Protein AF-A0A2E1H558-F1 (afdb_monomer_lite)

Radius of gyration: 31.64 Å; chains: 1; bounding box: 82×85×100 Å

Foldseek 3Di:
DDDDDDDDDDDDPDPDDPDDPPPPADDFPWPQALPPWDKFFADWDWDADPQKTKTFADAGFKMKGKDPDKAFWKKKKWKKAWAAPFWKWKDHLWADDPRDTWAWTQIDHNYPLQQHRFIATPVPDGGPGGQDDDVCPCVSVLDDHRDIWMKIWGHDQQFTWIDINNHTRDTDGGRPRRMHMIIIMGGHDRRIIMMIGPITMGHGDPPPDFDDQDKFQAAFQQKDKLASNQWIDHGQKIWRNFQDQWFFKIWIWGQFKAFALDFKKKKKKWKKFWPDDDPDFAWKKFKFALQDFPQFDQVLSNNAGDAQAASNAWTFIATQQGKTWIWHSHDHPQAWFFAADIGHDDPPRTHTQKIKGFPDGDRDRFIKMKMWMWGRDPQAIKIKIWIGGHPDPHTGIIIMGTRHHSSSRGTIMTMMWGADPSSITMMIGPIDMDIDRMDGHSVRGADQFLFKAWDDFPQKIKMKTAGATPPVCPWKKKFKWKADPNDTDGFFMWTADNLLRITITIGGGQAQAKIKIWIAIPDPVRNVDIDIFIDHHFDAFKAKEWEAEQQAQFQTSHHSHPLGTSPDLQLQQLQVVVVPHQEYEYQECLDAQRHHHHADVVDSVSNSSSLVSRVSSSCVNNRRVRRYHHYAFDYAQRNLNHPFFQQQQADAFDADVVLRGDSRLSHHHVDQLSSQQSSCCNRQVNPPDAPDQDHGPSRHGDRWHWHDTHQATETEAEQGNNFHRLVNQVVQQSDDQQFRPHPPDQLLVSQDPPGAGRDPVSLVVLLVSLPDPPDRGAYEYRYAADLAQQFKDQQPDRDLPCQLVDDFAAVPDQDARIAFDRGCSHNPPPVVNSVSNLVSCLSSLHAYEHEDQQKFFWKAQVVRRHIYTYAHHQWDSRLGFQRHNAAAPPFDVPDDRSAHWDQGSNRGIMGTQDIQHFHQPVDGPCSTQSSQHWIWMWMDHQKIWIFHARSPFNPPDDPTDTGPRPRDIGHD

pLDDT: mean 89.89, std 13.6, range [24.8, 98.88]

Secondary structure (DSSP, 8-state):
----------------PPPP-------------STT-EEEESS-EEEEETTEEEEE--SSS-EEEE-SS-BSSEEEEEEEEE-TT-EEEEEEEEEEETTEEEEEEEEEE-STT--TT-EEEETTTEEEE---SGGGHHHHTS--TTS-EEEEEEEETTEEEEEETTEEEEEEE--S-SSBEEEEEE-SSS--EEEEEEEEEEE-PPP-PPPPSS-BS---TTEEETTGGGEEEETTEEEE----TTS-EEEEEEEEEEE--SSEEEEEEEEEEESS--S---SEEEEEEEES-TTS-HHHHTT--SS--TT--EEEEE-TTS-EEEEE--S--S---SSB--SPPPTTSSEEEEEE--SS----S--EEEEEEEEE-SS-EEEEEEEEETTS--EEEEEEEEEE-GGGTSEEEEEEEE--TT---EEEEEEEEEETTEEE-GGG---SEEEEEEEEETTEEEEEEEE---TT-TT-EEEEEEEETTEEEEEEEEE-BTTTTEEEEEEE---SS-EEEEEEE-SGGGTT-EEEEEEPPPPSS-EEEEEE-------TT--SSTTT---S-HHHHHHHHHTT-SEEEE-S-SS-TTSBS----SSHHHHHHHHHHHHHHHHHHHHHHHTTS-EEE---TGGGT-SS---GGGPBP--BTTTTB-TGGGSSBSS-HHHHHHHHHHHHTTS---S--PPPTTS-----EEEEETTEEEEE--SSTTPPPHHHH-GGGT-BTTB--STT--GGGG--TT--SSHHHHHHHHHHHHT--SSS-EEEEE-SS-SS---EEETT-SSGGGGGGSPPPPTT----SEEE---TTSTT-SHHHHHHHHHHHHHTT-EEEE-SSSS-EEEEETTT--EEEEPPPSS-SS------SSPPBTPPTTS-TT-EEEE-TTS-EEEEEEE--------SSHHHHTT--EEEEEEESSEEEEEEEETT--TTSTT--PSTT-SEEEE-

Sequence (972 aa):
MLPKLSILVISLSACVSPPQEQTNFVAQLTANSVEDWIQVGGEATYTVTDGTVHGVGASGGNAFLHSPRAYADFELTCQVKMAAGGNSGIQIRSAMDGNRLRGYQIEIDGNARAYTGGLYDEGGRGWLQPLEGDGYAAARAAMTLGEWTDFRILAVGGHIQSWINSVPVCDAYDDALSSGIIAFQVHNGGVTDVKWRDIKIREIVPIKKKPSTKPRTWVSSTTWANRLSDWRLNGERAECVEGSQKYPLRTLMTLDQSLSAKVGTHRFSVMIDGTKDSETYDGFGGVVMGVGGDDVDYRLSAQVHHRPATDGGLLATLNLNGDIALYDNSQSNGKTGRWSIGGALKEGELQQLCLGQSLSHSASNEALRLQVDVEVNDIDATVMLTSYQGTSDTVVSNCTATGVAHHQIDGLFGLVSHLGADGAGYAFSAFSNYGELGSQQRAHDFGPVVGLQYTQTAGRVRLNAQLVPLENYANLTADLLVKEQGKWHVASTSSLKKVSWNMLFEFSRDFKNEEPFKIVLHAEEFADYAYHGKFAAEPQEDFALASLNCLKHYVGDLQWNSDSIWFPHQEIVDNVQLQKVDMLYFAGDQLYEGDIDPVDNRNLDKLTKDYLYKWYRFYWSLGELTRNLPSVSIPDDHDIYQGNLWGAGGRLAKPDKSRGLTAQDSGGYVHAIEFVNVVHETQTGHLPRGMDQGKCESGMSVYFTDFKYANVDFAIVSDRQFKDSASDVVPDGKFKNGWAQAVGYDPRDADVPGAQLLGERQEKFLSRWASRKDGDYQKVVLSQTPFCNLATLPEKSMSGSVLPSLPTPEKGEYPQGYKFAADTDSGGWPQSARNRAVQIIGDADAIHLAGDQHLGSLLRYTDVGSVVFTSPAMANTWPRRWWPPLWGKNAVPGAPHYTGDFIDGFGNPITVIAVANPINTGLEPASLYDRMPGYGVIRFSDDVIFECWPRWVNPSDKGAQQFEGWPFILTK

Structure (mmCIF, N/CA/C/O backbone):
data_AF-A0A2E1H558-F1
#
_entry.id   AF-A0A2E1H558-F1
#
loop_
_atom_site.group_PDB
_atom_site.id
_atom_site.type_symbol
_atom_site.label_atom_id
_atom_site.label_alt_id
_atom_site.label_comp_id
_atom_site.label_asym_id
_atom_site.label_entity_id
_atom_site.label_seq_id
_atom_site.pdbx_PDB_ins_code
_atom_site.Cartn_x
_atom_site.Cartn_y
_atom_site.Cartn_z
_atom_site.occupancy
_atom_site.B_iso_or_equiv
_atom_site.auth_seq_id
_atom_site.auth_comp_id
_atom_site.auth_asym_id
_atom_site.auth_atom_id
_atom_site.pdbx_PDB_model_num
ATOM 1 N N . MET A 1 1 ? 25.811 -53.272 56.695 1.00 31.69 1 MET A N 1
ATOM 2 C CA . MET A 1 1 ? 25.089 -53.357 57.983 1.00 31.69 1 MET A CA 1
ATOM 3 C C . MET A 1 1 ? 23.638 -52.948 57.742 1.00 31.69 1 MET A C 1
ATOM 5 O O . MET A 1 1 ? 23.422 -52.043 56.955 1.00 31.69 1 MET A O 1
ATOM 9 N N . LEU A 1 2 ? 22.726 -53.721 58.342 1.00 28.14 2 LEU A N 1
ATOM 10 C CA . LEU A 1 2 ? 21.240 -53.746 58.377 1.00 28.14 2 LEU A CA 1
ATOM 11 C C . LEU A 1 2 ? 20.484 -52.387 58.380 1.00 28.14 2 LEU A C 1
ATOM 13 O O . LEU A 1 2 ? 21.116 -51.396 58.730 1.00 28.14 2 LEU A O 1
ATOM 17 N N . PRO A 1 3 ? 19.126 -52.333 58.253 1.00 37.22 3 PRO A N 1
ATOM 18 C CA . PRO A 1 3 ? 18.131 -53.231 57.626 1.00 37.22 3 PRO A CA 1
ATOM 19 C C . PRO A 1 3 ? 17.004 -52.489 56.834 1.00 37.22 3 PRO A C 1
ATOM 21 O O . PRO A 1 3 ? 16.975 -51.269 56.717 1.00 37.22 3 PRO A O 1
ATOM 24 N N . LYS A 1 4 ? 16.045 -53.275 56.317 1.00 33.84 4 LYS A N 1
ATOM 25 C CA . LYS A 1 4 ? 14.728 -52.883 55.770 1.00 33.84 4 LYS A CA 1
ATOM 26 C C . LYS A 1 4 ? 13.901 -51.992 56.718 1.00 33.84 4 LYS A C 1
ATOM 28 O O . LYS A 1 4 ? 13.857 -52.271 57.914 1.00 33.84 4 LYS A O 1
ATOM 33 N N . LEU A 1 5 ? 13.092 -51.092 56.148 1.00 27.03 5 LEU A N 1
ATOM 34 C CA . LEU A 1 5 ? 11.807 -50.682 56.725 1.00 27.03 5 LEU A CA 1
ATOM 35 C C . LEU A 1 5 ? 10.743 -50.570 55.619 1.00 27.03 5 LEU A C 1
ATOM 37 O O . LEU A 1 5 ? 10.951 -49.909 54.604 1.00 27.03 5 LEU A O 1
ATOM 41 N N . SER A 1 6 ? 9.632 -51.275 55.817 1.00 30.09 6 SER A N 1
ATOM 42 C CA . SER A 1 6 ? 8.446 -51.289 54.961 1.00 30.09 6 SER A CA 1
ATOM 43 C C . SER A 1 6 ? 7.668 -49.976 55.073 1.00 30.09 6 SER A C 1
ATOM 45 O O . SER A 1 6 ? 7.427 -49.521 56.189 1.00 30.09 6 SER A O 1
ATOM 47 N N . ILE A 1 7 ? 7.187 -49.430 53.952 1.00 28.73 7 ILE A N 1
ATOM 48 C CA . ILE A 1 7 ? 6.084 -48.460 53.942 1.00 28.73 7 ILE A CA 1
ATOM 49 C C . ILE A 1 7 ? 4.991 -48.952 52.989 1.00 28.73 7 ILE A C 1
ATOM 51 O O . ILE A 1 7 ? 5.230 -49.305 51.837 1.00 28.73 7 ILE A O 1
ATOM 55 N N . LEU A 1 8 ? 3.799 -49.007 53.571 1.00 25.48 8 LEU A N 1
ATOM 56 C CA . LEU A 1 8 ? 2.486 -49.328 53.035 1.00 25.48 8 LEU A CA 1
ATOM 57 C C . LEU A 1 8 ? 2.108 -48.353 51.902 1.00 25.48 8 LEU A C 1
ATOM 59 O O . LEU A 1 8 ? 2.022 -47.151 52.137 1.00 25.48 8 LEU A O 1
ATOM 63 N N . VAL A 1 9 ? 1.859 -48.858 50.691 1.00 28.44 9 VAL A N 1
ATOM 64 C CA . VAL A 1 9 ? 1.308 -48.061 49.581 1.00 28.44 9 VAL A CA 1
ATOM 65 C C . VAL A 1 9 ? -0.216 -48.138 49.649 1.00 28.44 9 VAL A C 1
ATOM 67 O O . VAL A 1 9 ? -0.808 -49.167 49.334 1.00 28.44 9 VAL A O 1
ATOM 70 N N . ILE A 1 10 ? -0.846 -47.048 50.088 1.00 28.33 10 ILE A N 1
ATOM 71 C CA . ILE A 1 10 ? -2.287 -46.822 49.950 1.00 28.33 10 ILE A CA 1
ATOM 72 C C . ILE A 1 10 ? -2.510 -46.259 48.544 1.00 28.33 10 ILE A C 1
ATOM 74 O O . ILE A 1 10 ? -2.119 -45.131 48.251 1.00 28.33 10 ILE A O 1
ATOM 78 N N . SER A 1 11 ? -3.120 -47.047 47.662 1.00 27.39 11 SER A N 1
ATOM 79 C CA . SER A 1 11 ? -3.572 -46.598 46.346 1.00 27.39 11 SER A CA 1
ATOM 80 C C . SER A 1 11 ? -4.865 -45.786 46.489 1.00 27.39 11 SER A C 1
ATOM 82 O O . SER A 1 11 ? -5.955 -46.355 46.553 1.00 27.39 11 SER A O 1
ATOM 84 N N . LEU A 1 12 ? -4.754 -44.457 46.540 1.00 27.00 12 LEU A N 1
ATOM 85 C CA . LEU A 1 12 ? -5.876 -43.566 46.238 1.00 27.00 12 LEU A CA 1
ATOM 86 C C . LEU A 1 12 ? -5.970 -43.408 44.714 1.00 27.00 12 LEU A C 1
ATOM 88 O O . LEU A 1 12 ? -5.207 -42.659 44.110 1.00 27.00 12 LEU A O 1
ATOM 92 N N . SER A 1 13 ? -6.917 -44.113 44.094 1.00 28.50 13 SER A N 1
ATOM 93 C CA . SER A 1 13 ? -7.395 -43.792 42.747 1.00 28.50 13 SER A CA 1
ATOM 94 C C . SER A 1 13 ? -8.191 -42.489 42.805 1.00 28.50 13 SER A C 1
ATOM 96 O O . SER A 1 13 ? -9.396 -42.498 43.047 1.00 28.50 13 SER A O 1
ATOM 98 N N . ALA A 1 14 ? -7.517 -41.358 42.602 1.00 27.61 14 ALA A N 1
ATOM 99 C CA . ALA A 1 14 ? -8.185 -40.116 42.245 1.00 27.61 14 ALA A CA 1
ATOM 100 C C . ALA A 1 14 ? -8.573 -40.197 40.761 1.00 27.61 14 ALA A C 1
ATOM 102 O O . ALA A 1 14 ? -7.706 -40.305 39.894 1.00 27.61 14 ALA A O 1
ATOM 103 N N . CYS A 1 15 ? -9.876 -40.184 40.474 1.00 24.80 15 CYS A N 1
ATOM 104 C CA . CYS A 1 15 ? -10.379 -39.933 39.127 1.00 24.80 15 CYS A CA 1
ATOM 105 C C . CYS A 1 15 ? -9.917 -38.533 38.710 1.00 24.80 15 CYS A C 1
ATOM 107 O O . CYS A 1 15 ? -10.394 -37.536 39.247 1.00 24.80 15 CYS A O 1
ATOM 109 N N . VAL A 1 16 ? -8.958 -38.465 37.790 1.00 26.55 16 VAL A N 1
ATOM 110 C CA . VAL A 1 16 ? -8.580 -37.220 37.124 1.00 26.55 16 VAL A CA 1
ATOM 111 C C . VAL A 1 16 ? -9.618 -36.981 36.035 1.00 26.55 16 VAL A C 1
ATOM 113 O O . VAL A 1 16 ? -9.626 -37.665 35.014 1.00 26.55 16 VAL A O 1
ATOM 116 N N . SER A 1 17 ? -10.531 -36.046 36.285 1.00 25.38 17 SER A N 1
ATOM 117 C CA . SER A 1 17 ? -11.361 -35.447 35.241 1.00 25.38 17 SER A CA 1
ATOM 118 C C . SER A 1 17 ? -10.452 -34.789 34.189 1.00 25.38 17 SER A C 1
ATOM 120 O O . SER A 1 17 ? -9.407 -34.249 34.565 1.00 25.38 17 SER A O 1
ATOM 122 N N . PRO A 1 18 ? -10.807 -34.809 32.891 1.00 27.16 18 PRO A N 1
ATOM 123 C CA . PRO A 1 18 ? -10.045 -34.094 31.870 1.00 27.16 18 PRO A CA 1
ATOM 124 C C . PRO A 1 18 ? -9.970 -32.592 32.204 1.00 27.16 18 PRO A C 1
ATOM 126 O O . PRO A 1 18 ? -10.875 -32.077 32.869 1.00 27.16 18 PRO A O 1
ATOM 129 N N . PRO A 1 19 ? -8.900 -31.888 31.786 1.00 25.72 19 PRO A N 1
ATOM 130 C CA . PRO A 1 19 ? -8.739 -30.470 32.072 1.00 25.72 19 PRO A CA 1
ATOM 131 C C . PRO A 1 19 ? -9.913 -29.703 31.466 1.00 25.72 19 PRO A C 1
ATOM 133 O O . PRO A 1 19 ? -10.129 -29.708 30.258 1.00 25.72 19 PRO A O 1
ATOM 136 N N . GLN A 1 20 ? -10.697 -29.085 32.340 1.00 25.83 20 GLN A N 1
ATOM 137 C CA . GLN A 1 20 ? -11.757 -28.165 31.971 1.00 25.83 20 GLN A CA 1
ATOM 138 C C . GLN A 1 20 ? -11.073 -26.893 31.450 1.00 25.83 20 GLN A C 1
ATOM 140 O O . GLN A 1 20 ? -10.294 -26.285 32.186 1.00 25.83 20 GLN A O 1
ATOM 145 N N . GLU A 1 21 ? -11.308 -26.521 30.188 1.00 28.22 21 GLU A N 1
ATOM 146 C CA . GLU A 1 21 ? -10.901 -25.221 29.643 1.00 28.22 21 GLU A CA 1
ATOM 147 C C . GLU A 1 21 ? -11.380 -24.116 30.592 1.00 28.22 21 GLU A C 1
ATOM 149 O O . GLU A 1 21 ? -12.580 -23.890 30.755 1.00 28.22 21 GLU A O 1
ATOM 154 N N . GLN A 1 22 ? -10.446 -23.436 31.258 1.00 25.73 22 GLN A N 1
ATOM 155 C CA . GLN A 1 22 ? -10.746 -22.212 31.993 1.00 25.73 22 GLN A CA 1
ATOM 156 C C . GLN A 1 22 ? -10.850 -21.055 31.002 1.00 25.73 22 GLN A C 1
ATOM 158 O O . GLN A 1 22 ? -9.984 -20.190 30.917 1.00 25.73 22 GLN A O 1
ATOM 163 N N . THR A 1 23 ? -11.942 -21.025 30.250 1.00 32.19 23 THR A N 1
ATOM 164 C CA . THR A 1 23 ? -12.458 -19.783 29.682 1.00 32.19 23 THR A CA 1
ATOM 165 C C . THR A 1 23 ? -12.976 -18.945 30.851 1.00 32.19 23 THR A C 1
ATOM 167 O O . THR A 1 23 ? -14.003 -19.261 31.453 1.00 32.19 23 THR A O 1
ATOM 170 N N . ASN A 1 24 ? -12.225 -17.920 31.248 1.00 30.27 24 ASN A N 1
ATOM 171 C CA . ASN A 1 24 ? -12.661 -16.990 32.285 1.00 30.27 24 ASN A CA 1
ATOM 172 C C . ASN A 1 24 ? -13.776 -16.106 31.707 1.00 30.27 24 ASN A C 1
ATOM 174 O O . ASN A 1 24 ? -13.577 -15.412 30.717 1.00 30.27 24 ASN A O 1
ATOM 178 N N . PHE A 1 25 ? -14.966 -16.157 32.303 1.00 38.62 25 PHE A N 1
ATOM 179 C CA . PHE A 1 25 ? -16.150 -15.434 31.835 1.00 38.62 25 PHE A CA 1
ATOM 180 C C . PHE A 1 25 ? -16.435 -14.235 32.744 1.00 38.62 25 PHE A C 1
ATOM 182 O O . PHE A 1 25 ? -16.505 -14.395 33.963 1.00 38.62 25 PHE A O 1
ATOM 189 N N . VAL A 1 26 ? -16.641 -13.045 32.170 1.00 36.22 26 VAL A N 1
ATOM 190 C CA . VAL A 1 26 ? -17.124 -11.857 32.894 1.00 36.22 26 VAL A CA 1
ATOM 191 C C . VAL A 1 26 ? -18.575 -11.583 32.489 1.00 36.22 26 VAL A C 1
ATOM 193 O O . VAL A 1 26 ? -18.878 -11.505 31.308 1.00 36.22 26 VAL A O 1
ATOM 196 N N . ALA A 1 27 ? -19.433 -11.445 33.506 1.00 35.69 27 ALA A N 1
ATOM 197 C CA . ALA A 1 27 ? -20.846 -11.041 33.497 1.00 35.69 27 ALA A CA 1
ATOM 198 C C . ALA A 1 27 ? -21.812 -11.824 32.579 1.00 35.69 27 ALA A C 1
ATOM 200 O O . ALA A 1 27 ? -21.907 -11.639 31.372 1.00 35.69 27 ALA A O 1
ATOM 201 N N . GLN A 1 28 ? -22.627 -12.661 33.220 1.00 36.41 28 GLN A N 1
ATOM 202 C CA . GLN A 1 28 ? -23.743 -13.388 32.629 1.00 36.41 28 GLN A CA 1
ATOM 203 C C . GLN A 1 28 ? -24.932 -12.429 32.404 1.00 36.41 28 GLN A C 1
ATOM 205 O O . GLN A 1 28 ? -25.716 -12.191 33.318 1.00 36.41 28 GLN A O 1
ATOM 210 N N . LEU A 1 29 ? -25.076 -11.867 31.200 1.00 36.12 29 LEU A N 1
ATOM 211 C CA . LEU A 1 29 ? -26.329 -11.237 30.763 1.00 36.12 29 LEU A CA 1
ATOM 212 C C . LEU A 1 29 ? -27.233 -12.322 30.176 1.00 36.12 29 LEU A C 1
ATOM 214 O O . LEU A 1 29 ? -27.142 -12.655 29.001 1.00 36.12 29 LEU A O 1
ATOM 218 N N . THR A 1 30 ? -28.080 -12.917 31.012 1.00 37.28 30 THR A N 1
ATOM 219 C CA . THR A 1 30 ? -29.114 -13.853 30.561 1.00 37.28 30 THR A CA 1
ATOM 220 C C . THR A 1 30 ? -30.258 -13.104 29.880 1.00 37.28 30 THR A C 1
ATOM 222 O O . THR A 1 30 ? -31.027 -12.420 30.556 1.00 37.28 30 THR A O 1
ATOM 225 N N . ALA A 1 31 ? -30.426 -13.276 28.568 1.00 43.03 31 ALA A N 1
ATOM 226 C CA . ALA A 1 31 ? -31.722 -13.062 27.925 1.00 43.03 31 ALA A CA 1
ATOM 227 C C . ALA A 1 31 ? -32.616 -14.266 28.272 1.00 43.03 31 ALA A C 1
ATOM 229 O O . ALA A 1 31 ? -32.405 -15.354 27.746 1.00 43.03 31 ALA A O 1
ATOM 230 N N . ASN A 1 32 ? -33.537 -14.102 29.227 1.00 40.91 32 ASN A N 1
ATOM 231 C CA . ASN A 1 32 ? -34.331 -15.207 29.789 1.00 40.91 32 ASN A CA 1
ATOM 232 C C . ASN A 1 32 ? -35.729 -15.368 29.170 1.00 40.91 32 ASN A C 1
ATOM 234 O O . ASN A 1 32 ? -36.509 -16.172 29.677 1.00 40.91 32 ASN A O 1
ATOM 238 N N . SER A 1 33 ? -36.078 -14.648 28.102 1.00 57.22 33 SER A N 1
ATOM 239 C CA . SER A 1 33 ? -37.349 -14.892 27.419 1.00 57.22 33 SER A CA 1
ATOM 240 C C . SER A 1 33 ? -37.294 -14.577 25.925 1.00 57.22 33 SER A C 1
ATOM 242 O O . SER A 1 33 ? -36.512 -13.758 25.440 1.00 57.22 33 SER A O 1
ATOM 244 N N . VAL A 1 34 ? -38.144 -15.296 25.202 1.00 65.62 34 VAL A N 1
ATOM 245 C CA . VAL A 1 34 ? -38.428 -15.160 23.765 1.00 65.62 34 VAL A CA 1
ATOM 246 C C . VAL A 1 34 ? -39.819 -14.574 23.520 1.00 65.62 34 VAL A C 1
ATOM 248 O O . VAL A 1 34 ? -40.324 -14.578 22.405 1.00 65.62 34 VAL A O 1
ATOM 251 N N . GLU A 1 35 ? -40.451 -14.087 24.586 1.00 65.75 35 GLU A N 1
ATOM 252 C CA . GLU A 1 35 ? -41.804 -13.524 24.579 1.00 65.75 35 GLU A CA 1
ATOM 253 C C . GLU A 1 35 ? -41.849 -12.171 23.849 1.00 65.75 35 GLU A C 1
ATOM 255 O O . GLU A 1 35 ? -42.871 -11.838 23.260 1.00 65.75 35 GLU A O 1
ATOM 260 N N . ASP A 1 36 ? -40.719 -11.456 23.807 1.00 74.75 36 ASP A N 1
ATOM 261 C CA . ASP A 1 36 ? -40.555 -10.163 23.125 1.00 74.75 36 ASP A CA 1
ATOM 262 C C . ASP A 1 36 ? -39.937 -10.287 21.714 1.00 74.75 36 ASP A C 1
ATOM 264 O O . ASP A 1 36 ? -39.460 -9.305 21.143 1.00 74.75 36 ASP A O 1
ATOM 268 N N . TRP A 1 37 ? -39.859 -11.501 21.158 1.00 86.44 37 TRP A N 1
ATOM 269 C CA . TRP A 1 37 ? -39.262 -11.732 19.838 1.00 86.44 37 TRP A CA 1
ATOM 270 C C . TRP A 1 37 ? -40.266 -11.454 18.720 1.00 86.44 37 TRP A C 1
ATOM 272 O O . TRP A 1 37 ? -41.474 -11.626 18.878 1.00 86.44 37 TRP A O 1
ATOM 282 N N . ILE A 1 38 ? -39.757 -11.025 17.567 1.00 88.94 38 ILE A N 1
ATOM 283 C CA . ILE A 1 38 ? -40.575 -10.524 16.461 1.00 88.94 38 ILE A CA 1
ATOM 284 C C . ILE A 1 38 ? -40.627 -11.582 15.360 1.00 88.94 38 ILE A C 1
ATOM 286 O O . ILE A 1 38 ? -39.597 -12.120 14.951 1.00 88.94 38 ILE A O 1
ATOM 290 N N . GLN A 1 39 ? -41.835 -11.902 14.889 1.00 92.81 39 GLN A N 1
ATOM 291 C CA . GLN A 1 39 ? -42.024 -12.792 13.746 1.00 92.81 39 GLN A CA 1
ATOM 292 C C . GLN A 1 39 ? -41.968 -12.005 12.432 1.00 92.81 39 GLN A C 1
ATOM 294 O O . GLN A 1 39 ? -42.657 -10.998 12.277 1.00 92.81 39 GLN A O 1
ATOM 299 N N . VAL A 1 40 ? -41.212 -12.525 11.466 1.00 93.25 40 VAL A N 1
ATOM 300 C CA . VAL A 1 40 ? -41.141 -12.040 10.079 1.00 93.25 40 VAL A CA 1
ATOM 301 C C . VAL A 1 40 ? -41.210 -13.217 9.100 1.00 93.25 40 VAL A C 1
ATOM 303 O O . VAL A 1 40 ? -41.032 -14.379 9.479 1.00 93.25 40 VAL A O 1
ATOM 306 N N . GLY A 1 41 ? -41.452 -12.933 7.822 1.00 92.44 41 GLY A N 1
ATOM 307 C CA . GLY A 1 41 ? -41.483 -13.946 6.765 1.00 92.44 41 GLY A CA 1
ATOM 308 C C . GLY A 1 41 ? -42.846 -14.606 6.573 1.00 92.44 41 GLY A C 1
ATOM 309 O O . GLY A 1 41 ? -43.861 -13.919 6.478 1.00 92.44 41 GLY A O 1
ATOM 310 N N . GLY A 1 42 ? -42.837 -15.931 6.411 1.00 90.31 42 GLY A N 1
ATOM 311 C CA . GLY A 1 42 ? -44.010 -16.743 6.080 1.00 90.31 42 GLY A CA 1
ATOM 312 C C . GLY A 1 42 ? -45.043 -16.891 7.204 1.00 90.31 42 GLY A C 1
ATOM 313 O O . GLY A 1 42 ? -44.870 -16.412 8.324 1.00 90.31 42 GLY A O 1
ATOM 314 N N . GLU A 1 43 ? -46.125 -17.614 6.906 1.00 91.25 43 GLU A N 1
ATOM 315 C CA . GLU A 1 43 ? -47.329 -17.715 7.751 1.00 91.25 43 GLU A CA 1
ATOM 316 C C . GLU A 1 43 ? -47.243 -18.803 8.839 1.00 91.25 43 GLU A C 1
ATOM 318 O O . GLU A 1 43 ? -48.267 -19.247 9.362 1.00 91.25 43 GLU A O 1
ATOM 323 N N . ALA A 1 44 ? -46.039 -19.286 9.164 1.00 92.75 44 ALA A N 1
ATOM 324 C CA . ALA A 1 44 ? -45.867 -20.278 10.223 1.00 92.75 44 ALA A CA 1
ATOM 325 C C . ALA A 1 44 ? -46.394 -19.745 11.561 1.00 92.75 44 ALA A C 1
ATOM 327 O O . ALA A 1 44 ? -46.346 -18.544 11.833 1.00 92.75 44 ALA A O 1
ATOM 328 N N . THR A 1 45 ? -46.856 -20.640 12.428 1.00 92.62 45 THR A N 1
ATOM 329 C CA . THR A 1 45 ? -47.303 -20.253 13.769 1.00 92.62 45 THR A CA 1
ATOM 330 C C . THR A 1 45 ? -46.205 -20.512 14.786 1.00 92.62 45 THR A C 1
ATOM 332 O O . THR A 1 45 ? -45.709 -21.638 14.870 1.00 92.62 45 THR A O 1
ATOM 335 N N . TYR A 1 46 ? -45.889 -19.500 15.593 1.00 92.88 46 TYR A N 1
ATOM 336 C CA . TYR A 1 46 ? -45.049 -19.630 16.779 1.00 92.88 46 TYR A CA 1
ATOM 337 C C . TYR A 1 46 ? -45.912 -19.486 18.032 1.00 92.88 46 TYR A C 1
ATOM 339 O O . TYR A 1 46 ? -46.564 -18.464 18.233 1.00 92.88 46 TYR A O 1
ATOM 347 N N . THR A 1 47 ? -45.917 -20.503 18.890 1.00 91.12 47 THR A N 1
ATOM 348 C CA . THR A 1 47 ? -46.580 -20.445 20.201 1.00 91.12 47 THR A CA 1
ATOM 349 C C . THR A 1 47 ? -45.566 -20.666 21.308 1.00 91.12 47 THR A C 1
ATOM 351 O O . THR A 1 47 ? -44.778 -21.608 21.234 1.00 91.12 47 THR A O 1
ATOM 354 N N . VAL A 1 48 ? -45.609 -19.834 22.348 1.00 86.44 48 VAL A N 1
ATOM 355 C CA . VAL A 1 48 ? -44.767 -19.988 23.540 1.00 86.44 48 VAL A CA 1
ATOM 356 C C . VAL A 1 48 ? -45.616 -20.567 24.671 1.00 86.44 48 VAL A C 1
ATOM 358 O O . VAL A 1 48 ? -46.670 -20.032 25.007 1.00 86.44 48 VAL A O 1
ATOM 361 N N . THR A 1 49 ? -45.203 -21.697 25.242 1.00 84.25 49 THR A N 1
ATOM 362 C CA . THR A 1 49 ? -45.880 -22.330 26.389 1.00 84.25 49 THR A CA 1
ATOM 363 C C . THR A 1 49 ? -44.840 -22.959 27.306 1.00 84.25 49 THR A C 1
ATOM 365 O O . THR A 1 49 ? -43.985 -23.706 26.836 1.00 84.25 49 THR A O 1
ATOM 368 N N . ASP A 1 50 ? -44.885 -22.638 28.601 1.00 83.50 50 ASP A N 1
ATOM 369 C CA . ASP A 1 50 ? -43.949 -23.137 29.622 1.00 83.50 50 ASP A CA 1
ATOM 370 C C . ASP A 1 50 ? -42.464 -22.997 29.217 1.00 83.50 50 ASP A C 1
ATOM 372 O O . ASP A 1 50 ? -41.668 -23.928 29.346 1.00 83.50 50 ASP A O 1
ATOM 376 N N . GLY A 1 51 ? -42.093 -21.842 28.647 1.00 78.19 51 GLY A N 1
ATOM 377 C CA . GLY A 1 51 ? -40.726 -21.565 28.180 1.00 78.19 51 GLY A CA 1
ATOM 378 C C . GLY A 1 51 ? -40.293 -22.351 26.932 1.00 78.19 51 GLY A C 1
ATOM 379 O O . GLY A 1 51 ? -39.121 -22.312 26.560 1.00 78.19 51 GLY A O 1
ATOM 380 N N . THR A 1 52 ? -41.217 -23.065 26.283 1.00 90.62 52 THR A N 1
ATOM 381 C CA . THR A 1 52 ? -40.992 -23.758 25.010 1.00 90.62 52 THR A CA 1
ATOM 382 C C . THR A 1 52 ? -41.584 -22.952 23.858 1.00 90.62 52 THR A C 1
ATOM 384 O O . THR A 1 52 ? -42.788 -22.700 23.835 1.00 90.62 52 THR A O 1
ATOM 387 N N . VAL A 1 53 ? -40.754 -22.600 22.878 1.00 92.94 53 VAL A N 1
ATOM 388 C CA . VAL A 1 53 ? -41.183 -22.085 21.572 1.00 92.94 53 VAL A CA 1
ATOM 389 C C . VAL A 1 53 ? -41.546 -23.270 20.699 1.00 92.94 53 VAL A C 1
ATOM 391 O O . VAL A 1 53 ? -40.709 -24.140 20.475 1.00 92.94 53 VAL A O 1
ATOM 394 N N . HIS A 1 54 ? -42.770 -23.311 20.191 1.00 95.12 54 HIS A N 1
ATOM 395 C CA . HIS A 1 54 ? -43.220 -24.312 19.229 1.00 95.12 54 HIS A CA 1
ATOM 396 C C . HIS A 1 54 ? -43.517 -23.629 17.898 1.00 95.12 54 HIS A C 1
ATOM 398 O O . HIS A 1 54 ? -44.428 -22.808 17.819 1.00 95.12 54 HIS A O 1
ATOM 404 N N . GLY A 1 55 ? -42.719 -23.953 16.881 1.00 94.75 55 GLY A N 1
ATOM 405 C CA . GLY A 1 55 ? -42.909 -23.520 15.503 1.00 94.75 55 GLY A CA 1
ATOM 406 C C . GLY A 1 55 ? -43.567 -24.619 14.673 1.00 94.75 55 GLY A C 1
ATOM 407 O O . GLY A 1 55 ? -43.075 -25.750 14.639 1.00 94.75 55 GLY A O 1
ATOM 408 N N . VAL A 1 56 ? -44.665 -24.282 13.995 1.00 94.19 56 VAL A N 1
ATOM 409 C CA . VAL A 1 56 ? -45.387 -25.191 13.092 1.00 94.19 56 VAL A CA 1
ATOM 410 C C . VAL A 1 56 ? -45.493 -24.557 11.713 1.00 94.19 56 VAL A C 1
ATOM 412 O O . VAL A 1 56 ? -45.938 -23.417 11.568 1.00 94.19 56 VAL A O 1
ATOM 415 N N . GLY A 1 57 ? -45.058 -25.304 10.702 1.00 90.69 57 GLY A N 1
ATOM 416 C CA . GLY A 1 57 ? -45.022 -24.870 9.316 1.00 90.69 57 GLY A CA 1
ATOM 417 C C . GLY A 1 57 ? -46.408 -24.596 8.746 1.00 90.69 57 GLY A C 1
ATOM 418 O O . GLY A 1 57 ? -47.365 -25.325 8.996 1.00 90.69 57 GLY A O 1
ATOM 419 N N . ALA A 1 58 ? -46.478 -23.572 7.903 1.00 84.88 58 ALA A N 1
ATOM 420 C CA . ALA A 1 58 ? -47.635 -23.244 7.083 1.00 84.88 58 ALA A CA 1
ATOM 421 C C . ALA A 1 58 ? -47.204 -23.063 5.617 1.00 84.88 58 ALA A C 1
ATOM 423 O O . ALA A 1 58 ? -46.034 -23.245 5.261 1.00 84.88 58 ALA A O 1
ATOM 424 N N . SER A 1 59 ? -48.154 -22.727 4.748 1.00 76.81 59 SER A N 1
ATOM 425 C CA . SER A 1 59 ? -47.860 -22.186 3.419 1.00 76.81 59 SER A CA 1
ATOM 426 C C . SER A 1 59 ? -47.280 -20.765 3.521 1.00 76.81 59 SER A C 1
ATOM 428 O O . SER A 1 59 ? -47.485 -20.087 4.518 1.00 76.81 59 SER A O 1
ATOM 430 N N . GLY A 1 60 ? -46.567 -20.290 2.493 1.00 77.12 60 GLY A N 1
ATOM 431 C CA . GLY A 1 60 ? -46.211 -18.862 2.387 1.00 77.12 60 GLY A CA 1
ATOM 432 C C . GLY A 1 60 ? -44.740 -18.488 2.609 1.00 77.12 60 GLY A C 1
ATOM 433 O O . GLY A 1 60 ? -44.445 -17.308 2.761 1.00 77.12 60 GLY A O 1
ATOM 434 N N . GLY A 1 61 ? -43.803 -19.443 2.572 1.00 87.69 61 GLY A N 1
ATOM 435 C CA . GLY A 1 61 ? -42.358 -19.161 2.641 1.00 87.69 61 GLY A CA 1
ATOM 436 C C . GLY A 1 61 ? -41.732 -19.431 4.014 1.00 87.69 61 GLY A C 1
ATOM 437 O O . GLY A 1 61 ? -42.399 -19.928 4.916 1.00 87.69 61 GLY A O 1
ATOM 438 N N . ASN A 1 62 ? -40.431 -19.149 4.152 1.00 93.12 62 ASN A N 1
ATOM 439 C CA . ASN A 1 62 ? -39.709 -19.326 5.419 1.00 93.12 62 ASN A CA 1
ATOM 440 C C . ASN A 1 62 ? -40.170 -18.262 6.418 1.00 93.12 62 ASN A C 1
ATOM 442 O O . ASN A 1 62 ? -40.213 -17.078 6.076 1.00 93.12 62 ASN A O 1
ATOM 446 N N . ALA A 1 63 ? -40.502 -18.680 7.635 1.00 95.31 63 ALA A N 1
ATOM 447 C CA . ALA A 1 63 ? -40.823 -17.789 8.742 1.00 95.31 63 ALA A CA 1
ATOM 448 C C . ALA A 1 63 ? -39.678 -17.779 9.756 1.00 95.31 63 ALA A C 1
ATOM 450 O O . ALA A 1 63 ? -38.954 -18.770 9.891 1.00 95.31 63 ALA A O 1
ATOM 451 N N . PHE A 1 64 ? -39.518 -16.662 10.460 1.00 96.12 64 PHE A N 1
ATOM 452 C CA . PHE A 1 64 ? -38.456 -16.475 11.440 1.00 96.12 64 PHE A CA 1
ATOM 453 C C . PHE A 1 64 ? -38.998 -15.746 12.662 1.00 96.12 64 PHE A C 1
ATOM 455 O O . PHE A 1 64 ? -39.611 -14.691 12.522 1.00 96.12 64 PHE A O 1
ATOM 462 N N . LEU A 1 65 ? -38.729 -16.279 13.851 1.00 95.00 65 LEU A N 1
ATOM 463 C CA . LEU A 1 65 ? -38.925 -15.573 15.115 1.00 95.00 65 LEU A CA 1
ATOM 464 C C . LEU A 1 65 ? -37.558 -15.071 15.579 1.00 95.00 65 LEU A C 1
ATOM 466 O O . LEU A 1 65 ? -36.713 -15.899 15.922 1.00 95.00 65 LEU A O 1
ATOM 470 N N . HIS A 1 66 ? -37.315 -13.759 15.541 1.00 93.44 66 HIS A N 1
ATOM 471 C CA . HIS A 1 66 ? -35.986 -13.177 15.755 1.00 93.44 66 HIS A CA 1
ATOM 472 C C . HIS A 1 66 ? -35.871 -12.307 17.009 1.00 93.44 66 HIS A C 1
ATOM 474 O O . HIS A 1 66 ? -36.849 -11.741 17.501 1.00 93.44 66 HIS A O 1
ATOM 480 N N . SER A 1 67 ? -34.642 -12.179 17.508 1.00 87.81 67 SER A N 1
ATOM 481 C CA . SER A 1 67 ? -34.302 -11.367 18.670 1.00 87.81 67 SER A CA 1
ATOM 482 C C . SER A 1 67 ? -34.528 -9.872 18.409 1.00 87.81 67 SER A C 1
ATOM 484 O O . SER A 1 67 ? -34.302 -9.404 17.291 1.00 87.81 67 SER A O 1
ATOM 486 N N . PRO A 1 68 ? -34.898 -9.083 19.436 1.00 80.38 68 PRO A N 1
ATOM 487 C CA . PRO A 1 68 ? -35.142 -7.643 19.286 1.00 80.38 68 PRO A CA 1
ATOM 488 C C . PRO A 1 68 ? -33.861 -6.825 19.054 1.00 80.38 68 PRO A C 1
ATOM 490 O O . PRO A 1 68 ? -33.928 -5.646 18.724 1.00 80.38 68 PRO A O 1
ATOM 493 N N . ARG A 1 69 ? -32.683 -7.433 19.242 1.00 80.88 69 ARG A N 1
ATOM 494 C CA . ARG A 1 69 ? -31.378 -6.801 19.031 1.00 80.88 69 ARG A CA 1
ATOM 495 C C . ARG A 1 69 ? -30.371 -7.760 18.413 1.00 80.88 69 ARG A C 1
ATOM 497 O O . ARG A 1 69 ? -30.567 -8.979 18.447 1.00 80.88 69 ARG A O 1
ATOM 504 N N . ALA A 1 70 ? -29.287 -7.189 17.900 1.00 83.56 70 ALA A N 1
ATOM 505 C CA . ALA A 1 70 ? -28.150 -7.916 17.357 1.00 83.56 70 ALA A CA 1
ATOM 506 C C . ALA A 1 70 ? -27.168 -8.382 18.449 1.00 83.56 70 ALA A C 1
ATOM 508 O O . ALA A 1 70 ? -27.055 -7.767 19.512 1.00 83.56 70 ALA A O 1
ATOM 509 N N . TYR A 1 71 ? -26.438 -9.455 18.148 1.00 83.12 71 TYR A N 1
ATOM 510 C CA . TYR A 1 71 ? -25.364 -10.031 18.953 1.00 83.12 71 TYR A CA 1
ATOM 511 C C . TYR A 1 71 ? -24.109 -10.199 18.086 1.00 83.12 71 TYR A C 1
ATOM 513 O O . TYR A 1 71 ? -24.209 -10.602 16.926 1.00 83.12 71 TYR A O 1
ATOM 521 N N . ALA A 1 72 ? -22.936 -9.890 18.647 1.00 83.38 72 ALA A N 1
ATOM 522 C CA . ALA A 1 72 ? -21.639 -10.042 17.979 1.00 83.38 72 ALA A CA 1
ATOM 523 C C . ALA A 1 72 ? -20.932 -11.323 18.442 1.00 83.38 72 ALA A C 1
ATOM 525 O O . ALA A 1 72 ? -21.062 -12.371 17.803 1.00 83.38 72 ALA A O 1
ATOM 526 N N . ASP A 1 73 ? -20.253 -11.258 19.589 1.00 82.38 73 ASP A N 1
ATOM 527 C CA . ASP A 1 73 ? -19.610 -12.409 20.213 1.00 82.38 73 ASP A CA 1
ATOM 528 C C . ASP A 1 73 ? -20.515 -12.995 21.285 1.00 82.38 73 ASP A C 1
ATOM 530 O O . ASP A 1 73 ? -20.920 -12.305 22.226 1.00 82.38 73 ASP A O 1
ATOM 534 N N . PHE A 1 74 ? -20.849 -14.271 21.153 1.00 87.50 74 PHE A N 1
ATOM 535 C CA . PHE A 1 74 ? -21.746 -14.928 22.083 1.00 87.50 74 PHE A CA 1
ATOM 536 C C . PHE A 1 74 ? -21.563 -16.439 22.106 1.00 87.50 74 PHE A C 1
ATOM 538 O O . PHE A 1 74 ? -21.109 -17.075 21.157 1.00 87.50 74 PHE A O 1
ATOM 545 N N . GLU A 1 75 ? -22.010 -17.017 23.208 1.00 90.75 75 GLU A N 1
ATOM 546 C CA . GLU A 1 75 ? -22.382 -18.414 23.288 1.00 90.75 75 GLU A CA 1
ATOM 547 C C . GLU A 1 75 ? -23.907 -18.510 23.390 1.00 90.75 75 GLU A C 1
ATOM 549 O O . GLU A 1 75 ? -24.514 -17.942 24.299 1.00 90.75 75 GLU A O 1
ATOM 554 N N . LEU A 1 76 ? -24.527 -19.235 22.463 1.00 94.50 76 LEU A N 1
ATOM 555 C CA . LEU A 1 76 ? -25.935 -19.606 22.508 1.00 94.50 76 LEU A CA 1
ATOM 556 C C . LEU A 1 76 ? -26.036 -21.083 22.890 1.00 94.50 76 LEU A C 1
ATOM 558 O O . LEU A 1 76 ? -25.432 -21.945 22.257 1.00 94.50 76 LEU A O 1
ATOM 562 N N . THR A 1 77 ? -26.838 -21.386 23.905 1.00 95.06 77 THR A N 1
ATOM 563 C CA . THR A 1 77 ? -27.235 -22.756 24.247 1.00 95.06 77 THR A CA 1
ATOM 564 C C . THR A 1 77 ? -28.749 -22.872 24.219 1.00 95.06 77 THR A C 1
ATOM 566 O O . THR A 1 77 ? -29.447 -21.937 24.607 1.00 95.06 77 THR A O 1
ATOM 569 N N . CYS A 1 78 ? -29.268 -23.989 23.721 1.00 95.12 78 CYS A N 1
ATOM 570 C CA . CYS A 1 78 ? -30.696 -24.298 23.763 1.00 95.12 78 CYS A CA 1
ATOM 571 C C . CYS A 1 78 ? -30.922 -25.803 23.609 1.00 95.12 78 CYS A C 1
ATOM 573 O O . CYS A 1 78 ? -30.017 -26.537 23.215 1.00 95.12 78 CYS A O 1
ATOM 575 N N . GLN A 1 79 ? -32.138 -26.258 23.891 1.00 97.00 79 GLN A N 1
ATOM 576 C CA . GLN A 1 79 ? -32.588 -27.592 23.518 1.00 97.00 79 GLN A CA 1
ATOM 577 C C . GLN A 1 79 ? -33.530 -27.508 22.327 1.00 97.00 79 GLN A C 1
ATOM 579 O O . GLN A 1 79 ? -34.447 -26.688 22.325 1.00 97.00 79 GLN A O 1
ATOM 584 N N . VAL A 1 80 ? -33.335 -28.390 21.352 1.00 97.25 80 VAL A N 1
ATOM 585 C CA . VAL A 1 80 ? -34.132 -28.472 20.124 1.00 97.25 80 VAL A CA 1
ATOM 586 C C . VAL A 1 80 ? -34.807 -29.832 20.037 1.00 97.25 80 VAL A C 1
ATOM 588 O O . VAL A 1 80 ? -34.189 -30.856 20.319 1.00 97.25 80 VAL A O 1
ATOM 591 N N . LYS A 1 81 ? -36.067 -29.862 19.613 1.00 97.44 81 LYS A N 1
ATOM 592 C CA . LYS A 1 81 ? -36.796 -31.088 19.283 1.00 97.44 81 LYS A CA 1
ATOM 593 C C . LYS A 1 81 ? -37.477 -30.925 17.930 1.00 97.44 81 LYS A C 1
ATOM 595 O O . LYS A 1 81 ? -38.366 -30.095 17.797 1.00 97.44 81 LYS A O 1
ATOM 600 N N . MET A 1 82 ? -37.072 -31.730 16.952 1.00 95.31 82 MET A N 1
ATOM 601 C CA . MET A 1 82 ? -37.560 -31.686 15.565 1.00 95.31 82 MET A CA 1
ATOM 602 C C . MET A 1 82 ? -38.308 -32.976 15.212 1.00 95.31 82 MET A C 1
ATOM 604 O O . MET A 1 82 ? -37.834 -34.069 15.537 1.00 95.31 82 MET A O 1
ATOM 608 N N . ALA A 1 83 ? -39.459 -32.865 14.549 1.00 93.31 83 ALA A N 1
ATOM 609 C CA . ALA A 1 83 ? -40.158 -34.001 13.949 1.00 93.31 83 ALA A CA 1
ATOM 610 C C . ALA A 1 83 ? -39.492 -34.458 12.636 1.00 93.31 83 ALA A C 1
ATOM 612 O O . ALA A 1 83 ? -38.807 -33.694 11.960 1.00 93.31 83 ALA A O 1
ATOM 613 N N . ALA A 1 84 ? -39.698 -35.718 12.248 1.00 91.50 84 ALA A N 1
ATOM 614 C CA . ALA A 1 84 ? -39.124 -36.241 11.010 1.00 91.50 84 ALA A CA 1
ATOM 615 C C . ALA A 1 84 ? -39.743 -35.603 9.753 1.00 91.50 84 ALA A C 1
ATOM 617 O O . ALA A 1 84 ? -40.954 -35.403 9.687 1.00 91.50 84 ALA A O 1
ATOM 618 N N . GLY A 1 85 ? -38.906 -35.345 8.745 1.00 86.62 85 GLY A N 1
ATOM 619 C CA . GLY A 1 85 ? -39.296 -34.815 7.432 1.00 86.62 85 GLY A CA 1
ATOM 620 C C . GLY A 1 85 ? -39.305 -33.286 7.304 1.00 86.62 85 GLY A C 1
ATOM 621 O O . GLY A 1 85 ? -39.454 -32.783 6.194 1.00 86.62 85 GLY A O 1
ATOM 622 N N . GLY A 1 86 ? -39.138 -32.542 8.404 1.00 89.62 86 GLY A N 1
ATOM 623 C CA . GLY A 1 86 ? -39.040 -31.078 8.397 1.00 89.62 86 GLY A CA 1
ATOM 624 C C . GLY A 1 86 ? -37.620 -30.548 8.161 1.00 89.62 86 GLY A C 1
ATOM 625 O O . GLY A 1 86 ? -36.640 -31.291 8.204 1.00 89.62 86 GLY A O 1
ATOM 626 N N . ASN A 1 87 ? -37.504 -29.237 7.951 1.00 94.06 87 ASN A N 1
ATOM 627 C CA . ASN A 1 87 ? -36.234 -28.504 7.958 1.00 94.06 87 ASN A CA 1
ATOM 628 C C . ASN A 1 87 ? -36.395 -27.197 8.753 1.00 94.06 87 ASN A C 1
ATOM 630 O O . ASN A 1 87 ? -37.493 -26.637 8.835 1.00 94.06 87 ASN A O 1
ATOM 634 N N . SER A 1 88 ? -35.327 -26.761 9.405 1.00 97.19 88 SER A N 1
ATOM 635 C CA . SER A 1 88 ? -35.280 -25.577 10.256 1.00 97.19 88 SER A CA 1
ATOM 636 C C . SER A 1 88 ? -33.826 -25.134 10.400 1.00 97.19 88 SER A C 1
ATOM 638 O O . SER A 1 88 ? -32.900 -25.833 9.997 1.00 97.19 88 SER A O 1
ATOM 640 N N . GLY A 1 89 ? -33.610 -24.019 11.084 1.00 97.44 89 GLY A N 1
ATOM 641 C CA . GLY A 1 89 ? -32.287 -23.596 11.506 1.00 97.44 89 GLY A CA 1
ATOM 642 C C . GLY A 1 89 ? -32.349 -22.562 12.616 1.00 97.44 89 GLY A C 1
ATOM 643 O O . GLY A 1 89 ? -33.414 -22.021 12.934 1.00 97.44 89 GLY A O 1
ATOM 644 N N . ILE A 1 90 ? -31.191 -22.318 13.218 1.00 98.31 90 ILE A N 1
ATOM 645 C CA . ILE A 1 90 ? -30.966 -21.195 14.122 1.00 98.31 90 ILE A CA 1
ATOM 646 C C . ILE A 1 90 ? -30.112 -20.187 13.365 1.00 98.31 90 ILE A C 1
ATOM 648 O O . ILE A 1 90 ? -28.928 -20.427 13.131 1.00 98.31 90 ILE A O 1
ATOM 652 N N . GLN A 1 91 ? -30.722 -19.070 12.987 1.00 98.12 91 GLN A N 1
ATOM 653 C CA . GLN A 1 91 ? -30.016 -17.937 12.415 1.00 98.12 91 GLN A CA 1
ATOM 654 C C . GLN A 1 91 ? -29.107 -17.321 13.471 1.00 98.12 91 GLN A C 1
ATOM 656 O O . GLN A 1 91 ? -29.528 -17.114 14.612 1.00 98.12 91 GLN A O 1
ATOM 661 N N . ILE A 1 92 ? -27.876 -17.015 13.083 1.00 96.50 92 ILE A N 1
ATOM 662 C CA . ILE A 1 92 ? -26.882 -16.324 13.896 1.00 96.50 92 ILE A CA 1
ATOM 663 C C . ILE A 1 92 ? -26.288 -15.183 13.080 1.00 96.50 92 ILE A C 1
ATOM 665 O O . ILE A 1 92 ? -26.005 -15.345 11.900 1.00 96.50 92 ILE A O 1
ATOM 669 N N . ARG A 1 93 ? -26.120 -14.007 13.690 1.00 94.81 93 ARG A N 1
ATOM 670 C CA . ARG A 1 93 ? -25.580 -12.813 13.015 1.00 94.81 93 ARG A CA 1
ATOM 671 C C . ARG A 1 93 ? -26.268 -12.473 11.680 1.00 94.81 93 ARG A C 1
ATOM 673 O O . ARG A 1 93 ? -25.660 -11.872 10.804 1.00 94.81 93 ARG A O 1
ATOM 680 N N . SER A 1 94 ? -27.529 -12.868 11.515 1.00 93.62 94 SER A N 1
ATOM 681 C CA . SER A 1 94 ? -28.283 -12.600 10.289 1.00 93.62 94 SER A CA 1
ATOM 682 C C . SER A 1 94 ? -28.784 -11.158 10.270 1.00 93.62 94 SER A C 1
ATOM 684 O O . SER A 1 94 ? -28.957 -10.539 11.322 1.00 93.62 94 SER A O 1
ATOM 686 N N . ALA A 1 95 ? -29.042 -10.628 9.080 1.00 90.88 95 ALA A N 1
ATOM 687 C CA . ALA A 1 95 ? -29.633 -9.314 8.867 1.00 90.88 95 ALA A CA 1
ATOM 688 C C . ALA A 1 95 ? -31.053 -9.436 8.297 1.00 90.88 95 ALA A C 1
ATOM 690 O O . ALA A 1 95 ? -31.415 -10.443 7.681 1.00 90.88 95 ALA A O 1
ATOM 691 N N . MET A 1 96 ? -31.856 -8.392 8.505 1.00 90.31 96 MET A N 1
ATOM 692 C CA . MET A 1 96 ? -33.157 -8.244 7.855 1.00 90.31 96 MET A CA 1
ATOM 693 C C . MET A 1 96 ? -32.963 -7.952 6.363 1.00 90.31 96 MET A C 1
ATOM 695 O O . MET A 1 96 ? -32.225 -7.040 6.004 1.00 90.31 96 MET A O 1
ATOM 699 N N . ASP A 1 97 ? -33.667 -8.690 5.510 1.00 86.50 97 ASP A N 1
ATOM 700 C CA . ASP A 1 97 ? -33.762 -8.458 4.067 1.00 86.50 97 ASP A CA 1
ATOM 701 C C . ASP A 1 97 ? -35.245 -8.362 3.685 1.00 86.50 97 ASP A C 1
ATOM 703 O O . ASP A 1 97 ? -35.951 -9.363 3.502 1.00 86.50 97 ASP A O 1
ATOM 707 N N . GLY A 1 98 ? -35.767 -7.132 3.696 1.00 88.56 98 GLY A N 1
ATOM 708 C CA . GLY A 1 98 ? -37.202 -6.872 3.595 1.00 88.56 98 GLY A CA 1
ATOM 709 C C . GLY A 1 98 ? -37.982 -7.549 4.729 1.00 88.56 98 GLY A C 1
ATOM 710 O O . GLY A 1 98 ? -37.800 -7.220 5.896 1.00 88.56 98 GLY A O 1
ATOM 711 N N . ASN A 1 99 ? -38.857 -8.500 4.384 1.00 88.56 99 ASN A N 1
ATOM 712 C CA . ASN A 1 99 ? -39.611 -9.317 5.350 1.00 88.56 99 ASN A CA 1
ATOM 713 C C . ASN A 1 99 ? -38.991 -10.717 5.552 1.00 88.56 99 ASN A C 1
ATOM 715 O O . ASN A 1 99 ? -39.690 -11.659 5.906 1.00 88.56 99 ASN A O 1
ATOM 719 N N . ARG A 1 100 ? -37.705 -10.915 5.249 1.00 90.00 100 ARG A N 1
ATOM 720 C CA . ARG A 1 100 ? -36.988 -12.190 5.433 1.00 90.00 100 ARG A CA 1
ATOM 721 C C . ARG A 1 100 ? -35.661 -11.947 6.146 1.00 90.00 100 ARG A C 1
ATOM 723 O O . ARG A 1 100 ? -35.317 -10.810 6.450 1.00 90.00 100 ARG A O 1
ATOM 730 N N . LEU A 1 101 ? -34.935 -13.029 6.418 1.00 92.62 101 LEU A N 1
ATOM 731 C CA . LEU A 1 101 ? -33.577 -12.981 6.946 1.00 92.62 101 LEU A CA 1
ATOM 732 C C . LEU A 1 101 ? -32.573 -13.479 5.914 1.00 92.62 101 LEU A C 1
ATOM 734 O O . LEU A 1 101 ? -32.862 -14.432 5.186 1.00 92.62 101 LEU A O 1
ATOM 738 N N . ARG A 1 102 ? -31.396 -12.853 5.915 1.00 94.38 102 ARG A N 1
ATOM 739 C CA . ARG A 1 102 ? -30.212 -13.271 5.165 1.00 94.38 102 ARG A CA 1
ATOM 740 C C . ARG A 1 102 ? -29.012 -13.367 6.108 1.00 94.38 102 ARG A C 1
ATOM 742 O O . ARG A 1 102 ? -28.791 -12.450 6.899 1.00 94.38 102 ARG A O 1
ATOM 749 N N . GLY A 1 103 ? -28.243 -14.446 6.022 1.00 95.38 103 GLY A N 1
ATOM 750 C CA . GLY A 1 103 ? -27.015 -14.635 6.794 1.00 95.38 103 GLY A CA 1
ATOM 751 C C . GLY A 1 103 ? -26.836 -16.043 7.350 1.00 95.38 103 GLY A C 1
ATOM 752 O O . GLY A 1 103 ? -27.509 -16.987 6.935 1.00 95.38 103 GLY A O 1
ATOM 753 N N . TYR A 1 104 ? -25.911 -16.187 8.301 1.00 98.00 104 TYR A N 1
ATOM 754 C CA . TYR A 1 104 ? -25.529 -17.497 8.814 1.00 98.00 104 TYR A CA 1
ATOM 755 C C . TYR A 1 104 ? -26.668 -18.218 9.540 1.00 98.00 104 TYR A C 1
ATOM 757 O O . TYR A 1 104 ? -27.367 -17.650 10.379 1.00 98.00 104 TYR A O 1
ATOM 765 N N . GLN A 1 105 ? -26.735 -19.520 9.298 1.00 98.44 105 GLN A N 1
ATOM 766 C CA . GLN A 1 105 ? -27.667 -20.479 9.854 1.00 98.44 105 GLN A CA 1
ATOM 767 C C . GLN A 1 105 ? -26.899 -21.694 10.371 1.00 98.44 105 GLN A C 1
ATOM 769 O O . GLN A 1 105 ? -26.133 -22.314 9.632 1.00 98.44 105 GLN A O 1
ATOM 774 N N . ILE A 1 106 ? -27.162 -22.088 11.616 1.00 98.50 106 ILE A N 1
ATOM 775 C CA . ILE A 1 106 ? -26.855 -23.441 12.083 1.00 98.50 106 ILE A CA 1
ATOM 776 C C . ILE A 1 106 ? -28.049 -24.338 11.762 1.00 98.50 106 ILE A C 1
ATOM 778 O O . ILE A 1 106 ? -29.150 -24.142 12.284 1.00 98.50 106 ILE A O 1
ATOM 782 N N . GLU A 1 107 ? -27.826 -25.303 10.875 1.00 98.19 107 GLU A N 1
ATOM 783 C CA . GLU A 1 107 ? -28.869 -26.152 10.298 1.00 98.19 107 GLU A CA 1
ATOM 784 C C . GLU A 1 107 ? -29.531 -27.068 11.344 1.00 98.19 107 GLU A C 1
ATOM 786 O O . GLU A 1 107 ? -28.864 -27.624 12.222 1.00 98.19 107 GLU A O 1
ATOM 791 N N . ILE A 1 108 ? -30.839 -27.304 11.200 1.00 98.12 108 ILE A N 1
ATOM 792 C CA . ILE A 1 108 ? -31.592 -28.377 11.862 1.00 98.12 108 ILE A CA 1
ATOM 793 C C . ILE A 1 108 ? -32.311 -29.197 10.782 1.00 98.12 108 ILE A C 1
ATOM 795 O O . ILE A 1 108 ? -33.339 -28.793 10.235 1.00 98.12 108 ILE A O 1
ATOM 799 N N . ASP A 1 109 ? -31.787 -30.383 10.489 1.00 96.12 109 ASP A N 1
ATOM 800 C CA . ASP A 1 109 ? -32.245 -31.203 9.372 1.00 96.12 109 ASP A CA 1
ATOM 801 C C . ASP A 1 109 ? -33.027 -32.434 9.845 1.00 96.12 109 ASP A C 1
ATOM 803 O O . ASP A 1 109 ? -32.459 -33.390 10.373 1.00 96.12 109 ASP A O 1
ATOM 807 N N . GLY A 1 110 ? -34.343 -32.426 9.623 1.00 92.81 110 GLY A N 1
ATOM 808 C CA . GLY A 1 110 ? -35.240 -33.541 9.929 1.00 92.81 110 GLY A CA 1
ATOM 809 C C . GLY A 1 110 ? -35.243 -34.667 8.891 1.00 92.81 110 GLY A C 1
ATOM 810 O O . GLY A 1 110 ? -36.046 -35.597 9.013 1.00 92.81 110 GLY A O 1
ATOM 811 N N . ASN A 1 111 ? -34.402 -34.591 7.854 1.00 93.00 111 ASN A N 1
ATOM 812 C CA . ASN A 1 111 ? -34.365 -35.540 6.740 1.00 93.00 111 ASN A CA 1
ATOM 813 C C . ASN A 1 111 ? -33.197 -36.529 6.850 1.00 93.00 111 ASN A C 1
ATOM 815 O O . ASN A 1 111 ? -32.272 -36.361 7.639 1.00 93.00 111 ASN A O 1
ATOM 819 N N . ALA A 1 112 ? -33.192 -37.542 5.977 1.00 91.38 112 ALA A N 1
ATOM 820 C CA . ALA A 1 112 ? -32.145 -38.569 5.923 1.00 91.38 112 ALA A CA 1
ATOM 821 C C . ALA A 1 112 ? -30.729 -38.029 5.617 1.00 91.38 112 ALA A C 1
ATOM 823 O O . ALA A 1 112 ? -29.753 -38.751 5.809 1.00 91.38 112 ALA A O 1
ATOM 824 N N . ARG A 1 113 ? -30.611 -36.779 5.142 1.00 93.06 113 ARG A N 1
ATOM 825 C CA . ARG A 1 113 ? -29.331 -36.089 4.913 1.00 93.06 113 ARG A CA 1
ATOM 826 C C . ARG A 1 113 ? -28.600 -35.801 6.236 1.00 93.06 113 ARG A C 1
ATOM 828 O O . ARG A 1 113 ? -27.382 -35.952 6.288 1.00 93.06 113 ARG A O 1
ATOM 835 N N . ALA A 1 114 ? -29.343 -35.467 7.294 1.00 94.19 114 ALA A N 1
ATOM 836 C CA . ALA A 1 114 ? -28.862 -35.285 8.664 1.00 94.19 114 ALA A CA 1
ATOM 837 C C . ALA A 1 114 ? -27.718 -34.259 8.825 1.00 94.19 114 ALA A C 1
ATOM 839 O O . ALA A 1 114 ? -26.745 -34.513 9.530 1.00 94.19 114 ALA A O 1
ATOM 840 N N . TYR A 1 115 ? -27.819 -33.088 8.186 1.00 97.25 115 TYR A N 1
ATOM 841 C CA . TYR A 1 115 ? -26.795 -32.024 8.283 1.00 97.25 115 TYR A CA 1
ATOM 842 C C . TYR A 1 115 ? -26.942 -31.099 9.499 1.00 97.25 115 TYR A C 1
ATOM 844 O O . TYR A 1 115 ? -26.383 -30.004 9.519 1.00 97.25 115 TYR A O 1
ATOM 852 N N . THR A 1 116 ? -27.669 -31.536 10.526 1.00 97.88 116 THR A N 1
ATOM 853 C CA . THR A 1 116 ? -27.865 -30.769 11.757 1.00 97.88 116 THR A CA 1
ATOM 854 C C . THR A 1 116 ? -26.535 -30.320 12.360 1.00 97.88 116 THR A C 1
ATOM 856 O O . THR A 1 116 ? -25.646 -31.136 12.591 1.00 97.88 116 THR A O 1
ATOM 859 N N . GLY A 1 117 ? -26.423 -29.024 12.650 1.00 97.06 117 GLY A N 1
ATOM 860 C CA . GLY A 1 117 ? -25.230 -28.388 13.202 1.00 97.06 117 GLY A CA 1
ATOM 861 C C . GLY A 1 117 ? -24.268 -27.819 12.155 1.00 97.06 117 GLY A C 1
ATOM 862 O O . GLY A 1 117 ? -23.374 -27.067 12.537 1.00 97.06 117 GLY A O 1
ATOM 863 N N . GLY A 1 118 ? -24.432 -28.132 10.865 1.00 97.56 118 GLY A N 1
ATOM 864 C CA . GLY A 1 118 ? -23.649 -27.520 9.784 1.00 97.56 118 GLY A CA 1
ATOM 865 C C . GLY A 1 118 ? -23.961 -26.029 9.593 1.00 97.56 118 GLY A C 1
ATOM 866 O O . GLY A 1 118 ? -25.002 -25.550 10.045 1.00 97.56 118 GLY A O 1
ATOM 867 N N . LEU A 1 119 ? -23.060 -25.309 8.917 1.00 98.19 119 LEU A N 1
ATOM 868 C CA . LEU A 1 119 ? -23.175 -23.867 8.671 1.00 98.19 119 LEU A CA 1
ATOM 869 C C . LEU A 1 119 ? -23.644 -23.585 7.240 1.00 98.19 119 LEU A C 1
ATOM 871 O O . LEU A 1 119 ? -22.981 -23.971 6.271 1.00 98.19 119 LEU A O 1
ATOM 875 N N . TYR A 1 120 ? -24.758 -22.872 7.122 1.00 98.00 120 TYR A N 1
ATOM 876 C CA . TYR A 1 120 ? -25.373 -22.445 5.867 1.00 98.00 120 TYR A CA 1
ATOM 877 C C . TYR A 1 120 ? -25.561 -20.922 5.866 1.00 98.00 120 TYR A C 1
ATOM 879 O O . TYR A 1 120 ? -25.773 -20.333 6.914 1.00 98.00 120 TYR A O 1
ATOM 887 N N . ASP A 1 121 ? -25.465 -20.270 4.716 1.00 96.31 121 ASP A N 1
ATOM 888 C CA . ASP A 1 121 ? -25.646 -18.827 4.546 1.00 96.31 121 ASP A CA 1
ATOM 889 C C . ASP A 1 121 ? -26.980 -18.567 3.827 1.00 96.31 121 ASP A C 1
ATOM 891 O O . ASP A 1 121 ? -27.055 -18.538 2.592 1.00 96.31 121 ASP A O 1
ATOM 895 N N . GLU A 1 122 ? -28.056 -18.456 4.615 1.00 95.25 122 GLU A N 1
ATOM 896 C CA . GLU A 1 122 ? -29.441 -18.290 4.157 1.00 95.25 122 GLU A CA 1
ATOM 897 C C . GLU A 1 122 ? -29.576 -17.026 3.312 1.00 95.25 122 GLU A C 1
ATOM 899 O O . GLU A 1 122 ? -29.146 -15.947 3.711 1.00 95.25 122 GLU A O 1
ATOM 904 N N . GLY A 1 123 ? -30.169 -17.159 2.121 1.00 89.62 123 GLY A N 1
ATOM 905 C CA . GLY A 1 123 ? -30.302 -16.054 1.163 1.00 89.62 123 GLY A CA 1
ATOM 906 C C . GLY A 1 123 ? -28.969 -15.515 0.618 1.00 89.62 123 GLY A C 1
ATOM 907 O O . GLY A 1 123 ? -28.968 -14.504 -0.082 1.00 89.62 123 GLY A O 1
ATOM 908 N N . GLY A 1 124 ? -27.844 -16.157 0.945 1.00 91.50 124 GLY A N 1
ATOM 909 C CA . GLY A 1 124 ? -26.494 -15.753 0.571 1.00 91.50 124 GLY A CA 1
ATOM 910 C C . GLY A 1 124 ? -25.761 -16.837 -0.214 1.00 91.50 124 GLY A C 1
ATOM 911 O O . GLY A 1 124 ? -26.216 -17.280 -1.268 1.00 91.50 124 GLY A O 1
ATOM 912 N N . ARG A 1 125 ? -24.586 -17.228 0.285 1.00 93.88 125 ARG A N 1
ATOM 913 C CA . ARG A 1 125 ? -23.621 -18.109 -0.396 1.00 93.88 125 ARG A CA 1
ATOM 914 C C . ARG A 1 125 ? -24.000 -19.594 -0.386 1.00 93.88 125 ARG A C 1
ATOM 916 O O . ARG A 1 125 ? -23.359 -20.383 -1.076 1.00 93.88 125 ARG A O 1
ATOM 923 N N . GLY A 1 126 ? -25.026 -19.992 0.363 1.00 95.75 126 GLY A N 1
ATOM 924 C CA . GLY A 1 126 ? -25.389 -21.397 0.531 1.00 95.75 126 GLY A CA 1
ATOM 925 C C . GLY A 1 126 ? -24.520 -22.107 1.576 1.00 95.75 126 GLY A C 1
ATOM 926 O O . GLY A 1 126 ? -24.207 -21.535 2.613 1.00 95.75 126 GLY A O 1
ATOM 927 N N . TRP A 1 127 ? -24.153 -23.373 1.358 1.00 96.50 127 TRP A N 1
ATOM 928 C CA . TRP A 1 127 ? -23.396 -24.158 2.346 1.00 96.50 127 TRP A CA 1
ATOM 929 C C . TRP A 1 127 ? -21.964 -23.644 2.529 1.00 96.50 127 TRP A C 1
ATOM 931 O O . TRP A 1 127 ? -21.162 -23.722 1.604 1.00 96.50 127 TRP A O 1
ATOM 941 N N . LEU A 1 128 ? -21.634 -23.195 3.744 1.00 91.50 128 LEU A N 1
ATOM 942 C CA . LEU A 1 128 ? -20.271 -22.808 4.129 1.00 91.50 128 LEU A CA 1
ATOM 943 C C . LEU A 1 128 ? -19.516 -23.983 4.763 1.00 91.50 128 LEU A C 1
ATOM 945 O O . LEU A 1 128 ? -18.344 -24.206 4.472 1.00 91.50 128 LEU A O 1
ATOM 949 N N . GLN A 1 129 ? -20.200 -24.770 5.598 1.00 94.56 129 GLN A N 1
ATOM 950 C CA . GLN A 1 129 ? -19.674 -26.022 6.143 1.00 94.56 129 GLN A CA 1
ATOM 951 C C . GLN A 1 129 ? -20.771 -27.103 6.158 1.00 94.56 129 GLN A C 1
ATOM 953 O O . GLN A 1 129 ? -21.451 -27.276 7.178 1.00 94.56 129 GLN A O 1
ATOM 958 N N . PRO A 1 130 ? -20.967 -27.832 5.039 1.00 95.06 130 PRO A N 1
ATOM 959 C CA . PRO A 1 130 ? -21.844 -28.999 4.996 1.00 95.06 130 PRO A CA 1
ATOM 960 C C . PRO A 1 130 ? -21.196 -30.209 5.690 1.00 95.06 130 PRO A C 1
ATOM 962 O O . PRO A 1 130 ? -19.983 -30.253 5.896 1.00 95.06 130 PRO A O 1
ATOM 965 N N . LEU A 1 131 ? -21.993 -31.230 6.025 1.00 94.56 131 LEU A N 1
ATOM 966 C CA . LEU A 1 131 ? -21.502 -32.467 6.654 1.00 94.56 131 LEU A CA 1
ATOM 967 C C . LEU A 1 131 ? -21.298 -33.583 5.617 1.00 94.56 131 LEU A C 1
ATOM 969 O O . LEU A 1 131 ? -21.878 -34.668 5.730 1.00 94.56 131 LEU A O 1
ATOM 973 N N . GLU A 1 132 ? -20.496 -33.316 4.586 1.00 91.25 132 GLU A N 1
ATOM 974 C CA . GLU A 1 132 ? -20.213 -34.241 3.478 1.00 91.25 132 GLU A CA 1
ATOM 975 C C . GLU A 1 132 ? -19.018 -35.170 3.760 1.00 91.25 132 GLU A C 1
ATOM 977 O O . GLU A 1 132 ? -17.986 -34.759 4.279 1.00 91.25 132 GLU A O 1
ATOM 982 N N . GLY A 1 133 ? -19.145 -36.450 3.395 1.00 83.25 133 GLY A N 1
ATOM 983 C CA . GLY A 1 133 ? -18.088 -37.457 3.563 1.00 83.25 133 GLY A CA 1
ATOM 984 C C . GLY A 1 133 ? -18.131 -38.235 4.887 1.00 83.25 133 GLY A C 1
ATOM 985 O O . GLY A 1 133 ? -18.950 -37.981 5.777 1.00 83.25 133 GLY A O 1
ATOM 986 N N . ASP A 1 134 ? -17.261 -39.238 5.012 1.00 83.00 134 ASP A N 1
ATOM 987 C CA . ASP A 1 134 ? -17.301 -40.219 6.111 1.00 83.00 134 ASP A CA 1
ATOM 988 C C . ASP A 1 134 ? -16.857 -39.648 7.468 1.00 83.00 134 ASP A C 1
ATOM 990 O O . ASP A 1 134 ? -17.293 -40.128 8.515 1.00 83.00 134 ASP A O 1
ATOM 994 N N . GLY A 1 135 ? -16.058 -38.575 7.466 1.00 83.38 135 GLY A N 1
ATOM 995 C CA . GLY A 1 135 ? -15.563 -37.918 8.683 1.00 83.38 135 GLY A CA 1
ATOM 996 C C . GLY A 1 135 ? -16.657 -37.336 9.587 1.00 83.38 135 GLY A C 1
ATOM 997 O O . GLY A 1 135 ? -16.428 -37.161 10.781 1.00 83.38 135 GLY A O 1
ATOM 998 N N . TYR A 1 136 ? -17.862 -37.102 9.055 1.00 90.12 136 TYR A N 1
ATOM 999 C CA . TYR A 1 136 ? -18.991 -36.525 9.794 1.00 90.12 136 TYR A CA 1
ATOM 1000 C C . TYR A 1 136 ? -20.007 -37.558 10.294 1.00 90.12 136 TYR A C 1
ATOM 1002 O O . TYR A 1 136 ? -21.085 -37.179 10.745 1.00 90.12 136 TYR A O 1
ATOM 1010 N N . ALA A 1 137 ? -19.705 -38.860 10.243 1.00 90.81 137 ALA A N 1
ATOM 1011 C CA . ALA A 1 137 ? -20.646 -39.897 10.680 1.00 90.81 137 ALA A CA 1
ATOM 1012 C C . ALA A 1 137 ? -21.145 -39.686 12.124 1.00 90.81 137 ALA A C 1
ATOM 1014 O O . ALA A 1 137 ? -22.338 -39.821 12.385 1.00 90.81 137 ALA A O 1
ATOM 1015 N N . ALA A 1 138 ? -20.253 -39.295 13.043 1.00 89.88 138 ALA A N 1
ATOM 1016 C CA . ALA A 1 138 ? -20.620 -38.989 14.426 1.00 89.88 138 ALA A CA 1
ATOM 1017 C C . ALA A 1 138 ? -21.501 -37.732 14.537 1.00 89.88 138 ALA A C 1
ATOM 1019 O O . ALA A 1 138 ? -22.473 -37.739 15.285 1.00 89.88 138 ALA A O 1
ATOM 1020 N N . ALA A 1 139 ? -21.199 -36.685 13.763 1.00 92.94 139 ALA A N 1
ATOM 1021 C CA . ALA A 1 139 ? -21.981 -35.451 13.733 1.00 92.94 139 ALA A CA 1
ATOM 1022 C C . ALA A 1 139 ? -23.396 -35.682 13.173 1.00 92.94 139 ALA A C 1
ATOM 1024 O O . ALA A 1 139 ? -24.376 -35.279 13.792 1.00 92.94 139 ALA A O 1
ATOM 1025 N N . ARG A 1 140 ? -23.525 -36.425 12.063 1.00 96.00 140 ARG A N 1
ATOM 1026 C CA . ARG A 1 140 ? -24.828 -36.781 11.468 1.00 96.00 140 ARG A CA 1
ATOM 1027 C C . ARG A 1 140 ? -25.682 -37.675 12.374 1.00 96.00 140 ARG A C 1
ATOM 1029 O O . ARG A 1 140 ? -26.902 -37.669 12.263 1.00 96.00 140 ARG A O 1
ATOM 1036 N N . ALA A 1 141 ? -25.055 -38.440 13.267 1.00 95.19 141 ALA A N 1
ATOM 1037 C CA . ALA A 1 141 ? -25.740 -39.286 14.245 1.00 95.19 141 ALA A CA 1
ATOM 1038 C C . ALA A 1 141 ? -26.034 -38.577 15.583 1.00 95.19 141 ALA A C 1
ATOM 1040 O O . ALA A 1 141 ? -26.624 -39.190 16.471 1.00 95.19 141 ALA A O 1
ATOM 1041 N N . ALA A 1 142 ? -25.612 -37.318 15.760 1.00 94.31 142 ALA A N 1
ATOM 1042 C CA . ALA A 1 142 ? -25.655 -36.640 17.056 1.00 94.31 142 ALA A CA 1
ATOM 1043 C C . ALA A 1 142 ? -27.067 -36.210 17.491 1.00 94.31 142 ALA A C 1
ATOM 1045 O O . ALA A 1 142 ? -27.307 -36.046 18.687 1.00 94.31 142 ALA A O 1
ATOM 1046 N N . MET A 1 143 ? -27.999 -36.037 16.548 1.00 95.12 143 MET A N 1
ATOM 1047 C CA . MET A 1 143 ? -29.392 -35.670 16.816 1.00 95.12 143 MET A CA 1
ATOM 1048 C C . MET A 1 143 ? -30.328 -36.864 16.602 1.00 95.12 143 MET A C 1
ATOM 1050 O O . MET A 1 143 ? -30.328 -37.472 15.532 1.00 95.12 143 MET A O 1
ATOM 1054 N N . THR A 1 144 ? -31.202 -37.131 17.576 1.00 94.31 144 THR A N 1
ATOM 1055 C CA . THR A 1 144 ? -32.309 -38.091 17.435 1.00 94.31 144 THR A CA 1
ATOM 1056 C C . THR A 1 144 ? -33.619 -37.336 17.212 1.00 94.31 144 THR A C 1
ATOM 1058 O O . THR A 1 144 ? -34.049 -36.543 18.051 1.00 94.31 144 THR A O 1
ATOM 1061 N N . LEU A 1 145 ? -34.281 -37.578 16.077 1.00 94.12 145 LEU A N 1
ATOM 1062 C CA . LEU A 1 145 ? -35.560 -36.939 15.748 1.00 94.12 145 LEU A CA 1
ATOM 1063 C C . LEU A 1 145 ? -36.655 -37.349 16.742 1.00 94.12 145 LEU A C 1
ATOM 1065 O O . LEU A 1 145 ? -36.751 -38.506 17.145 1.00 94.12 145 LEU A O 1
ATOM 1069 N N . GLY A 1 146 ? -37.505 -36.399 17.128 1.00 94.38 146 GLY A N 1
ATOM 1070 C CA . GLY A 1 146 ? -38.544 -36.611 18.138 1.00 94.38 146 GLY A CA 1
ATOM 1071 C C . GLY A 1 146 ? -38.045 -36.597 19.590 1.00 94.38 146 GLY A C 1
ATOM 1072 O O . GLY A 1 146 ? -38.866 -36.719 20.506 1.00 94.38 146 GLY A O 1
ATOM 1073 N N . GLU A 1 147 ? -36.754 -36.370 19.830 1.00 97.00 147 GLU A N 1
ATOM 1074 C CA . GLU A 1 147 ? -36.162 -36.213 21.161 1.00 97.00 147 GLU A CA 1
ATOM 1075 C C . GLU A 1 147 ? -35.594 -34.801 21.354 1.00 97.00 147 GLU A C 1
ATOM 1077 O O . GLU A 1 147 ? -35.366 -34.065 20.395 1.00 97.00 147 GLU A O 1
ATOM 1082 N N . TRP A 1 148 ? -35.426 -34.394 22.615 1.00 97.69 148 TRP A N 1
ATOM 1083 C CA . TRP A 1 148 ? -34.741 -33.142 22.935 1.00 97.69 148 TRP A CA 1
ATOM 1084 C C . TRP A 1 148 ? -33.236 -33.328 22.753 1.00 97.69 148 TRP A C 1
ATOM 1086 O O . TRP A 1 148 ? -32.669 -34.289 23.262 1.00 97.69 148 TRP A O 1
ATOM 1096 N N . THR A 1 149 ? -32.616 -32.401 22.034 1.00 97.19 149 THR A N 1
ATOM 1097 C CA . THR A 1 149 ? -31.198 -32.407 21.671 1.00 97.19 149 THR A CA 1
ATOM 1098 C C . THR A 1 149 ? -30.554 -31.116 22.150 1.00 97.19 149 THR A C 1
ATOM 1100 O O . THR A 1 149 ? -31.094 -30.041 21.894 1.00 97.19 149 THR A O 1
ATOM 1103 N N . ASP A 1 150 ? -29.407 -31.208 22.821 1.00 97.69 150 ASP A N 1
ATOM 1104 C CA . ASP A 1 150 ? -28.667 -30.036 23.289 1.00 97.69 150 ASP A CA 1
ATOM 1105 C C . ASP A 1 150 ? -27.875 -29.405 22.141 1.00 97.69 150 ASP A C 1
ATOM 1107 O O . ASP A 1 150 ? -27.082 -30.074 21.477 1.00 97.69 150 ASP A O 1
ATOM 1111 N N . PHE A 1 151 ? -28.064 -28.104 21.938 1.00 98.06 151 PHE A N 1
ATOM 1112 C CA . PHE A 1 151 ? -27.295 -27.281 21.014 1.00 98.06 151 PHE A CA 1
ATOM 1113 C C . PHE A 1 151 ? -26.417 -26.320 21.808 1.00 98.06 151 PHE A C 1
ATOM 1115 O O . PHE A 1 151 ? -26.878 -25.653 22.738 1.00 98.06 151 PHE A O 1
ATOM 1122 N N . ARG A 1 152 ? -25.160 -26.198 21.384 1.00 97.62 152 ARG A N 1
ATOM 1123 C CA . ARG A 1 152 ? -24.251 -25.119 21.777 1.00 97.62 152 ARG A CA 1
ATOM 1124 C C . ARG A 1 152 ? -23.698 -24.492 20.509 1.00 97.62 152 ARG A C 1
ATOM 1126 O O . ARG A 1 152 ? -23.237 -25.212 19.632 1.00 97.62 152 ARG A O 1
ATOM 1133 N N . ILE A 1 153 ? -23.743 -23.173 20.417 1.00 98.12 153 ILE A N 1
ATOM 1134 C CA . ILE A 1 153 ? -23.198 -22.393 19.310 1.00 98.12 153 ILE A CA 1
ATOM 1135 C C . ILE A 1 153 ? -22.291 -21.336 19.924 1.00 98.12 153 ILE A C 1
ATOM 1137 O O . ILE A 1 153 ? -22.715 -20.611 20.822 1.00 98.12 153 ILE A O 1
ATOM 1141 N N . LEU A 1 154 ? -21.045 -21.273 19.472 1.00 93.62 154 LEU A N 1
ATOM 1142 C CA . LEU A 1 154 ? -20.066 -20.286 19.909 1.00 93.62 154 LEU A CA 1
ATOM 1143 C C . LEU A 1 154 ? -19.650 -19.465 18.695 1.00 93.62 154 LEU A C 1
ATOM 1145 O O . LEU A 1 154 ? -19.158 -20.024 17.719 1.00 93.62 154 LEU A O 1
ATOM 1149 N N . ALA A 1 155 ? -19.867 -18.159 18.761 1.00 87.88 155 ALA A N 1
ATOM 1150 C CA . ALA A 1 155 ? -19.466 -17.219 17.729 1.00 87.88 155 ALA A CA 1
ATOM 1151 C C . ALA A 1 155 ? -18.570 -16.158 18.377 1.00 87.88 155 ALA A C 1
ATOM 1153 O O . ALA A 1 155 ? -19.050 -15.394 19.211 1.00 87.88 155 ALA A O 1
ATOM 1154 N N . VAL A 1 156 ? -17.275 -16.137 18.048 1.00 79.94 156 VAL A N 1
ATOM 1155 C CA . VAL A 1 156 ? -16.284 -15.194 18.606 1.00 79.94 156 VAL A CA 1
ATOM 1156 C C . VAL A 1 156 ? -15.376 -14.691 17.487 1.00 79.94 156 VAL A C 1
ATOM 1158 O O . VAL A 1 156 ? -14.696 -15.484 16.837 1.00 79.94 156 VAL A O 1
ATOM 1161 N N . GLY A 1 157 ? -15.375 -13.383 17.219 1.00 73.81 157 GLY A N 1
ATOM 1162 C CA . GLY A 1 157 ? -14.745 -12.845 16.009 1.00 73.81 157 GLY A CA 1
ATOM 1163 C C . GLY A 1 157 ? -15.334 -13.514 14.761 1.00 73.81 157 GLY A C 1
ATOM 1164 O O . GLY A 1 157 ? -16.538 -13.749 14.711 1.00 73.81 157 GLY A O 1
ATOM 1165 N N . GLY A 1 158 ? -14.512 -13.890 13.778 1.00 76.69 158 GLY A N 1
ATOM 1166 C CA . GLY A 1 158 ? -14.955 -14.688 12.621 1.00 76.69 158 GLY A CA 1
ATOM 1167 C C . GLY A 1 158 ? -15.159 -16.186 12.905 1.00 76.69 158 GLY A C 1
ATOM 1168 O O . GLY A 1 158 ? -15.531 -16.926 12.004 1.00 76.69 158 GLY A O 1
ATOM 1169 N N . HIS A 1 159 ? -14.897 -16.672 14.124 1.00 87.19 159 HIS A N 1
ATOM 1170 C CA . HIS A 1 159 ? -14.924 -18.103 14.446 1.00 87.19 159 HIS A CA 1
ATOM 1171 C C . HIS A 1 159 ? -16.323 -18.555 14.871 1.00 87.19 159 HIS A C 1
ATOM 1173 O O . HIS A 1 159 ? -16.858 -18.064 15.864 1.00 87.19 159 HIS A O 1
ATOM 1179 N N . ILE A 1 160 ? -16.905 -19.502 14.132 1.00 92.19 160 ILE A N 1
ATOM 1180 C CA . ILE A 1 160 ? -18.248 -20.044 14.347 1.00 92.19 160 ILE A CA 1
ATOM 1181 C C . ILE A 1 160 ? -18.159 -21.549 14.573 1.00 92.19 160 ILE A C 1
ATOM 1183 O O . ILE A 1 160 ? -17.766 -22.323 13.695 1.00 92.19 160 ILE A O 1
ATOM 1187 N N . GLN A 1 161 ? -18.585 -21.973 15.755 1.00 96.81 161 GLN A N 1
ATOM 1188 C CA . GLN A 1 161 ? -18.549 -23.363 16.177 1.00 96.81 161 GLN A CA 1
ATOM 1189 C C . GLN A 1 161 ? -19.920 -23.830 16.647 1.00 96.81 161 GLN A C 1
ATOM 1191 O O . GLN A 1 161 ? -20.685 -23.064 17.240 1.00 96.81 161 GLN A O 1
ATOM 1196 N N . SER A 1 162 ? -20.221 -25.106 16.422 1.00 97.06 162 SER A N 1
ATOM 1197 C CA . SER A 1 162 ? -21.456 -25.726 16.900 1.00 97.06 162 SER A CA 1
ATOM 1198 C C . SER A 1 162 ? -21.203 -27.115 17.484 1.00 97.06 162 SER A C 1
ATOM 1200 O O . SER A 1 162 ? -20.330 -27.861 17.031 1.00 97.06 162 SER A O 1
ATOM 1202 N N . TRP A 1 163 ? -22.002 -27.473 18.489 1.00 98.06 163 TRP A N 1
ATOM 1203 C CA . TRP A 1 163 ? -22.041 -28.802 19.085 1.00 98.06 163 TRP A CA 1
ATOM 1204 C C . TRP A 1 163 ? -23.480 -29.278 19.232 1.00 98.06 163 TRP A C 1
ATOM 1206 O O . TRP A 1 163 ? -24.351 -28.512 19.651 1.00 98.06 163 TRP A O 1
ATOM 1216 N N . ILE A 1 164 ? -23.688 -30.565 18.963 1.00 97.69 164 ILE A N 1
ATOM 1217 C CA . ILE A 1 164 ? -24.968 -31.265 19.080 1.00 97.69 164 ILE A CA 1
ATOM 1218 C C . ILE A 1 164 ? -24.777 -32.416 20.070 1.00 97.69 164 ILE A C 1
ATOM 1220 O O . ILE A 1 164 ? -23.934 -33.280 19.840 1.00 97.69 164 ILE A O 1
ATOM 1224 N N . ASN A 1 165 ? -25.486 -32.417 21.203 1.00 95.12 165 ASN A N 1
ATOM 1225 C CA . ASN A 1 165 ? -25.275 -33.380 22.299 1.00 95.12 165 ASN A CA 1
ATOM 1226 C C . ASN A 1 165 ? -23.785 -33.523 22.691 1.00 95.12 165 ASN A C 1
ATOM 1228 O O . ASN A 1 165 ? -23.271 -34.621 22.898 1.00 95.12 165 ASN A O 1
ATOM 1232 N N . SER A 1 166 ? -23.073 -32.392 22.780 1.00 91.00 166 SER A N 1
ATOM 1233 C CA . SER A 1 166 ? -21.616 -32.293 23.020 1.00 91.00 166 SER A CA 1
ATOM 1234 C C . SER A 1 166 ? -20.697 -32.832 21.909 1.00 91.00 166 SER A C 1
ATOM 1236 O O . SER A 1 166 ? -19.476 -32.741 22.042 1.00 91.00 166 SER A O 1
ATOM 1238 N N . VAL A 1 167 ? -21.232 -33.348 20.800 1.00 92.06 167 VAL A N 1
ATOM 1239 C CA . VAL A 1 167 ? -20.446 -33.733 19.618 1.00 92.06 167 VAL A CA 1
ATOM 1240 C C . VAL A 1 167 ? -20.134 -32.471 18.803 1.00 92.06 167 VAL A C 1
ATOM 1242 O O . VAL A 1 167 ? -21.080 -31.782 18.425 1.00 92.06 167 VAL A O 1
ATOM 1245 N N . PRO A 1 168 ? -18.857 -32.131 18.531 1.00 90.12 168 PRO A N 1
ATOM 1246 C CA . PRO A 1 168 ? -18.510 -30.993 17.678 1.00 90.12 168 PRO A CA 1
ATOM 1247 C C . PRO A 1 168 ? -18.958 -31.243 16.234 1.00 90.12 168 PRO A C 1
ATOM 1249 O O . PRO A 1 168 ? -18.768 -32.343 15.710 1.00 90.12 168 PRO A O 1
ATOM 1252 N N . VAL A 1 169 ? -19.540 -30.225 15.597 1.00 95.19 169 VAL A N 1
ATOM 1253 C CA . VAL A 1 169 ? -20.095 -30.326 14.239 1.00 95.19 169 VAL A CA 1
ATOM 1254 C C . VAL A 1 169 ? -19.521 -29.258 13.306 1.00 95.19 169 VAL A C 1
ATOM 1256 O O . VAL A 1 169 ? -18.869 -29.607 12.319 1.00 95.19 169 VAL A O 1
ATOM 1259 N N . CYS A 1 170 ? -19.728 -27.975 13.613 1.00 92.94 170 CYS A N 1
ATOM 1260 C CA . CYS A 1 170 ? -19.163 -26.852 12.861 1.00 92.94 170 CYS A CA 1
ATOM 1261 C C . CYS A 1 170 ? -17.888 -26.320 13.528 1.00 92.94 170 CYS A C 1
ATOM 1263 O O . CYS A 1 170 ? -17.830 -26.235 14.755 1.00 92.94 170 CYS A O 1
ATOM 1265 N N . ASP A 1 171 ? -16.897 -25.941 12.716 1.00 91.31 171 ASP A N 1
ATOM 1266 C CA . ASP A 1 171 ? -15.658 -25.273 13.136 1.00 91.31 171 ASP A CA 1
ATOM 1267 C C . ASP A 1 171 ? -15.148 -24.397 11.978 1.00 91.31 171 ASP A C 1
ATOM 1269 O O . ASP A 1 171 ? -14.158 -24.709 11.305 1.00 91.31 171 ASP A O 1
ATOM 1273 N N . ALA A 1 172 ? -15.913 -23.344 11.691 1.00 81.12 172 ALA A N 1
ATOM 1274 C CA . ALA A 1 172 ? -15.751 -22.486 10.525 1.00 81.12 172 ALA A CA 1
ATOM 1275 C C . ALA A 1 172 ? -15.172 -21.126 10.921 1.00 81.12 172 ALA A C 1
ATOM 1277 O O . ALA A 1 172 ? -15.486 -20.600 11.985 1.00 81.12 172 ALA A O 1
ATOM 1278 N N . TYR A 1 173 ? -14.364 -20.536 10.043 1.00 81.31 173 TYR A N 1
ATOM 1279 C CA . TYR A 1 173 ? -13.946 -19.140 10.150 1.00 81.31 173 TYR A CA 1
ATOM 1280 C C . TYR A 1 173 ? -14.521 -18.380 8.956 1.00 81.31 173 TYR A C 1
ATOM 1282 O O . TYR A 1 173 ? -14.153 -18.680 7.823 1.00 81.31 173 TYR A O 1
ATOM 1290 N N . ASP A 1 174 ? -15.430 -17.443 9.216 1.00 79.56 174 ASP A N 1
ATOM 1291 C CA . ASP A 1 174 ? -16.048 -16.568 8.220 1.00 79.56 174 ASP A CA 1
ATOM 1292 C C . ASP A 1 174 ? -16.384 -15.218 8.876 1.00 79.56 174 ASP A C 1
ATOM 1294 O O . ASP A 1 174 ? -17.129 -15.144 9.860 1.00 79.56 174 ASP A O 1
ATOM 1298 N N . ASP A 1 175 ? -15.803 -14.141 8.360 1.00 75.94 175 ASP A N 1
ATOM 1299 C CA . ASP A 1 175 ? -15.908 -12.780 8.892 1.00 75.94 175 ASP A CA 1
ATOM 1300 C C . ASP A 1 175 ? -16.864 -11.886 8.088 1.00 75.94 175 ASP A C 1
ATOM 1302 O O . ASP A 1 175 ? -16.992 -10.702 8.399 1.00 75.94 175 ASP A O 1
ATOM 1306 N N . ALA A 1 176 ? -17.608 -12.455 7.128 1.00 75.56 176 ALA A N 1
ATOM 1307 C CA . ALA A 1 176 ? -18.558 -11.708 6.305 1.00 75.56 176 ALA A CA 1
ATOM 1308 C C . ALA A 1 176 ? -19.672 -11.045 7.135 1.00 75.56 176 ALA A C 1
ATOM 1310 O O . ALA A 1 176 ? -20.126 -9.955 6.798 1.00 75.56 176 ALA A O 1
ATOM 1311 N N . LEU A 1 177 ? -20.113 -11.689 8.224 1.00 80.75 177 LEU A N 1
ATOM 1312 C CA . LEU A 1 177 ? -21.073 -11.138 9.183 1.00 80.75 177 LEU A CA 1
ATOM 1313 C C . LEU A 1 177 ? -20.488 -11.178 10.601 1.00 80.75 177 LEU A C 1
ATOM 1315 O O . LEU A 1 177 ? -20.333 -12.235 11.221 1.00 80.75 177 LEU A O 1
ATOM 1319 N N . SER A 1 178 ? -20.175 -10.000 11.138 1.00 79.38 178 SER A N 1
ATOM 1320 C CA . SER A 1 178 ? -19.548 -9.847 12.459 1.00 79.38 178 SER A CA 1
ATOM 1321 C C . SER A 1 178 ? -20.557 -9.684 13.603 1.00 79.38 178 SER A C 1
ATOM 1323 O O . SER A 1 178 ? -20.247 -9.978 14.758 1.00 79.38 178 SER A O 1
ATOM 1325 N N . SER A 1 179 ? -21.786 -9.264 13.290 1.00 87.75 179 SER A N 1
ATOM 1326 C CA . SER A 1 179 ? -22.898 -9.149 14.233 1.00 87.75 179 SER A CA 1
ATOM 1327 C C . SER A 1 179 ? -24.243 -9.221 13.509 1.00 87.75 179 SER A C 1
ATOM 1329 O O . SER A 1 179 ? -24.316 -9.021 12.301 1.00 87.75 179 SER A O 1
ATOM 1331 N N . GLY A 1 180 ? -25.313 -9.520 14.239 1.00 87.62 180 GLY A N 1
ATOM 1332 C CA . GLY A 1 180 ? -26.671 -9.530 13.693 1.00 87.62 180 GLY A CA 1
ATOM 1333 C C . GLY A 1 180 ? -27.652 -10.243 14.616 1.00 87.62 180 GLY A C 1
ATOM 1334 O O . GLY A 1 180 ? -27.304 -10.619 15.737 1.00 87.62 180 GLY A O 1
ATOM 1335 N N . ILE A 1 181 ? -28.891 -10.414 14.172 1.00 93.12 181 ILE A N 1
ATOM 1336 C CA . ILE A 1 181 ? -29.948 -11.025 14.984 1.00 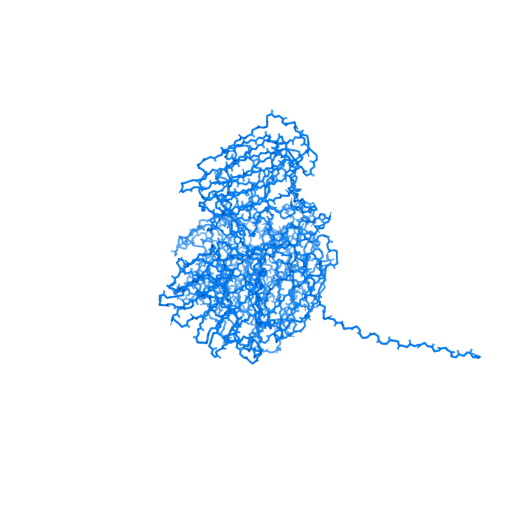93.12 181 ILE A CA 1
ATOM 1337 C C . ILE A 1 181 ? -29.802 -12.546 15.062 1.00 93.12 181 ILE A C 1
ATOM 1339 O O . ILE A 1 181 ? -29.240 -13.197 14.175 1.00 93.12 181 ILE A O 1
ATOM 1343 N N . ILE A 1 182 ? -30.329 -13.102 16.151 1.00 95.62 182 ILE A N 1
ATOM 1344 C CA . ILE A 1 182 ? -30.544 -14.540 16.308 1.00 95.62 182 ILE A CA 1
ATOM 1345 C C . ILE A 1 182 ? -32.006 -14.817 15.970 1.00 95.62 182 ILE A C 1
ATOM 1347 O O . ILE A 1 182 ? -32.877 -14.069 16.408 1.00 95.62 182 ILE A O 1
ATOM 1351 N N . ALA A 1 183 ? -32.297 -15.874 15.211 1.00 96.00 183 ALA A N 1
ATOM 1352 C CA . ALA A 1 183 ? -33.679 -16.224 14.883 1.00 96.00 183 ALA A CA 1
ATOM 1353 C C . ALA A 1 183 ? -33.921 -17.728 14.775 1.00 96.00 183 ALA A C 1
ATOM 1355 O O . ALA A 1 183 ? -33.047 -18.488 14.371 1.00 96.00 183 ALA A O 1
ATOM 1356 N N . PHE A 1 184 ? -35.140 -18.150 15.088 1.00 96.62 184 PHE A N 1
ATOM 1357 C CA . PHE A 1 184 ? -35.585 -19.533 14.957 1.00 96.62 184 PHE A CA 1
ATOM 1358 C C . PHE A 1 184 ? -36.427 -19.685 13.695 1.00 96.62 184 PHE A C 1
ATOM 1360 O O . PHE A 1 184 ? -37.516 -19.113 13.594 1.00 96.62 184 PHE A O 1
ATOM 1367 N N . GLN A 1 185 ? -35.916 -20.432 12.719 1.00 97.25 185 GLN A N 1
ATOM 1368 C CA . GLN A 1 185 ? -36.571 -20.604 11.427 1.00 97.25 185 GLN A CA 1
ATOM 1369 C C . GLN A 1 185 ? -37.639 -21.702 11.485 1.00 97.25 185 GLN A C 1
ATOM 1371 O O . GLN A 1 185 ? -37.413 -22.775 12.033 1.00 97.25 185 GLN A O 1
ATOM 1376 N N . VAL A 1 186 ? -38.771 -21.474 10.825 1.00 96.50 186 VAL A N 1
ATOM 1377 C CA . VAL A 1 186 ? -39.674 -22.533 10.369 1.00 96.50 186 VAL A CA 1
ATOM 1378 C C . VAL A 1 186 ? -39.659 -22.526 8.842 1.00 96.50 186 VAL A C 1
ATOM 1380 O O . VAL A 1 186 ? -40.105 -21.566 8.208 1.00 96.50 186 VAL A O 1
ATOM 1383 N N . HIS A 1 187 ? -39.092 -23.578 8.247 1.00 92.81 187 HIS A N 1
ATOM 1384 C CA . HIS A 1 187 ? -38.941 -23.680 6.797 1.00 92.81 187 HIS A CA 1
ATOM 1385 C C . HIS A 1 187 ? -40.298 -23.832 6.089 1.00 92.81 187 HIS A C 1
ATOM 1387 O O . HIS A 1 187 ? -41.243 -24.428 6.615 1.00 92.81 187 HIS A O 1
ATOM 1393 N N . ASN A 1 188 ? -40.379 -23.316 4.863 1.00 86.12 188 ASN A N 1
ATOM 1394 C CA . ASN A 1 188 ? -41.549 -23.445 4.001 1.00 86.12 188 ASN A CA 1
ATOM 1395 C C . ASN A 1 188 ? -41.905 -24.918 3.716 1.00 86.12 188 ASN A C 1
ATOM 1397 O O . ASN A 1 188 ? -41.034 -25.786 3.644 1.00 86.12 188 ASN A O 1
ATOM 1401 N N . GLY A 1 189 ? -43.184 -25.185 3.447 1.00 78.00 189 GLY A N 1
ATOM 1402 C CA . GLY A 1 189 ? -43.666 -26.490 2.979 1.00 78.00 189 GLY A CA 1
ATOM 1403 C C . GLY A 1 189 ? -44.621 -27.200 3.936 1.00 78.00 189 GLY A C 1
ATOM 1404 O O . GLY A 1 189 ? -45.038 -28.316 3.643 1.00 78.00 189 GLY A O 1
ATOM 1405 N N . GLY A 1 190 ? -44.983 -26.574 5.061 1.00 79.88 190 GLY A N 1
ATOM 1406 C CA . GLY A 1 190 ? -46.032 -27.057 5.971 1.00 79.88 190 GLY A CA 1
ATOM 1407 C C . GLY A 1 190 ? -45.706 -28.326 6.770 1.00 79.88 190 GLY A C 1
ATOM 1408 O O . GLY A 1 190 ? -46.548 -28.788 7.530 1.00 79.88 190 GLY A O 1
ATOM 1409 N N . VAL A 1 191 ? -44.511 -28.902 6.607 1.00 87.94 191 VAL A N 1
ATOM 1410 C CA . VAL A 1 191 ? -44.098 -30.159 7.266 1.00 87.94 191 VAL A CA 1
ATOM 1411 C C . VAL A 1 191 ? -43.205 -29.949 8.490 1.00 87.94 191 VAL A C 1
ATOM 1413 O O . VAL A 1 191 ? -42.971 -30.889 9.245 1.00 87.94 191 VAL A O 1
ATOM 1416 N N . THR A 1 192 ? -42.690 -28.735 8.695 1.00 93.31 192 THR A N 1
ATOM 1417 C CA . THR A 1 192 ? -41.801 -28.431 9.820 1.00 93.31 192 THR A CA 1
ATOM 1418 C C . THR A 1 192 ? -42.588 -28.361 11.131 1.00 93.31 192 THR A C 1
ATOM 1420 O O . THR A 1 192 ? -43.480 -27.532 11.279 1.00 93.31 192 THR A O 1
ATOM 1423 N N . ASP A 1 193 ? -42.226 -29.209 12.093 1.00 95.50 193 ASP A N 1
ATOM 1424 C CA . ASP A 1 193 ? -42.684 -29.164 13.488 1.00 95.50 193 ASP A CA 1
ATOM 1425 C C . ASP A 1 193 ? -41.441 -29.220 14.381 1.00 95.50 193 ASP A C 1
ATOM 1427 O O . ASP A 1 193 ? -40.748 -30.242 14.457 1.00 95.50 193 ASP A O 1
ATOM 1431 N N . VAL A 1 194 ? -41.123 -28.083 14.999 1.00 97.19 194 VAL A N 1
ATOM 1432 C CA . VAL A 1 194 ? -39.883 -27.882 15.747 1.00 97.19 194 VAL A CA 1
ATOM 1433 C C . VAL A 1 194 ? -40.143 -27.116 17.034 1.00 97.19 194 VAL A C 1
ATOM 1435 O O . VAL A 1 194 ? -40.968 -26.204 17.100 1.00 97.19 194 VAL A O 1
ATOM 1438 N N . LYS A 1 195 ? -39.443 -27.515 18.093 1.00 97.06 195 LYS A N 1
ATOM 1439 C CA . LYS A 1 195 ? -39.546 -26.908 19.415 1.00 97.06 195 LYS A CA 1
ATOM 1440 C C . LYS A 1 195 ? -38.176 -26.508 19.928 1.00 97.06 195 LYS A C 1
ATOM 1442 O O . LYS A 1 195 ? -37.234 -27.289 19.808 1.00 97.06 195 LYS A O 1
ATOM 1447 N N . TRP A 1 196 ? -38.104 -25.345 20.564 1.00 96.31 196 TRP A N 1
ATOM 1448 C CA . TRP A 1 196 ? -36.918 -24.845 21.253 1.00 96.31 196 TRP A CA 1
ATOM 1449 C C . TRP A 1 196 ? -37.255 -24.521 22.702 1.00 96.31 196 TRP A C 1
ATOM 1451 O O . TRP A 1 196 ? -38.313 -23.961 22.979 1.00 96.31 196 TRP A O 1
ATOM 1461 N N . ARG A 1 197 ? -36.364 -24.850 23.633 1.00 93.44 197 ARG A N 1
ATOM 1462 C CA . ARG A 1 197 ? -36.476 -24.444 25.043 1.00 93.44 197 ARG A CA 1
ATOM 1463 C C . ARG A 1 197 ? -35.098 -24.229 25.652 1.00 93.44 197 ARG A C 1
ATOM 1465 O O . ARG A 1 197 ? -34.088 -24.518 25.012 1.00 93.44 197 ARG A O 1
ATOM 1472 N N . ASP A 1 198 ? -35.065 -23.737 26.888 1.00 90.62 198 ASP A N 1
ATOM 1473 C CA . ASP A 1 198 ? -33.826 -23.470 27.632 1.00 90.62 198 ASP A CA 1
ATOM 1474 C C . ASP A 1 198 ? -32.835 -22.588 26.849 1.00 90.62 198 ASP A C 1
ATOM 1476 O O . ASP A 1 198 ? -31.620 -22.768 26.932 1.00 90.62 198 ASP A O 1
ATOM 1480 N N . ILE A 1 199 ? -33.369 -21.640 26.072 1.00 90.00 199 ILE A N 1
ATOM 1481 C CA . ILE A 1 199 ? -32.602 -20.723 25.227 1.00 90.00 199 ILE A CA 1
ATOM 1482 C C . ILE A 1 199 ? -31.850 -19.750 26.131 1.00 90.00 199 ILE A C 1
ATOM 1484 O O . ILE A 1 199 ? -32.454 -18.983 26.877 1.00 90.00 199 ILE A O 1
ATOM 1488 N N . LYS A 1 200 ? -30.523 -19.784 26.063 1.00 88.12 200 LYS A N 1
ATOM 1489 C CA . LYS A 1 200 ? -29.630 -18.924 26.836 1.00 88.12 200 LYS A CA 1
ATOM 1490 C C . LYS A 1 200 ? -28.569 -18.371 25.910 1.00 88.12 200 LYS A C 1
ATOM 1492 O O . LYS A 1 200 ? -27.783 -19.130 25.350 1.00 88.12 200 LYS A O 1
ATOM 1497 N N . ILE A 1 201 ? -28.531 -17.051 25.797 1.00 84.69 201 ILE A N 1
ATOM 1498 C CA . ILE A 1 201 ? -27.482 -16.329 25.082 1.00 84.69 201 ILE A CA 1
ATOM 1499 C C . ILE A 1 201 ? -26.600 -15.665 26.128 1.00 84.69 201 ILE A C 1
ATOM 1501 O O . ILE A 1 201 ? -27.103 -14.974 27.014 1.00 84.69 201 ILE A O 1
ATOM 1505 N N . ARG A 1 202 ? -25.294 -15.884 26.029 1.00 79.50 202 ARG A N 1
ATOM 1506 C CA . ARG A 1 202 ? -24.275 -15.221 26.831 1.00 79.50 202 ARG A CA 1
ATOM 1507 C C . ARG A 1 202 ? -23.360 -14.458 25.895 1.00 79.50 202 ARG A C 1
ATOM 1509 O O . ARG A 1 202 ? -22.618 -15.078 25.141 1.00 79.50 202 ARG A O 1
ATOM 1516 N N . GLU A 1 203 ? -23.390 -13.135 25.968 1.00 73.06 203 GLU A N 1
ATOM 1517 C CA . GLU A 1 203 ? -22.406 -12.318 25.263 1.00 73.06 203 GLU A CA 1
ATOM 1518 C C . GLU A 1 203 ? -21.009 -12.554 25.823 1.00 73.06 203 GLU A C 1
ATOM 1520 O O . GLU A 1 203 ? -20.804 -12.673 27.034 1.00 73.06 203 GLU A O 1
ATOM 1525 N N . ILE A 1 204 ? -20.048 -12.630 24.915 1.00 67.88 204 ILE A N 1
ATOM 1526 C CA . ILE A 1 204 ? -18.640 -12.758 25.238 1.00 67.88 204 ILE A CA 1
ATOM 1527 C C . ILE A 1 204 ? -18.042 -11.379 25.026 1.00 67.88 204 ILE A C 1
ATOM 1529 O O . ILE A 1 204 ? -17.729 -10.959 23.917 1.00 67.88 204 ILE A O 1
ATOM 1533 N N . VAL A 1 205 ? -17.926 -10.647 26.127 1.00 53.62 205 VAL A N 1
ATOM 1534 C CA . VAL A 1 205 ? -17.171 -9.400 26.146 1.00 53.62 205 VAL A CA 1
ATOM 1535 C C . VAL A 1 205 ? -15.708 -9.785 26.349 1.00 53.62 205 VAL A C 1
ATOM 1537 O O . VAL A 1 205 ? -15.416 -10.490 27.324 1.00 53.62 205 VAL A O 1
ATOM 1540 N N . PRO A 1 206 ? -14.780 -9.356 25.476 1.00 49.69 206 PRO A N 1
ATOM 1541 C CA . PRO A 1 206 ? -13.362 -9.560 25.715 1.00 49.69 206 PRO A CA 1
ATOM 1542 C C . PRO A 1 206 ? -13.023 -9.060 27.117 1.00 49.69 206 PRO A C 1
ATOM 1544 O O . PRO A 1 206 ? -13.347 -7.923 27.478 1.00 49.69 206 PRO A O 1
ATOM 1547 N N . ILE A 1 207 ? -12.393 -9.905 27.938 1.00 38.53 207 ILE A N 1
ATOM 1548 C CA . ILE A 1 207 ? -11.835 -9.431 29.202 1.00 38.53 207 ILE A CA 1
ATOM 1549 C C . ILE A 1 207 ? -10.899 -8.283 28.832 1.00 38.53 207 ILE A C 1
ATOM 1551 O O . ILE A 1 207 ? -9.975 -8.484 28.043 1.00 38.53 207 ILE A O 1
ATOM 1555 N N . LYS A 1 208 ? -11.114 -7.095 29.413 1.00 41.72 208 LYS A N 1
ATOM 1556 C CA . LYS A 1 208 ? -10.103 -6.035 29.433 1.00 41.72 208 LYS A CA 1
ATOM 1557 C C . LYS A 1 208 ? -8.873 -6.607 30.140 1.00 41.72 208 LYS A C 1
ATOM 1559 O O . LYS A 1 208 ? -8.762 -6.531 31.364 1.00 41.72 208 LYS A O 1
ATOM 1564 N N . LYS A 1 209 ? -7.990 -7.271 29.387 1.00 45.53 209 LYS A N 1
ATOM 1565 C CA . LYS A 1 209 ? -6.690 -7.720 29.883 1.00 45.53 209 LYS A CA 1
ATOM 1566 C C . LYS A 1 209 ? -6.014 -6.471 30.422 1.00 45.53 209 LYS A C 1
ATOM 1568 O O . LYS A 1 209 ? -6.048 -5.424 29.775 1.00 45.53 209 LYS A O 1
ATOM 1573 N N . LYS A 1 210 ? -5.487 -6.558 31.645 1.00 43.56 210 LYS A N 1
ATOM 1574 C CA . LYS A 1 210 ? -4.874 -5.411 32.313 1.00 43.56 210 LYS A CA 1
ATOM 1575 C C . LYS A 1 210 ? -3.815 -4.849 31.357 1.00 43.56 210 LYS A C 1
ATOM 1577 O O . LYS A 1 210 ? -2.901 -5.604 31.018 1.00 43.56 210 LYS A O 1
ATOM 1582 N N . PRO A 1 211 ? -3.950 -3.599 30.879 1.00 50.59 211 PRO A N 1
ATOM 1583 C CA . PRO A 1 211 ? -3.043 -3.083 29.872 1.00 50.59 211 PRO A CA 1
ATOM 1584 C C . PRO A 1 211 ? -1.609 -3.193 30.366 1.00 50.59 211 PRO A C 1
ATOM 1586 O O . PRO A 1 211 ? -1.338 -3.033 31.563 1.00 50.59 211 PRO A O 1
ATOM 1589 N N . SER A 1 212 ? -0.684 -3.450 29.444 1.00 55.28 212 SER A N 1
ATOM 1590 C CA . SER A 1 212 ? 0.732 -3.269 29.743 1.00 55.28 212 SER A CA 1
ATOM 1591 C C . SER A 1 212 ? 0.927 -1.889 30.375 1.00 55.28 212 SER A C 1
ATOM 1593 O O . SER A 1 212 ? 0.510 -0.872 29.826 1.00 55.28 212 SER A O 1
ATOM 1595 N N . THR A 1 213 ? 1.581 -1.841 31.533 1.00 62.72 213 THR A N 1
ATOM 1596 C CA . THR A 1 213 ? 1.886 -0.580 32.226 1.00 62.72 213 THR A CA 1
ATOM 1597 C C . THR A 1 213 ? 2.977 0.227 31.529 1.00 62.72 213 THR A C 1
ATOM 1599 O O . THR A 1 213 ? 3.267 1.350 31.933 1.00 62.72 213 THR A O 1
ATOM 1602 N N . LYS A 1 214 ? 3.620 -0.339 30.503 1.00 77.94 214 LYS A N 1
ATOM 1603 C CA . LYS A 1 214 ? 4.644 0.346 29.720 1.00 77.94 214 LYS A CA 1
ATOM 1604 C C . LYS A 1 214 ? 4.023 1.007 28.486 1.00 77.94 214 LYS A C 1
ATOM 1606 O O . LYS A 1 214 ? 3.234 0.351 27.801 1.00 77.94 214 LYS A O 1
ATOM 1611 N N . PRO A 1 215 ? 4.416 2.248 28.157 1.00 86.56 215 PRO A N 1
ATOM 1612 C CA . PRO A 1 215 ? 3.930 2.909 26.960 1.00 86.56 215 PRO A CA 1
ATOM 1613 C C . PRO A 1 215 ? 4.269 2.139 25.677 1.00 86.56 215 PRO A C 1
ATOM 1615 O O . PRO A 1 215 ? 5.399 1.674 25.530 1.00 86.56 215 PRO A O 1
ATOM 1618 N N . ARG A 1 216 ? 3.326 2.049 24.736 1.00 89.19 216 ARG A N 1
ATOM 1619 C CA . ARG A 1 216 ? 3.558 1.526 23.375 1.00 89.19 216 ARG A CA 1
ATOM 1620 C C . ARG A 1 216 ? 2.961 2.444 22.321 1.00 89.19 216 ARG A C 1
ATOM 1622 O O . ARG A 1 216 ? 1.967 3.108 22.596 1.00 89.19 216 ARG A O 1
ATOM 1629 N N . THR A 1 217 ? 3.543 2.469 21.127 1.00 92.12 217 THR A N 1
ATOM 1630 C CA . THR A 1 217 ? 3.077 3.357 20.052 1.00 92.12 217 THR A CA 1
ATOM 1631 C C . THR A 1 217 ? 1.728 2.913 19.469 1.00 92.12 217 THR A C 1
ATOM 1633 O O . THR A 1 217 ? 0.822 3.729 19.337 1.00 92.12 217 THR A O 1
ATOM 1636 N N . TRP A 1 218 ? 1.550 1.625 19.164 1.00 93.44 218 TRP A N 1
ATOM 1637 C CA . TRP A 1 218 ? 0.266 1.116 18.669 1.00 93.44 218 TRP A CA 1
ATOM 1638 C C . TRP A 1 218 ? -0.780 1.061 19.789 1.00 93.44 218 TRP A C 1
ATOM 1640 O O . TRP A 1 218 ? -0.533 0.463 20.835 1.00 93.44 218 TRP A O 1
ATOM 1650 N N . VAL A 1 219 ? -1.939 1.696 19.596 1.00 92.00 219 VAL A N 1
ATOM 1651 C CA . VAL A 1 219 ? -2.946 1.823 20.661 1.00 92.00 219 VAL A CA 1
ATOM 1652 C C . VAL A 1 219 ? -3.733 0.524 20.835 1.00 92.00 219 VAL A C 1
ATOM 1654 O O . VAL A 1 219 ? -3.640 -0.105 21.892 1.00 92.00 219 VAL A O 1
ATOM 1657 N N . SER A 1 220 ? -4.461 0.092 19.806 1.00 89.56 220 SER A N 1
ATOM 1658 C CA . SER A 1 220 ? -5.260 -1.140 19.818 1.00 89.56 220 SER A CA 1
ATOM 1659 C C . SER A 1 220 ? -5.599 -1.609 18.401 1.00 89.56 220 SER A C 1
ATOM 1661 O O . SER A 1 220 ? -5.398 -0.853 17.449 1.00 89.56 220 SER A O 1
ATOM 1663 N N . SER A 1 221 ? -6.138 -2.828 18.269 1.00 90.00 221 SER A N 1
ATOM 1664 C CA . SER A 1 221 ? -6.594 -3.365 16.980 1.00 90.00 221 SER A CA 1
ATOM 1665 C C . SER A 1 221 ? -7.808 -2.643 16.421 1.00 90.00 221 SER A C 1
ATOM 1667 O O . SER A 1 221 ? -7.962 -2.569 15.212 1.00 90.00 221 SER A O 1
ATOM 1669 N N . THR A 1 222 ? -8.626 -2.032 17.267 1.00 90.25 222 THR A N 1
ATOM 1670 C CA . THR A 1 222 ? -9.859 -1.367 16.844 1.00 90.25 222 THR A CA 1
ATOM 1671 C C . THR A 1 222 ? -9.658 0.112 16.516 1.00 90.25 222 THR A C 1
ATOM 1673 O O . THR A 1 222 ? -10.625 0.858 16.391 1.00 90.25 222 THR A O 1
ATOM 1676 N N . THR A 1 223 ? -8.408 0.576 16.408 1.00 93.69 223 THR A N 1
ATOM 1677 C CA . THR A 1 223 ? -8.096 2.001 16.236 1.00 93.69 223 THR A CA 1
ATOM 1678 C C . THR A 1 223 ? -7.028 2.261 15.185 1.00 93.69 223 THR A C 1
ATOM 1680 O O . THR A 1 223 ? -6.029 1.542 15.132 1.00 93.69 223 THR A O 1
ATOM 1683 N N . TRP A 1 224 ? -7.161 3.368 14.454 1.00 95.69 224 TRP A N 1
ATOM 1684 C CA . TRP A 1 224 ? -6.145 3.895 13.545 1.00 95.69 224 TRP A CA 1
ATOM 1685 C C . TRP A 1 224 ? -5.741 5.326 13.903 1.00 95.69 224 TRP A C 1
ATOM 1687 O O . TRP A 1 224 ? -6.581 6.197 14.102 1.00 95.69 224 TRP A O 1
ATOM 1697 N N . ALA A 1 225 ? -4.437 5.583 13.956 1.00 94.62 225 ALA A N 1
ATOM 1698 C CA . ALA A 1 225 ? -3.868 6.891 14.266 1.00 94.62 225 ALA A CA 1
ATOM 1699 C C . ALA A 1 225 ? -3.327 7.571 13.001 1.00 94.62 225 ALA A C 1
ATOM 1701 O O . ALA A 1 225 ? -2.398 7.051 12.385 1.00 94.62 225 ALA A O 1
ATOM 1702 N N . ASN A 1 226 ? -3.798 8.783 12.690 1.00 89.62 226 ASN A N 1
ATOM 1703 C CA . ASN A 1 226 ? -3.374 9.581 11.521 1.00 89.62 226 ASN A CA 1
ATOM 1704 C C . ASN A 1 226 ? -2.055 10.373 11.723 1.00 89.62 226 ASN A C 1
ATOM 1706 O O . ASN A 1 226 ? -1.834 11.461 11.196 1.00 89.62 226 ASN A O 1
ATOM 1710 N N . ARG A 1 227 ? -1.208 9.862 12.606 1.00 89.31 227 ARG A N 1
ATOM 1711 C CA . ARG A 1 227 ? 0.081 9.272 12.244 1.00 89.31 227 ARG A CA 1
ATOM 1712 C C . ARG A 1 227 ? 0.472 8.412 13.432 1.00 89.31 227 ARG A C 1
ATOM 1714 O O . ARG A 1 227 ? 0.557 8.916 14.552 1.00 89.31 227 ARG A O 1
ATOM 1721 N N . LEU A 1 228 ? 0.715 7.125 13.205 1.00 89.50 228 LEU A N 1
ATOM 1722 C CA . LEU A 1 228 ? 0.888 6.139 14.277 1.00 89.50 228 LEU A CA 1
ATOM 1723 C C . LEU A 1 228 ? 1.879 6.580 15.370 1.00 89.50 228 LEU A C 1
ATOM 1725 O O . LEU A 1 228 ? 1.589 6.461 16.554 1.00 89.50 228 LEU A O 1
ATOM 1729 N N . SER A 1 229 ? 3.026 7.146 14.987 1.00 90.88 229 SER A N 1
ATOM 1730 C CA . SER A 1 229 ? 4.095 7.565 15.906 1.00 90.88 229 SER A CA 1
ATOM 1731 C C . SER A 1 229 ? 3.778 8.773 16.793 1.00 90.88 229 SER A C 1
ATOM 1733 O O . SER A 1 229 ? 4.610 9.130 17.637 1.00 90.88 229 SER A O 1
ATOM 1735 N N . ASP A 1 230 ? 2.647 9.429 16.556 1.00 91.69 230 ASP A N 1
ATOM 1736 C CA . ASP A 1 230 ? 2.192 10.607 17.297 1.00 91.69 230 ASP A CA 1
ATOM 1737 C C . ASP A 1 230 ? 1.211 10.242 18.408 1.00 91.69 230 ASP A C 1
ATOM 1739 O O . ASP A 1 230 ? 0.819 11.105 19.187 1.00 91.69 230 ASP A O 1
ATOM 1743 N N . TRP A 1 231 ? 0.875 8.959 18.522 1.00 93.56 231 TRP A N 1
ATOM 1744 C CA . TRP A 1 231 ? 0.061 8.411 19.590 1.00 93.56 231 TRP A CA 1
ATOM 1745 C C . TRP A 1 231 ? 0.847 7.371 20.384 1.00 93.56 231 TRP A C 1
ATOM 1747 O O . TRP A 1 231 ? 1.806 6.757 19.901 1.00 93.56 231 TRP A O 1
ATOM 1757 N N . ARG A 1 232 ? 0.447 7.179 21.638 1.00 92.88 232 ARG A N 1
ATOM 1758 C CA . ARG A 1 232 ? 0.856 6.026 22.438 1.00 92.88 232 ARG A CA 1
ATOM 1759 C C . ARG A 1 232 ? -0.240 5.624 23.411 1.00 92.88 232 ARG A C 1
ATOM 1761 O O . ARG A 1 232 ? -0.946 6.478 23.939 1.00 92.88 232 ARG A O 1
ATOM 1768 N N . LEU A 1 233 ? -0.325 4.335 23.703 1.00 91.88 233 LEU A N 1
ATOM 1769 C CA . LEU A 1 233 ? -1.067 3.823 24.848 1.00 91.88 233 LEU A CA 1
ATOM 1770 C C . LEU A 1 233 ? -0.139 3.800 26.063 1.00 91.88 233 LEU A C 1
ATOM 1772 O O . LEU A 1 233 ? 0.926 3.191 25.994 1.00 91.88 233 LEU A O 1
ATOM 1776 N N . ASN A 1 234 ? -0.540 4.430 27.164 1.00 89.81 234 ASN A N 1
ATOM 1777 C CA . ASN A 1 234 ? 0.166 4.454 28.443 1.00 89.81 234 ASN A CA 1
ATOM 1778 C C . ASN A 1 234 ? -0.793 4.030 29.569 1.00 89.81 234 ASN A C 1
ATOM 1780 O O . ASN A 1 234 ? -1.604 4.822 30.053 1.00 89.81 234 ASN A O 1
ATOM 1784 N N . GLY A 1 235 ? -0.743 2.754 29.959 1.00 85.12 235 GLY A N 1
ATOM 1785 C CA . GLY A 1 235 ? -1.782 2.165 30.805 1.00 85.12 235 GLY A CA 1
ATOM 1786 C C . GLY A 1 235 ? -3.123 2.139 30.067 1.00 85.12 235 GLY A C 1
ATOM 1787 O O . GLY A 1 235 ? -3.223 1.533 29.007 1.00 85.12 235 GLY A O 1
ATOM 1788 N N . GLU A 1 236 ? -4.140 2.804 30.612 1.00 84.62 236 GLU A N 1
ATOM 1789 C CA . GLU A 1 236 ? -5.465 2.960 29.979 1.00 84.62 236 GLU A CA 1
ATOM 1790 C C . GLU A 1 236 ? -5.618 4.289 29.219 1.00 84.62 236 GLU A C 1
ATOM 1792 O O . GLU A 1 236 ? -6.698 4.587 28.711 1.00 84.62 236 GLU A O 1
ATOM 1797 N N . ARG A 1 237 ? -4.555 5.104 29.159 1.00 90.75 237 ARG A N 1
ATOM 1798 C CA . ARG A 1 237 ? -4.580 6.425 28.525 1.00 90.75 237 ARG A CA 1
ATOM 1799 C C . ARG A 1 237 ? -4.057 6.347 27.097 1.00 90.75 237 ARG A C 1
ATOM 1801 O O . ARG A 1 237 ? -2.928 5.905 26.885 1.00 90.75 237 ARG A O 1
ATOM 1808 N N . ALA A 1 238 ? -4.841 6.816 26.133 1.00 94.75 238 ALA A N 1
ATOM 1809 C CA . ALA A 1 238 ? -4.338 7.146 24.803 1.00 94.75 238 ALA A CA 1
ATOM 1810 C C . ALA A 1 238 ? -3.791 8.577 24.839 1.00 94.75 238 ALA A C 1
ATOM 1812 O O . ALA A 1 238 ? -4.521 9.504 25.173 1.00 94.75 238 ALA A O 1
ATOM 1813 N N . GLU A 1 239 ? -2.510 8.766 24.539 1.00 94.19 239 GLU A N 1
ATOM 1814 C CA . GLU A 1 239 ? -1.821 10.055 24.647 1.00 94.19 239 GLU A CA 1
ATOM 1815 C C . GLU A 1 239 ? -1.348 10.515 23.262 1.00 94.19 239 GLU A C 1
ATOM 1817 O O . GLU A 1 239 ? -0.603 9.789 22.596 1.00 94.19 239 GLU A O 1
ATOM 1822 N N . CYS A 1 240 ? -1.738 11.723 22.842 1.00 93.56 240 CYS A N 1
ATOM 1823 C CA . CYS A 1 240 ? -1.202 12.359 21.638 1.00 93.56 240 CYS A CA 1
ATOM 1824 C C . CYS A 1 240 ? 0.111 13.082 21.973 1.00 93.56 240 CYS A C 1
ATOM 1826 O O . CYS A 1 240 ? 0.116 14.122 22.627 1.00 93.56 240 CYS A O 1
ATOM 1828 N N . VAL A 1 241 ? 1.235 12.534 21.516 1.00 90.44 241 VAL A N 1
ATOM 1829 C CA . VAL A 1 241 ? 2.599 12.982 21.850 1.00 90.44 241 VAL A CA 1
ATOM 1830 C C . VAL A 1 241 ? 3.271 13.821 20.759 1.00 90.44 241 VAL A C 1
ATOM 1832 O O . VAL A 1 241 ? 4.463 14.122 20.865 1.00 90.44 241 VAL A O 1
ATOM 1835 N N . GLU A 1 242 ? 2.554 14.187 19.693 1.00 85.62 242 GLU A N 1
ATOM 1836 C CA . GLU A 1 242 ? 3.036 15.234 18.786 1.00 85.62 242 GLU A CA 1
ATOM 1837 C C . GLU A 1 242 ? 3.174 16.551 19.561 1.00 85.62 242 GLU A C 1
ATOM 1839 O O . GLU A 1 242 ? 2.350 16.876 20.401 1.00 85.62 242 GLU A O 1
ATOM 1844 N N . GLY A 1 243 ? 4.244 17.297 19.308 1.00 78.56 243 GLY A N 1
ATOM 1845 C CA . GLY A 1 243 ? 4.507 18.597 19.934 1.00 78.56 243 GLY A CA 1
ATOM 1846 C C . GLY A 1 243 ? 4.829 19.689 18.915 1.00 78.56 243 GLY A C 1
ATOM 1847 O O . GLY A 1 243 ? 5.209 20.798 19.284 1.00 78.56 243 GLY A O 1
ATOM 1848 N N . SER A 1 244 ? 4.746 19.380 17.618 1.00 77.38 244 SER A N 1
ATOM 1849 C CA . SER A 1 244 ? 5.018 20.311 16.531 1.00 77.38 244 SER A CA 1
ATOM 1850 C C . SER A 1 244 ? 3.780 21.119 16.153 1.00 77.38 244 SER A C 1
ATOM 1852 O O . SER A 1 244 ? 2.809 20.583 15.627 1.00 77.38 244 SER A O 1
ATOM 1854 N N . GLN A 1 245 ? 3.892 22.445 16.247 1.00 74.56 245 GLN A N 1
ATOM 1855 C CA . GLN A 1 245 ? 2.889 23.398 15.744 1.00 74.56 245 GLN A CA 1
ATOM 1856 C C . GLN A 1 245 ? 2.634 23.293 14.225 1.00 74.56 245 GLN A C 1
ATOM 1858 O O . GLN A 1 245 ? 1.697 23.887 13.698 1.00 74.56 245 GLN A O 1
ATOM 1863 N N . LYS A 1 246 ? 3.473 22.552 13.484 1.00 73.56 246 LYS A N 1
ATOM 1864 C CA . LYS A 1 246 ? 3.310 22.357 12.038 1.00 73.56 246 LYS A CA 1
ATOM 1865 C C . LYS A 1 246 ? 2.121 21.448 11.700 1.00 73.56 246 LYS A C 1
ATOM 1867 O O . LYS A 1 246 ? 1.552 21.610 10.621 1.00 73.56 246 LYS A O 1
ATOM 1872 N N . TYR A 1 247 ? 1.769 20.522 12.595 1.00 77.31 247 TYR A N 1
ATOM 1873 C CA . TYR A 1 247 ? 0.708 19.529 12.403 1.00 77.31 247 TYR A CA 1
ATOM 1874 C C . TYR A 1 247 ? -0.152 19.434 13.669 1.00 77.31 247 TYR A C 1
ATOM 1876 O O . TYR A 1 247 ? -0.067 18.455 14.409 1.00 77.31 247 TYR A O 1
ATOM 1884 N N . PRO A 1 248 ? -0.927 20.488 13.964 1.00 77.69 248 PRO A N 1
ATOM 1885 C CA . PRO A 1 248 ? -1.427 20.712 15.310 1.00 77.69 248 PRO A CA 1
ATOM 1886 C C . PRO A 1 248 ? -2.548 19.758 15.714 1.00 77.69 248 PRO A C 1
ATOM 1888 O O . PRO A 1 248 ? -2.749 19.602 16.907 1.00 77.69 248 PRO A O 1
ATOM 1891 N N . LEU A 1 249 ? -3.261 19.120 14.775 1.00 89.50 249 LEU A N 1
ATOM 1892 C CA . LEU A 1 249 ? -4.379 18.229 15.094 1.00 89.50 249 LEU A CA 1
ATOM 1893 C C . LEU A 1 249 ? -4.156 16.804 14.577 1.00 89.50 249 LEU A C 1
ATOM 1895 O O . LEU A 1 249 ? -3.836 16.576 13.403 1.00 89.50 249 LEU A O 1
ATOM 1899 N N . ARG A 1 250 ? -4.345 15.851 15.490 1.00 93.12 250 ARG A N 1
ATOM 1900 C CA . ARG A 1 250 ? -4.278 14.403 15.274 1.00 93.12 250 ARG A CA 1
ATOM 1901 C C . ARG A 1 250 ? -5.585 13.740 15.668 1.00 93.12 250 ARG A C 1
ATOM 1903 O O . ARG A 1 250 ? -6.270 14.205 16.575 1.00 93.12 250 ARG A O 1
ATOM 1910 N N . THR A 1 251 ? -5.893 12.639 15.003 1.00 95.56 251 THR A N 1
ATOM 1911 C CA . THR A 1 251 ? -7.045 11.785 15.262 1.00 95.56 251 THR A CA 1
ATOM 1912 C C . THR A 1 251 ? -6.595 10.366 15.588 1.00 95.56 251 THR A C 1
ATOM 1914 O O . THR A 1 251 ? -5.542 9.894 15.141 1.00 95.56 251 THR A O 1
ATOM 1917 N N . LEU A 1 252 ? -7.403 9.705 16.409 1.00 97.12 252 LEU A N 1
ATOM 1918 C CA . LEU A 1 252 ? -7.353 8.277 16.669 1.00 97.12 252 LEU A CA 1
ATOM 1919 C C . LEU A 1 252 ? -8.751 7.732 16.372 1.00 97.12 252 LEU A C 1
ATOM 1921 O O . LEU A 1 252 ? -9.650 7.823 17.207 1.00 97.12 252 LEU A O 1
ATOM 1925 N N . MET A 1 253 ? -8.932 7.250 15.148 1.00 97.06 253 MET A N 1
ATOM 1926 C CA . MET A 1 253 ? -10.208 6.801 14.600 1.00 97.06 253 MET A CA 1
ATOM 1927 C C . MET A 1 253 ? -10.535 5.391 15.074 1.00 97.06 253 MET A C 1
ATOM 1929 O O . MET A 1 253 ? -9.643 4.548 15.159 1.00 97.06 253 MET A O 1
ATOM 1933 N N . THR A 1 254 ? -11.806 5.142 15.370 1.00 93.50 254 THR A N 1
ATOM 1934 C CA . THR A 1 254 ? -12.346 3.810 15.663 1.00 93.50 254 THR A CA 1
ATOM 1935 C C . THR A 1 254 ? -12.587 3.085 14.342 1.00 93.50 254 THR A C 1
ATOM 1937 O O . THR A 1 254 ? -13.107 3.683 13.405 1.00 93.50 254 THR A O 1
ATOM 1940 N N . LEU A 1 255 ? -12.178 1.821 14.252 1.00 92.81 255 LEU A N 1
ATOM 1941 C CA . LEU A 1 255 ? -12.311 1.002 13.044 1.00 92.81 255 LEU A CA 1
ATOM 1942 C C . LEU A 1 255 ? -13.479 0.021 13.142 1.00 92.81 255 LEU A C 1
ATOM 1944 O O . LEU A 1 255 ? -14.168 -0.220 12.156 1.00 92.81 255 LEU A O 1
ATOM 1948 N N . ASP A 1 256 ? -13.714 -0.525 14.335 1.00 84.00 256 ASP A N 1
ATOM 1949 C CA . ASP A 1 256 ? -14.681 -1.595 14.579 1.00 84.00 256 ASP A CA 1
ATOM 1950 C C . ASP A 1 256 ? -16.120 -1.093 14.738 1.00 84.00 256 ASP A C 1
ATOM 1952 O O . ASP A 1 256 ? -17.014 -1.900 14.993 1.00 84.00 256 ASP A O 1
ATOM 1956 N N . GLN A 1 257 ? -16.357 0.220 14.644 1.00 86.00 257 GLN A N 1
ATOM 1957 C CA . GLN A 1 257 ? -17.667 0.843 14.823 1.00 86.00 257 GLN A CA 1
ATOM 1958 C C . GLN A 1 257 ? -17.821 2.104 13.964 1.00 86.00 257 GLN A C 1
ATOM 1960 O O . GLN A 1 257 ? -16.868 2.861 13.783 1.00 86.00 257 GLN A O 1
ATOM 1965 N N . SER A 1 258 ? -19.045 2.356 13.501 1.00 91.44 258 SER A N 1
ATOM 1966 C CA . SER A 1 258 ? -19.448 3.591 12.814 1.00 91.44 258 SER A CA 1
ATOM 1967 C C . SER A 1 258 ? -20.802 4.086 13.324 1.00 91.44 258 SER A C 1
ATOM 1969 O O . SER A 1 258 ? -21.538 3.348 13.988 1.00 91.44 258 SER A O 1
ATOM 1971 N N . LEU A 1 259 ? -21.129 5.340 13.033 1.00 92.00 259 LEU A N 1
ATOM 1972 C CA . LEU A 1 259 ? -22.472 5.891 13.162 1.00 92.00 259 LEU A CA 1
ATOM 1973 C C . LEU A 1 259 ? -23.235 5.721 11.850 1.00 92.00 259 LEU A C 1
ATOM 1975 O O . LEU A 1 259 ? -22.637 5.765 10.783 1.00 92.00 259 LEU A O 1
ATOM 1979 N N . SER A 1 260 ? -24.554 5.580 11.963 1.00 89.12 260 SER A N 1
ATOM 1980 C CA . SER A 1 260 ? -25.502 5.660 10.850 1.00 89.12 260 SER A CA 1
ATOM 1981 C C . SER A 1 260 ? -26.438 6.848 11.047 1.00 89.12 260 SER A C 1
ATOM 1983 O O . SER A 1 260 ? -26.825 7.157 12.178 1.00 89.12 260 SER A O 1
ATOM 1985 N N . ALA A 1 261 ? -26.875 7.470 9.956 1.00 84.38 261 ALA A N 1
ATOM 1986 C CA . ALA A 1 261 ? -27.818 8.594 9.987 1.00 84.38 261 ALA A CA 1
ATOM 1987 C C . ALA A 1 261 ? -29.300 8.209 10.204 1.00 84.38 261 ALA A C 1
ATOM 1989 O O . ALA A 1 261 ? -30.208 8.940 9.805 1.00 84.38 261 ALA A O 1
ATOM 1990 N N . LYS A 1 262 ? -29.582 7.047 10.802 1.00 89.75 262 LYS A N 1
ATOM 1991 C CA . LYS A 1 262 ? -30.962 6.634 11.100 1.00 89.75 262 LYS A CA 1
ATOM 1992 C C . LYS A 1 262 ? -31.551 7.448 12.256 1.00 89.75 262 LYS A C 1
ATOM 1994 O O . LYS A 1 262 ? -30.818 7.954 13.095 1.00 89.75 262 LYS A O 1
ATOM 1999 N N . VAL A 1 263 ? -32.879 7.515 12.336 1.00 91.81 263 VAL A N 1
ATOM 2000 C CA . VAL A 1 263 ? -33.574 8.122 13.482 1.00 91.81 263 VAL A CA 1
ATOM 2001 C C . VAL A 1 263 ? -33.196 7.387 14.765 1.00 91.81 263 VAL A C 1
ATOM 2003 O O . VAL A 1 263 ? -33.217 6.154 14.806 1.00 91.81 263 VAL A O 1
ATOM 2006 N N . GLY A 1 264 ? -32.863 8.142 15.808 1.00 91.75 264 GLY A N 1
ATOM 2007 C CA . GLY A 1 264 ? -32.490 7.586 17.101 1.00 91.75 264 GLY A CA 1
ATOM 2008 C C . GLY A 1 264 ? -31.539 8.479 17.880 1.00 91.75 264 GLY A C 1
ATOM 2009 O O . GLY A 1 264 ? -31.280 9.629 17.523 1.00 91.75 264 GLY A O 1
ATOM 2010 N N . THR A 1 265 ? -31.005 7.931 18.968 1.00 90.25 265 THR A N 1
ATOM 2011 C CA . THR A 1 265 ? -30.080 8.656 19.852 1.00 90.25 265 THR A CA 1
ATOM 2012 C C . THR A 1 265 ? -28.735 7.957 19.988 1.00 90.25 265 THR A C 1
ATOM 2014 O O . THR A 1 265 ? -28.635 6.730 19.896 1.00 90.25 265 THR A O 1
ATOM 2017 N N . HIS A 1 266 ? -27.681 8.734 20.225 1.00 93.19 266 HIS A N 1
ATOM 2018 C CA . HIS A 1 266 ? -26.347 8.221 20.516 1.00 93.19 266 HIS A CA 1
ATOM 2019 C C . HIS A 1 266 ? -25.610 9.117 21.502 1.00 93.19 266 HIS A C 1
ATOM 2021 O O . HIS A 1 266 ? -25.785 10.333 21.495 1.00 93.19 266 HIS A O 1
ATOM 2027 N N . ARG A 1 267 ? -24.770 8.523 22.350 1.00 93.75 267 ARG A N 1
ATOM 2028 C CA . ARG A 1 267 ? -23.957 9.256 23.316 1.00 93.75 267 ARG A CA 1
ATOM 2029 C C . ARG A 1 267 ? -22.505 8.817 23.276 1.00 93.75 267 ARG A C 1
ATOM 2031 O O . ARG A 1 267 ? -22.209 7.630 23.393 1.00 93.75 267 ARG A O 1
ATOM 2038 N N . PHE A 1 268 ? -21.615 9.801 23.258 1.00 94.75 268 PHE A N 1
ATOM 2039 C CA . PHE A 1 268 ? -20.198 9.647 23.563 1.00 94.75 268 PHE A CA 1
ATOM 2040 C C . PHE A 1 268 ? -19.882 10.221 24.945 1.00 94.75 268 PHE A C 1
ATOM 2042 O O . PHE A 1 268 ? -20.451 11.233 25.356 1.00 94.75 268 PHE A O 1
ATOM 2049 N N . SER A 1 269 ? -18.944 9.604 25.658 1.00 92.62 269 SER A N 1
ATOM 2050 C CA . SER A 1 269 ? -18.364 10.155 26.885 1.00 92.62 269 SER A CA 1
ATOM 2051 C C . SER A 1 269 ? -16.882 9.811 26.967 1.00 92.62 269 SER A C 1
ATOM 2053 O O . SER A 1 269 ? -16.512 8.654 26.769 1.00 92.62 269 SER A O 1
ATOM 2055 N N . VAL A 1 270 ? -16.038 10.792 27.292 1.00 95.56 270 VAL A N 1
ATOM 2056 C CA . VAL A 1 270 ? -14.579 10.631 27.396 1.00 95.56 270 VAL A CA 1
ATOM 2057 C C . VAL A 1 270 ? -13.990 11.507 28.500 1.00 95.56 270 VAL A C 1
ATOM 2059 O O . VAL A 1 270 ? -14.408 12.648 28.683 1.00 95.56 270 VAL A O 1
ATOM 2062 N N . MET A 1 271 ? -13.006 10.978 29.229 1.00 94.81 271 MET A N 1
ATOM 2063 C CA . MET A 1 271 ? -12.165 11.757 30.140 1.00 94.81 271 MET A CA 1
ATOM 2064 C C . MET A 1 271 ? -10.973 12.326 29.374 1.00 94.81 271 MET A C 1
ATOM 2066 O O . MET A 1 271 ? -10.281 11.575 28.684 1.00 94.81 271 MET A O 1
ATOM 2070 N N . ILE A 1 272 ? -10.731 13.624 29.525 1.00 94.25 272 ILE A N 1
ATOM 2071 C CA . ILE A 1 272 ? -9.722 14.400 28.804 1.00 94.25 272 ILE A CA 1
ATOM 2072 C C . ILE A 1 272 ? -8.822 15.113 29.815 1.00 94.25 272 ILE A C 1
ATOM 2074 O O . ILE A 1 272 ? -9.307 15.798 30.715 1.00 94.25 272 ILE A O 1
ATOM 2078 N N . ASP A 1 273 ? -7.511 14.967 29.654 1.00 90.75 273 ASP A N 1
ATOM 2079 C CA . ASP A 1 273 ? -6.495 15.677 30.430 1.00 90.75 273 ASP A CA 1
ATOM 2080 C C . ASP A 1 273 ? -5.259 16.018 29.576 1.00 90.75 273 ASP A C 1
ATOM 2082 O O . ASP A 1 273 ? -5.175 15.687 28.390 1.00 90.75 273 ASP A O 1
ATOM 2086 N N . GLY A 1 274 ? -4.304 16.741 30.162 1.00 88.31 274 GLY A N 1
ATOM 2087 C CA . GLY A 1 274 ? -3.062 17.119 29.491 1.00 88.31 274 GLY A CA 1
ATOM 2088 C C . GLY A 1 274 ? -2.042 15.979 29.447 1.00 88.31 274 GLY A C 1
ATOM 2089 O O . GLY A 1 274 ? -1.887 15.196 30.388 1.00 88.31 274 GLY A O 1
ATOM 2090 N N . THR A 1 275 ? -1.268 15.909 28.362 1.00 86.75 275 THR A N 1
ATOM 2091 C CA . THR A 1 275 ? -0.092 15.013 28.285 1.00 86.75 275 THR A CA 1
ATOM 2092 C C . THR A 1 275 ? 1.081 15.479 29.148 1.00 86.75 275 THR A C 1
ATOM 2094 O O . THR A 1 275 ? 1.959 14.684 29.491 1.00 86.75 275 THR A O 1
ATOM 2097 N N . LYS A 1 276 ? 1.095 16.765 29.497 1.00 82.38 276 LYS A N 1
ATOM 2098 C CA . LYS A 1 276 ? 2.043 17.426 30.393 1.00 82.38 276 LYS A CA 1
ATOM 2099 C C . LYS A 1 276 ? 1.344 18.603 31.071 1.00 82.38 276 LYS A C 1
ATOM 2101 O O . LYS A 1 276 ? 0.328 19.076 30.565 1.00 82.38 276 LYS A O 1
ATOM 2106 N N . ASP A 1 277 ? 1.920 19.083 32.167 1.00 79.25 277 ASP A N 1
ATOM 2107 C CA . ASP A 1 277 ? 1.454 20.309 32.808 1.00 79.25 277 ASP A CA 1
ATOM 2108 C C . ASP A 1 277 ? 1.612 21.501 31.853 1.00 79.25 277 ASP A C 1
ATOM 2110 O O . ASP A 1 277 ? 2.669 21.660 31.232 1.00 79.25 277 ASP A O 1
ATOM 2114 N N . SER A 1 278 ? 0.575 22.333 31.756 1.00 75.00 278 SER A N 1
ATOM 2115 C CA . SER A 1 278 ? 0.585 23.552 30.948 1.00 75.00 278 SER A CA 1
ATOM 2116 C C . SER A 1 278 ? 0.145 24.771 31.756 1.00 75.00 278 SER A C 1
ATOM 2118 O O . SER A 1 278 ? -0.648 24.670 32.690 1.00 75.00 278 SER A O 1
ATOM 2120 N N . GLU A 1 279 ? 0.663 25.940 31.381 1.00 71.69 279 GLU A N 1
ATOM 2121 C CA . GLU A 1 279 ? 0.186 27.240 31.872 1.00 71.69 279 GLU A CA 1
ATOM 2122 C C . GLU A 1 279 ? -0.838 27.877 30.911 1.00 71.69 279 GLU A C 1
ATOM 2124 O O . GLU A 1 279 ? -1.463 28.881 31.256 1.00 71.69 279 GLU A O 1
ATOM 2129 N N . THR A 1 280 ? -1.022 27.308 29.711 1.00 72.12 280 THR A N 1
ATOM 2130 C CA . THR A 1 280 ? -1.888 27.834 28.644 1.00 72.12 280 THR A CA 1
ATOM 2131 C C . THR A 1 280 ? -2.714 26.720 28.008 1.00 72.12 280 THR A C 1
ATOM 2133 O O . THR A 1 280 ? -2.173 25.833 27.356 1.00 72.12 280 THR A O 1
ATOM 2136 N N . TYR A 1 281 ? -4.038 26.791 28.138 1.00 74.25 281 TYR A N 1
ATOM 2137 C CA . TYR A 1 281 ? -4.957 25.761 27.638 1.00 74.25 281 TYR A CA 1
ATOM 2138 C C . TYR A 1 281 ? -5.723 26.234 26.397 1.00 74.25 281 TYR A C 1
ATOM 2140 O O . TYR A 1 281 ? -6.948 26.322 26.391 1.00 74.25 281 TYR A O 1
ATOM 2148 N N . ASP A 1 282 ? -4.977 26.603 25.360 1.00 80.31 282 ASP A N 1
ATOM 2149 C CA . ASP A 1 282 ? -5.479 27.143 24.089 1.00 80.31 282 ASP A CA 1
ATOM 2150 C C . ASP A 1 282 ? -5.633 26.087 22.976 1.00 80.31 282 ASP A C 1
ATOM 2152 O O . ASP A 1 282 ? -6.216 26.367 21.931 1.00 80.31 282 ASP A O 1
ATOM 2156 N N . GLY A 1 283 ? -5.151 24.861 23.201 1.00 88.94 283 GLY A N 1
ATOM 2157 C CA . GLY A 1 283 ? -5.511 23.686 22.402 1.00 88.94 283 GLY A CA 1
ATOM 2158 C C . GLY A 1 283 ? -6.823 23.048 22.870 1.00 88.94 283 GLY A C 1
ATOM 2159 O O . GLY A 1 283 ? -7.428 23.501 23.839 1.00 88.94 283 GLY A O 1
ATOM 2160 N N . PHE A 1 284 ? -7.229 21.935 22.258 1.00 92.62 284 PHE A N 1
ATOM 2161 C CA . PHE A 1 284 ? -8.411 21.170 22.681 1.00 92.62 284 PHE A CA 1
ATOM 2162 C C . PHE A 1 284 ? -8.251 19.662 22.453 1.00 92.62 284 PHE A C 1
ATOM 2164 O O . PHE A 1 284 ? -7.581 19.233 21.516 1.00 92.62 284 PHE A O 1
ATOM 2171 N N . GLY A 1 285 ? -8.905 18.854 23.282 1.00 95.44 285 GLY A N 1
ATOM 2172 C CA . GLY A 1 285 ? -9.143 17.429 23.050 1.00 95.44 285 GLY A CA 1
ATOM 2173 C C . GLY A 1 285 ? -10.629 17.176 22.798 1.00 95.44 285 GLY A C 1
ATOM 2174 O O . GLY A 1 285 ? -11.461 18.014 23.133 1.00 95.44 285 GLY A O 1
ATOM 2175 N N . GLY A 1 286 ? -11.009 16.041 22.218 1.00 97.25 286 GLY A N 1
ATOM 2176 C CA . GLY A 1 286 ? -12.425 15.755 22.013 1.00 97.25 286 GLY A CA 1
ATOM 2177 C C . GLY A 1 286 ? -12.740 14.495 21.225 1.00 97.25 286 GLY A C 1
ATOM 2178 O O . GLY A 1 286 ? -11.917 13.584 21.121 1.00 97.25 286 GLY A O 1
ATOM 2179 N N . VAL A 1 287 ? -13.941 14.490 20.650 1.00 98.06 287 VAL A N 1
ATOM 2180 C CA . VAL A 1 287 ? -14.457 13.461 19.746 1.00 98.06 287 VAL A CA 1
ATOM 2181 C C . VAL A 1 287 ? -14.601 14.055 18.346 1.00 98.06 287 VAL A C 1
ATOM 2183 O O . VAL A 1 287 ? -15.105 15.164 18.186 1.00 98.06 287 VAL A O 1
ATOM 2186 N N . VAL A 1 288 ? -14.159 13.320 17.332 1.00 97.75 288 VAL A N 1
ATOM 2187 C CA . VAL A 1 288 ? -14.521 13.557 15.931 1.00 97.75 288 VAL A CA 1
ATOM 2188 C C . VAL A 1 288 ? -15.570 12.520 15.531 1.00 97.75 288 VAL A C 1
ATOM 2190 O O . VAL A 1 288 ? -15.429 11.361 15.911 1.00 97.75 288 VAL A O 1
ATOM 2193 N N . MET A 1 289 ? -16.627 12.909 14.820 1.00 96.50 289 MET A N 1
ATOM 2194 C CA . MET A 1 289 ? -17.710 12.003 14.407 1.00 96.50 289 MET A CA 1
ATOM 2195 C C . MET A 1 289 ? -18.258 12.361 13.027 1.00 96.50 289 MET A C 1
ATOM 2197 O O . MET A 1 289 ? -18.094 13.497 12.589 1.00 96.50 289 MET A O 1
ATOM 2201 N N . GLY A 1 290 ? -18.905 11.401 12.370 1.00 95.31 290 GLY A N 1
ATOM 2202 C CA . GLY A 1 290 ? -19.479 11.589 11.038 1.00 95.31 290 GLY A CA 1
ATOM 2203 C C . GLY A 1 290 ? -18.424 11.755 9.943 1.00 95.31 290 GLY A C 1
ATOM 2204 O O . GLY A 1 290 ? -18.551 12.617 9.079 1.00 95.31 290 GLY A O 1
ATOM 2205 N N . VAL A 1 291 ? -17.305 11.032 10.060 1.00 96.31 291 VAL A N 1
ATOM 2206 C CA . VAL A 1 291 ? -16.191 11.102 9.107 1.00 96.31 291 VAL A CA 1
ATOM 2207 C C . VAL A 1 291 ? -16.366 10.036 8.045 1.00 96.31 291 VAL A C 1
ATOM 2209 O O . VAL A 1 291 ? -16.215 8.851 8.355 1.00 96.31 291 VAL A O 1
ATOM 2212 N N . GLY A 1 292 ? -16.574 10.478 6.807 1.00 88.50 292 GLY A N 1
ATOM 2213 C CA . GLY A 1 292 ? -16.872 9.621 5.662 1.00 88.50 292 GLY A CA 1
ATOM 2214 C C . GLY A 1 292 ? -18.191 8.872 5.833 1.00 88.50 292 GLY A C 1
ATOM 2215 O O . GLY A 1 292 ? -18.336 8.105 6.773 1.00 88.50 292 GLY A O 1
ATOM 2216 N N . GLY A 1 293 ? -19.148 9.084 4.934 1.00 85.69 293 GLY A N 1
ATOM 2217 C CA . GLY A 1 293 ? -20.431 8.376 4.965 1.00 85.69 293 GLY A CA 1
ATOM 2218 C C . GLY A 1 293 ? -20.318 6.896 4.589 1.00 85.69 293 GLY A C 1
ATOM 2219 O O . GLY A 1 293 ? -19.229 6.385 4.313 1.00 85.69 293 GLY A O 1
ATOM 2220 N N . ASP A 1 294 ? -21.461 6.212 4.536 1.00 81.12 294 ASP A N 1
ATOM 2221 C CA . ASP A 1 294 ? -21.563 4.796 4.140 1.00 81.12 294 ASP A CA 1
ATOM 2222 C C . ASP A 1 294 ? -20.987 4.482 2.736 1.00 81.12 294 ASP A C 1
ATOM 2224 O O . ASP A 1 294 ? -20.697 3.325 2.421 1.00 81.12 294 ASP A O 1
ATOM 2228 N N . ASP A 1 295 ? -20.823 5.490 1.876 1.00 86.00 295 ASP A N 1
ATOM 2229 C CA . ASP A 1 295 ? -20.253 5.388 0.530 1.00 86.00 295 ASP A CA 1
ATOM 2230 C C . ASP A 1 295 ? -18.727 5.588 0.477 1.00 86.00 295 ASP A C 1
ATOM 2232 O O . ASP A 1 295 ? -18.107 5.341 -0.561 1.00 86.00 295 ASP A O 1
ATOM 2236 N N . VAL A 1 296 ? -18.104 5.988 1.589 1.00 92.81 296 VAL A N 1
ATOM 2237 C CA . VAL A 1 296 ? -16.657 6.199 1.691 1.00 92.81 296 VAL A CA 1
ATOM 2238 C C . VAL A 1 296 ? -15.992 5.000 2.364 1.00 92.81 296 VAL A C 1
ATOM 2240 O O . VAL A 1 296 ? -16.371 4.570 3.451 1.00 92.81 296 VAL A O 1
ATOM 2243 N N . ASP A 1 297 ? -14.936 4.469 1.741 1.00 94.06 297 ASP A N 1
ATOM 2244 C CA . ASP A 1 297 ? -14.166 3.366 2.321 1.00 94.06 297 ASP A CA 1
ATOM 2245 C C . ASP A 1 297 ? -13.615 3.750 3.706 1.00 94.06 297 ASP A C 1
ATOM 2247 O O . ASP A 1 297 ? -12.884 4.732 3.857 1.00 94.06 297 ASP A O 1
ATOM 2251 N N . TYR A 1 298 ? -13.920 2.938 4.721 1.00 93.94 298 TYR A N 1
ATOM 2252 C CA . TYR A 1 298 ? -13.553 3.208 6.113 1.00 93.94 298 TYR A CA 1
ATOM 2253 C C . TYR A 1 298 ? -12.046 3.441 6.312 1.00 93.94 298 TYR A C 1
ATOM 2255 O O . TYR A 1 298 ? -11.637 4.192 7.201 1.00 93.94 298 TYR A O 1
ATOM 2263 N N . ARG A 1 299 ? -11.190 2.823 5.488 1.00 95.56 299 ARG A N 1
ATOM 2264 C CA . ARG A 1 299 ? -9.733 2.984 5.569 1.00 95.56 299 ARG A CA 1
ATOM 2265 C C . ARG A 1 299 ? -9.342 4.397 5.153 1.00 95.56 299 ARG A C 1
ATOM 2267 O O . ARG A 1 299 ? -8.434 4.974 5.758 1.00 95.56 299 ARG A O 1
ATOM 2274 N N . LEU A 1 300 ? -10.024 4.954 4.150 1.00 95.25 300 LEU A N 1
ATOM 2275 C CA . LEU A 1 300 ? -9.889 6.344 3.714 1.00 95.25 300 LEU A CA 1
ATOM 2276 C C . LEU A 1 300 ? -10.405 7.285 4.805 1.00 95.25 300 LEU A C 1
ATOM 2278 O O . LEU A 1 300 ? -9.652 8.156 5.242 1.00 95.25 300 LEU A O 1
ATOM 2282 N N . SER A 1 301 ? -11.613 7.051 5.324 1.00 95.00 301 SER A N 1
ATOM 2283 C CA . SER A 1 301 ? -12.195 7.835 6.425 1.00 95.00 301 SER A CA 1
ATOM 2284 C C . SER A 1 301 ? -11.268 7.882 7.647 1.00 95.00 301 SER A C 1
ATOM 2286 O O . SER A 1 301 ? -11.076 8.927 8.270 1.00 95.00 301 SER A O 1
ATOM 2288 N N . ALA A 1 302 ? -10.582 6.775 7.949 1.00 95.69 302 ALA A N 1
ATOM 2289 C CA . ALA A 1 302 ? -9.613 6.695 9.038 1.00 95.69 302 ALA A CA 1
ATOM 2290 C C . ALA A 1 302 ? -8.379 7.611 8.862 1.00 95.69 302 ALA A C 1
ATOM 2292 O O . ALA A 1 302 ? -7.645 7.836 9.827 1.00 95.69 302 ALA A O 1
ATOM 2293 N N . GLN A 1 303 ? -8.134 8.163 7.667 1.00 93.38 303 GLN A N 1
ATOM 2294 C CA . GLN A 1 303 ? -7.025 9.089 7.402 1.00 93.38 303 GLN A CA 1
ATOM 2295 C C . GLN A 1 303 ? -7.327 10.548 7.792 1.00 93.38 303 GLN A C 1
ATOM 2297 O O . GLN A 1 303 ? -6.402 11.366 7.766 1.00 93.38 303 GLN A O 1
ATOM 2302 N N . VAL A 1 304 ? -8.576 10.885 8.157 1.00 92.31 304 VAL A N 1
ATOM 2303 C CA . VAL A 1 304 ? -9.018 12.263 8.456 1.00 92.31 304 VAL A CA 1
ATOM 2304 C C . VAL A 1 304 ? -8.078 12.987 9.416 1.00 92.31 304 VAL A C 1
ATOM 2306 O O . VAL A 1 304 ? -7.667 12.416 10.420 1.00 92.31 304 VAL A O 1
ATOM 2309 N N . HIS A 1 305 ? -7.745 14.254 9.157 1.00 84.94 305 HIS A N 1
ATOM 2310 C CA . HIS A 1 305 ? -6.860 15.082 9.990 1.00 84.94 305 HIS A CA 1
ATOM 2311 C C . HIS A 1 305 ? -7.307 16.552 10.071 1.00 84.94 305 HIS A C 1
ATOM 2313 O O . HIS A 1 305 ? -8.386 16.932 9.641 1.00 84.94 305 HIS A O 1
ATOM 2319 N N . HIS A 1 306 ? -6.392 17.411 10.533 1.00 80.31 306 HIS A N 1
ATOM 2320 C CA . HIS A 1 306 ? -6.508 18.850 10.807 1.00 80.31 306 HIS A CA 1
ATOM 2321 C C . HIS A 1 306 ? -7.021 19.799 9.705 1.00 80.31 306 HIS A C 1
ATOM 2323 O O . HIS A 1 306 ? -6.961 21.009 9.913 1.00 80.31 306 HIS A O 1
ATOM 2329 N N . ARG A 1 307 ? -7.433 19.327 8.525 1.00 86.38 307 ARG A N 1
ATOM 2330 C CA . ARG A 1 307 ? -7.876 20.216 7.443 1.00 86.38 307 ARG A CA 1
ATOM 2331 C C . ARG A 1 307 ? -9.363 20.004 7.186 1.00 86.38 307 ARG A C 1
ATOM 2333 O O . ARG A 1 307 ? -9.726 18.888 6.811 1.00 86.38 307 ARG A O 1
ATOM 2340 N N . PRO A 1 308 ? -10.159 21.076 7.316 1.00 89.88 308 PRO A N 1
ATOM 2341 C CA . PRO A 1 308 ? -11.559 21.054 6.938 1.00 89.88 308 PRO A CA 1
ATOM 2342 C C . PRO A 1 308 ? -11.723 20.847 5.434 1.00 89.88 308 PRO A C 1
ATOM 2344 O O . PRO A 1 308 ? -11.094 21.555 4.639 1.00 89.88 308 PRO A O 1
ATOM 2347 N N . ALA A 1 309 ? -12.526 19.855 5.070 1.00 91.44 309 ALA A N 1
ATOM 2348 C CA . ALA A 1 309 ? -12.822 19.440 3.703 1.00 91.44 309 ALA A CA 1
ATOM 2349 C C . ALA A 1 309 ? -14.026 18.496 3.707 1.00 91.44 309 ALA A C 1
ATOM 2351 O O . ALA A 1 309 ? -14.267 17.870 4.734 1.00 91.44 309 ALA A O 1
ATOM 2352 N N . THR A 1 310 ? -14.732 18.365 2.577 1.00 92.56 310 THR A N 1
ATOM 2353 C CA . THR A 1 310 ? -15.881 17.453 2.412 1.00 92.56 310 THR A CA 1
ATOM 2354 C C . THR A 1 310 ? -15.603 16.096 3.058 1.00 92.56 310 THR A C 1
ATOM 2356 O O . THR A 1 310 ? -14.483 15.598 2.937 1.00 92.56 310 THR A O 1
ATOM 2359 N N . ASP A 1 311 ? -16.592 15.547 3.767 1.00 93.75 311 ASP A N 1
ATOM 2360 C CA . ASP A 1 311 ? -16.524 14.285 4.527 1.00 93.75 311 ASP A CA 1
ATOM 2361 C C . ASP A 1 311 ? -15.570 14.281 5.738 1.00 93.75 311 ASP A C 1
ATOM 2363 O O . ASP A 1 311 ? -15.272 13.239 6.322 1.00 93.75 311 ASP A O 1
ATOM 2367 N N . GLY A 1 312 ? -15.109 15.460 6.170 1.00 94.19 312 GLY A N 1
ATOM 2368 C CA . GLY A 1 312 ? -14.244 15.630 7.342 1.00 94.19 312 GLY A CA 1
ATOM 2369 C C . GLY A 1 312 ? -14.950 15.545 8.700 1.00 94.19 312 GLY A C 1
ATOM 2370 O O . GLY A 1 312 ? -14.266 15.575 9.728 1.00 94.19 312 GLY A O 1
ATOM 2371 N N . GLY A 1 313 ? -16.282 15.456 8.717 1.00 95.25 313 GLY A N 1
ATOM 2372 C CA . GLY A 1 313 ? -17.115 15.264 9.904 1.00 95.25 313 GLY A CA 1
ATOM 2373 C C . GLY A 1 313 ? -17.239 16.480 10.825 1.00 95.25 313 GLY A C 1
ATOM 2374 O O . GLY A 1 313 ? -17.004 17.627 10.433 1.00 95.25 313 GLY A O 1
ATOM 2375 N N . LEU A 1 314 ? -17.631 16.221 12.073 1.00 96.69 314 LEU A N 1
ATOM 2376 C CA . LEU A 1 314 ? -17.823 17.201 13.143 1.00 96.69 314 LEU A CA 1
ATOM 2377 C C . LEU A 1 314 ? -16.795 17.004 14.262 1.00 96.69 314 LEU A C 1
ATOM 2379 O O . LEU A 1 314 ? -16.503 15.877 14.658 1.00 96.69 314 LEU A O 1
ATOM 2383 N N . LEU A 1 315 ? -16.291 18.105 14.824 1.00 97.38 315 LEU A N 1
ATOM 2384 C CA . LEU A 1 315 ? -15.372 18.103 15.966 1.00 97.38 315 LEU A CA 1
ATOM 2385 C C . LEU A 1 315 ? -16.092 18.599 17.221 1.00 97.38 315 LEU A C 1
ATOM 2387 O O . LEU A 1 315 ? -16.386 19.787 17.348 1.00 97.38 315 LEU A O 1
ATOM 2391 N N . ALA A 1 316 ? -16.332 17.692 18.161 1.00 98.12 316 ALA A N 1
ATOM 2392 C CA . ALA A 1 316 ? -16.850 17.969 19.491 1.00 98.12 316 ALA A CA 1
ATOM 2393 C C . ALA A 1 316 ? -15.680 18.124 20.472 1.00 98.12 316 ALA A C 1
ATOM 2395 O O . ALA A 1 316 ? -15.017 17.147 20.812 1.00 98.12 316 ALA A O 1
ATOM 2396 N N . THR A 1 317 ? -15.394 19.351 20.903 1.00 96.81 317 THR A N 1
ATOM 2397 C CA . THR A 1 317 ? -14.114 19.713 21.539 1.00 96.81 317 THR A CA 1
ATOM 2398 C C . THR A 1 317 ? -14.277 20.219 22.972 1.00 96.81 317 THR A C 1
ATOM 2400 O O . THR A 1 317 ? -15.318 20.772 23.320 1.00 96.81 317 THR A O 1
ATOM 2403 N N . LEU A 1 318 ? -13.232 20.032 23.784 1.00 95.12 318 LEU A N 1
ATOM 2404 C CA . LEU A 1 318 ? -13.073 20.478 25.168 1.00 95.12 318 LEU A CA 1
ATOM 2405 C C . LEU A 1 318 ? -11.620 20.928 25.406 1.00 95.12 318 LEU A C 1
ATOM 2407 O O . LEU A 1 318 ? -10.682 20.184 25.112 1.00 95.12 318 LEU A O 1
ATOM 2411 N N . ASN A 1 319 ? -11.418 22.118 25.972 1.00 91.31 319 ASN A N 1
ATOM 2412 C CA . ASN A 1 319 ? -10.119 22.545 26.510 1.00 91.31 319 ASN A CA 1
ATOM 2413 C C . ASN A 1 319 ? -10.067 22.369 28.044 1.00 91.31 319 ASN A C 1
ATOM 2415 O O . ASN A 1 319 ? -11.091 22.153 28.693 1.00 91.31 319 ASN A O 1
ATOM 2419 N N . LEU A 1 320 ? -8.885 22.499 28.659 1.00 88.56 320 LEU A N 1
ATOM 2420 C CA . LEU A 1 320 ? -8.744 22.380 30.125 1.00 88.56 320 LEU A CA 1
ATOM 2421 C C . LEU A 1 320 ? -9.140 23.653 30.905 1.00 88.56 320 LEU A C 1
ATOM 2423 O O . LEU A 1 320 ? -9.041 23.683 32.130 1.00 88.56 320 LEU A O 1
ATOM 2427 N N . ASN A 1 321 ? -9.650 24.691 30.229 1.00 87.75 321 ASN A N 1
ATOM 2428 C CA . ASN A 1 321 ? -10.416 25.751 30.900 1.00 87.75 321 ASN A CA 1
ATOM 2429 C C . ASN A 1 321 ? -11.874 25.319 31.154 1.00 87.75 321 ASN A C 1
ATOM 2431 O O . ASN A 1 321 ? -12.588 25.972 31.918 1.00 87.75 321 ASN A O 1
ATOM 2435 N N . GLY A 1 322 ? -12.314 24.216 30.537 1.00 90.50 322 GLY A N 1
ATOM 2436 C CA . GLY A 1 322 ? -13.695 23.752 30.567 1.00 90.50 322 GLY A CA 1
ATOM 2437 C C . GLY A 1 322 ? -14.566 24.331 29.457 1.00 90.50 322 GLY A C 1
ATOM 2438 O O . GLY A 1 322 ? -15.781 24.151 29.499 1.00 90.50 322 GLY A O 1
ATOM 2439 N N . ASP A 1 323 ? -13.990 25.023 28.476 1.00 92.94 323 ASP A N 1
ATOM 2440 C CA . ASP A 1 323 ? -14.736 25.507 27.317 1.00 92.94 323 ASP A CA 1
ATOM 2441 C C . ASP A 1 323 ? -14.954 24.366 26.325 1.00 92.94 323 ASP A C 1
ATOM 2443 O O . ASP A 1 323 ? -14.054 23.558 26.081 1.00 92.94 323 ASP A O 1
ATOM 2447 N N . ILE A 1 324 ? -16.142 24.331 25.728 1.00 96.56 324 ILE A N 1
ATOM 2448 C CA . ILE A 1 324 ? -16.523 23.348 24.715 1.00 96.56 324 ILE A CA 1
ATOM 2449 C C . ILE A 1 324 ? -17.018 24.022 23.448 1.00 96.56 324 ILE A C 1
ATOM 2451 O O . ILE A 1 324 ? -17.642 25.083 23.497 1.00 96.56 324 ILE A O 1
ATOM 2455 N N . ALA A 1 325 ? -16.797 23.376 22.310 1.00 96.94 325 ALA A N 1
ATOM 2456 C CA . ALA A 1 325 ? -17.315 23.837 21.030 1.00 96.94 325 ALA A CA 1
ATOM 2457 C C . ALA A 1 325 ? -17.593 22.671 20.083 1.00 96.94 325 ALA A C 1
ATOM 2459 O O . ALA A 1 325 ? -16.893 21.653 20.117 1.00 96.94 325 ALA A O 1
ATOM 2460 N N . LEU A 1 326 ? -18.590 22.858 19.217 1.00 97.94 326 LEU A N 1
ATOM 2461 C CA . LEU A 1 326 ? -18.833 22.003 18.059 1.00 97.94 326 LEU A CA 1
ATOM 2462 C C . LEU A 1 326 ? -18.377 22.730 16.800 1.00 97.94 326 LEU A C 1
ATOM 2464 O O . LEU A 1 326 ? -18.846 23.842 16.540 1.00 97.94 326 LEU A O 1
ATOM 2468 N N . TYR A 1 327 ? -17.517 22.095 16.011 1.00 96.06 327 TYR A N 1
ATOM 2469 C CA . TYR A 1 327 ? -17.069 22.615 14.723 1.00 96.06 327 TYR A CA 1
ATOM 2470 C C . TYR A 1 327 ? -17.464 21.694 13.574 1.00 96.06 327 TYR A C 1
ATOM 2472 O O . TYR A 1 327 ? -17.396 20.474 13.706 1.00 96.06 327 TYR A O 1
ATOM 2480 N N . ASP A 1 328 ? -17.805 22.287 12.435 1.00 93.94 328 ASP A N 1
ATOM 2481 C CA . ASP A 1 328 ? -17.912 21.599 11.154 1.00 93.94 328 ASP A CA 1
ATOM 2482 C C . ASP A 1 328 ? -16.525 21.532 10.492 1.00 93.94 328 ASP A C 1
ATOM 2484 O O . ASP A 1 328 ? -15.919 22.560 10.168 1.00 93.94 328 ASP A O 1
ATOM 2488 N N . ASN A 1 329 ? -16.010 20.312 10.328 1.00 92.50 329 ASN A N 1
ATOM 2489 C CA . ASN A 1 329 ? -14.756 20.005 9.639 1.00 92.50 329 ASN A CA 1
ATOM 2490 C C . ASN A 1 329 ? -15.006 19.524 8.196 1.00 92.50 329 ASN A C 1
ATOM 2492 O O . ASN A 1 329 ? -14.069 19.108 7.520 1.00 92.50 329 ASN A O 1
ATOM 2496 N N . SER A 1 330 ? -16.246 19.621 7.709 1.00 90.50 330 SER A N 1
ATOM 2497 C CA . SER A 1 330 ? -16.652 19.206 6.362 1.00 90.50 330 SER A CA 1
ATOM 2498 C C . SER A 1 330 ? -16.611 20.340 5.329 1.00 90.50 330 SER A C 1
ATOM 2500 O O . SER A 1 330 ? -16.780 20.113 4.135 1.00 90.50 330 SER A O 1
ATOM 2502 N N . GLN A 1 331 ? -16.367 21.581 5.757 1.00 84.56 331 GLN A N 1
ATOM 2503 C CA . GLN A 1 331 ? -16.343 22.741 4.863 1.00 84.56 331 GLN A CA 1
ATOM 2504 C C . GLN A 1 331 ? -14.943 22.972 4.303 1.00 84.56 331 GLN A C 1
ATOM 2506 O O . GLN A 1 331 ? -14.028 23.360 5.031 1.00 84.56 331 GLN A O 1
ATOM 2511 N N . SER A 1 332 ? -14.773 22.780 2.993 1.00 80.88 332 SER A N 1
ATOM 2512 C CA . SER A 1 332 ? -13.499 23.087 2.339 1.00 80.88 332 SER A CA 1
ATOM 2513 C C . SER A 1 332 ? -13.149 24.568 2.483 1.00 80.88 332 SER A C 1
ATOM 2515 O O . SER A 1 332 ? -13.928 25.459 2.148 1.00 80.88 332 SER A O 1
ATOM 2517 N N . ASN A 1 333 ? -11.920 24.839 2.917 1.00 72.00 333 ASN A N 1
ATOM 2518 C CA . ASN A 1 333 ? -11.357 26.191 2.946 1.00 72.00 333 ASN A CA 1
ATOM 2519 C C . ASN A 1 333 ? -10.626 26.568 1.638 1.00 72.00 333 ASN A C 1
ATOM 2521 O O . ASN A 1 333 ? -9.874 27.546 1.609 1.00 72.00 333 ASN A O 1
ATOM 2525 N N . GLY A 1 334 ? -10.813 25.786 0.566 1.00 68.12 334 GLY A N 1
ATOM 2526 C CA . GLY A 1 334 ? -10.223 26.027 -0.754 1.00 68.12 334 GLY A CA 1
ATOM 2527 C C . GLY A 1 334 ? -8.718 25.742 -0.854 1.00 68.12 334 GLY A C 1
ATOM 2528 O O . GLY A 1 334 ? -8.084 26.146 -1.831 1.00 68.12 334 GLY A O 1
ATOM 2529 N N . LYS A 1 335 ? -8.113 25.083 0.145 1.00 65.81 335 LYS A N 1
ATOM 2530 C CA . LYS A 1 335 ? -6.714 24.635 0.088 1.00 65.81 335 LYS A CA 1
ATOM 2531 C C . LYS A 1 335 ? -6.612 23.221 -0.460 1.00 65.81 335 LYS A C 1
ATOM 2533 O O . LYS A 1 335 ? -7.311 22.332 -0.002 1.00 65.81 335 LYS A O 1
ATOM 2538 N N . THR A 1 336 ? -5.642 23.014 -1.344 1.00 64.56 336 THR A N 1
ATOM 2539 C CA . THR A 1 336 ? -5.390 21.718 -1.978 1.00 64.56 336 THR A CA 1
ATOM 2540 C C . THR A 1 336 ? -4.192 21.010 -1.345 1.00 64.56 336 THR A C 1
ATOM 2542 O O . THR A 1 336 ? -3.183 21.637 -0.994 1.00 64.56 336 THR A O 1
ATOM 2545 N N . GLY A 1 337 ? -4.291 19.692 -1.180 1.00 60.00 337 GLY A N 1
ATOM 2546 C CA . GLY A 1 337 ? -3.198 18.839 -0.728 1.00 60.00 337 GLY A CA 1
ATOM 2547 C C . GLY A 1 337 ? -2.464 18.249 -1.926 1.00 60.00 337 GLY A C 1
ATOM 2548 O O . GLY A 1 337 ? -2.819 17.200 -2.437 1.00 60.00 337 GLY A O 1
ATOM 2549 N N . ARG A 1 338 ? -1.404 18.902 -2.412 1.00 67.75 338 ARG A N 1
ATOM 2550 C CA . ARG A 1 338 ? -0.764 18.444 -3.661 1.00 67.75 338 ARG A CA 1
ATOM 2551 C C . ARG A 1 338 ? 0.060 17.157 -3.543 1.00 67.75 338 ARG A C 1
ATOM 2553 O O . ARG A 1 338 ? 0.331 16.555 -4.568 1.00 67.75 338 ARG A O 1
ATOM 2560 N N . TRP A 1 339 ? 0.530 16.762 -2.363 1.00 74.62 339 TRP A N 1
ATOM 2561 C CA . TRP A 1 339 ? 1.392 15.572 -2.204 1.00 74.62 339 TRP A CA 1
ATOM 2562 C C . TRP A 1 339 ? 1.228 14.954 -0.821 1.00 74.62 339 TRP A C 1
ATOM 2564 O O . TRP A 1 339 ? 0.957 13.770 -0.698 1.00 74.62 339 TRP A O 1
ATOM 2574 N N . SER A 1 340 ? 1.309 15.806 0.197 1.00 82.12 340 SER A N 1
ATOM 2575 C CA . SER A 1 340 ? 0.994 15.500 1.585 1.00 82.12 340 SER A CA 1
ATOM 2576 C C . SER A 1 340 ? 0.038 16.561 2.109 1.00 82.12 340 SER A C 1
ATOM 2578 O O . SER A 1 340 ? -0.041 17.669 1.558 1.00 82.12 340 SER A O 1
ATOM 2580 N N . ILE A 1 341 ? -0.599 16.287 3.237 1.00 82.56 341 ILE A N 1
ATOM 2581 C CA . ILE A 1 341 ? -1.330 17.310 3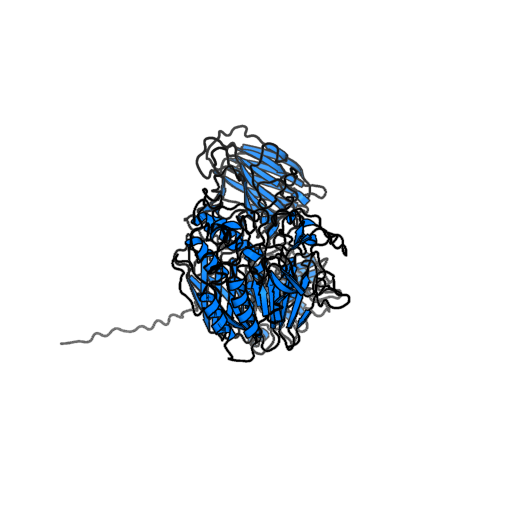.960 1.00 82.56 341 ILE A CA 1
ATOM 2582 C C . ILE A 1 341 ? -0.426 17.979 4.987 1.00 82.56 341 ILE A C 1
ATOM 2584 O O . ILE A 1 341 ? 0.313 17.339 5.732 1.00 82.56 341 ILE A O 1
ATOM 2588 N N . GLY A 1 342 ? -0.453 19.308 5.031 1.00 75.69 342 GLY A N 1
ATOM 2589 C CA . GLY A 1 342 ? 0.293 20.045 6.035 1.00 75.69 342 GLY A CA 1
ATOM 2590 C C . GLY A 1 342 ? -0.131 21.493 6.213 1.00 75.69 342 GLY A C 1
ATOM 2591 O O . GLY A 1 342 ? -1.089 21.994 5.617 1.00 75.69 342 GLY A O 1
ATOM 2592 N N . GLY A 1 343 ? 0.653 22.175 7.047 1.00 74.06 343 GLY A N 1
ATOM 2593 C CA . GLY A 1 343 ? 0.467 23.568 7.438 1.00 74.06 343 GLY A CA 1
ATOM 2594 C C . GLY A 1 343 ? -0.479 23.713 8.629 1.00 74.06 343 GLY A C 1
ATOM 2595 O O . GLY A 1 343 ? -1.329 22.868 8.863 1.00 74.06 343 GLY A O 1
ATOM 2596 N N . ALA A 1 344 ? -0.372 24.827 9.349 1.00 75.06 344 ALA A N 1
ATOM 2597 C CA . ALA A 1 344 ? -1.213 25.075 10.516 1.00 75.06 344 ALA A CA 1
ATOM 2598 C C . ALA A 1 344 ? -2.706 25.190 10.150 1.00 75.06 344 ALA A C 1
ATOM 2600 O O . ALA A 1 344 ? -3.051 25.655 9.049 1.00 75.06 344 ALA A O 1
ATOM 2601 N N . LEU A 1 345 ? -3.556 24.788 11.094 1.00 78.31 345 LEU A N 1
ATOM 2602 C CA . LEU A 1 345 ? -4.957 25.187 11.162 1.00 78.31 345 LEU A CA 1
ATOM 2603 C C . LEU A 1 345 ? -4.996 26.639 11.654 1.00 78.31 345 LEU A C 1
ATOM 2605 O O . LEU A 1 345 ? -4.369 26.960 12.663 1.00 78.31 345 LEU A O 1
ATOM 2609 N N . LYS A 1 346 ? -5.641 27.536 10.908 1.00 77.81 346 LYS A N 1
ATOM 2610 C CA . LYS A 1 346 ? -5.735 28.954 11.291 1.00 77.81 346 LYS A CA 1
ATOM 2611 C C . LYS A 1 346 ? -7.045 29.237 12.017 1.00 77.81 346 LYS A C 1
ATOM 2613 O O . LYS A 1 346 ? -8.049 28.570 11.783 1.00 77.81 346 LYS A O 1
ATOM 2618 N N . GLU A 1 347 ? -7.035 30.277 12.844 1.00 77.50 347 GLU A N 1
ATOM 2619 C CA . GLU A 1 347 ? -8.253 30.827 13.435 1.00 77.50 347 GLU A CA 1
ATOM 2620 C C . GLU A 1 347 ? -9.288 31.130 12.337 1.00 77.50 347 GLU A C 1
ATOM 2622 O O . GLU A 1 347 ? -8.955 31.707 11.298 1.00 77.50 347 GLU A O 1
ATOM 2627 N N . GLY A 1 348 ? -10.528 30.685 12.550 1.00 81.06 348 GLY A N 1
ATOM 2628 C CA . GLY A 1 348 ? -11.628 30.833 11.596 1.00 81.06 348 GLY A CA 1
ATOM 2629 C C . GLY A 1 348 ? -11.664 29.819 10.445 1.00 81.06 348 GLY A C 1
ATOM 2630 O O . GLY A 1 348 ? -12.589 29.892 9.643 1.00 81.06 348 GLY A O 1
ATOM 2631 N N . GLU A 1 349 ? -10.714 28.876 10.335 1.00 84.31 349 GLU A N 1
ATOM 2632 C CA . GLU A 1 349 ? -10.799 27.796 9.328 1.00 84.31 349 GLU A CA 1
ATOM 2633 C C . GLU A 1 349 ? -11.822 26.712 9.700 1.00 84.31 349 GLU A C 1
ATOM 2635 O O . GLU A 1 349 ? -12.356 26.070 8.804 1.00 84.31 349 GLU A O 1
ATOM 2640 N N . LEU A 1 350 ? -12.101 26.518 10.993 1.00 88.06 350 LEU A N 1
ATOM 2641 C CA . LEU A 1 350 ? -13.179 25.654 11.474 1.00 88.06 350 LEU A CA 1
ATOM 2642 C C . LEU A 1 350 ? -14.464 26.464 11.642 1.00 88.06 350 LEU A C 1
ATOM 2644 O O . LEU A 1 350 ? -14.483 27.452 12.381 1.00 88.06 350 LEU A O 1
ATOM 2648 N N . GLN A 1 351 ? -15.551 26.031 11.002 1.00 90.69 351 GLN A N 1
ATOM 2649 C CA . GLN A 1 351 ? -16.850 26.672 11.178 1.00 90.69 351 GLN A CA 1
ATOM 2650 C C . GLN A 1 351 ? -17.459 26.245 12.515 1.00 90.69 351 GLN A C 1
ATOM 2652 O O . GLN A 1 351 ? -17.796 25.084 12.715 1.00 90.69 351 GLN A O 1
ATOM 2657 N N . GLN A 1 352 ? -17.627 27.191 13.436 1.00 94.62 352 GLN A N 1
ATOM 2658 C CA . GLN A 1 352 ? -18.238 26.936 14.739 1.00 94.62 352 GLN A CA 1
ATOM 2659 C C . GLN A 1 352 ? -19.768 26.840 14.628 1.00 94.62 352 GLN A C 1
ATOM 2661 O O . GLN A 1 352 ? -20.412 27.761 14.127 1.00 94.62 352 GLN A O 1
ATOM 2666 N N . LEU A 1 353 ? -20.344 25.757 15.152 1.00 96.31 353 LEU A N 1
ATOM 2667 C CA . LEU A 1 353 ? -21.791 25.522 15.226 1.00 96.31 353 LEU A CA 1
ATOM 2668 C C . LEU A 1 353 ? -22.365 25.880 16.606 1.00 96.31 353 LEU A C 1
ATOM 2670 O O . LEU A 1 353 ? -23.441 26.466 16.691 1.00 96.31 353 LEU A O 1
ATOM 2674 N N . CYS A 1 354 ? -21.638 25.583 17.690 1.00 97.12 354 CYS A N 1
ATOM 2675 C CA . CYS A 1 354 ? -21.957 26.065 19.040 1.00 97.12 354 CYS A CA 1
ATOM 2676 C C . CYS A 1 354 ? -20.700 26.275 19.890 1.00 97.12 354 CYS A C 1
ATOM 2678 O O . CYS A 1 354 ? -19.645 25.714 19.595 1.00 97.12 354 CYS A O 1
ATOM 2680 N N . LEU A 1 355 ? -20.827 27.089 20.943 1.00 96.44 355 LEU A N 1
ATOM 2681 C CA . LEU A 1 355 ? -19.780 27.376 21.927 1.00 96.44 355 LEU A CA 1
ATOM 2682 C C . LEU A 1 355 ? -20.396 27.449 23.327 1.00 96.44 355 LEU A C 1
ATOM 2684 O O . LEU A 1 355 ? -21.413 28.116 23.520 1.00 96.44 355 LEU A O 1
ATOM 2688 N N . GLY A 1 356 ? -19.760 26.794 24.293 1.00 93.19 356 GLY A N 1
ATOM 2689 C CA . GLY A 1 356 ? -20.059 26.887 25.717 1.00 93.19 356 GLY A CA 1
ATOM 2690 C C . GLY A 1 356 ? -18.802 27.298 26.475 1.00 93.19 356 GLY A C 1
ATOM 2691 O O . GLY A 1 356 ? -17.787 26.615 26.394 1.00 93.19 356 GLY A O 1
ATOM 2692 N N . GLN A 1 357 ? -18.861 28.410 27.204 1.00 89.56 357 GLN A N 1
ATOM 2693 C CA . GLN A 1 357 ? -17.734 28.913 27.994 1.00 89.56 357 GLN A CA 1
ATOM 2694 C C . GLN A 1 357 ? -17.897 28.540 29.466 1.00 89.56 357 GLN A C 1
ATOM 2696 O O . GLN A 1 357 ? -19.011 28.560 29.997 1.00 89.56 357 GLN A O 1
ATOM 2701 N N . SER A 1 358 ? -16.788 28.214 30.126 1.00 80.00 358 SER A N 1
ATOM 2702 C CA . SER A 1 358 ? -16.772 27.927 31.561 1.00 80.00 358 SER A CA 1
ATOM 2703 C C . SER A 1 358 ? -17.180 29.157 32.378 1.00 80.00 358 SER A C 1
ATOM 2705 O O . SER A 1 358 ? -16.663 30.258 32.186 1.00 80.00 358 SER A O 1
ATOM 2707 N N . LEU A 1 359 ? -18.112 28.976 33.319 1.00 66.94 359 LEU A N 1
ATOM 2708 C CA . LEU A 1 359 ? -18.610 30.054 34.186 1.00 66.94 359 LEU A CA 1
ATOM 2709 C C . LEU A 1 359 ? -17.912 30.106 35.558 1.00 66.94 359 LEU A C 1
ATOM 2711 O O . LEU A 1 359 ? -18.032 31.107 36.266 1.00 66.94 359 LEU A O 1
ATOM 2715 N N . SER A 1 360 ? -17.218 29.036 35.965 1.00 61.62 360 SER A N 1
ATOM 2716 C CA . SER A 1 360 ? -16.727 28.879 37.345 1.00 61.62 360 SER A CA 1
ATOM 2717 C C . SER A 1 360 ? -15.478 28.008 37.528 1.00 61.62 360 SER A C 1
ATOM 2719 O O . SER A 1 360 ? -15.014 27.885 38.662 1.00 61.62 360 SER A O 1
ATOM 2721 N N . HIS A 1 361 ? -14.930 27.387 36.477 1.00 62.59 361 HIS A N 1
ATOM 2722 C CA . HIS A 1 361 ? -13.720 26.564 36.590 1.00 62.59 361 HIS A CA 1
ATOM 2723 C C . HIS A 1 361 ? -12.466 27.414 36.346 1.00 62.59 361 HIS A C 1
ATOM 2725 O O . HIS A 1 361 ? -12.360 28.093 35.327 1.00 62.59 361 HIS A O 1
ATOM 2731 N N . SER A 1 362 ? -11.516 27.391 37.285 1.00 61.91 362 SER A N 1
ATOM 2732 C CA . SER A 1 362 ? -10.182 27.959 37.077 1.00 61.91 362 SER A CA 1
ATOM 2733 C C . SER A 1 362 ? -9.289 26.915 36.422 1.00 61.91 362 SER A C 1
ATOM 2735 O O . SER A 1 362 ? -9.165 25.816 36.958 1.00 61.91 362 SER A O 1
ATOM 2737 N N . ALA A 1 363 ? -8.653 27.295 35.319 1.00 62.22 363 ALA A N 1
ATOM 2738 C CA . ALA A 1 363 ? -7.683 26.510 34.569 1.00 62.22 363 ALA A CA 1
ATOM 2739 C C . ALA A 1 363 ? -6.790 25.628 35.470 1.00 62.22 363 ALA A C 1
ATOM 2741 O O . ALA A 1 363 ? -6.060 26.138 36.325 1.00 62.22 363 ALA A O 1
ATOM 2742 N N . SER A 1 364 ? -6.866 24.307 35.301 1.00 67.06 364 SER A N 1
ATOM 2743 C CA . SER A 1 364 ? -6.108 23.334 36.093 1.00 67.06 364 SER A CA 1
ATOM 2744 C C . SER A 1 364 ? -5.786 22.090 35.261 1.00 67.06 364 SER A C 1
ATOM 2746 O O . SER A 1 364 ? -6.482 21.797 34.295 1.00 67.06 364 SER A O 1
ATOM 2748 N N . ASN A 1 365 ? -4.765 21.323 35.654 1.00 66.00 365 ASN A N 1
ATOM 2749 C CA . ASN A 1 365 ? -4.466 20.021 35.037 1.00 66.00 365 ASN A CA 1
ATOM 2750 C C . ASN A 1 365 ? -5.417 18.904 35.519 1.00 66.00 365 ASN A C 1
ATOM 2752 O O . ASN A 1 365 ? -5.108 17.723 35.358 1.00 66.00 365 ASN A O 1
ATOM 2756 N N . GLU A 1 366 ? -6.541 19.242 36.162 1.00 78.56 366 GLU A N 1
ATOM 2757 C CA . GLU A 1 366 ? -7.550 18.246 36.514 1.00 78.56 366 GLU A CA 1
ATOM 2758 C C . GLU A 1 366 ? -8.199 17.688 35.244 1.00 78.56 366 GLU A C 1
ATOM 2760 O O . GLU A 1 366 ? -8.522 18.422 34.310 1.00 78.56 366 GLU A O 1
ATOM 2765 N N . ALA A 1 367 ? -8.414 16.373 35.217 1.00 88.06 367 ALA A N 1
ATOM 2766 C CA . ALA A 1 367 ? -9.139 15.746 34.124 1.00 88.06 367 ALA A CA 1
ATOM 2767 C C . ALA A 1 367 ? -10.583 16.262 34.075 1.00 88.06 367 ALA A C 1
ATOM 2769 O O . ALA A 1 367 ? -11.263 16.339 35.102 1.00 88.06 367 ALA A O 1
ATOM 2770 N N . LEU A 1 368 ? -11.075 16.549 32.876 1.00 92.88 368 LEU A N 1
ATOM 2771 C CA . LEU A 1 368 ? -12.457 16.942 32.619 1.00 92.88 368 LEU A CA 1
ATOM 2772 C C . LEU A 1 368 ? -13.153 15.865 31.787 1.00 92.88 368 LEU A C 1
ATOM 2774 O O . LEU A 1 368 ? -12.519 15.171 30.994 1.00 92.88 368 LEU A O 1
ATOM 2778 N N . ARG A 1 369 ? -14.464 15.709 31.958 1.00 94.56 369 ARG A N 1
ATOM 2779 C CA . ARG A 1 369 ? -15.265 14.781 31.149 1.00 94.56 369 ARG A CA 1
ATOM 2780 C C . ARG A 1 369 ? -16.014 15.544 30.070 1.00 94.56 369 ARG A C 1
ATOM 2782 O O . ARG A 1 369 ? -16.738 16.476 30.403 1.00 94.56 369 ARG A O 1
ATOM 2789 N N . LEU A 1 370 ? -15.901 15.112 28.818 1.00 97.75 370 LEU A N 1
ATOM 2790 C CA . LEU A 1 370 ? -16.757 15.555 27.718 1.00 97.75 370 LEU A CA 1
ATOM 2791 C C . LEU A 1 370 ? -17.848 14.510 27.472 1.00 97.75 370 LEU A C 1
ATOM 2793 O O . LEU A 1 370 ? -17.531 13.338 27.266 1.00 97.75 370 LEU A O 1
ATOM 2797 N N . GLN A 1 371 ? -19.107 14.940 27.457 1.00 97.56 371 GLN A N 1
ATOM 2798 C CA . GLN A 1 371 ? -20.249 14.167 26.974 1.00 97.56 371 GLN A CA 1
ATOM 2799 C C . GLN A 1 371 ? -20.801 14.810 25.700 1.00 97.56 371 GLN A C 1
ATOM 2801 O O . GLN A 1 371 ? -20.960 16.031 25.647 1.00 97.56 371 GLN A O 1
ATOM 2806 N N . VAL A 1 372 ? -21.101 13.984 24.699 1.00 98.56 372 VAL A N 1
ATOM 2807 C CA . VAL A 1 372 ? -21.725 14.391 23.434 1.00 98.56 372 VAL A CA 1
ATOM 2808 C C . VAL A 1 372 ? -22.985 13.561 23.243 1.00 98.56 372 VAL A C 1
ATOM 2810 O O . VAL A 1 372 ? -22.895 12.341 23.136 1.00 98.56 372 VAL A O 1
ATOM 2813 N N . ASP A 1 373 ? -24.142 14.208 23.215 1.00 97.81 373 ASP A N 1
ATOM 2814 C CA . ASP A 1 373 ? -25.438 13.598 22.928 1.00 97.81 373 ASP A CA 1
ATOM 2815 C C . ASP A 1 373 ? -25.873 13.977 21.511 1.00 97.81 373 ASP A C 1
ATOM 2817 O O . ASP A 1 373 ? -25.883 15.156 21.157 1.00 97.81 373 ASP A O 1
ATOM 2821 N N . VAL A 1 374 ? -26.234 12.979 20.712 1.00 98.19 374 VAL A N 1
ATOM 2822 C CA . VAL A 1 374 ? -26.730 13.126 19.342 1.00 98.19 374 VAL A CA 1
ATOM 2823 C C . VAL A 1 374 ? -28.153 12.589 19.288 1.00 98.19 374 VAL A C 1
ATOM 2825 O O . VAL A 1 374 ? -28.405 11.453 19.692 1.00 98.19 374 VAL A O 1
ATOM 2828 N N . GLU A 1 375 ? -29.072 13.392 18.770 1.00 97.81 375 GLU A N 1
ATOM 2829 C CA . GLU A 1 375 ? -30.459 13.016 18.505 1.00 97.81 375 GLU A CA 1
ATOM 2830 C C . GLU A 1 375 ? -30.759 13.268 17.028 1.00 97.81 375 GLU A C 1
ATOM 2832 O O . GLU A 1 375 ? -30.705 14.409 16.575 1.00 97.81 375 GLU A O 1
ATOM 2837 N N . VAL A 1 376 ? -31.049 12.204 16.281 1.00 97.00 376 VAL A N 1
ATOM 2838 C CA . VAL A 1 376 ? -31.401 12.254 14.857 1.00 97.00 376 VAL A CA 1
ATOM 2839 C C . VAL A 1 376 ? -32.903 12.035 14.723 1.00 97.00 376 VAL A C 1
ATOM 2841 O O . VAL A 1 376 ? -33.433 11.046 15.234 1.00 97.00 376 VAL A O 1
ATOM 2844 N N . ASN A 1 377 ? -33.583 12.949 14.035 1.00 95.38 377 ASN A N 1
ATOM 2845 C CA . ASN A 1 377 ? -34.998 12.845 13.684 1.00 95.38 377 ASN A CA 1
ATOM 2846 C C . ASN A 1 377 ? -35.163 12.677 12.158 1.00 95.38 377 ASN A C 1
ATOM 2848 O O . ASN A 1 377 ? -34.194 12.443 11.448 1.00 95.38 377 ASN A O 1
ATOM 2852 N N . ASP A 1 378 ? -36.391 12.734 11.638 1.00 93.50 378 ASP A N 1
ATOM 2853 C CA . ASP A 1 378 ? -36.649 12.521 10.203 1.00 93.50 378 ASP A CA 1
ATOM 2854 C C . ASP A 1 378 ? -36.124 13.651 9.288 1.00 93.50 378 ASP A C 1
ATOM 2856 O O . ASP A 1 378 ? -36.061 13.481 8.070 1.00 93.50 378 ASP A O 1
ATOM 2860 N N . ILE A 1 379 ? -35.810 14.821 9.848 1.00 94.31 379 ILE A N 1
ATOM 2861 C CA . ILE A 1 379 ? -35.454 16.048 9.122 1.00 94.31 379 ILE A CA 1
ATOM 2862 C C . ILE A 1 379 ? -33.969 16.372 9.293 1.00 94.31 379 ILE A C 1
ATOM 2864 O O . ILE A 1 379 ? -33.291 16.687 8.313 1.00 94.31 379 ILE A O 1
ATOM 2868 N N . ASP A 1 380 ? -33.499 16.373 10.537 1.00 96.44 380 ASP A N 1
ATOM 2869 C CA . ASP A 1 380 ? -32.160 16.797 10.924 1.00 96.44 380 ASP A CA 1
ATOM 2870 C C . ASP A 1 380 ? -31.699 16.142 12.239 1.00 96.44 380 ASP A C 1
ATOM 2872 O O . ASP A 1 380 ? -32.375 15.295 12.829 1.00 96.44 380 ASP A O 1
ATOM 2876 N N . ALA A 1 381 ? -30.516 16.547 12.703 1.00 97.50 381 ALA A N 1
ATOM 2877 C CA . ALA A 1 381 ? -29.956 16.149 13.980 1.00 97.50 381 ALA A CA 1
ATOM 2878 C C . ALA A 1 381 ? -29.727 17.339 14.927 1.00 97.50 381 ALA A C 1
ATOM 2880 O O . ALA A 1 381 ? -29.442 18.475 14.523 1.00 97.50 381 ALA A O 1
ATOM 2881 N N . THR A 1 382 ? -29.805 17.042 16.222 1.00 98.38 382 THR A N 1
ATOM 2882 C CA . THR A 1 382 ? -29.389 17.911 17.324 1.00 98.38 382 THR A CA 1
ATOM 2883 C C . THR A 1 382 ? -28.176 17.299 18.016 1.00 98.38 382 THR A C 1
ATOM 2885 O O . THR A 1 382 ? -28.181 16.121 18.366 1.00 98.38 382 THR A O 1
ATOM 2888 N N . VAL A 1 383 ? -27.136 18.107 18.229 1.00 98.56 383 VAL A N 1
ATOM 2889 C CA . VAL A 1 383 ? -25.907 17.714 18.928 1.00 98.56 383 VAL A CA 1
ATOM 2890 C C . VAL A 1 383 ? -25.734 18.591 20.161 1.00 98.56 383 VAL A C 1
ATOM 2892 O O . VAL A 1 383 ? -25.644 19.817 20.064 1.00 98.56 383 VAL A O 1
ATOM 2895 N N . MET A 1 384 ? -25.667 17.967 21.330 1.00 98.56 384 MET A N 1
ATOM 2896 C CA . MET A 1 384 ? -25.471 18.628 22.617 1.00 98.56 384 MET A CA 1
ATOM 2897 C C . MET A 1 384 ? -24.129 18.221 23.216 1.00 98.56 384 MET A C 1
ATOM 2899 O O . MET A 1 384 ? -23.831 17.036 23.334 1.00 98.56 384 MET A O 1
ATOM 2903 N N . LEU A 1 385 ? -23.338 19.199 23.651 1.00 98.62 385 LEU A N 1
ATOM 2904 C CA . LEU A 1 385 ? -22.102 18.969 24.393 1.00 98.62 385 LEU A CA 1
ATOM 2905 C C . LEU A 1 385 ? -22.273 19.420 25.835 1.00 98.62 385 LEU A C 1
ATOM 2907 O O . LEU A 1 385 ? -22.820 20.492 26.090 1.00 98.62 385 LEU A O 1
ATOM 2911 N N . THR A 1 386 ? -21.756 18.626 26.768 1.00 97.00 386 THR A N 1
ATOM 2912 C CA . THR A 1 386 ? -21.659 18.991 28.186 1.00 97.00 386 THR A CA 1
ATOM 2913 C C . THR A 1 386 ? -20.283 18.617 28.718 1.00 97.00 386 THR A C 1
ATOM 2915 O O . THR A 1 386 ? -19.823 17.493 28.511 1.00 97.00 386 THR A O 1
ATOM 2918 N N . SER A 1 387 ? -19.629 19.541 29.419 1.00 95.69 387 SER A N 1
ATOM 2919 C CA . SER A 1 387 ? -18.395 19.258 30.152 1.00 95.69 387 SER A CA 1
ATOM 2920 C C . SER A 1 387 ? -18.653 19.136 31.652 1.00 95.69 387 SER A C 1
ATOM 2922 O O . SER A 1 387 ? -19.496 19.844 32.212 1.00 95.69 387 SER A O 1
ATOM 2924 N N . TYR A 1 388 ? -17.909 18.251 32.316 1.00 92.12 388 TYR A N 1
ATOM 2925 C CA . TYR A 1 388 ? -17.997 18.028 33.757 1.00 92.12 388 TYR A CA 1
ATOM 2926 C C . TYR A 1 388 ? -16.625 18.044 34.431 1.00 92.12 388 TYR A C 1
ATOM 2928 O O . TYR A 1 388 ? -15.622 17.652 33.830 1.00 92.12 388 TYR A O 1
ATOM 2936 N N . GLN A 1 389 ? -16.592 18.436 35.707 1.00 88.12 389 GLN A N 1
ATOM 2937 C CA . GLN A 1 389 ? -15.375 18.378 36.516 1.00 88.12 389 GLN A CA 1
ATOM 2938 C C . GLN A 1 389 ? -15.067 16.934 36.939 1.00 88.12 389 GLN A C 1
ATOM 2940 O O . GLN A 1 389 ? -15.810 16.339 37.731 1.00 88.12 389 GLN A O 1
ATOM 2945 N N . GLY A 1 390 ? -13.952 16.377 36.459 1.00 80.75 390 GLY A N 1
ATOM 2946 C CA . GLY A 1 390 ? -13.527 15.019 36.791 1.00 80.75 390 GLY A CA 1
ATOM 2947 C C . GLY A 1 390 ? -14.602 13.972 36.505 1.00 80.75 390 GLY A C 1
ATOM 2948 O O . GLY A 1 390 ? -15.312 14.018 35.503 1.00 80.75 390 GLY A O 1
ATOM 2949 N N . THR A 1 391 ? -14.739 13.022 37.426 1.00 76.81 391 THR A N 1
ATOM 2950 C CA . THR A 1 391 ? -15.795 12.001 37.401 1.00 76.81 391 THR A CA 1
ATOM 2951 C C . THR A 1 391 ? -17.094 12.460 38.067 1.00 76.81 391 THR A C 1
ATOM 2953 O O . THR A 1 391 ? -18.014 11.659 38.219 1.00 76.81 391 THR A O 1
ATOM 2956 N N . SER A 1 392 ? -17.179 13.723 38.501 1.00 78.69 392 SER A N 1
ATOM 2957 C CA . SER A 1 392 ? -18.406 14.265 39.085 1.00 78.69 392 SER A CA 1
ATOM 2958 C C . SER A 1 392 ? -19.434 14.609 38.000 1.00 78.69 392 SER A C 1
ATOM 2960 O O . SER A 1 392 ? -19.097 14.769 36.826 1.00 78.69 392 SER A O 1
ATOM 2962 N N . ASP A 1 393 ? -20.694 14.773 38.401 1.00 82.75 393 ASP A N 1
ATOM 2963 C CA . ASP A 1 393 ? -21.755 15.318 37.541 1.00 82.75 393 ASP A CA 1
ATOM 2964 C C . ASP A 1 393 ? -21.873 16.851 37.671 1.00 82.75 393 ASP A C 1
ATOM 2966 O O . ASP A 1 393 ? -22.886 17.449 37.306 1.00 82.75 393 ASP A O 1
ATOM 2970 N N . THR A 1 394 ? -20.830 17.516 38.184 1.00 89.00 394 THR A N 1
ATOM 2971 C CA . THR A 1 394 ? -20.772 18.982 38.247 1.00 89.00 394 THR A CA 1
ATOM 2972 C C . THR A 1 394 ? -20.511 19.533 36.852 1.00 89.00 394 THR A C 1
ATOM 2974 O O . THR A 1 394 ? -19.397 19.418 36.341 1.00 89.00 394 THR A O 1
ATOM 2977 N N . VAL A 1 395 ? -21.541 20.121 36.244 1.00 91.88 395 VAL A N 1
ATOM 2978 C CA . VAL A 1 395 ? -21.464 20.744 34.916 1.00 91.88 395 VAL A CA 1
ATOM 2979 C C . VAL A 1 395 ? -20.552 21.970 34.958 1.00 91.88 395 VAL A C 1
ATOM 2981 O O . VAL A 1 395 ? -20.721 22.841 35.811 1.00 91.88 395 VAL A O 1
ATOM 2984 N N . VAL A 1 396 ? -19.617 22.045 34.012 1.00 92.56 396 VAL A N 1
ATOM 2985 C CA . VAL A 1 396 ? -18.703 23.182 33.825 1.00 92.56 396 VAL A CA 1
ATOM 2986 C C . VAL A 1 396 ? -19.191 24.087 32.691 1.00 92.56 396 VAL A C 1
ATOM 2988 O O . VAL A 1 396 ? -19.275 25.304 32.864 1.00 92.56 396 VAL A O 1
ATOM 2991 N N . SER A 1 397 ? -19.581 23.501 31.558 1.00 94.69 397 SER A N 1
ATOM 2992 C CA . SER A 1 397 ? -20.162 24.201 30.406 1.00 94.69 397 SER A CA 1
ATOM 2993 C C . SER A 1 397 ? -21.092 23.280 29.605 1.00 94.69 397 SER A C 1
ATOM 2995 O O . SER A 1 397 ? -21.032 22.055 29.727 1.00 94.69 397 SER A O 1
ATOM 2997 N N . ASN A 1 398 ? -21.978 23.867 28.796 1.00 96.38 398 ASN A N 1
ATOM 2998 C CA . ASN A 1 398 ? -22.812 23.154 27.825 1.00 96.38 398 ASN A CA 1
ATOM 2999 C C . ASN A 1 398 ? -23.022 24.004 26.557 1.00 96.38 398 ASN A C 1
ATOM 3001 O O . ASN A 1 398 ? -22.954 25.233 26.624 1.00 96.38 398 ASN A O 1
ATOM 3005 N N . CYS A 1 399 ? -23.256 23.362 25.409 1.00 97.81 399 CYS A N 1
ATOM 3006 C CA . CYS A 1 399 ? -23.741 24.015 24.191 1.00 97.81 399 CYS A CA 1
ATOM 3007 C C . CYS A 1 399 ? -24.547 23.046 23.323 1.00 97.81 399 CYS A C 1
ATOM 3009 O O . CYS A 1 399 ? -24.415 21.828 23.444 1.00 97.81 399 CYS A O 1
ATOM 3011 N N . THR A 1 400 ? -25.397 23.590 22.454 1.00 98.38 400 THR A N 1
ATOM 3012 C CA . THR A 1 400 ? -26.277 22.811 21.575 1.00 98.38 400 THR A CA 1
ATOM 3013 C C . THR A 1 400 ? -26.237 23.376 20.164 1.00 98.38 400 THR A C 1
ATOM 3015 O O . THR A 1 400 ? -26.341 24.589 19.983 1.00 98.38 400 THR A O 1
ATOM 3018 N N . ALA A 1 401 ? -26.115 22.492 19.178 1.00 98.12 401 ALA A N 1
ATOM 3019 C CA . ALA A 1 401 ? -26.315 22.781 17.767 1.00 98.12 401 ALA A CA 1
ATOM 3020 C C . ALA A 1 401 ? -27.536 22.001 17.261 1.00 98.12 401 ALA A C 1
ATOM 3022 O O . ALA A 1 401 ? -27.693 20.821 17.561 1.00 98.12 401 ALA A O 1
ATOM 3023 N N . THR A 1 402 ? -28.389 22.665 16.490 1.00 97.56 402 THR A N 1
ATOM 3024 C CA . THR A 1 402 ? -29.614 22.109 15.888 1.00 97.56 402 THR A CA 1
ATOM 3025 C C . THR A 1 402 ? -29.556 22.296 14.378 1.00 97.56 402 THR A C 1
ATOM 3027 O O . THR A 1 402 ? -28.887 23.228 13.924 1.00 97.56 402 THR A O 1
ATOM 3030 N N . GLY A 1 403 ? -30.287 21.494 13.603 1.00 96.50 403 GLY A N 1
ATOM 3031 C CA . GLY A 1 403 ? -30.242 21.576 12.140 1.00 96.50 403 GLY A CA 1
ATOM 3032 C C . GLY A 1 403 ? -28.964 20.986 11.541 1.00 96.50 403 GLY A C 1
ATOM 3033 O O . GLY A 1 403 ? -28.553 21.397 10.458 1.00 96.50 403 GLY A O 1
ATOM 3034 N N . VAL A 1 404 ? -28.308 20.067 12.256 1.00 96.69 404 VAL A N 1
ATOM 3035 C CA . VAL A 1 404 ? -27.141 19.338 11.749 1.00 96.69 404 VAL A CA 1
ATOM 3036 C C . VAL A 1 404 ? -27.625 18.335 10.707 1.00 96.69 404 VAL A C 1
ATOM 3038 O O . VAL A 1 404 ? -28.567 17.585 10.957 1.00 96.69 404 VAL A O 1
ATOM 3041 N N . ALA A 1 405 ? -27.016 18.328 9.525 1.00 94.81 405 ALA A N 1
ATOM 3042 C CA . ALA A 1 405 ? -27.476 17.458 8.452 1.00 94.81 405 ALA A CA 1
ATOM 3043 C C . ALA A 1 405 ? -27.128 15.987 8.735 1.00 94.81 405 ALA A C 1
ATOM 3045 O O . ALA A 1 405 ? -26.089 15.682 9.313 1.00 94.81 405 ALA A O 1
ATOM 3046 N N . HIS A 1 406 ? -27.970 15.067 8.260 1.00 92.94 406 HIS A N 1
ATOM 3047 C CA . HIS A 1 406 ? -27.801 13.619 8.444 1.00 92.94 406 HIS A CA 1
ATOM 3048 C C . HIS A 1 406 ? -26.422 13.102 8.006 1.00 92.94 406 HIS A C 1
ATOM 3050 O O . HIS A 1 406 ? -25.776 12.363 8.745 1.00 92.94 406 HIS A O 1
ATOM 3056 N N . HIS A 1 407 ? -25.929 13.561 6.854 1.00 90.44 407 HIS A N 1
ATOM 3057 C CA . HIS A 1 407 ? -24.616 13.168 6.332 1.00 90.44 407 HIS A CA 1
ATOM 3058 C C . HIS A 1 407 ? -23.436 13.651 7.196 1.00 90.44 407 HIS A C 1
ATOM 3060 O O . HIS A 1 407 ? -22.338 13.143 7.045 1.00 90.44 407 HIS A O 1
ATOM 3066 N N . GLN A 1 408 ? -23.634 14.616 8.104 1.00 92.94 408 GLN A N 1
ATOM 3067 C CA . GLN A 1 408 ? -22.593 15.062 9.043 1.00 92.94 408 GLN A CA 1
ATOM 3068 C C . GLN A 1 408 ? -22.525 14.189 10.308 1.00 92.94 408 GLN A C 1
ATOM 3070 O O . GLN A 1 408 ? -21.661 14.404 11.157 1.00 92.94 408 GLN A O 1
ATOM 3075 N N . ILE A 1 409 ? -23.465 13.252 10.472 1.00 94.81 409 ILE A N 1
ATOM 3076 C CA . ILE A 1 409 ? -23.504 12.276 11.570 1.00 94.81 409 ILE A CA 1
ATOM 3077 C C . ILE A 1 409 ? -23.047 10.898 11.089 1.00 94.81 409 ILE A C 1
ATOM 3079 O O . ILE A 1 409 ? -22.426 10.167 11.857 1.00 94.81 409 ILE A O 1
ATOM 3083 N N . ASP A 1 410 ? -23.361 10.559 9.841 1.00 92.69 410 ASP A N 1
ATOM 3084 C CA . ASP A 1 410 ? -23.013 9.288 9.213 1.00 92.69 410 ASP A CA 1
ATOM 3085 C C . ASP A 1 410 ? -21.498 9.087 9.111 1.00 92.69 410 ASP A C 1
ATOM 3087 O O . ASP A 1 410 ? -20.794 10.003 8.687 1.00 92.69 410 ASP A O 1
ATOM 3091 N N . GLY A 1 411 ? -20.992 7.914 9.505 1.00 94.25 411 GLY A N 1
ATOM 3092 C CA . GLY A 1 411 ? -19.583 7.577 9.306 1.00 94.25 411 GLY A CA 1
ATOM 3093 C C . GLY A 1 411 ? -18.762 7.192 10.527 1.00 94.25 411 GLY A C 1
ATOM 3094 O O . GLY A 1 411 ? -19.267 6.885 11.611 1.00 94.25 411 GLY A O 1
ATOM 3095 N N . LEU A 1 412 ? -17.439 7.198 10.355 1.00 95.81 412 LEU A N 1
ATOM 3096 C CA . LEU A 1 412 ? -16.501 6.884 11.429 1.00 95.81 412 LEU A CA 1
ATOM 3097 C C . LEU A 1 412 ? -16.458 7.982 12.494 1.00 95.81 412 LEU A C 1
ATOM 3099 O O . LEU A 1 412 ? -16.730 9.162 12.261 1.00 95.81 412 LEU A O 1
ATOM 3103 N N . PHE A 1 413 ? -16.038 7.580 13.688 1.00 96.50 413 PHE A N 1
ATOM 3104 C CA . PHE A 1 413 ? -15.779 8.477 14.803 1.00 96.50 413 PHE A CA 1
ATOM 3105 C C . PHE A 1 413 ? -14.490 8.089 15.526 1.00 96.50 413 PHE A C 1
ATOM 3107 O O . PHE A 1 413 ? -13.966 6.983 15.388 1.00 96.50 413 PHE A O 1
ATOM 3114 N N . GLY A 1 414 ? -13.960 8.998 16.330 1.00 97.00 414 GLY A N 1
ATOM 3115 C CA . GLY A 1 414 ? -12.704 8.795 17.032 1.00 97.00 414 GLY A CA 1
ATOM 3116 C C . GLY A 1 414 ? -12.387 9.904 18.015 1.00 97.00 414 GLY A C 1
ATOM 3117 O O . GLY A 1 414 ? -13.203 10.779 18.295 1.00 97.00 414 GLY A O 1
ATOM 3118 N N . LEU A 1 415 ? -11.169 9.869 18.534 1.00 97.69 415 LEU A N 1
ATOM 3119 C CA . LEU A 1 415 ? -10.635 10.915 19.395 1.00 97.69 415 LEU A CA 1
ATOM 3120 C C . LEU A 1 415 ? -9.893 11.948 18.554 1.00 97.69 415 LEU A C 1
ATOM 3122 O O . LEU A 1 415 ? -9.255 11.601 17.561 1.00 97.69 415 LEU A O 1
ATOM 3126 N N . VAL A 1 416 ? -9.928 13.207 18.982 1.00 96.38 416 VAL A N 1
ATOM 3127 C CA . VAL A 1 416 ? -9.190 14.303 18.349 1.00 96.38 416 VAL A CA 1
ATOM 3128 C C . VAL A 1 416 ? -8.381 15.074 19.384 1.00 96.38 416 VAL A C 1
ATOM 3130 O O . VAL A 1 416 ? -8.881 15.388 20.459 1.00 96.38 416 VAL A O 1
ATOM 3133 N N . SER A 1 417 ? -7.127 15.388 19.064 1.00 94.62 417 SER A N 1
ATOM 3134 C CA . SER A 1 417 ? -6.236 16.204 19.894 1.00 94.62 417 SER A CA 1
ATOM 3135 C C . SER A 1 417 ? -5.632 17.320 19.057 1.00 94.62 417 SER A C 1
ATOM 3137 O O . SER A 1 417 ? -4.932 17.037 18.087 1.00 94.62 417 SER A O 1
ATOM 3139 N N . HIS A 1 418 ? -5.856 18.567 19.466 1.00 92.25 418 HIS A N 1
ATOM 3140 C CA . HIS A 1 418 ? -5.221 19.773 18.948 1.00 92.25 418 HIS A CA 1
ATOM 3141 C C . HIS A 1 418 ? -4.212 20.330 19.962 1.00 92.25 418 HIS A C 1
ATOM 3143 O O . HIS A 1 418 ? -4.545 20.529 21.130 1.00 92.25 418 HIS A O 1
ATOM 3149 N N . LEU A 1 419 ? -2.991 20.623 19.517 1.00 86.00 419 LEU A N 1
ATOM 3150 C CA . LEU A 1 419 ? -1.922 21.160 20.362 1.00 86.00 419 LEU A CA 1
ATOM 3151 C C . LEU A 1 419 ? -2.195 22.594 20.822 1.00 86.00 419 LEU A C 1
ATOM 3153 O O . LEU A 1 419 ? -2.606 23.433 20.025 1.00 86.00 419 LEU A O 1
ATOM 3157 N N . GLY A 1 420 ? -1.913 22.885 22.093 1.00 77.12 420 GLY A N 1
ATOM 3158 C CA . GLY A 1 420 ? -1.824 24.265 22.589 1.00 77.12 420 GLY A CA 1
ATOM 3159 C C . GLY A 1 420 ? -0.531 24.965 22.153 1.00 77.12 420 GLY A C 1
ATOM 3160 O O . GLY A 1 420 ? 0.379 24.314 21.630 1.00 77.12 420 GLY A O 1
ATOM 3161 N N . ALA A 1 421 ? -0.400 26.278 22.372 1.00 72.94 421 ALA A N 1
ATOM 3162 C CA . ALA A 1 421 ? 0.771 27.077 21.982 1.00 72.94 421 ALA A CA 1
ATOM 3163 C C . ALA A 1 421 ? 2.089 26.588 22.605 1.00 72.94 421 ALA A C 1
ATOM 3165 O O . ALA A 1 421 ? 3.152 26.710 21.990 1.00 72.94 421 ALA A O 1
ATOM 3166 N N . ASP A 1 422 ? 2.038 25.989 23.793 1.00 76.31 422 ASP A N 1
ATOM 3167 C CA . ASP A 1 422 ? 3.190 25.384 24.470 1.00 76.31 422 ASP A CA 1
ATOM 3168 C C . ASP A 1 422 ? 3.537 23.970 23.947 1.00 76.31 422 ASP A C 1
ATOM 3170 O O . ASP A 1 422 ? 4.472 23.316 24.432 1.00 76.31 422 ASP A O 1
ATOM 3174 N N . GLY A 1 423 ? 2.779 23.474 22.964 1.00 78.62 423 GLY A N 1
ATOM 3175 C CA . GLY A 1 423 ? 2.910 22.144 22.382 1.00 78.62 423 GLY A CA 1
ATOM 3176 C C . GLY A 1 423 ? 2.452 21.014 23.306 1.00 78.62 423 GLY A C 1
ATOM 3177 O O . GLY A 1 423 ? 2.944 19.896 23.158 1.00 78.62 423 GLY A O 1
ATOM 3178 N N . ALA A 1 424 ? 1.607 21.282 24.308 1.00 80.62 424 ALA A N 1
ATOM 3179 C CA . ALA A 1 424 ? 0.913 20.239 25.058 1.00 80.62 424 ALA A CA 1
ATOM 3180 C C . ALA A 1 424 ? -0.188 19.610 24.191 1.00 80.62 424 ALA A C 1
ATOM 3182 O O . ALA A 1 424 ? -1.057 20.309 23.669 1.00 80.62 424 ALA A O 1
ATOM 3183 N N . GLY A 1 425 ? -0.132 18.285 24.035 1.00 86.81 425 GLY A N 1
ATOM 3184 C CA . GLY A 1 425 ? -1.233 17.491 23.493 1.00 86.81 425 GLY A CA 1
ATOM 3185 C C . GLY A 1 425 ? -2.165 16.993 24.590 1.00 86.81 425 GLY A C 1
ATOM 3186 O O . GLY A 1 425 ? -1.895 17.175 25.784 1.00 86.81 425 GLY A O 1
ATOM 3187 N N . TYR A 1 426 ? -3.224 16.305 24.177 1.00 92.88 426 TYR A N 1
ATOM 3188 C CA . TYR A 1 426 ? -4.245 15.763 25.065 1.00 92.88 426 TYR A CA 1
ATOM 3189 C C . TYR A 1 426 ? -4.124 14.249 25.236 1.00 92.88 426 TYR A C 1
ATOM 3191 O O . TYR A 1 426 ? -3.607 13.529 24.373 1.00 92.88 426 TYR A O 1
ATOM 3199 N N . ALA A 1 427 ? -4.590 13.780 26.385 1.00 93.50 427 ALA A N 1
ATOM 3200 C CA . ALA A 1 427 ? -4.696 12.381 26.727 1.00 93.50 427 ALA A CA 1
ATOM 3201 C C . ALA A 1 427 ? -6.147 12.025 27.062 1.00 93.50 427 ALA A C 1
ATOM 3203 O O . ALA A 1 427 ? -6.931 12.854 27.526 1.00 93.50 427 ALA A O 1
ATOM 3204 N N . PHE A 1 428 ? -6.504 10.781 26.757 1.00 95.62 428 PHE A N 1
ATOM 3205 C CA . PHE A 1 428 ? -7.879 10.306 26.758 1.00 95.62 428 PHE A CA 1
ATOM 3206 C C . PHE A 1 428 ? -7.983 9.010 27.538 1.00 95.62 428 PHE A C 1
ATOM 3208 O O . PHE A 1 428 ? -7.174 8.098 27.360 1.00 95.62 428 PHE A O 1
ATOM 3215 N N . SER A 1 429 ? -9.004 8.908 28.378 1.00 92.88 429 SER A N 1
ATOM 3216 C CA . SER A 1 429 ? -9.333 7.680 29.096 1.00 92.88 429 SER A CA 1
ATOM 3217 C C . SER A 1 429 ? -10.842 7.524 29.238 1.00 92.88 429 SER A C 1
ATOM 3219 O O . SER A 1 429 ? -11.605 8.450 28.967 1.00 92.88 429 SER A O 1
ATOM 3221 N N . ALA A 1 430 ? -11.278 6.323 29.625 1.00 87.81 430 ALA A N 1
ATOM 3222 C CA . ALA A 1 430 ? -12.691 6.005 29.831 1.00 87.81 430 ALA A CA 1
ATOM 3223 C C . ALA A 1 430 ? -13.607 6.432 28.661 1.00 87.81 430 ALA A C 1
ATOM 3225 O O . ALA A 1 430 ? -14.736 6.869 28.883 1.00 87.81 430 ALA A O 1
ATOM 3226 N N . PHE A 1 431 ? -13.118 6.309 27.418 1.00 91.75 431 PHE A N 1
ATOM 3227 C CA . PHE A 1 431 ? -13.947 6.523 26.236 1.00 91.75 431 PHE A CA 1
ATOM 3228 C C . PHE A 1 431 ? -15.060 5.475 26.193 1.00 91.75 431 PHE A C 1
ATOM 3230 O O . PHE A 1 431 ? -14.820 4.277 26.367 1.00 91.75 431 PHE A O 1
ATOM 3237 N N . SER A 1 432 ? -16.280 5.942 25.978 1.00 85.75 432 SER A N 1
ATOM 3238 C CA . SER A 1 432 ? -17.468 5.120 25.804 1.00 85.75 432 SER A CA 1
ATOM 3239 C C . SER A 1 432 ? -18.346 5.732 24.724 1.00 85.75 432 SER A C 1
ATOM 3241 O O . SER A 1 432 ? -18.458 6.955 24.627 1.00 85.75 432 SER A O 1
ATOM 3243 N N . ASN A 1 433 ? -18.961 4.865 23.931 1.00 87.69 433 ASN A N 1
ATOM 3244 C CA . ASN A 1 433 ? -19.997 5.212 22.977 1.00 87.69 433 ASN A CA 1
ATOM 3245 C C . ASN A 1 433 ? -21.144 4.206 23.154 1.00 87.69 433 ASN A C 1
ATOM 3247 O O . ASN A 1 433 ? -20.890 3.034 23.446 1.00 87.69 433 ASN A O 1
ATOM 3251 N N . TYR A 1 434 ? -22.387 4.666 23.078 1.00 78.31 434 TYR A N 1
ATOM 3252 C CA . TYR A 1 434 ? -23.558 3.796 23.096 1.00 78.31 434 TYR A CA 1
ATOM 3253 C C . TYR A 1 434 ? -24.778 4.518 22.541 1.00 78.31 434 TYR A C 1
ATOM 3255 O O . TYR A 1 434 ? -24.954 5.721 22.721 1.00 78.31 434 TYR A O 1
ATOM 3263 N N . GLY A 1 435 ? -25.662 3.754 21.914 1.00 77.75 435 GLY A N 1
ATOM 3264 C CA . GLY A 1 435 ? -26.930 4.250 21.409 1.00 77.75 435 GLY A CA 1
ATOM 3265 C C . GLY A 1 435 ? -27.359 3.517 20.156 1.00 77.75 435 GLY A C 1
ATOM 3266 O O . GLY A 1 435 ? -26.686 2.604 19.682 1.00 77.75 435 GLY A O 1
ATOM 3267 N N . GLU A 1 436 ? -28.488 3.941 19.618 1.00 80.38 436 GLU A N 1
ATOM 3268 C CA . GLU A 1 436 ? -29.151 3.282 18.502 1.00 80.38 436 GLU A CA 1
ATOM 3269 C C . GLU A 1 436 ? -28.375 3.476 17.204 1.00 80.38 436 GLU A C 1
ATOM 3271 O O . GLU A 1 436 ? -28.335 2.548 16.407 1.00 80.38 436 GLU A O 1
ATOM 3276 N N . LEU A 1 437 ? -27.704 4.620 17.016 1.00 85.38 437 LEU A N 1
ATOM 3277 C CA . LEU A 1 437 ? -27.016 4.975 15.764 1.00 85.38 437 LEU A CA 1
ATOM 3278 C C . LEU A 1 437 ? -25.793 4.106 15.432 1.00 85.38 437 LEU A C 1
ATOM 3280 O O . LEU A 1 437 ? -25.391 4.064 14.272 1.00 85.38 437 LEU A O 1
ATOM 3284 N N . GLY A 1 438 ? -25.208 3.427 16.422 1.00 82.75 438 GLY A N 1
ATOM 3285 C CA . GLY A 1 438 ? -23.960 2.683 16.253 1.00 82.75 438 GLY A CA 1
ATOM 3286 C C . GLY A 1 438 ? -24.133 1.387 15.456 1.00 82.75 438 GLY A C 1
ATOM 3287 O O . GLY A 1 438 ? -25.114 0.661 15.637 1.00 82.75 438 GLY A O 1
ATOM 3288 N N . SER A 1 439 ? -23.149 1.071 14.617 1.00 75.12 439 SER A N 1
ATOM 3289 C CA . SER A 1 439 ? -23.001 -0.221 13.941 1.00 75.12 439 SER A CA 1
ATOM 3290 C C . SER A 1 439 ? -21.667 -0.874 14.329 1.00 75.12 439 SER A C 1
ATOM 3292 O O . SER A 1 439 ? -20.685 -0.173 14.557 1.00 75.12 439 SER A O 1
ATOM 3294 N N . GLN A 1 440 ? -21.632 -2.205 14.464 1.00 72.31 440 GLN A N 1
ATOM 3295 C CA . GLN A 1 440 ? -20.410 -2.970 14.760 1.00 72.31 440 GLN A CA 1
ATOM 3296 C C . GLN A 1 440 ? -19.821 -3.552 13.471 1.00 72.31 440 GLN A C 1
ATOM 3298 O O . GLN A 1 440 ? -20.543 -4.163 12.688 1.00 72.31 440 GLN A O 1
ATOM 3303 N N . GLN A 1 441 ? -18.507 -3.414 13.308 1.00 75.44 441 GLN A N 1
ATOM 3304 C CA . GLN A 1 441 ? -17.728 -3.716 12.107 1.00 75.44 441 GLN A CA 1
ATOM 3305 C C . GLN A 1 441 ? -16.395 -4.406 12.450 1.00 75.44 441 GLN A C 1
ATOM 3307 O O . GLN A 1 441 ? -15.316 -3.960 12.067 1.00 75.44 441 GLN A O 1
ATOM 3312 N N . ARG A 1 442 ? -16.428 -5.522 13.188 1.00 64.38 442 ARG A N 1
ATOM 3313 C CA . ARG A 1 442 ? -15.190 -6.171 13.683 1.00 64.38 442 ARG A CA 1
ATOM 3314 C C . ARG A 1 442 ? -14.238 -6.690 12.597 1.00 64.38 442 ARG A C 1
ATOM 3316 O O . ARG A 1 442 ? -13.091 -6.998 12.896 1.00 64.38 442 ARG A O 1
ATOM 3323 N N . ALA A 1 443 ? -14.691 -6.791 11.347 1.00 70.06 443 ALA A N 1
ATOM 3324 C CA . ALA A 1 443 ? -13.831 -7.136 10.213 1.00 70.06 443 ALA A CA 1
ATOM 3325 C C . ALA A 1 443 ? -12.752 -6.066 9.934 1.00 70.06 443 ALA A C 1
ATOM 3327 O O . ALA A 1 443 ? -11.806 -6.318 9.195 1.00 70.06 443 ALA A O 1
ATOM 3328 N N . HIS A 1 444 ? -12.874 -4.876 10.529 1.00 82.44 444 HIS A N 1
ATOM 3329 C CA . HIS A 1 444 ? -11.965 -3.752 10.316 1.00 82.44 444 HIS A CA 1
ATOM 3330 C C . HIS A 1 444 ? -10.759 -3.718 11.269 1.00 82.44 444 HIS A C 1
ATOM 3332 O O . HIS A 1 444 ? -9.958 -2.783 11.190 1.00 82.44 444 HIS A O 1
ATOM 3338 N N . ASP A 1 445 ? -10.619 -4.701 12.163 1.00 84.75 445 ASP A N 1
ATOM 3339 C CA . ASP A 1 445 ? -9.503 -4.790 13.106 1.00 84.75 445 ASP A CA 1
ATOM 3340 C C . ASP A 1 445 ? -8.135 -4.751 12.395 1.00 84.75 445 ASP A C 1
ATOM 3342 O O . ASP A 1 445 ? -7.900 -5.407 11.379 1.00 84.75 445 ASP A O 1
ATOM 3346 N N . PHE A 1 446 ? -7.193 -3.999 12.964 1.00 90.50 446 PHE A N 1
ATOM 3347 C CA . PHE A 1 446 ? -5.876 -3.745 12.391 1.00 90.50 446 PHE A CA 1
ATOM 3348 C C . PHE A 1 446 ? -4.736 -4.205 13.313 1.00 90.50 446 PHE A C 1
ATOM 3350 O O . PHE A 1 446 ? -4.501 -3.632 14.378 1.00 90.50 446 PHE A O 1
ATOM 3357 N N . GLY A 1 447 ? -3.948 -5.188 12.869 1.00 91.31 447 GLY A N 1
ATOM 3358 C CA . GLY A 1 447 ? -2.811 -5.730 13.621 1.00 91.31 447 GLY A CA 1
ATOM 3359 C C . GLY A 1 447 ? -3.209 -6.771 14.684 1.00 91.31 447 GLY A C 1
ATOM 3360 O O . GLY A 1 447 ? -4.361 -7.192 14.736 1.00 91.31 447 GLY A O 1
ATOM 3361 N N . PRO A 1 448 ? -2.271 -7.222 15.544 1.00 93.25 448 PRO A N 1
ATOM 3362 C CA . PRO A 1 448 ? -0.851 -6.862 15.590 1.00 93.25 448 PRO A CA 1
ATOM 3363 C C . PRO A 1 448 ? -0.001 -7.356 14.409 1.00 93.25 448 PRO A C 1
ATOM 3365 O O . PRO A 1 448 ? 1.038 -6.750 14.156 1.00 93.25 448 PRO A O 1
ATOM 3368 N N . VAL A 1 449 ? -0.407 -8.405 13.681 1.00 96.75 449 VAL A N 1
ATOM 3369 C CA . VAL A 1 449 ? 0.166 -8.738 12.362 1.00 96.75 449 VAL A CA 1
ATOM 3370 C C . VAL A 1 449 ? -0.618 -7.955 11.311 1.00 96.75 449 VAL A C 1
ATOM 3372 O O . VAL A 1 449 ? -1.837 -8.066 11.233 1.00 96.75 449 VAL A O 1
ATOM 3375 N N . VAL A 1 450 ? 0.081 -7.115 10.553 1.00 96.06 450 VAL A N 1
ATOM 3376 C CA . VAL A 1 450 ? -0.507 -6.175 9.585 1.00 96.06 450 VAL A CA 1
ATOM 3377 C C . VAL A 1 450 ? -0.682 -6.823 8.215 1.00 96.06 450 VAL A C 1
ATOM 3379 O O . VAL A 1 450 ? -1.634 -6.543 7.496 1.00 96.06 450 VAL A O 1
ATOM 3382 N N . GLY A 1 451 ? 0.245 -7.701 7.854 1.00 97.44 451 GLY A N 1
ATOM 3383 C CA . GLY A 1 451 ? 0.266 -8.362 6.563 1.00 97.44 451 GLY A CA 1
ATOM 3384 C C . GLY A 1 451 ? 1.496 -9.235 6.422 1.00 97.44 451 GLY A C 1
ATOM 3385 O O . GLY A 1 451 ? 2.356 -9.277 7.307 1.00 97.44 451 GLY A O 1
ATOM 3386 N N . LEU A 1 452 ? 1.577 -9.953 5.312 1.00 98.19 452 LEU A N 1
ATOM 3387 C CA . LEU A 1 452 ? 2.726 -10.785 5.001 1.00 98.19 452 LEU A CA 1
ATOM 3388 C C . LEU A 1 452 ? 2.923 -10.933 3.503 1.00 98.19 452 LEU A C 1
ATOM 3390 O O . LEU A 1 452 ? 2.015 -10.677 2.716 1.00 98.19 452 LEU A O 1
ATOM 3394 N N . GLN A 1 453 ? 4.119 -11.377 3.149 1.00 98.62 453 GLN A N 1
ATOM 3395 C CA . GLN A 1 453 ? 4.494 -11.804 1.809 1.00 98.62 453 GLN A CA 1
ATOM 3396 C C . GLN A 1 453 ? 5.264 -13.115 1.907 1.00 98.62 453 GLN A C 1
ATOM 3398 O O . GLN A 1 453 ? 5.973 -13.347 2.895 1.00 98.62 453 GLN A O 1
ATOM 3403 N N . TYR A 1 454 ? 5.150 -13.969 0.894 1.00 98.38 454 TYR A N 1
ATOM 3404 C CA . TYR A 1 454 ? 5.893 -15.221 0.847 1.00 98.38 454 TYR A CA 1
ATOM 3405 C C . TYR A 1 454 ? 6.315 -15.592 -0.569 1.00 98.38 454 TYR A C 1
ATOM 34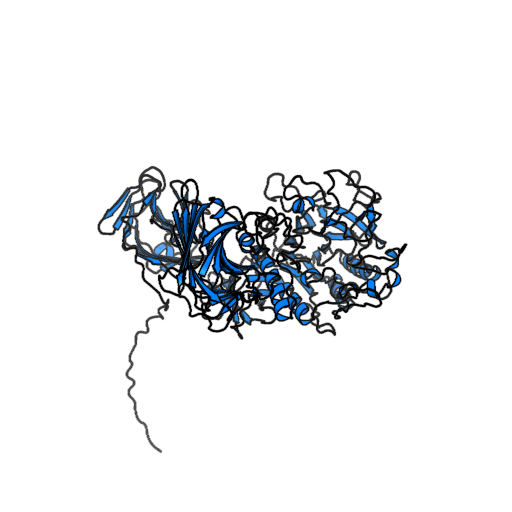07 O O . TYR A 1 454 ? 5.636 -15.278 -1.540 1.00 98.38 454 TYR A O 1
ATOM 3415 N N . THR A 1 455 ? 7.428 -16.312 -0.671 1.00 97.38 455 THR A N 1
ATOM 3416 C CA . THR A 1 455 ? 7.781 -17.066 -1.876 1.00 97.38 455 THR A CA 1
ATOM 3417 C C . THR A 1 455 ? 7.828 -18.551 -1.558 1.00 97.38 455 THR A C 1
ATOM 3419 O O . THR A 1 455 ? 8.139 -18.953 -0.429 1.00 97.38 455 THR A O 1
ATOM 3422 N N . GLN A 1 456 ? 7.544 -19.367 -2.570 1.00 93.50 456 GLN A N 1
ATOM 3423 C CA . GLN A 1 456 ? 7.780 -20.801 -2.524 1.00 93.50 456 GLN A CA 1
ATOM 3424 C C . GLN A 1 456 ? 8.544 -21.247 -3.763 1.00 93.50 456 GLN A C 1
ATOM 3426 O O . GLN A 1 456 ? 8.281 -20.781 -4.867 1.00 93.50 456 GLN A O 1
ATOM 3431 N N . THR A 1 457 ? 9.535 -22.110 -3.566 1.00 91.56 457 THR A N 1
ATOM 3432 C CA . THR A 1 457 ? 10.349 -22.651 -4.655 1.00 91.56 457 THR A CA 1
ATOM 3433 C C . THR A 1 457 ? 10.982 -23.971 -4.231 1.00 91.56 457 THR A C 1
ATOM 3435 O O . THR A 1 457 ? 11.558 -24.060 -3.143 1.00 91.56 457 THR A O 1
ATOM 3438 N N . ALA A 1 458 ? 10.862 -25.010 -5.063 1.00 85.31 458 ALA A N 1
ATOM 3439 C CA . ALA A 1 458 ? 11.437 -26.340 -4.818 1.00 85.31 458 ALA A CA 1
ATOM 3440 C C . ALA A 1 458 ? 11.191 -26.872 -3.383 1.00 85.31 458 ALA A C 1
ATOM 3442 O O . ALA A 1 458 ? 12.131 -27.264 -2.680 1.00 85.31 458 ALA A O 1
ATOM 3443 N N . GLY A 1 459 ? 9.938 -26.808 -2.922 1.00 88.00 459 GLY A N 1
ATOM 3444 C CA . GLY A 1 459 ? 9.528 -27.271 -1.594 1.00 88.00 459 GLY A CA 1
ATOM 3445 C C . GLY A 1 459 ? 10.090 -26.480 -0.423 1.00 88.00 459 GLY A C 1
ATOM 3446 O O . GLY A 1 459 ? 10.157 -26.991 0.696 1.00 88.00 459 GLY A O 1
ATOM 3447 N N . ARG A 1 460 ? 10.538 -25.244 -0.653 1.00 94.38 460 ARG A N 1
ATOM 3448 C CA . ARG A 1 460 ? 10.969 -24.307 0.388 1.00 94.38 460 ARG A CA 1
ATOM 3449 C C . ARG A 1 460 ? 10.068 -23.095 0.375 1.00 94.38 460 ARG A C 1
ATOM 3451 O O . ARG A 1 460 ? 9.845 -22.511 -0.678 1.00 94.38 460 ARG A O 1
ATOM 3458 N N . VAL A 1 461 ? 9.633 -22.695 1.559 1.00 97.00 461 VAL A N 1
ATOM 3459 C CA . VAL A 1 461 ? 8.784 -21.529 1.771 1.00 97.00 461 VAL A CA 1
ATOM 3460 C C . VAL A 1 461 ? 9.549 -20.538 2.624 1.00 97.00 461 VAL A C 1
ATOM 3462 O O . VAL A 1 461 ? 10.135 -20.911 3.648 1.00 97.00 461 VAL A O 1
ATOM 3465 N N . ARG A 1 462 ? 9.529 -19.273 2.213 1.00 97.81 462 ARG A N 1
ATOM 3466 C CA . ARG A 1 462 ? 10.026 -18.164 3.019 1.00 97.81 462 ARG A CA 1
ATOM 3467 C C . ARG A 1 462 ? 8.943 -17.106 3.109 1.00 97.81 462 ARG A C 1
ATOM 3469 O O . ARG A 1 462 ? 8.484 -16.603 2.091 1.00 97.81 462 ARG A O 1
ATOM 3476 N N . LEU A 1 463 ? 8.540 -16.793 4.333 1.00 98.44 463 LEU A N 1
ATOM 3477 C CA . LEU A 1 463 ? 7.425 -15.903 4.631 1.00 98.44 463 LEU A CA 1
ATOM 3478 C C . LEU A 1 463 ? 7.893 -14.801 5.573 1.00 98.44 463 LEU A C 1
ATOM 3480 O O . LEU A 1 463 ? 8.509 -15.077 6.602 1.00 98.44 463 LEU A O 1
ATOM 3484 N N . ASN A 1 464 ? 7.578 -13.558 5.231 1.00 98.44 464 ASN A N 1
ATOM 3485 C CA . ASN A 1 464 ? 7.846 -12.391 6.054 1.00 98.44 464 ASN A CA 1
ATOM 3486 C C . ASN A 1 464 ? 6.525 -11.802 6.554 1.00 98.44 464 ASN A C 1
ATOM 3488 O O . ASN A 1 464 ? 5.765 -11.258 5.757 1.00 98.44 464 ASN A O 1
ATOM 3492 N N . ALA A 1 465 ? 6.259 -11.917 7.854 1.00 98.50 465 ALA A N 1
ATOM 3493 C CA . ALA A 1 465 ? 5.093 -11.326 8.499 1.00 98.50 465 ALA A CA 1
ATOM 3494 C C . ALA A 1 465 ? 5.462 -9.978 9.121 1.00 98.50 465 ALA A C 1
ATOM 3496 O O . ALA A 1 465 ? 6.368 -9.899 9.953 1.00 98.50 465 ALA A O 1
ATOM 3497 N N . GLN A 1 466 ? 4.749 -8.924 8.735 1.00 98.31 466 GLN A N 1
ATOM 3498 C CA . GLN A 1 466 ? 4.923 -7.574 9.250 1.00 98.31 466 GLN A CA 1
ATOM 3499 C C . GLN A 1 466 ? 4.040 -7.359 10.480 1.00 98.31 466 GLN A C 1
ATOM 3501 O O . GLN A 1 466 ? 2.846 -7.655 10.456 1.00 98.31 466 GLN A O 1
ATOM 3506 N N . LEU A 1 467 ? 4.612 -6.807 11.546 1.00 96.94 467 LEU A N 1
ATOM 3507 C CA . LEU A 1 467 ? 3.903 -6.446 12.768 1.00 96.94 467 LEU A CA 1
ATOM 3508 C C . LEU A 1 467 ? 3.942 -4.935 12.993 1.00 96.94 467 LEU A C 1
ATOM 3510 O O . LEU A 1 467 ? 4.847 -4.243 12.523 1.00 96.94 467 LEU A O 1
ATOM 3514 N N . VAL A 1 468 ? 2.976 -4.449 13.770 1.00 95.00 468 VAL A N 1
ATOM 3515 C CA . VAL A 1 468 ? 3.004 -3.107 14.371 1.00 95.00 468 VAL A CA 1
ATOM 3516 C C . VAL A 1 468 ? 4.117 -2.985 15.429 1.00 95.00 468 VAL A C 1
ATOM 3518 O O . VAL A 1 468 ? 4.578 -4.001 15.963 1.00 95.00 468 VAL A O 1
ATOM 3521 N N . PRO A 1 469 ? 4.546 -1.762 15.807 1.00 92.00 469 PRO A N 1
ATOM 3522 C CA . PRO A 1 469 ? 5.480 -1.571 16.909 1.00 92.00 469 PRO A CA 1
ATOM 3523 C C . PRO A 1 469 ? 4.882 -2.025 18.247 1.00 92.00 469 PRO A C 1
ATOM 3525 O O . PRO A 1 469 ? 3.872 -1.506 18.722 1.00 92.00 469 PRO A O 1
ATOM 3528 N N . LEU A 1 470 ? 5.534 -3.018 18.845 1.00 88.12 470 LEU A N 1
ATOM 3529 C CA . LEU A 1 470 ? 5.176 -3.684 20.095 1.00 88.12 470 LEU A CA 1
ATOM 3530 C C . LEU A 1 470 ? 6.329 -3.552 21.108 1.00 88.12 470 LEU A C 1
ATOM 3532 O O . LEU A 1 470 ? 6.896 -4.550 21.559 1.00 88.12 470 LEU A O 1
ATOM 3536 N N . GLU A 1 471 ? 6.714 -2.318 21.466 1.00 87.50 471 GLU A N 1
ATOM 3537 C CA . GLU A 1 471 ? 7.909 -1.997 22.280 1.00 87.50 471 GLU A CA 1
ATOM 3538 C C . GLU A 1 471 ? 8.028 -2.787 23.590 1.00 87.50 471 GLU A C 1
ATOM 3540 O O . GLU A 1 471 ? 9.133 -3.099 24.052 1.00 87.50 471 GLU A O 1
ATOM 3545 N N . ASN A 1 472 ? 6.887 -3.172 24.152 1.00 84.69 472 ASN A N 1
ATOM 3546 C CA . ASN A 1 472 ? 6.788 -3.885 25.418 1.00 84.69 472 ASN A CA 1
ATOM 3547 C C . ASN A 1 472 ? 7.183 -5.365 25.335 1.00 84.69 472 ASN A C 1
ATOM 3549 O O . ASN A 1 472 ? 7.488 -5.969 26.365 1.00 84.69 472 ASN A O 1
ATOM 3553 N N . TYR A 1 473 ? 7.236 -5.940 24.133 1.00 84.56 473 TYR A N 1
ATOM 3554 C CA . TYR A 1 473 ? 7.460 -7.365 23.922 1.00 84.56 473 TYR A CA 1
ATOM 3555 C C . TYR A 1 473 ? 8.865 -7.632 23.391 1.00 84.56 473 TYR A C 1
ATOM 3557 O O . TYR A 1 473 ? 9.114 -7.707 22.190 1.00 84.56 473 TYR A O 1
ATOM 3565 N N . ALA A 1 474 ? 9.829 -7.763 24.309 1.00 74.00 474 ALA A N 1
ATOM 3566 C CA . ALA A 1 474 ? 11.231 -7.846 23.912 1.00 74.00 474 ALA A CA 1
ATOM 3567 C C . ALA A 1 474 ? 11.626 -9.133 23.181 1.00 74.00 474 ALA A C 1
ATOM 3569 O O . ALA A 1 474 ? 12.492 -9.077 22.313 1.00 74.00 474 ALA A O 1
ATOM 3570 N N . ASN A 1 475 ? 10.969 -10.239 23.521 1.00 86.12 475 ASN A N 1
ATOM 3571 C CA . ASN A 1 475 ? 11.270 -11.580 23.030 1.00 86.12 475 ASN A CA 1
ATOM 3572 C C . ASN A 1 475 ? 9.997 -12.239 22.477 1.00 86.12 475 ASN A C 1
ATOM 3574 O O . ASN A 1 475 ? 9.737 -13.406 22.762 1.00 86.12 475 ASN A O 1
ATOM 3578 N N . LEU A 1 476 ? 9.155 -11.470 21.773 1.00 94.25 476 LEU A N 1
ATOM 3579 C CA . LEU A 1 476 ? 7.933 -12.013 21.183 1.00 94.25 476 LEU A CA 1
ATOM 3580 C C . LEU A 1 476 ? 8.296 -13.106 20.177 1.00 94.25 476 LEU A C 1
ATOM 3582 O O . LEU A 1 476 ? 9.120 -12.882 19.287 1.00 94.25 476 LEU A O 1
ATOM 3586 N N . THR A 1 477 ? 7.658 -14.261 20.324 1.00 97.31 477 THR A N 1
ATOM 3587 C CA . THR A 1 477 ? 7.726 -15.360 19.360 1.00 97.31 477 THR A CA 1
ATOM 3588 C C . THR A 1 477 ? 6.343 -15.615 18.787 1.00 97.31 477 THR A C 1
ATOM 3590 O O . THR A 1 477 ? 5.341 -15.187 19.366 1.00 97.31 477 THR A O 1
ATOM 3593 N N . ALA A 1 478 ? 6.297 -16.282 17.644 1.00 98.12 478 ALA A N 1
ATOM 3594 C CA . ALA A 1 478 ? 5.057 -16.695 17.019 1.00 98.12 478 ALA A CA 1
ATOM 3595 C C . ALA A 1 478 ? 5.233 -18.026 16.300 1.00 98.12 478 ALA A C 1
ATOM 3597 O O . ALA A 1 478 ? 6.307 -18.298 15.754 1.00 98.12 478 ALA A O 1
ATOM 3598 N N . ASP A 1 479 ? 4.154 -18.795 16.257 1.00 98.38 479 ASP A N 1
ATOM 3599 C CA . ASP A 1 479 ? 4.049 -20.010 15.464 1.00 98.38 479 ASP A CA 1
ATOM 3600 C C . ASP A 1 479 ? 3.259 -19.728 14.189 1.00 98.38 479 ASP A C 1
ATOM 3602 O O . ASP A 1 479 ? 2.174 -19.147 14.226 1.00 98.38 479 ASP A O 1
ATOM 3606 N N . LEU A 1 480 ? 3.796 -20.184 13.061 1.00 98.56 480 LEU A N 1
ATOM 3607 C CA . LEU A 1 480 ? 3.069 -20.346 11.812 1.00 98.56 480 LEU A CA 1
ATOM 3608 C C . LEU A 1 480 ? 2.538 -21.779 11.766 1.00 98.56 480 LEU A C 1
ATOM 3610 O O . LEU A 1 480 ? 3.317 -22.736 11.742 1.00 98.56 480 LEU A O 1
ATOM 3614 N N . LEU A 1 481 ? 1.217 -21.927 11.740 1.00 97.62 481 LEU A N 1
ATOM 3615 C CA . LEU A 1 481 ? 0.531 -23.208 11.648 1.00 97.62 481 LEU A CA 1
ATOM 3616 C C . LEU A 1 481 ? -0.082 -23.392 10.265 1.00 97.62 481 LEU A C 1
ATOM 3618 O O . LEU A 1 481 ? -0.662 -22.458 9.725 1.00 97.62 481 LEU A O 1
ATOM 3622 N N . VAL A 1 482 ? -0.028 -24.611 9.735 1.00 95.62 482 VAL A N 1
ATOM 3623 C CA . VAL A 1 482 ? -0.675 -25.010 8.476 1.00 95.62 482 VAL A CA 1
ATOM 3624 C C . VAL A 1 482 ? -1.738 -26.068 8.769 1.00 95.62 482 VAL A C 1
ATOM 3626 O O . VAL A 1 482 ? -1.552 -26.902 9.663 1.00 95.62 482 VAL A O 1
ATOM 3629 N N . LYS A 1 483 ? -2.875 -26.012 8.065 1.00 88.88 483 LYS A N 1
ATOM 3630 C CA . LYS A 1 483 ? -3.983 -26.960 8.235 1.00 88.88 483 LYS A CA 1
ATOM 3631 C C . LYS A 1 483 ? -3.813 -28.157 7.298 1.00 88.88 483 LYS A C 1
ATOM 3633 O O . LYS A 1 483 ? -3.930 -28.026 6.088 1.00 88.88 483 LYS A O 1
ATOM 3638 N N . GLU A 1 484 ? -3.610 -29.341 7.865 1.00 81.31 484 GLU A N 1
ATOM 3639 C CA . GLU A 1 484 ? -3.444 -30.603 7.141 1.00 81.31 484 GLU A CA 1
ATOM 3640 C C . GLU A 1 484 ? -4.479 -31.624 7.621 1.00 81.31 484 GLU A C 1
ATOM 3642 O O . GLU A 1 484 ? -4.614 -31.865 8.819 1.00 81.31 484 GLU A O 1
ATOM 3647 N N . GLN A 1 485 ? -5.251 -32.209 6.695 1.00 78.50 485 GLN A N 1
ATOM 3648 C CA . GLN A 1 485 ? -6.298 -33.201 7.009 1.00 78.50 485 GLN A CA 1
ATOM 3649 C C . GLN A 1 485 ? -7.247 -32.747 8.142 1.00 78.50 485 GLN A C 1
ATOM 3651 O O . GLN A 1 485 ? -7.627 -33.520 9.023 1.00 78.50 485 GLN A O 1
ATOM 3656 N N . GLY A 1 486 ? -7.597 -31.457 8.143 1.00 78.00 486 GLY A N 1
ATOM 3657 C CA . GLY A 1 486 ? -8.470 -30.842 9.144 1.00 78.00 486 GLY A CA 1
ATOM 3658 C C . GLY A 1 486 ? -7.792 -30.450 10.464 1.00 78.00 486 GLY A C 1
ATOM 3659 O O . GLY A 1 486 ? -8.462 -29.870 11.314 1.00 78.00 486 GLY A O 1
ATOM 3660 N N . LYS A 1 487 ? -6.491 -30.705 10.649 1.00 84.38 487 LYS A N 1
ATOM 3661 C CA . LYS A 1 487 ? -5.750 -30.415 11.889 1.00 84.38 487 LYS A CA 1
ATOM 3662 C C . LYS A 1 487 ? -4.674 -29.356 11.679 1.00 84.38 487 LYS A C 1
ATOM 3664 O O . LYS A 1 487 ? -4.043 -29.297 10.632 1.00 84.38 487 LYS A O 1
ATOM 3669 N N . TRP A 1 488 ? -4.455 -28.520 12.689 1.00 92.12 488 TRP A N 1
ATOM 3670 C CA . TRP A 1 488 ? -3.405 -27.502 12.677 1.00 92.12 488 TRP A CA 1
ATOM 3671 C C . TRP A 1 488 ? -2.072 -28.083 13.151 1.00 92.12 488 TRP A C 1
ATOM 3673 O O . TRP A 1 488 ? -2.009 -28.700 14.215 1.00 92.12 488 TRP A O 1
ATOM 3683 N N . HIS A 1 489 ? -1.005 -27.835 12.394 1.00 93.81 489 HIS A N 1
ATOM 3684 C CA . HIS A 1 489 ? 0.358 -28.253 12.717 1.00 93.81 489 HIS A CA 1
ATOM 3685 C C . HIS A 1 489 ? 1.305 -27.059 12.650 1.00 93.81 489 HIS A C 1
ATOM 3687 O O . HIS A 1 489 ? 1.242 -26.289 11.696 1.00 93.81 489 HIS A O 1
ATOM 3693 N N . VAL A 1 490 ? 2.196 -26.913 13.633 1.00 97.00 490 VAL A N 1
ATOM 3694 C CA . VAL A 1 490 ? 3.244 -25.881 13.600 1.00 97.00 490 VAL A CA 1
ATOM 3695 C C . VAL A 1 490 ? 4.226 -26.210 12.475 1.00 97.00 490 VAL A C 1
ATOM 3697 O O . VAL A 1 490 ? 4.897 -27.240 12.517 1.00 97.00 490 VAL A O 1
ATOM 3700 N N . ALA A 1 491 ? 4.293 -25.343 11.467 1.00 96.81 491 ALA A N 1
ATOM 3701 C CA . ALA A 1 491 ? 5.210 -25.459 10.337 1.00 96.81 491 ALA A CA 1
ATOM 3702 C C . ALA A 1 491 ? 6.551 -24.772 10.622 1.00 96.81 491 ALA A C 1
ATOM 3704 O O . ALA A 1 491 ? 7.603 -25.264 10.213 1.00 96.81 491 ALA A O 1
ATOM 3705 N N . SER A 1 492 ? 6.524 -23.635 11.320 1.00 98.25 492 SER A N 1
ATOM 3706 C CA . SER A 1 492 ? 7.718 -22.863 11.666 1.00 98.25 492 SER A CA 1
ATOM 3707 C C . SER A 1 492 ? 7.438 -21.955 12.865 1.00 98.25 492 SER A C 1
ATOM 3709 O O . SER A 1 492 ? 6.317 -21.480 13.032 1.00 98.25 492 SER A O 1
ATOM 3711 N N . THR A 1 493 ? 8.463 -21.675 13.666 1.00 98.38 493 THR A N 1
ATOM 3712 C CA . THR A 1 493 ? 8.415 -20.711 14.774 1.00 98.38 493 THR A CA 1
ATOM 3713 C C . THR A 1 493 ? 9.426 -19.609 14.492 1.00 98.38 493 THR A C 1
ATOM 3715 O O . THR A 1 493 ? 10.554 -19.892 14.080 1.00 98.38 493 THR A O 1
ATOM 3718 N N . SER A 1 494 ? 9.053 -18.356 14.738 1.00 98.12 494 SER A N 1
ATOM 3719 C CA . SER A 1 494 ? 9.929 -17.201 14.532 1.00 98.12 494 SER A CA 1
ATOM 3720 C C . SER A 1 494 ? 9.919 -16.247 15.722 1.00 98.12 494 SER A C 1
ATOM 3722 O O . SER A 1 494 ? 9.041 -16.295 16.584 1.00 98.12 494 SER A O 1
ATOM 3724 N N . SER A 1 495 ? 10.919 -15.370 15.757 1.00 97.19 495 SER A N 1
ATOM 3725 C CA . SER A 1 495 ? 11.096 -14.332 16.771 1.00 97.19 495 SER A CA 1
ATOM 3726 C C . SER A 1 495 ? 11.047 -12.956 16.123 1.00 97.19 495 SER A C 1
ATOM 3728 O O . SER A 1 495 ? 11.554 -12.757 15.018 1.00 97.19 495 SER A O 1
ATOM 3730 N N . LEU A 1 496 ? 10.491 -11.985 16.843 1.00 96.25 496 LEU A N 1
ATOM 3731 C CA . LEU A 1 496 ? 10.369 -10.609 16.376 1.00 96.25 496 LEU A CA 1
ATOM 3732 C C . LEU A 1 496 ? 11.736 -9.945 16.145 1.00 96.25 496 LEU A C 1
ATOM 3734 O O . LEU A 1 496 ? 12.539 -9.793 17.070 1.00 96.25 496 LEU A O 1
ATOM 3738 N N . LYS A 1 497 ? 11.960 -9.439 14.931 1.00 94.75 497 LYS A N 1
ATOM 3739 C CA . LYS A 1 497 ? 13.048 -8.508 14.619 1.00 94.75 497 LYS A CA 1
ATOM 3740 C C . LYS A 1 497 ? 12.594 -7.083 14.913 1.00 94.75 497 LYS A C 1
ATOM 3742 O O . LYS A 1 497 ? 11.891 -6.468 14.124 1.00 94.75 497 LYS A O 1
ATOM 3747 N N . LYS A 1 498 ? 13.025 -6.524 16.043 1.00 90.81 498 LYS A N 1
ATOM 3748 C CA . LYS A 1 498 ? 12.586 -5.188 16.491 1.00 90.81 498 LYS A CA 1
ATOM 3749 C C . LYS A 1 498 ? 12.937 -4.028 15.563 1.00 90.81 498 LYS A C 1
ATOM 3751 O O . LYS A 1 498 ? 12.243 -3.024 15.586 1.00 90.81 498 LYS A O 1
ATOM 3756 N N . VAL A 1 499 ? 14.031 -4.128 14.809 1.00 89.06 499 VAL A N 1
ATOM 3757 C CA . VAL A 1 499 ? 14.493 -3.017 13.958 1.00 89.06 499 VAL A CA 1
ATOM 3758 C C . VAL A 1 499 ? 13.526 -2.749 12.799 1.00 89.06 499 VAL A C 1
ATOM 3760 O O . VAL A 1 499 ? 13.326 -1.607 12.416 1.00 89.06 499 VAL A O 1
ATOM 3763 N N . SER A 1 500 ? 12.891 -3.803 12.294 1.00 93.75 500 SER A N 1
ATOM 3764 C CA . SER A 1 500 ? 11.997 -3.813 11.131 1.00 93.75 500 SER A CA 1
ATOM 3765 C C . SER A 1 500 ? 10.570 -4.259 11.482 1.00 93.75 500 SER A C 1
ATOM 3767 O O . SER A 1 500 ? 9.705 -4.315 10.614 1.00 93.75 500 SER A O 1
ATOM 3769 N N . TRP A 1 501 ? 10.325 -4.574 12.757 1.00 95.31 501 TRP A N 1
ATOM 3770 C CA . TRP A 1 501 ? 9.058 -5.063 13.307 1.00 95.31 501 TRP A CA 1
ATOM 3771 C C . TRP A 1 501 ? 8.444 -6.224 12.520 1.00 95.31 501 TRP A C 1
ATOM 3773 O O . TRP A 1 501 ? 7.244 -6.262 12.293 1.00 95.31 501 TRP A O 1
ATOM 3783 N N . ASN A 1 502 ? 9.261 -7.193 12.114 1.00 97.50 502 ASN A N 1
ATOM 3784 C CA . ASN A 1 502 ? 8.812 -8.332 11.315 1.00 97.50 502 ASN A CA 1
ATOM 3785 C C . ASN A 1 502 ? 9.265 -9.678 11.897 1.00 97.50 502 ASN A C 1
ATOM 3787 O O . ASN A 1 502 ? 10.157 -9.751 12.749 1.00 97.50 502 ASN A O 1
ATOM 3791 N N . MET A 1 503 ? 8.648 -10.752 11.419 1.00 98.00 503 MET A N 1
ATOM 3792 C CA . MET A 1 503 ? 9.000 -12.135 11.726 1.00 98.00 503 MET A CA 1
ATOM 3793 C C . MET A 1 503 ? 9.217 -12.903 10.428 1.00 98.00 503 MET A C 1
ATOM 3795 O O . MET A 1 503 ? 8.374 -12.886 9.534 1.00 98.00 503 MET A O 1
ATOM 3799 N N . LEU A 1 504 ? 10.354 -13.591 10.340 1.00 97.88 504 LEU A N 1
ATOM 3800 C CA . LEU A 1 504 ? 10.728 -14.384 9.175 1.00 97.88 504 LEU A CA 1
ATOM 3801 C C . LEU A 1 504 ? 10.537 -15.869 9.481 1.00 97.88 504 LEU A C 1
ATOM 3803 O O . LEU A 1 504 ? 11.183 -16.395 10.389 1.00 97.88 504 LEU A O 1
ATOM 3807 N N . PHE A 1 505 ? 9.689 -16.536 8.711 1.00 98.38 505 PHE A N 1
ATOM 3808 C CA . PHE A 1 505 ? 9.435 -17.967 8.801 1.00 98.38 505 PHE A CA 1
ATOM 3809 C C . PHE A 1 505 ? 10.060 -18.669 7.599 1.00 98.38 505 PHE A C 1
ATOM 3811 O O . PHE A 1 505 ? 9.932 -18.221 6.460 1.00 98.38 505 PHE A O 1
ATOM 3818 N N . GLU A 1 506 ? 10.737 -19.781 7.860 1.00 96.94 506 GLU A N 1
ATOM 3819 C CA . GLU A 1 506 ? 11.337 -20.639 6.841 1.00 96.94 506 GLU A CA 1
ATOM 3820 C C . GLU A 1 506 ? 10.999 -22.092 7.180 1.00 96.94 506 GLU A C 1
ATOM 3822 O O . GLU A 1 506 ? 11.159 -22.517 8.329 1.00 96.94 506 GLU A O 1
ATOM 3827 N N . PHE A 1 507 ? 10.499 -22.841 6.200 1.00 96.69 507 PHE A N 1
ATOM 3828 C CA . PHE A 1 507 ? 10.187 -24.265 6.335 1.00 96.69 507 PHE A CA 1
ATOM 3829 C C . PHE A 1 507 ? 10.145 -24.946 4.963 1.00 96.69 507 PHE A C 1
ATOM 3831 O O . PHE A 1 507 ? 10.220 -24.289 3.922 1.00 96.69 507 PHE A O 1
ATOM 3838 N N . SER A 1 508 ? 10.052 -26.277 4.963 1.00 95.00 508 SER A N 1
ATOM 3839 C CA . SER A 1 508 ? 9.922 -27.068 3.741 1.00 95.00 508 SER A CA 1
ATOM 3840 C C . SER A 1 508 ? 8.544 -27.694 3.621 1.00 95.00 508 SER A C 1
ATOM 3842 O O . SER A 1 508 ? 8.114 -28.405 4.530 1.00 95.00 508 SER A O 1
ATOM 3844 N N . ARG A 1 509 ? 7.868 -27.426 2.502 1.00 90.38 509 ARG A N 1
ATOM 3845 C CA . ARG A 1 509 ? 6.556 -27.979 2.156 1.00 90.38 509 ARG A CA 1
ATOM 3846 C C . ARG A 1 509 ? 6.276 -27.755 0.670 1.00 90.38 509 ARG A C 1
ATOM 3848 O O . ARG A 1 509 ? 6.568 -26.679 0.157 1.00 90.38 509 ARG A O 1
ATOM 3855 N N . ASP A 1 510 ? 5.705 -28.765 0.022 1.00 87.12 510 ASP A N 1
ATOM 3856 C CA . ASP A 1 510 ? 5.189 -28.682 -1.346 1.00 87.12 510 ASP A CA 1
ATOM 3857 C C . ASP A 1 510 ? 3.666 -28.561 -1.291 1.00 87.12 510 ASP A C 1
ATOM 3859 O O . ASP A 1 510 ? 2.982 -29.492 -0.855 1.00 87.12 510 ASP A O 1
ATOM 3863 N N . PHE A 1 511 ? 3.126 -27.431 -1.742 1.00 88.56 511 PHE A N 1
ATOM 3864 C CA . PHE A 1 511 ? 1.684 -27.200 -1.758 1.00 88.56 511 PHE A CA 1
ATOM 3865 C C . PHE A 1 511 ? 1.084 -27.686 -3.075 1.00 88.56 511 PHE A C 1
ATOM 3867 O O . PHE A 1 511 ? 1.113 -27.001 -4.095 1.00 88.56 511 PHE A O 1
ATOM 3874 N N . LYS A 1 512 ? 0.539 -28.906 -3.047 1.00 84.94 512 LYS A N 1
ATOM 3875 C CA . LYS A 1 512 ? -0.203 -29.484 -4.184 1.00 84.94 512 LYS A CA 1
ATOM 3876 C C . LYS A 1 512 ? -1.637 -28.974 -4.286 1.00 84.94 512 LYS A C 1
ATOM 3878 O O . LYS A 1 512 ? -2.251 -29.089 -5.337 1.00 84.94 512 LYS A O 1
ATOM 3883 N N . ASN A 1 513 ? -2.172 -28.482 -3.177 1.00 88.94 513 ASN A N 1
ATOM 3884 C CA . ASN A 1 513 ? -3.485 -27.869 -3.078 1.00 88.94 513 ASN A CA 1
ATOM 3885 C C . ASN A 1 513 ? -3.339 -26.576 -2.282 1.00 88.94 513 ASN A C 1
ATOM 3887 O O . ASN A 1 513 ? -2.329 -26.372 -1.606 1.00 88.94 513 ASN A O 1
ATOM 3891 N N . GLU A 1 514 ? -4.367 -25.741 -2.340 1.00 91.69 514 GLU A N 1
ATOM 3892 C CA . GLU A 1 514 ? -4.480 -24.605 -1.440 1.00 91.69 514 GLU A CA 1
ATOM 3893 C C . GLU A 1 514 ? -4.559 -25.089 0.014 1.00 91.69 514 GLU A C 1
ATOM 3895 O O . GLU A 1 514 ? -5.362 -25.965 0.348 1.00 91.69 514 GLU A O 1
ATOM 3900 N N . GLU A 1 515 ? -3.721 -24.522 0.881 1.00 92.75 515 GLU A N 1
ATOM 3901 C CA . GLU A 1 515 ? -3.657 -24.903 2.292 1.00 92.75 515 GLU A CA 1
ATOM 3902 C C . GLU A 1 515 ? -3.787 -23.675 3.204 1.00 92.75 515 GLU A C 1
ATOM 3904 O O . GLU A 1 515 ? -2.936 -22.781 3.161 1.00 92.75 515 GLU A O 1
ATOM 3909 N N . PRO A 1 516 ? -4.814 -23.619 4.075 1.00 95.56 516 PRO A N 1
ATOM 3910 C CA . PRO A 1 516 ? -4.944 -22.551 5.056 1.00 95.56 516 PRO A CA 1
ATOM 3911 C C . PRO A 1 516 ? -3.776 -22.538 6.043 1.00 95.56 516 PRO A C 1
ATOM 3913 O O . PRO A 1 516 ? -3.352 -23.587 6.544 1.00 95.56 516 PRO A O 1
ATOM 3916 N N . PHE A 1 517 ? -3.323 -21.343 6.409 1.00 96.56 517 PHE A N 1
ATOM 3917 C CA . PHE A 1 517 ? -2.382 -21.133 7.502 1.00 96.56 517 PHE A CA 1
ATOM 3918 C C . PHE A 1 517 ? -2.938 -20.151 8.539 1.00 96.56 517 PHE A C 1
ATOM 3920 O O . PHE A 1 517 ? -3.883 -19.400 8.281 1.00 96.56 517 PHE A O 1
ATOM 3927 N N . LYS A 1 518 ? -2.327 -20.143 9.725 1.00 96.00 518 LYS A N 1
ATOM 3928 C CA . LYS A 1 518 ? -2.491 -19.062 10.699 1.00 96.00 518 LYS A CA 1
ATOM 3929 C C . LYS A 1 518 ? -1.197 -18.747 11.442 1.00 96.00 518 LYS A C 1
ATOM 3931 O O . LYS A 1 518 ? -0.393 -19.64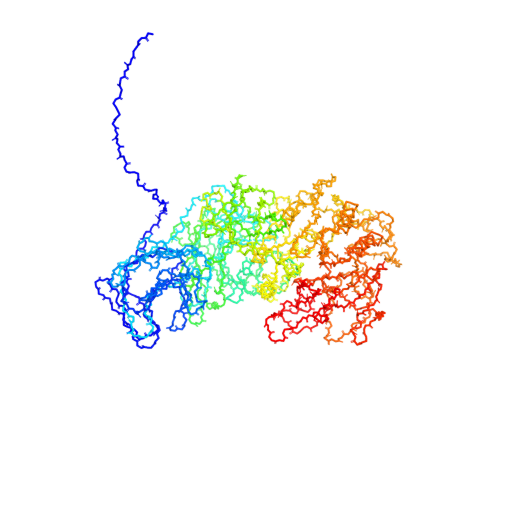6 11.671 1.00 96.00 518 LYS A O 1
ATOM 3936 N N . ILE A 1 519 ? -1.019 -17.496 11.851 1.00 97.94 519 ILE A N 1
ATOM 3937 C CA . ILE A 1 519 ? 0.071 -17.051 12.727 1.00 97.94 519 ILE A CA 1
ATOM 3938 C C . ILE A 1 519 ? -0.504 -16.756 14.109 1.00 97.94 519 ILE A C 1
ATOM 3940 O O . ILE A 1 519 ? -1.430 -15.956 14.229 1.00 97.94 519 ILE A O 1
ATOM 3944 N N . VAL A 1 520 ? 0.062 -17.378 15.142 1.00 95.94 520 VAL A N 1
ATOM 3945 C CA . VAL A 1 520 ? -0.336 -17.196 16.544 1.00 95.94 520 VAL A CA 1
ATOM 3946 C C . VAL A 1 520 ? 0.826 -16.585 17.317 1.00 95.94 520 VAL A C 1
ATOM 3948 O O . VAL A 1 520 ? 1.936 -17.112 17.297 1.00 95.94 520 VAL A O 1
ATOM 3951 N N . LEU A 1 521 ? 0.578 -15.464 18.000 1.00 95.25 521 LEU A N 1
ATOM 3952 C CA . LEU A 1 521 ? 1.591 -14.766 18.793 1.00 95.25 521 LEU A CA 1
ATOM 3953 C C . LEU A 1 521 ? 1.648 -15.321 20.219 1.00 95.25 521 LEU A C 1
ATOM 3955 O O . LEU A 1 521 ? 0.631 -15.438 20.899 1.00 95.25 521 LEU A O 1
ATOM 3959 N N . HIS A 1 522 ? 2.850 -15.583 20.725 1.00 93.38 522 HIS A N 1
ATOM 3960 C CA . HIS A 1 522 ? 3.056 -16.089 22.082 1.00 93.38 522 HIS A CA 1
ATOM 3961 C C . HIS A 1 522 ? 3.141 -14.949 23.101 1.00 93.38 522 HIS A C 1
ATOM 3963 O O . HIS A 1 522 ? 4.206 -14.641 23.644 1.00 93.38 522 HIS A O 1
ATOM 3969 N N . ALA A 1 523 ? 2.000 -14.311 23.357 1.00 87.00 523 ALA A N 1
ATOM 3970 C CA . ALA A 1 523 ? 1.822 -13.343 24.433 1.00 87.00 523 ALA A CA 1
ATOM 3971 C C . ALA A 1 523 ? 0.400 -13.423 24.996 1.00 87.00 523 ALA A C 1
ATOM 3973 O O . ALA A 1 523 ? -0.556 -13.563 24.241 1.00 87.00 523 ALA A O 1
ATOM 3974 N N . GLU A 1 524 ? 0.256 -13.275 26.316 1.00 81.25 524 GLU A N 1
ATOM 3975 C CA . GLU A 1 524 ? -1.043 -13.351 27.002 1.00 81.25 524 GLU A CA 1
ATOM 3976 C C . GLU A 1 524 ? -2.067 -12.361 26.427 1.00 81.25 524 GLU A C 1
ATOM 3978 O O . GLU A 1 524 ? -3.229 -12.718 26.233 1.00 81.25 524 GLU A O 1
ATOM 3983 N N . GLU A 1 525 ? -1.633 -11.144 26.074 1.00 79.81 525 GLU A N 1
ATOM 3984 C CA . GLU A 1 525 ? -2.479 -10.129 25.431 1.00 79.81 525 GLU A CA 1
ATOM 3985 C C . GLU A 1 525 ? -3.110 -10.649 24.129 1.00 79.81 525 GLU A C 1
ATOM 3987 O O . GLU A 1 525 ? -4.294 -10.421 23.892 1.00 79.81 525 GLU A O 1
ATOM 3992 N N . PHE A 1 526 ? -2.366 -11.444 23.357 1.00 84.38 526 PHE A N 1
ATOM 3993 C CA . PHE A 1 526 ? -2.735 -11.938 22.028 1.00 84.38 526 PHE A CA 1
ATOM 3994 C C . PHE A 1 526 ? -3.173 -13.410 22.017 1.00 84.38 526 PHE A C 1
ATOM 3996 O O . PHE A 1 526 ? -3.210 -14.017 20.954 1.00 84.38 526 PHE A O 1
ATOM 4003 N N . ALA A 1 527 ? -3.510 -13.993 23.174 1.00 75.75 527 ALA A N 1
ATOM 4004 C CA . ALA A 1 527 ? -3.882 -15.411 23.277 1.00 75.75 527 ALA A CA 1
ATOM 4005 C C . ALA A 1 527 ? -5.052 -15.826 22.358 1.00 75.75 527 ALA A C 1
ATOM 4007 O O . ALA A 1 527 ? -5.087 -16.960 21.892 1.00 75.75 527 ALA A O 1
ATOM 4008 N N . ASP A 1 528 ? -5.969 -14.896 22.081 1.00 75.31 528 ASP A N 1
ATOM 4009 C CA . ASP A 1 528 ? -7.167 -15.112 21.259 1.00 75.31 528 ASP A CA 1
ATOM 4010 C C . ASP A 1 528 ? -6.990 -14.594 19.817 1.00 75.31 528 ASP A C 1
ATOM 4012 O O . ASP A 1 528 ? -7.921 -14.627 19.017 1.00 75.31 528 ASP A O 1
ATOM 4016 N N . TYR A 1 529 ? -5.797 -14.092 19.479 1.00 85.00 529 TYR A N 1
ATOM 4017 C CA . TYR A 1 529 ? -5.488 -13.532 18.170 1.00 85.00 529 TYR A CA 1
ATOM 4018 C C . TYR A 1 529 ? -4.827 -14.569 17.259 1.00 85.00 529 TYR A C 1
ATOM 4020 O O . TYR A 1 529 ? -3.862 -15.239 17.638 1.00 85.00 529 TYR A O 1
ATOM 4028 N N . ALA A 1 530 ? -5.289 -14.624 16.012 1.00 88.12 530 ALA A N 1
ATOM 4029 C CA . ALA A 1 530 ? -4.622 -15.336 14.937 1.00 88.12 530 ALA A CA 1
ATOM 4030 C C . ALA A 1 530 ? -4.730 -14.543 13.630 1.00 88.12 530 ALA A C 1
ATOM 4032 O O . ALA A 1 530 ? -5.795 -14.034 13.291 1.00 88.12 530 ALA A O 1
ATOM 4033 N N . TYR A 1 531 ? -3.630 -14.464 12.881 1.00 94.19 531 TYR A N 1
ATOM 4034 C CA . TYR A 1 531 ? -3.632 -13.906 11.528 1.00 94.19 531 TYR A CA 1
ATOM 4035 C C . TYR A 1 531 ? -3.760 -15.035 10.510 1.00 94.19 531 TYR A C 1
ATOM 4037 O O . TYR A 1 531 ? -2.942 -15.952 10.531 1.00 94.19 531 TYR A O 1
ATOM 4045 N N . HIS A 1 532 ? -4.758 -14.977 9.632 1.00 93.69 532 HIS A N 1
ATOM 4046 C CA . HIS A 1 532 ? -5.099 -16.057 8.705 1.00 93.69 532 HIS A CA 1
ATOM 4047 C C . HIS A 1 532 ? -4.745 -15.718 7.253 1.00 93.69 532 HIS A C 1
ATOM 4049 O O . HIS A 1 532 ? -4.766 -14.556 6.849 1.00 93.69 532 HIS A O 1
ATOM 4055 N N . GLY A 1 533 ? -4.466 -16.757 6.470 1.00 95.38 533 GLY A N 1
ATOM 4056 C CA . GLY A 1 533 ? -4.301 -16.692 5.019 1.00 95.38 533 GLY A CA 1
ATOM 4057 C C . GLY A 1 533 ? -4.202 -18.095 4.429 1.00 95.38 533 GLY A C 1
ATOM 4058 O O . GLY A 1 533 ? -4.524 -19.082 5.104 1.00 95.38 533 GLY A O 1
ATOM 4059 N N . LYS A 1 534 ? -3.743 -18.201 3.182 1.00 95.00 534 LYS A N 1
ATOM 4060 C CA . LYS A 1 534 ? -3.551 -19.492 2.510 1.00 95.00 534 LYS A CA 1
ATOM 4061 C C . LYS A 1 534 ? -2.271 -19.534 1.683 1.00 95.00 534 LYS A C 1
ATOM 4063 O O . LYS A 1 534 ? -1.855 -18.541 1.089 1.00 95.00 534 LYS A O 1
ATOM 4068 N N . PHE A 1 535 ? -1.658 -20.709 1.648 1.00 96.25 535 PHE A N 1
ATOM 4069 C CA . PHE A 1 535 ? -0.614 -21.025 0.685 1.00 96.25 535 PHE A CA 1
ATOM 4070 C C . PHE A 1 535 ? -1.268 -21.502 -0.607 1.00 96.25 535 PHE A C 1
ATOM 4072 O O . PHE A 1 535 ? -2.070 -22.438 -0.578 1.00 96.25 535 PHE A O 1
ATOM 4079 N N . ALA A 1 536 ? -0.943 -20.852 -1.724 1.00 94.50 536 ALA A N 1
ATOM 4080 C CA . ALA A 1 536 ? -1.453 -21.229 -3.033 1.00 94.50 536 ALA A CA 1
ATOM 4081 C C . ALA A 1 536 ? -0.826 -22.549 -3.505 1.00 94.50 536 ALA A C 1
ATOM 4083 O O . ALA A 1 536 ? 0.360 -22.817 -3.274 1.00 94.50 536 ALA A O 1
ATOM 4084 N N . ALA A 1 537 ? -1.621 -23.351 -4.213 1.00 92.50 537 ALA A N 1
ATOM 4085 C CA . ALA A 1 537 ? -1.097 -24.489 -4.956 1.00 92.50 537 ALA A CA 1
ATOM 4086 C C . ALA A 1 537 ? -0.149 -23.991 -6.055 1.00 92.50 537 ALA A C 1
ATOM 4088 O O . ALA A 1 537 ? -0.449 -23.001 -6.716 1.00 92.50 537 ALA A O 1
ATOM 4089 N N . GLU A 1 538 ? 0.978 -24.668 -6.265 1.00 93.19 538 GLU A N 1
ATOM 4090 C CA . GLU A 1 538 ? 1.858 -24.349 -7.394 1.00 93.19 538 GLU A CA 1
ATOM 4091 C C . GLU A 1 538 ? 1.241 -24.845 -8.719 1.00 93.19 538 GLU A C 1
ATOM 4093 O O . GLU A 1 538 ? 0.991 -26.054 -8.850 1.00 93.19 538 GLU A O 1
ATOM 4098 N N . PRO A 1 539 ? 1.001 -23.959 -9.707 1.00 93.00 539 PRO A N 1
ATOM 4099 C CA . PRO A 1 539 ? 0.471 -24.364 -11.005 1.00 93.00 539 PRO A CA 1
ATOM 4100 C C . PRO A 1 539 ? 1.421 -25.314 -11.741 1.00 93.00 539 PRO A C 1
ATOM 4102 O O . PRO A 1 539 ? 2.641 -25.216 -11.614 1.00 93.00 539 PRO A O 1
ATOM 4105 N N . GLN A 1 540 ? 0.862 -26.260 -12.499 1.00 86.00 540 GLN A N 1
ATOM 4106 C CA . GLN A 1 540 ? 1.647 -27.305 -13.175 1.00 86.00 540 GLN A CA 1
ATOM 4107 C C . GLN A 1 540 ? 1.915 -27.012 -14.659 1.00 86.00 540 GLN A C 1
ATOM 4109 O O . GLN A 1 540 ? 2.932 -27.463 -15.181 1.00 86.00 540 GLN A O 1
ATOM 4114 N N . GLU A 1 541 ? 1.023 -26.281 -15.331 1.00 83.12 541 GLU A N 1
ATOM 4115 C CA . GLU A 1 541 ? 1.120 -25.973 -16.766 1.00 83.12 541 GLU A CA 1
ATOM 4116 C C . GLU A 1 541 ? 0.929 -24.470 -16.996 1.00 83.12 541 GLU A C 1
ATOM 4118 O O . GLU A 1 541 ? 1.914 -23.747 -17.142 1.00 83.12 541 GLU A O 1
ATOM 4123 N N . ASP A 1 542 ? -0.319 -23.998 -16.964 1.00 93.31 542 ASP A N 1
ATOM 4124 C CA . ASP A 1 542 ? -0.640 -22.579 -17.109 1.00 93.31 542 ASP A CA 1
ATOM 4125 C C . ASP A 1 542 ? -0.322 -21.815 -15.824 1.00 93.31 542 ASP A C 1
ATOM 4127 O O . ASP A 1 542 ? -0.677 -22.248 -14.726 1.00 93.31 542 ASP A O 1
ATOM 4131 N N . PHE A 1 543 ? 0.325 -20.664 -15.973 1.00 96.12 543 PHE A N 1
ATOM 4132 C CA . PHE A 1 543 ? 0.710 -19.795 -14.867 1.00 96.12 543 PHE A CA 1
ATOM 4133 C C . PHE A 1 543 ? 0.418 -18.334 -15.212 1.00 96.12 543 PHE A C 1
ATOM 4135 O O . PHE A 1 543 ? 0.759 -17.864 -16.296 1.00 96.12 543 PHE A O 1
ATOM 4142 N N . ALA A 1 544 ? -0.190 -17.586 -14.298 1.00 98.12 544 ALA A N 1
ATOM 4143 C CA . ALA A 1 544 ? -0.464 -16.165 -14.463 1.00 98.12 544 ALA A CA 1
ATOM 4144 C C . ALA A 1 544 ? 0.130 -15.339 -13.319 1.00 98.12 544 ALA A C 1
ATOM 4146 O O . ALA A 1 544 ? -0.032 -15.670 -12.146 1.00 98.12 544 ALA A O 1
ATOM 4147 N N . LEU A 1 545 ? 0.758 -14.209 -13.649 1.00 98.31 545 LEU A N 1
ATOM 4148 C CA . LEU A 1 545 ? 1.255 -13.257 -12.655 1.00 98.31 545 LEU A CA 1
ATOM 4149 C C . LEU A 1 545 ? 0.693 -11.854 -12.882 1.00 98.31 545 LEU A C 1
ATOM 4151 O O . LEU A 1 545 ? 0.640 -11.379 -14.018 1.00 98.31 545 LEU A O 1
ATOM 4155 N N . ALA A 1 546 ? 0.315 -11.177 -11.798 1.00 98.81 546 ALA A N 1
ATOM 4156 C CA . ALA A 1 546 ? -0.005 -9.752 -11.822 1.00 98.81 546 ALA A CA 1
ATOM 4157 C C . ALA A 1 546 ? 1.258 -8.917 -11.587 1.00 98.81 546 ALA A C 1
ATOM 4159 O O . ALA A 1 546 ? 1.980 -9.139 -10.616 1.00 98.81 546 ALA A O 1
ATOM 4160 N N . SER A 1 547 ? 1.511 -7.945 -12.463 1.00 98.62 547 SER A N 1
ATOM 4161 C CA . SER A 1 547 ? 2.596 -6.970 -12.340 1.00 98.62 547 SER A CA 1
ATOM 4162 C C . SER A 1 547 ? 2.033 -5.616 -11.905 1.00 98.62 547 SER A C 1
ATOM 4164 O O . SER A 1 547 ? 1.168 -5.045 -12.575 1.00 98.62 547 SER A O 1
ATOM 4166 N N . LEU A 1 548 ? 2.528 -5.131 -10.767 1.00 98.69 548 LEU A N 1
ATOM 4167 C CA . LEU A 1 548 ? 2.047 -3.973 -10.018 1.00 98.69 548 LEU A CA 1
ATOM 4168 C C . LEU A 1 548 ? 3.237 -3.067 -9.657 1.00 98.69 548 LEU A C 1
ATOM 4170 O O . LEU A 1 548 ? 4.336 -3.557 -9.398 1.00 98.69 548 LEU A O 1
ATOM 4174 N N . ASN A 1 549 ? 3.046 -1.749 -9.640 1.00 98.25 549 ASN A N 1
ATOM 4175 C CA . ASN A 1 549 ? 4.063 -0.775 -9.221 1.00 98.25 549 ASN A CA 1
ATOM 4176 C C . ASN A 1 549 ? 3.434 0.594 -8.922 1.00 98.25 549 ASN A C 1
ATOM 4178 O O . ASN A 1 549 ? 2.276 0.835 -9.281 1.00 98.25 549 ASN A O 1
ATOM 4182 N N . CYS A 1 550 ? 4.212 1.488 -8.305 1.00 97.88 550 CYS A N 1
ATOM 4183 C CA . CYS A 1 550 ? 3.882 2.908 -8.162 1.00 97.88 550 CYS A CA 1
ATOM 4184 C C . CYS A 1 550 ? 2.511 3.125 -7.500 1.00 97.88 550 CYS A C 1
ATOM 4186 O O . CYS A 1 550 ? 1.576 3.713 -8.062 1.00 97.88 550 CYS A O 1
ATOM 4188 N N . LEU A 1 551 ? 2.390 2.604 -6.275 1.00 96.38 551 LEU A N 1
ATOM 4189 C CA . LEU A 1 551 ? 1.198 2.684 -5.433 1.00 96.38 551 LEU A CA 1
ATOM 4190 C C . LEU A 1 551 ? 1.126 4.049 -4.741 1.00 96.38 551 LEU A C 1
ATOM 4192 O O . LEU A 1 551 ? 1.422 4.198 -3.559 1.00 96.38 551 LEU A O 1
ATOM 4196 N N . LYS A 1 552 ? 0.729 5.073 -5.493 1.00 94.81 552 LYS A N 1
ATOM 4197 C CA . LYS A 1 552 ? 0.647 6.437 -4.972 1.00 94.81 552 LYS A CA 1
ATOM 4198 C C . LYS A 1 552 ? -0.632 6.685 -4.168 1.00 94.81 552 LYS A C 1
ATOM 4200 O O . LYS A 1 552 ? -1.729 6.518 -4.700 1.00 94.81 552 LYS A O 1
ATOM 4205 N N . HIS A 1 553 ? -0.509 7.217 -2.951 1.00 94.50 553 HIS A N 1
ATOM 4206 C CA . HIS A 1 553 ? -1.631 7.786 -2.192 1.00 94.50 553 HIS A CA 1
ATOM 4207 C C . HIS A 1 553 ? -1.672 9.312 -2.322 1.00 94.50 553 HIS A C 1
ATOM 4209 O O . HIS A 1 553 ? -1.172 10.066 -1.484 1.00 94.50 553 HIS A O 1
ATOM 4215 N N . TYR A 1 554 ? -2.257 9.772 -3.425 1.00 92.00 554 TYR A N 1
ATOM 4216 C CA . TYR A 1 554 ? -2.396 11.191 -3.736 1.00 92.00 554 TYR A CA 1
ATOM 4217 C C . TYR A 1 554 ? -3.535 11.830 -2.944 1.00 92.00 554 TYR A C 1
ATOM 4219 O O . TYR A 1 554 ? -4.556 11.193 -2.715 1.00 92.00 554 TYR A O 1
ATOM 4227 N N . VAL A 1 555 ? -3.359 13.091 -2.553 1.00 90.00 555 VAL A N 1
ATOM 4228 C CA . VAL A 1 555 ? -4.352 13.837 -1.770 1.00 90.00 555 VAL A CA 1
ATOM 4229 C C . VAL A 1 555 ? -5.237 14.731 -2.644 1.00 90.00 555 VAL A C 1
ATOM 4231 O O . VAL A 1 555 ? -6.377 14.985 -2.271 1.00 90.00 555 VAL A O 1
ATOM 4234 N N . GLY A 1 556 ? -4.740 15.220 -3.784 1.00 86.44 556 GLY A N 1
ATOM 4235 C CA . GLY A 1 556 ? -5.501 16.060 -4.714 1.00 86.44 556 GLY A CA 1
ATOM 4236 C C . GLY A 1 556 ? -5.969 17.402 -4.151 1.00 86.44 556 GLY A C 1
ATOM 4237 O O . GLY A 1 556 ? -5.219 18.144 -3.510 1.00 86.44 556 GLY A O 1
ATOM 4238 N N . ASP A 1 557 ? -7.224 17.741 -4.420 1.00 84.50 557 ASP A N 1
ATOM 4239 C CA . ASP A 1 557 ? -7.839 18.989 -3.963 1.00 84.50 557 ASP A CA 1
ATOM 4240 C C . ASP A 1 557 ? -8.305 18.942 -2.501 1.00 84.50 557 ASP A C 1
ATOM 4242 O O . ASP A 1 557 ? -8.798 19.939 -1.983 1.00 84.50 557 ASP A O 1
ATOM 4246 N N . LEU A 1 558 ? -8.015 17.827 -1.822 1.00 87.06 558 LEU A N 1
ATOM 4247 C CA . LEU A 1 558 ? -8.329 17.510 -0.437 1.00 87.06 558 LEU A CA 1
ATOM 4248 C C . LEU A 1 558 ? -9.838 17.472 -0.175 1.00 87.06 558 LEU A C 1
ATOM 4250 O O . LEU A 1 558 ? -10.432 18.430 0.306 1.00 87.06 558 LEU A O 1
ATOM 4254 N N . GLN A 1 559 ? -10.418 16.310 -0.453 1.00 90.56 559 GLN A N 1
ATOM 4255 C CA . GLN A 1 559 ? -11.720 15.854 0.034 1.00 90.56 559 GLN A CA 1
ATOM 4256 C C . GLN A 1 559 ? -11.503 14.517 0.743 1.00 90.56 559 GLN A C 1
ATOM 4258 O O . GLN A 1 559 ? -10.685 13.718 0.283 1.00 90.56 559 GLN A O 1
ATOM 4263 N N . TRP A 1 560 ? -12.188 14.271 1.859 1.00 92.19 560 TRP A N 1
ATOM 4264 C CA . TRP A 1 560 ? -12.036 13.052 2.660 1.00 92.19 560 TRP A CA 1
ATOM 4265 C C . TRP A 1 560 ? -12.790 11.855 2.073 1.00 92.19 560 TRP A C 1
ATOM 4267 O O . TRP A 1 560 ? -13.381 11.064 2.797 1.00 92.19 560 TRP A O 1
ATOM 4277 N N . ASN A 1 561 ? -12.731 11.717 0.750 1.00 92.94 561 ASN A N 1
ATOM 4278 C CA . ASN A 1 561 ? -13.386 10.685 -0.036 1.00 92.94 561 ASN A CA 1
ATOM 4279 C C . ASN A 1 561 ? -12.554 10.341 -1.290 1.00 92.94 561 ASN A C 1
ATOM 4281 O O . ASN A 1 561 ? -11.465 10.887 -1.525 1.00 92.94 561 ASN A O 1
ATOM 4285 N N . SER A 1 562 ? -13.068 9.420 -2.106 1.00 91.69 562 SER A N 1
ATOM 4286 C CA . SER A 1 562 ? -12.391 8.914 -3.305 1.00 91.69 562 SER A CA 1
ATOM 4287 C C . SER A 1 562 ? -12.275 9.920 -4.453 1.00 91.69 562 SER A C 1
ATOM 4289 O O . SER A 1 562 ? -11.480 9.684 -5.364 1.00 91.69 562 SER A O 1
ATOM 4291 N N . ASP A 1 563 ? -12.991 11.050 -4.414 1.00 90.25 563 ASP A N 1
ATOM 4292 C CA . ASP A 1 563 ? -12.861 12.098 -5.438 1.00 90.25 563 ASP A CA 1
ATOM 4293 C C . ASP A 1 563 ? -11.489 12.778 -5.376 1.00 90.25 563 ASP A C 1
ATOM 4295 O O . ASP A 1 563 ? -11.048 13.407 -6.340 1.00 90.25 563 ASP A O 1
ATOM 4299 N N . SER A 1 564 ? -10.795 12.662 -4.240 1.00 90.00 564 SER A N 1
ATOM 4300 C CA . SER A 1 564 ? -9.521 13.336 -4.024 1.00 90.00 564 SER A CA 1
ATOM 4301 C C . SER A 1 564 ? -8.428 12.433 -3.464 1.00 90.00 564 SER A C 1
ATOM 4303 O O . SER A 1 564 ? -7.295 12.504 -3.946 1.00 90.00 564 SER A O 1
ATOM 4305 N N . ILE A 1 565 ? -8.729 11.592 -2.467 1.00 92.69 565 ILE A N 1
ATOM 4306 C CA . ILE A 1 565 ? -7.725 10.735 -1.826 1.00 92.69 565 ILE A CA 1
ATOM 4307 C C . ILE A 1 565 ? -7.653 9.383 -2.538 1.00 92.69 565 ILE A C 1
ATOM 4309 O O . ILE A 1 565 ? -8.595 8.595 -2.525 1.00 92.69 565 ILE A O 1
ATOM 4313 N N . TRP A 1 566 ? -6.498 9.076 -3.131 1.00 94.25 566 TRP A N 1
ATOM 4314 C CA . TRP A 1 566 ? -6.266 7.811 -3.837 1.00 94.25 566 TRP A CA 1
ATOM 4315 C C . TRP A 1 566 ? -5.794 6.719 -2.872 1.00 94.25 566 TRP A C 1
ATOM 4317 O O . TRP A 1 566 ? -4.635 6.306 -2.856 1.00 94.25 566 TRP A O 1
ATOM 4327 N N . PHE A 1 567 ? -6.699 6.272 -2.015 1.00 95.44 567 PHE A N 1
ATOM 4328 C CA . PHE A 1 567 ? -6.515 5.163 -1.082 1.00 95.44 567 PHE A CA 1
ATOM 4329 C C . PHE A 1 567 ? -7.908 4.598 -0.787 1.00 95.44 567 PHE A C 1
ATOM 4331 O O . PHE A 1 567 ? -8.820 5.400 -0.627 1.00 95.44 567 PHE A O 1
ATOM 4338 N N . PRO A 1 568 ? -8.130 3.272 -0.745 1.00 96.00 568 PRO A N 1
ATOM 4339 C CA . PRO A 1 568 ? -7.155 2.178 -0.658 1.00 96.00 568 PRO A CA 1
ATOM 4340 C C . PRO A 1 568 ? -6.893 1.428 -1.974 1.00 96.00 568 PRO A C 1
ATOM 4342 O O . PRO A 1 568 ? -6.324 0.344 -1.957 1.00 96.00 568 PRO A O 1
ATOM 4345 N N . HIS A 1 569 ? -7.297 1.981 -3.124 1.00 96.38 569 HIS A N 1
ATOM 4346 C CA . HIS A 1 569 ? -7.144 1.337 -4.446 1.00 96.38 569 HIS A CA 1
ATOM 4347 C C . HIS A 1 569 ? -7.896 0.002 -4.598 1.00 96.38 569 HIS A C 1
ATOM 4349 O O . HIS A 1 569 ? -7.462 -0.865 -5.358 1.00 96.38 569 HIS A O 1
ATOM 4355 N N . GLN A 1 570 ? -9.037 -0.144 -3.913 1.00 94.56 570 GLN A N 1
ATOM 4356 C CA . GLN A 1 570 ? -9.826 -1.385 -3.885 1.00 94.56 570 GLN A CA 1
ATOM 4357 C C . GLN A 1 570 ? -10.207 -1.890 -5.284 1.00 94.56 570 GLN A C 1
ATOM 4359 O O . GLN A 1 570 ? -10.135 -3.083 -5.544 1.00 94.56 570 GLN A O 1
ATOM 4364 N N . GLU A 1 571 ? -10.494 -0.979 -6.213 1.00 94.75 571 GLU A N 1
ATOM 4365 C CA . GLU A 1 571 ? -10.798 -1.300 -7.611 1.00 94.75 571 GLU A CA 1
ATOM 4366 C C . GLU A 1 571 ? -9.736 -2.206 -8.271 1.00 94.75 571 GLU A C 1
ATOM 4368 O O . GLU A 1 571 ? -10.074 -3.191 -8.922 1.00 94.75 571 GLU A O 1
ATOM 4373 N N . ILE A 1 572 ? -8.440 -1.927 -8.073 1.00 97.56 572 ILE A N 1
ATOM 4374 C CA . ILE A 1 572 ? -7.370 -2.761 -8.646 1.00 97.56 572 ILE A CA 1
ATOM 4375 C C . ILE A 1 572 ? -7.308 -4.114 -7.934 1.00 97.56 572 ILE A C 1
ATOM 4377 O O . ILE A 1 572 ? -7.098 -5.137 -8.583 1.00 97.56 572 ILE A O 1
ATOM 4381 N N . VAL A 1 573 ? -7.501 -4.126 -6.614 1.00 96.94 573 VAL A N 1
ATOM 4382 C CA . VAL A 1 573 ? -7.493 -5.351 -5.803 1.00 96.94 573 VAL A CA 1
ATOM 4383 C C . VAL A 1 573 ? -8.580 -6.308 -6.282 1.00 96.94 573 VAL A C 1
ATOM 4385 O O . VAL A 1 573 ? -8.273 -7.456 -6.605 1.00 96.94 573 VAL A O 1
ATOM 4388 N N . ASP A 1 574 ? -9.813 -5.818 -6.410 1.00 96.25 574 ASP A N 1
ATOM 4389 C CA . ASP A 1 574 ? -10.963 -6.595 -6.876 1.00 96.25 574 ASP A CA 1
ATOM 4390 C C . ASP A 1 574 ? -10.721 -7.134 -8.290 1.00 96.25 574 ASP A C 1
ATOM 4392 O O . ASP A 1 574 ? -10.924 -8.318 -8.571 1.00 96.25 574 ASP A O 1
ATOM 4396 N N . ASN A 1 575 ? -10.209 -6.286 -9.182 1.00 97.88 575 ASN A N 1
ATOM 4397 C CA . ASN A 1 575 ? -9.949 -6.666 -10.563 1.00 97.88 575 ASN A CA 1
ATOM 4398 C C . ASN A 1 575 ? -8.856 -7.741 -10.684 1.00 97.88 575 ASN A C 1
ATOM 4400 O O . ASN A 1 575 ? -9.025 -8.701 -11.439 1.00 97.88 575 ASN A O 1
ATOM 4404 N N . VAL A 1 576 ? -7.774 -7.648 -9.903 1.00 98.00 576 VAL A N 1
ATOM 4405 C CA . VAL A 1 576 ? -6.729 -8.685 -9.856 1.00 98.00 576 VAL A CA 1
ATOM 4406 C C . VAL A 1 576 ? -7.283 -10.002 -9.297 1.00 98.00 576 VAL A C 1
ATOM 4408 O O . VAL A 1 576 ? -6.983 -11.067 -9.842 1.00 98.00 576 VAL A O 1
ATOM 4411 N N . GLN A 1 577 ? -8.134 -9.957 -8.264 1.00 96.50 577 GLN A N 1
ATOM 4412 C CA . GLN A 1 577 ? -8.789 -11.157 -7.723 1.00 96.50 577 GLN A CA 1
ATOM 4413 C C . GLN A 1 577 ? -9.669 -11.855 -8.767 1.00 96.50 577 GLN A C 1
ATOM 4415 O O . GLN A 1 577 ? -9.612 -13.080 -8.908 1.00 96.50 577 GLN A O 1
ATOM 4420 N N . LEU A 1 578 ? -10.445 -11.088 -9.540 1.00 96.88 578 LEU A N 1
ATOM 4421 C CA . LEU A 1 578 ? -11.317 -11.622 -10.592 1.00 96.88 578 LEU A CA 1
ATOM 4422 C C . LEU A 1 578 ? -10.541 -12.342 -11.703 1.00 96.88 578 LEU A C 1
ATOM 4424 O O . LEU A 1 578 ? -11.060 -13.283 -12.306 1.00 96.88 578 LEU A O 1
ATOM 4428 N N . GLN A 1 579 ? -9.293 -11.943 -11.953 1.00 96.31 579 GLN A N 1
ATOM 4429 C CA . GLN A 1 579 ? -8.454 -12.526 -13.001 1.00 96.31 579 GLN A CA 1
ATOM 4430 C C . GLN A 1 579 ? -7.753 -13.828 -12.617 1.00 96.31 579 GLN A C 1
ATOM 4432 O O . GLN A 1 579 ? -7.157 -14.454 -13.500 1.00 96.31 579 GLN A O 1
ATOM 4437 N N . LYS A 1 580 ? -7.861 -14.244 -11.345 1.00 94.88 580 LYS A N 1
ATOM 4438 C CA . LYS A 1 580 ? -7.337 -15.517 -10.824 1.00 94.88 580 LYS A CA 1
ATOM 4439 C C . LYS A 1 580 ? -5.864 -15.728 -11.181 1.00 94.88 580 LYS A C 1
ATOM 4441 O O . LYS A 1 580 ? -5.509 -16.718 -11.812 1.00 94.88 580 LYS A O 1
ATOM 4446 N N . VAL A 1 581 ? -5.030 -14.753 -10.831 1.00 97.81 581 VAL A N 1
ATOM 4447 C CA . VAL A 1 581 ? -3.575 -14.875 -10.972 1.00 97.81 581 VAL A CA 1
ATOM 4448 C C . VAL A 1 581 ? -3.002 -15.794 -9.893 1.00 97.81 581 VAL A C 1
ATOM 4450 O O . VAL A 1 581 ? -3.574 -15.923 -8.810 1.00 97.81 581 VAL A O 1
ATOM 4453 N N . ASP A 1 582 ? -1.853 -16.390 -10.178 1.00 97.94 582 ASP A N 1
ATOM 4454 C CA . ASP A 1 582 ? -1.169 -17.344 -9.305 1.00 97.94 582 ASP A CA 1
ATOM 4455 C C . ASP A 1 582 ? -0.036 -16.699 -8.502 1.00 97.94 582 ASP A C 1
ATOM 4457 O O . ASP A 1 582 ? 0.420 -17.258 -7.509 1.00 97.94 582 ASP A O 1
ATOM 4461 N N . MET A 1 583 ? 0.444 -15.528 -8.926 1.00 98.25 583 MET A N 1
ATOM 4462 C CA . MET A 1 583 ? 1.551 -14.824 -8.283 1.00 98.25 583 MET A CA 1
ATOM 4463 C C . MET A 1 583 ? 1.443 -13.306 -8.459 1.00 98.25 583 MET A C 1
ATOM 4465 O O . MET A 1 583 ? 0.899 -12.803 -9.444 1.00 98.25 583 MET A O 1
ATOM 4469 N N . LEU A 1 584 ? 2.010 -12.568 -7.508 1.00 98.88 584 LEU A N 1
ATOM 4470 C CA . LEU A 1 584 ? 2.123 -11.112 -7.541 1.00 98.88 584 LEU A CA 1
ATOM 4471 C C . LEU A 1 584 ? 3.579 -10.680 -7.732 1.00 98.88 584 LEU A C 1
ATOM 4473 O O . LEU A 1 584 ? 4.494 -11.228 -7.116 1.00 98.88 584 LEU A O 1
ATOM 4477 N N . TYR A 1 585 ? 3.789 -9.640 -8.527 1.00 98.88 585 TYR A N 1
ATOM 4478 C CA . TYR A 1 585 ? 5.073 -8.970 -8.668 1.00 98.88 585 TYR A CA 1
ATOM 4479 C C . TYR A 1 585 ? 4.912 -7.460 -8.473 1.00 98.88 585 TYR A C 1
ATOM 4481 O O . TYR A 1 585 ? 4.215 -6.804 -9.244 1.00 98.88 585 TYR A O 1
ATOM 4489 N N . PHE A 1 586 ? 5.590 -6.921 -7.460 1.00 98.81 586 PHE A N 1
ATOM 4490 C CA . PHE A 1 586 ? 5.696 -5.497 -7.160 1.00 98.81 586 PHE A CA 1
ATOM 4491 C C . PHE A 1 586 ? 7.066 -4.979 -7.610 1.00 98.81 586 PHE A C 1
ATOM 4493 O O . PHE A 1 586 ? 8.090 -5.315 -7.010 1.00 98.81 586 PHE A O 1
ATOM 4500 N N . ALA A 1 587 ? 7.086 -4.193 -8.688 1.00 98.38 587 ALA A N 1
ATOM 4501 C CA . ALA A 1 587 ? 8.323 -3.809 -9.372 1.00 98.38 587 ALA A CA 1
ATOM 4502 C C . ALA A 1 587 ? 9.062 -2.615 -8.746 1.00 98.38 587 ALA A C 1
ATOM 4504 O O . ALA A 1 587 ? 10.198 -2.351 -9.116 1.00 98.38 587 ALA A O 1
ATOM 4505 N N . GLY A 1 588 ? 8.439 -1.894 -7.820 1.00 97.75 588 GLY A N 1
ATOM 4506 C CA . GLY A 1 588 ? 8.985 -0.652 -7.274 1.00 97.75 588 GLY A CA 1
ATOM 4507 C C . GLY A 1 588 ? 7.887 0.261 -6.753 1.00 97.75 588 GLY A C 1
ATOM 4508 O O . GLY A 1 588 ? 6.707 0.020 -7.043 1.00 97.75 588 GLY A O 1
ATOM 4509 N N . ASP A 1 589 ? 8.263 1.259 -5.961 1.00 98.31 589 ASP A N 1
ATOM 4510 C CA . ASP A 1 589 ? 7.388 2.307 -5.436 1.00 98.31 589 ASP A CA 1
ATOM 4511 C C . ASP A 1 589 ? 6.127 1.747 -4.777 1.00 98.31 589 ASP A C 1
ATOM 4513 O O . ASP A 1 589 ? 4.989 2.101 -5.112 1.00 98.31 589 ASP A O 1
ATOM 4517 N N . GLN A 1 590 ? 6.315 0.817 -3.840 1.00 97.31 590 GLN A N 1
ATOM 4518 C CA . GLN A 1 590 ? 5.189 0.300 -3.063 1.00 97.31 590 GLN A CA 1
ATOM 4519 C C . GLN A 1 590 ? 4.621 1.353 -2.101 1.00 97.31 590 GLN A C 1
ATOM 4521 O O . GLN A 1 590 ? 3.508 1.193 -1.600 1.00 97.31 590 GLN A O 1
ATOM 4526 N N . LEU A 1 591 ? 5.379 2.419 -1.843 1.00 96.56 591 LEU A N 1
ATOM 4527 C CA . LEU A 1 591 ? 4.968 3.608 -1.108 1.00 96.56 591 LEU A CA 1
ATOM 4528 C C . LEU A 1 591 ? 5.732 4.840 -1.606 1.00 96.56 591 LEU A C 1
ATOM 4530 O O . LEU A 1 591 ? 6.815 4.715 -2.171 1.00 96.56 591 LEU A O 1
ATOM 4534 N N . TYR A 1 592 ? 5.202 6.032 -1.319 1.00 96.56 592 TYR A N 1
ATOM 4535 C CA . TYR A 1 592 ? 5.915 7.298 -1.512 1.00 96.56 592 TYR A CA 1
ATOM 4536 C C . TYR A 1 592 ? 6.111 8.022 -0.182 1.00 96.56 592 TYR A C 1
ATOM 4538 O O . TYR A 1 592 ? 5.212 8.098 0.656 1.00 96.56 592 TYR A O 1
ATOM 4546 N N . GLU A 1 593 ? 7.275 8.635 0.009 1.00 94.31 593 GLU A N 1
ATOM 4547 C CA . GLU A 1 593 ? 7.702 9.212 1.284 1.00 94.31 593 GLU A CA 1
ATOM 4548 C C . GLU A 1 593 ? 6.779 10.315 1.803 1.00 94.31 593 GLU A C 1
ATOM 4550 O O . GLU A 1 593 ? 6.637 10.490 3.011 1.00 94.31 593 GLU A O 1
ATOM 4555 N N . GLY A 1 594 ? 6.132 11.058 0.906 1.00 89.50 594 GLY A N 1
ATOM 4556 C CA . GLY A 1 594 ? 5.215 12.139 1.264 1.00 89.50 594 GLY A CA 1
ATOM 4557 C C . GLY A 1 594 ? 3.733 11.774 1.224 1.00 89.50 594 GLY A C 1
ATOM 4558 O O . GLY A 1 594 ? 2.917 12.683 1.323 1.00 89.50 594 GLY A O 1
ATOM 4559 N N . ASP A 1 595 ? 3.374 10.501 1.049 1.00 91.00 595 ASP A N 1
ATOM 4560 C CA . ASP A 1 595 ? 1.976 10.088 0.897 1.00 91.00 595 ASP A CA 1
ATOM 4561 C C . ASP A 1 595 ? 1.124 10.366 2.128 1.00 91.00 595 ASP A C 1
ATOM 4563 O O . ASP A 1 595 ? 1.359 9.788 3.197 1.00 91.00 595 ASP A O 1
ATOM 4567 N N . ILE A 1 596 ? 0.089 11.194 1.925 1.00 89.94 596 ILE A N 1
ATOM 4568 C CA . ILE A 1 596 ? -0.892 11.695 2.904 1.00 89.94 596 ILE A CA 1
ATOM 4569 C C . ILE A 1 596 ? -0.225 12.500 4.027 1.00 89.94 596 ILE A C 1
ATOM 4571 O O . ILE A 1 596 ? -0.503 13.683 4.207 1.00 89.94 596 ILE A O 1
ATOM 4575 N N . ASP A 1 597 ? 0.723 11.899 4.734 1.00 87.56 597 ASP A N 1
ATOM 4576 C CA . ASP A 1 597 ? 1.472 12.491 5.823 1.00 87.56 597 ASP A CA 1
ATOM 4577 C C . ASP A 1 597 ? 2.895 12.863 5.394 1.00 87.56 597 ASP A C 1
ATOM 4579 O O . ASP A 1 597 ? 3.605 12.076 4.760 1.00 87.56 597 ASP A O 1
ATOM 4583 N N . PRO A 1 598 ? 3.374 14.045 5.800 1.00 87.00 598 PRO A N 1
ATOM 4584 C CA . PRO A 1 598 ? 4.746 14.449 5.558 1.00 87.00 598 PRO A CA 1
ATOM 4585 C C . PRO A 1 598 ? 5.722 13.614 6.392 1.00 87.00 598 PRO A C 1
ATOM 4587 O O . PRO A 1 598 ? 5.469 13.328 7.564 1.00 87.00 598 PRO A O 1
ATOM 4590 N N . VAL A 1 599 ? 6.882 13.325 5.798 1.00 91.38 599 VAL A N 1
ATOM 4591 C CA . VAL A 1 599 ? 7.981 12.556 6.401 1.00 91.38 599 VAL A CA 1
ATOM 4592 C C . VAL A 1 599 ? 8.366 13.072 7.794 1.00 91.38 599 VAL A C 1
ATOM 4594 O O . VAL A 1 599 ? 8.681 14.256 7.967 1.00 91.38 599 VAL A O 1
ATOM 4597 N N . ASP A 1 600 ? 8.441 12.163 8.769 1.00 90.31 600 ASP A N 1
ATOM 4598 C CA . ASP A 1 600 ? 9.129 12.382 10.047 1.00 90.31 600 ASP A CA 1
ATOM 4599 C C . ASP A 1 600 ? 10.536 11.769 10.064 1.00 90.31 600 ASP A C 1
ATOM 4601 O O . ASP A 1 600 ? 10.736 10.620 10.444 1.00 90.31 600 ASP A O 1
ATOM 4605 N N . ASN A 1 601 ? 11.544 12.563 9.706 1.00 92.00 601 ASN A N 1
ATOM 4606 C CA . ASN A 1 601 ? 12.946 12.137 9.673 1.00 92.00 601 ASN A CA 1
ATOM 4607 C C . ASN A 1 601 ? 13.799 12.718 10.816 1.00 92.00 601 ASN A C 1
ATOM 4609 O O . ASN A 1 601 ? 15.021 12.809 10.693 1.00 92.00 601 ASN A O 1
ATOM 4613 N N . ARG A 1 602 ? 13.181 13.113 11.942 1.00 89.75 602 ARG A N 1
ATOM 4614 C CA . ARG A 1 602 ? 13.886 13.750 13.078 1.00 89.75 602 ARG A CA 1
ATOM 4615 C C . ARG A 1 602 ? 15.018 12.892 13.653 1.00 89.75 602 ARG A C 1
ATOM 4617 O O . ARG A 1 602 ? 15.993 13.425 14.175 1.00 89.75 602 ARG A O 1
ATOM 4624 N N . ASN A 1 603 ? 14.865 11.572 13.604 1.00 92.06 603 ASN A N 1
ATOM 4625 C CA . ASN A 1 603 ? 15.877 10.579 13.957 1.00 92.06 603 ASN A CA 1
ATOM 4626 C C . ASN A 1 603 ? 15.526 9.226 13.312 1.00 92.06 603 ASN A C 1
ATOM 4628 O O . ASN A 1 603 ? 14.455 9.079 12.726 1.00 92.06 603 ASN A O 1
ATOM 4632 N N . LEU A 1 604 ? 16.412 8.235 13.448 1.00 92.06 604 LEU A N 1
ATOM 4633 C CA . LEU A 1 604 ? 16.244 6.914 12.838 1.00 92.06 604 LEU A CA 1
ATOM 4634 C C . LEU A 1 604 ? 14.997 6.150 13.331 1.00 92.06 604 LEU A C 1
ATOM 4636 O O . LEU A 1 604 ? 14.359 5.490 12.518 1.00 92.06 604 LEU A O 1
ATOM 4640 N N . ASP A 1 605 ? 14.624 6.243 14.615 1.00 90.50 605 ASP A N 1
ATOM 4641 C CA . ASP A 1 605 ? 13.417 5.574 15.147 1.00 90.50 605 ASP A CA 1
ATOM 4642 C C . ASP A 1 605 ? 12.147 6.172 14.533 1.00 90.50 605 ASP A C 1
ATOM 4644 O O . ASP A 1 605 ? 11.295 5.441 14.032 1.00 90.50 605 ASP A O 1
ATOM 4648 N N . LYS A 1 606 ? 12.052 7.508 14.505 1.00 91.62 606 LYS A N 1
ATOM 4649 C CA . LYS A 1 606 ? 10.925 8.217 13.886 1.00 91.62 606 LYS A CA 1
ATOM 4650 C C . LYS A 1 606 ? 10.844 7.960 12.382 1.00 91.62 606 LYS A C 1
ATOM 4652 O O . LYS A 1 606 ? 9.765 7.622 11.913 1.00 91.62 606 LYS A O 1
ATOM 4657 N N . LEU A 1 607 ? 11.975 8.002 11.674 1.00 95.06 607 LEU A N 1
ATOM 4658 C CA . LEU A 1 607 ? 12.042 7.688 10.244 1.00 95.06 607 LEU A CA 1
ATOM 4659 C C . LEU A 1 607 ? 11.582 6.254 9.961 1.00 95.06 607 LEU A C 1
ATOM 4661 O O . LEU A 1 607 ? 10.786 6.023 9.060 1.00 95.06 607 LEU A O 1
ATOM 4665 N N . THR A 1 608 ? 12.045 5.295 10.765 1.00 95.19 608 THR A N 1
ATOM 4666 C CA . THR A 1 608 ? 11.660 3.887 10.622 1.00 95.19 608 THR A CA 1
ATOM 4667 C C . THR A 1 608 ? 10.168 3.689 10.878 1.00 95.19 608 THR A C 1
ATOM 4669 O O . THR A 1 608 ? 9.505 2.993 10.119 1.00 95.19 608 THR A O 1
ATOM 4672 N N . LYS A 1 609 ? 9.610 4.312 11.922 1.00 94.12 609 LYS A N 1
ATOM 4673 C CA . LYS A 1 609 ? 8.173 4.227 12.227 1.00 94.12 609 LYS A CA 1
ATOM 4674 C C . LYS A 1 609 ? 7.308 4.927 11.181 1.00 94.12 609 LYS A C 1
ATOM 4676 O O . LYS A 1 609 ? 6.224 4.435 10.891 1.00 94.12 609 LYS A O 1
ATOM 4681 N N . ASP A 1 610 ? 7.780 6.038 10.624 1.00 95.56 610 ASP A N 1
ATOM 4682 C CA . ASP A 1 610 ? 7.120 6.745 9.527 1.00 95.56 610 ASP A CA 1
ATOM 4683 C C . ASP A 1 610 ? 7.081 5.878 8.258 1.00 95.56 610 ASP A C 1
ATOM 4685 O O . ASP A 1 610 ? 6.005 5.681 7.699 1.00 95.56 610 ASP A O 1
ATOM 4689 N N . TYR A 1 611 ? 8.213 5.271 7.883 1.00 97.69 611 TYR A N 1
ATOM 4690 C CA . TYR A 1 611 ? 8.289 4.271 6.810 1.00 97.69 611 TYR A CA 1
ATOM 4691 C C . TYR A 1 611 ? 7.332 3.107 7.046 1.00 97.69 611 TYR A C 1
ATOM 4693 O O . TYR A 1 611 ? 6.512 2.796 6.187 1.00 97.69 611 TYR A O 1
ATOM 4701 N N . LEU A 1 612 ? 7.384 2.499 8.232 1.00 96.88 612 LEU A N 1
ATOM 4702 C CA . LEU A 1 612 ? 6.526 1.368 8.563 1.00 96.88 612 LEU A CA 1
ATOM 4703 C C . LEU A 1 612 ? 5.046 1.739 8.501 1.00 96.88 612 LEU A C 1
ATOM 4705 O O . LEU A 1 612 ? 4.250 0.957 8.006 1.00 96.88 612 LEU A O 1
ATOM 4709 N N . TYR A 1 613 ? 4.672 2.937 8.943 1.00 95.81 613 TYR A N 1
ATOM 4710 C CA . TYR A 1 613 ? 3.297 3.416 8.847 1.00 95.81 613 TYR A CA 1
ATOM 4711 C C . TYR A 1 613 ? 2.815 3.529 7.391 1.00 95.81 613 TYR A C 1
ATOM 4713 O O . TYR A 1 613 ? 1.684 3.145 7.091 1.00 95.81 613 TYR A O 1
ATOM 4721 N N . LYS A 1 614 ? 3.674 3.969 6.464 1.00 96.62 614 LYS A N 1
ATOM 4722 C CA . LYS A 1 614 ? 3.356 3.970 5.025 1.00 96.62 614 LYS A CA 1
ATOM 4723 C C . LYS A 1 614 ? 3.336 2.557 4.440 1.00 96.62 614 LYS A C 1
ATOM 4725 O O . LYS A 1 614 ? 2.418 2.213 3.704 1.00 96.62 614 LYS A O 1
ATOM 4730 N N . TRP A 1 615 ? 4.259 1.701 4.864 1.00 97.62 615 TRP A N 1
ATOM 4731 C CA . TRP A 1 615 ? 4.270 0.278 4.523 1.00 97.62 615 TRP A CA 1
ATOM 4732 C C . TRP A 1 615 ? 3.029 -0.472 5.037 1.00 97.62 615 TRP A C 1
ATOM 4734 O O . TRP A 1 615 ? 2.554 -1.422 4.421 1.00 97.62 615 TRP A O 1
ATOM 4744 N N . TYR A 1 616 ? 2.426 -0.023 6.136 1.00 97.12 616 TYR A N 1
ATOM 4745 C CA . TYR A 1 616 ? 1.160 -0.571 6.611 1.00 97.12 616 TYR A CA 1
ATOM 4746 C C . TYR A 1 616 ? -0.006 -0.229 5.688 1.00 97.12 616 TYR A C 1
ATOM 4748 O O . TYR A 1 616 ? -0.883 -1.069 5.528 1.00 97.12 616 TYR A O 1
ATOM 4756 N N . ARG A 1 617 ? -0.009 0.937 5.027 1.00 96.56 617 ARG A N 1
ATOM 4757 C CA . ARG A 1 617 ? -1.026 1.269 4.012 1.00 96.56 617 ARG A CA 1
ATOM 4758 C C . ARG A 1 617 ? -0.921 0.387 2.771 1.00 96.56 617 ARG A C 1
ATOM 4760 O O . ARG A 1 617 ? -1.958 0.029 2.214 1.00 96.56 617 ARG A O 1
ATOM 4767 N N . PHE A 1 618 ? 0.291 -0.033 2.397 1.00 98.00 618 PHE A N 1
ATOM 4768 C CA . PHE A 1 618 ? 0.485 -1.055 1.364 1.00 98.00 618 PHE A CA 1
ATOM 4769 C C . PHE A 1 618 ? -0.262 -2.342 1.734 1.00 98.00 618 PHE A C 1
ATOM 4771 O O . PHE A 1 618 ? -1.117 -2.791 0.975 1.00 98.00 618 PHE A O 1
ATOM 4778 N N . TYR A 1 619 ? -0.041 -2.888 2.935 1.00 97.56 619 TYR A N 1
ATOM 4779 C CA . TYR A 1 619 ? -0.768 -4.082 3.383 1.00 97.56 619 TYR A CA 1
ATOM 4780 C C . TYR A 1 619 ? -2.259 -3.834 3.619 1.00 97.56 619 TYR A C 1
ATOM 4782 O O . TYR A 1 619 ? -3.063 -4.733 3.400 1.00 97.56 619 TYR A O 1
ATOM 4790 N N . TRP A 1 620 ? -2.658 -2.628 4.015 1.00 95.88 620 TRP A N 1
ATOM 4791 C CA . TRP A 1 620 ? -4.073 -2.306 4.185 1.00 95.88 620 TRP A CA 1
ATOM 4792 C C . TRP A 1 620 ? -4.830 -2.244 2.851 1.00 95.88 620 TRP A C 1
ATOM 4794 O O . TRP A 1 620 ? -6.039 -2.471 2.812 1.00 95.88 620 TRP A O 1
ATOM 4804 N N . SER A 1 621 ? -4.103 -1.972 1.764 1.00 96.31 621 SER A N 1
ATOM 4805 C CA . SER A 1 621 ? -4.614 -1.999 0.392 1.00 96.31 621 SER A CA 1
ATOM 4806 C C . SER A 1 621 ? -4.555 -3.416 -0.192 1.00 96.31 621 SER A C 1
ATOM 4808 O O . SER A 1 621 ? -5.549 -3.933 -0.681 1.00 96.31 621 SER A O 1
ATOM 4810 N N . LEU A 1 622 ? -3.391 -4.069 -0.121 1.00 97.38 622 LEU A N 1
ATOM 4811 C CA . LEU A 1 622 ? -3.054 -5.260 -0.916 1.00 97.38 622 LEU A CA 1
ATOM 4812 C C . LEU A 1 622 ? -2.909 -6.547 -0.094 1.00 97.38 622 LEU A C 1
ATOM 4814 O O . LEU A 1 622 ? -2.670 -7.613 -0.661 1.00 97.38 622 LEU A O 1
ATOM 4818 N N . GLY A 1 623 ? -3.054 -6.474 1.231 1.00 95.81 623 GLY A N 1
ATOM 4819 C CA . GLY A 1 623 ? -2.824 -7.593 2.147 1.00 95.81 623 GLY A CA 1
ATOM 4820 C C . GLY A 1 623 ? -3.719 -8.798 1.878 1.00 95.81 623 GLY A C 1
ATOM 4821 O O . GLY A 1 623 ? -3.291 -9.927 2.104 1.00 95.81 623 GLY A O 1
ATOM 4822 N N . GLU A 1 624 ? -4.917 -8.584 1.323 1.00 94.25 624 GLU A N 1
ATOM 4823 C CA . GLU A 1 624 ? -5.790 -9.677 0.890 1.00 94.25 624 GLU A CA 1
ATOM 4824 C C . GLU A 1 624 ? -5.168 -10.504 -0.237 1.00 94.25 624 GLU A C 1
ATOM 4826 O O . GLU A 1 624 ? -5.298 -11.725 -0.261 1.00 94.25 624 GLU A O 1
ATOM 4831 N N . LEU A 1 625 ? -4.457 -9.864 -1.166 1.00 97.75 625 LEU A N 1
ATOM 4832 C CA . LEU A 1 625 ? -3.746 -10.570 -2.225 1.00 97.75 625 LEU A CA 1
ATOM 4833 C C . LEU A 1 625 ? -2.508 -11.267 -1.650 1.00 97.75 625 LEU A C 1
ATOM 4835 O O . LEU A 1 625 ? -2.327 -12.470 -1.836 1.00 97.75 625 LEU A O 1
ATOM 4839 N N . THR A 1 626 ? -1.671 -10.540 -0.904 1.00 98.19 626 THR A N 1
ATOM 4840 C CA . THR A 1 626 ? -0.360 -11.054 -0.469 1.00 98.19 626 THR A CA 1
ATOM 4841 C C . THR A 1 626 ? -0.447 -12.128 0.618 1.00 98.19 626 THR A C 1
ATOM 4843 O O . THR A 1 626 ? 0.458 -12.953 0.736 1.00 98.19 626 THR A O 1
ATOM 4846 N N . ARG A 1 627 ? -1.536 -12.177 1.402 1.00 96.56 627 ARG A N 1
ATOM 4847 C CA . ARG A 1 627 ? -1.772 -13.269 2.367 1.00 96.56 627 ARG A CA 1
ATOM 4848 C C . ARG A 1 627 ? -2.218 -14.575 1.708 1.00 96.56 627 ARG A C 1
ATOM 4850 O O . ARG A 1 627 ? -2.272 -15.600 2.387 1.00 96.56 627 ARG A O 1
ATOM 4857 N N . ASN A 1 628 ? -2.559 -14.523 0.421 1.00 97.25 628 ASN A N 1
ATOM 4858 C CA . ASN A 1 628 ? -3.186 -15.617 -0.307 1.00 97.25 628 ASN A CA 1
ATOM 4859 C C . ASN A 1 628 ? -2.395 -16.092 -1.532 1.00 97.25 628 ASN A C 1
ATOM 4861 O O . ASN A 1 628 ? -2.580 -17.228 -1.962 1.00 97.25 628 ASN A O 1
ATOM 4865 N N . LEU A 1 629 ? -1.505 -15.260 -2.073 1.00 97.88 629 LEU A N 1
ATOM 4866 C CA . LEU A 1 629 ? -0.700 -15.556 -3.256 1.00 97.88 629 LEU A CA 1
ATOM 4867 C C . LEU A 1 629 ? 0.793 -15.354 -2.962 1.00 97.88 629 LEU A C 1
ATOM 4869 O O . LEU A 1 629 ? 1.140 -14.418 -2.235 1.00 97.88 629 LEU A O 1
ATOM 4873 N N . PRO A 1 630 ? 1.685 -16.178 -3.544 1.00 97.88 630 PRO A N 1
ATOM 4874 C CA . PRO A 1 630 ? 3.106 -15.889 -3.561 1.00 97.88 630 PRO A CA 1
ATOM 4875 C C . PRO A 1 630 ? 3.356 -14.511 -4.172 1.00 97.88 630 PRO A C 1
ATOM 4877 O O . PRO A 1 630 ? 2.721 -14.124 -5.157 1.00 97.88 630 PRO A O 1
ATOM 4880 N N . SER A 1 631 ? 4.306 -13.777 -3.608 1.00 98.31 631 SER A N 1
ATOM 4881 C CA . SER A 1 631 ? 4.644 -12.440 -4.071 1.00 98.31 631 SER A CA 1
ATOM 4882 C C . SER A 1 631 ? 6.147 -12.218 -4.140 1.00 98.31 631 SER A C 1
ATOM 4884 O O . SER A 1 631 ? 6.921 -12.798 -3.379 1.00 98.31 631 SER A O 1
ATOM 4886 N N . VAL A 1 632 ? 6.556 -11.362 -5.072 1.00 98.56 632 VAL A N 1
ATOM 4887 C CA . VAL A 1 632 ? 7.897 -10.780 -5.146 1.00 98.56 632 VAL A CA 1
ATOM 4888 C C . VAL A 1 632 ? 7.754 -9.272 -5.052 1.00 98.56 632 VAL A C 1
ATOM 4890 O O . VAL A 1 632 ? 7.013 -8.684 -5.833 1.00 98.56 632 VAL A O 1
ATOM 4893 N N . SER A 1 633 ? 8.489 -8.650 -4.136 1.00 98.19 633 SER A N 1
ATOM 4894 C CA . SER A 1 633 ? 8.594 -7.193 -4.022 1.00 98.19 633 SER A CA 1
ATOM 4895 C C . SER A 1 633 ? 10.055 -6.781 -4.085 1.00 98.19 633 SER A C 1
ATOM 4897 O O . SER A 1 633 ? 10.900 -7.403 -3.432 1.00 98.19 633 SER A O 1
ATOM 4899 N N . ILE A 1 634 ? 10.352 -5.738 -4.859 1.00 98.00 634 ILE A N 1
ATOM 4900 C CA . ILE A 1 634 ? 11.676 -5.114 -4.907 1.00 98.00 634 ILE A CA 1
ATOM 4901 C C . ILE A 1 634 ? 11.560 -3.602 -4.646 1.00 98.00 634 ILE A C 1
ATOM 4903 O O . ILE A 1 634 ? 10.708 -2.960 -5.260 1.00 98.00 634 ILE A O 1
ATOM 4907 N N . PRO A 1 635 ? 12.404 -3.035 -3.760 1.00 98.19 635 PRO A N 1
ATOM 4908 C CA . PRO A 1 635 ? 12.422 -1.601 -3.511 1.00 98.19 635 PRO A CA 1
ATOM 4909 C C . PRO A 1 635 ? 12.901 -0.822 -4.728 1.00 98.19 635 PRO A C 1
ATOM 4911 O O . PRO A 1 635 ? 13.890 -1.219 -5.363 1.00 98.19 635 PRO A O 1
ATOM 4914 N N . ASP A 1 636 ? 12.259 0.313 -4.963 1.00 98.38 636 ASP A N 1
ATOM 4915 C CA . ASP A 1 636 ? 12.730 1.375 -5.841 1.00 98.38 636 ASP A CA 1
ATOM 4916 C C . ASP A 1 636 ? 13.151 2.624 -5.030 1.00 98.38 636 ASP A C 1
ATOM 4918 O O . ASP A 1 636 ? 13.516 2.519 -3.852 1.00 98.38 636 ASP A O 1
ATOM 4922 N N . ASP A 1 637 ? 13.212 3.799 -5.647 1.00 96.94 637 ASP A N 1
ATOM 4923 C CA . ASP A 1 637 ? 13.709 5.033 -5.047 1.00 96.94 637 ASP A CA 1
ATOM 4924 C C . ASP A 1 637 ? 12.791 5.575 -3.944 1.00 96.94 637 ASP A C 1
ATOM 4926 O O . ASP A 1 637 ? 13.271 5.864 -2.834 1.00 96.94 637 ASP A O 1
ATOM 4930 N N . HIS A 1 638 ? 11.483 5.640 -4.192 1.00 97.88 638 HIS A N 1
ATOM 4931 C CA . HIS A 1 638 ? 10.519 6.179 -3.238 1.00 97.88 638 HIS A CA 1
ATOM 4932 C C . HIS A 1 638 ? 10.345 5.291 -1.999 1.00 97.88 638 HIS A C 1
ATOM 4934 O O . HIS A 1 638 ? 10.165 5.811 -0.891 1.00 97.88 638 HIS A O 1
ATOM 4940 N N . ASP A 1 639 ? 10.530 3.973 -2.135 1.00 98.31 639 ASP A N 1
ATOM 4941 C CA . ASP A 1 639 ? 10.552 3.023 -1.011 1.00 98.31 639 ASP A CA 1
ATOM 4942 C C . ASP A 1 639 ? 11.658 3.349 0.010 1.00 98.31 639 ASP A C 1
ATOM 4944 O O . ASP A 1 639 ? 11.523 3.110 1.212 1.00 98.31 639 ASP A O 1
ATOM 4948 N N . ILE A 1 640 ? 12.757 3.939 -0.469 1.00 96.94 640 ILE A N 1
ATOM 4949 C CA . ILE A 1 640 ? 13.935 4.345 0.307 1.00 96.94 640 ILE A CA 1
ATOM 4950 C C . ILE A 1 640 ? 13.874 5.832 0.706 1.00 96.94 640 ILE A C 1
ATOM 4952 O O . ILE A 1 640 ? 14.808 6.364 1.310 1.00 96.94 640 ILE A O 1
ATOM 4956 N N . TYR A 1 641 ? 12.752 6.503 0.440 1.00 96.94 641 TYR A N 1
ATOM 4957 C CA . TYR A 1 641 ? 12.523 7.924 0.710 1.00 96.94 641 TYR A CA 1
ATOM 4958 C C . TYR A 1 641 ? 13.448 8.856 -0.085 1.00 96.94 641 TYR A C 1
ATOM 4960 O O . TYR A 1 641 ? 13.954 9.864 0.422 1.00 96.94 641 TYR A O 1
ATOM 4968 N N . GLN A 1 642 ? 13.661 8.533 -1.358 1.00 94.75 642 GLN A N 1
ATOM 4969 C CA . GLN A 1 642 ? 14.331 9.395 -2.326 1.00 94.75 642 GLN A CA 1
ATOM 4970 C C . GLN A 1 642 ? 13.468 9.558 -3.571 1.00 94.75 642 GLN A C 1
ATOM 4972 O O . GLN A 1 642 ? 12.768 8.637 -3.947 1.00 94.75 642 GLN A O 1
ATOM 4977 N N . GLY A 1 643 ? 13.533 10.720 -4.224 1.00 91.81 643 GLY A N 1
ATOM 4978 C CA . GLY A 1 643 ? 12.769 10.939 -5.459 1.00 91.81 643 GLY A CA 1
ATOM 4979 C C . GLY A 1 643 ? 13.437 10.386 -6.720 1.00 91.81 643 GLY A C 1
ATOM 4980 O O . GLY A 1 643 ? 12.802 10.385 -7.762 1.00 91.81 643 GLY A O 1
ATOM 4981 N N . ASN A 1 644 ? 14.727 10.038 -6.631 1.00 95.19 644 ASN A N 1
ATOM 4982 C CA . ASN A 1 644 ? 15.526 9.305 -7.621 1.00 95.19 644 ASN A CA 1
ATOM 4983 C C . ASN A 1 644 ? 16.657 8.570 -6.879 1.00 95.19 644 ASN A C 1
ATOM 4985 O O . ASN A 1 644 ? 17.177 9.079 -5.871 1.00 95.19 644 ASN A O 1
ATOM 4989 N N . LEU A 1 645 ? 17.083 7.401 -7.367 1.00 96.56 645 LEU A N 1
ATOM 4990 C CA . LEU A 1 645 ? 18.104 6.583 -6.698 1.00 96.56 645 LEU A CA 1
ATOM 4991 C C . LEU A 1 645 ? 19.195 6.088 -7.653 1.00 96.56 645 LEU A C 1
ATOM 4993 O O . LEU A 1 645 ? 19.022 5.153 -8.430 1.00 96.56 645 LEU A O 1
ATOM 4997 N N . TRP A 1 646 ? 20.392 6.644 -7.463 1.00 97.62 646 TRP A N 1
ATOM 4998 C CA . TRP A 1 646 ? 21.653 6.095 -7.963 1.00 97.62 646 TRP A CA 1
ATOM 4999 C C . TRP A 1 646 ? 22.416 5.492 -6.789 1.00 97.62 646 TRP A C 1
ATOM 5001 O O . TRP A 1 646 ? 23.172 6.196 -6.124 1.00 97.62 646 TRP A O 1
ATOM 5011 N N . GLY A 1 647 ? 22.185 4.219 -6.465 1.00 96.62 647 GLY A N 1
ATOM 5012 C CA . GLY A 1 647 ? 22.630 3.620 -5.202 1.00 96.62 647 GLY A CA 1
ATOM 5013 C C . GLY A 1 647 ? 24.148 3.569 -5.004 1.00 96.62 647 GLY A C 1
ATOM 5014 O O . GLY A 1 647 ? 24.597 3.472 -3.858 1.00 96.62 647 GLY A O 1
ATOM 5015 N N . ALA A 1 648 ? 24.940 3.664 -6.080 1.00 95.75 648 ALA A N 1
ATOM 5016 C CA . ALA A 1 648 ? 26.401 3.790 -6.069 1.00 95.75 648 ALA A CA 1
ATOM 5017 C C . ALA A 1 648 ? 27.092 2.852 -5.054 1.00 95.75 648 ALA A C 1
ATOM 5019 O O . ALA A 1 648 ? 27.945 3.259 -4.258 1.00 95.75 648 ALA A O 1
ATOM 5020 N N . GLY A 1 649 ? 26.646 1.591 -5.021 1.00 93.75 649 GLY A N 1
ATOM 5021 C CA . GLY A 1 649 ? 27.200 0.535 -4.172 1.00 93.75 649 GLY A CA 1
ATOM 5022 C C . GLY A 1 649 ? 26.894 0.674 -2.678 1.00 93.75 649 GLY A C 1
ATOM 5023 O O . GLY A 1 649 ? 27.561 0.043 -1.858 1.00 93.75 649 GLY A O 1
ATOM 5024 N N . GLY A 1 650 ? 25.901 1.482 -2.299 1.00 94.62 650 GLY A N 1
ATOM 5025 C CA . GLY A 1 650 ? 25.518 1.689 -0.904 1.00 94.62 650 GLY A CA 1
ATOM 5026 C C . GLY A 1 650 ? 26.295 2.792 -0.194 1.00 94.62 650 GLY A C 1
ATOM 5027 O O . GLY A 1 650 ? 26.362 2.773 1.035 1.00 94.62 650 GLY A O 1
ATOM 5028 N N . ARG A 1 651 ? 26.925 3.727 -0.915 1.00 94.31 651 ARG A N 1
ATOM 5029 C CA . ARG A 1 651 ? 27.613 4.866 -0.283 1.00 94.31 651 ARG A CA 1
ATOM 5030 C C . ARG A 1 651 ? 26.610 5.841 0.344 1.00 94.31 651 ARG A C 1
ATOM 5032 O O . ARG A 1 651 ? 25.505 6.006 -0.162 1.00 94.31 651 ARG A O 1
ATOM 5039 N N . LEU A 1 652 ? 27.009 6.530 1.416 1.00 95.25 652 LEU A N 1
ATOM 5040 C CA . LEU A 1 652 ? 26.214 7.629 1.971 1.00 95.25 652 LEU A CA 1
ATOM 5041 C C . LEU A 1 652 ? 26.317 8.849 1.048 1.00 95.25 652 LEU A C 1
ATOM 5043 O O . LEU A 1 652 ? 27.404 9.406 0.866 1.00 95.25 652 LEU A O 1
ATOM 5047 N N . ALA A 1 653 ? 25.179 9.279 0.521 1.00 95.19 653 ALA A N 1
ATOM 5048 C CA . ALA A 1 653 ? 25.051 10.460 -0.307 1.00 95.19 653 ALA A CA 1
ATOM 5049 C C . ALA A 1 653 ? 25.303 11.740 0.507 1.00 95.19 653 ALA A C 1
ATOM 5051 O O . ALA A 1 653 ? 24.799 11.912 1.620 1.00 95.19 653 ALA A O 1
ATOM 5052 N N . LYS A 1 654 ? 26.085 12.670 -0.051 1.00 93.94 654 LYS A N 1
ATOM 5053 C CA . LYS A 1 654 ? 26.398 13.960 0.584 1.00 93.94 654 LYS A CA 1
ATOM 5054 C C . LYS A 1 654 ? 26.226 15.099 -0.414 1.00 93.94 654 LYS A C 1
ATOM 5056 O O . LYS A 1 654 ? 26.676 14.968 -1.549 1.00 93.94 654 LYS A O 1
ATOM 5061 N N . PRO A 1 655 ? 25.625 16.231 -0.013 1.00 94.44 655 PRO A N 1
ATOM 5062 C CA . PRO A 1 655 ? 25.500 17.372 -0.908 1.00 94.44 655 PRO A CA 1
ATOM 5063 C C . PRO A 1 655 ? 26.885 17.942 -1.235 1.00 94.44 655 PRO A C 1
ATOM 5065 O O . PRO A 1 655 ? 27.710 18.125 -0.336 1.00 94.44 655 PRO A O 1
ATOM 5068 N N . ASP A 1 656 ? 27.111 18.289 -2.500 1.00 92.06 656 ASP A N 1
ATOM 5069 C CA . ASP A 1 656 ? 28.312 19.000 -2.944 1.00 92.06 656 ASP A CA 1
ATOM 5070 C C . ASP A 1 656 ? 27.944 20.427 -3.358 1.00 92.06 656 ASP A C 1
ATOM 5072 O O . ASP A 1 656 ? 27.543 20.711 -4.489 1.00 92.06 656 ASP A O 1
ATOM 5076 N N . LYS A 1 657 ? 28.117 21.364 -2.421 1.00 90.44 657 LYS A N 1
ATOM 5077 C CA . LYS A 1 657 ? 27.829 22.787 -2.651 1.00 90.44 657 LYS A CA 1
ATOM 5078 C C . LYS A 1 657 ? 28.743 23.424 -3.699 1.00 90.44 657 LYS A C 1
ATOM 5080 O O . LYS A 1 657 ? 28.336 24.411 -4.301 1.00 90.44 657 LYS A O 1
ATOM 5085 N N . SER A 1 658 ? 29.952 22.897 -3.908 1.00 88.62 658 SER A N 1
ATOM 5086 C CA . SER A 1 658 ? 30.901 23.452 -4.882 1.00 88.62 658 SER A CA 1
ATOM 5087 C C . SER A 1 658 ? 30.463 23.175 -6.321 1.00 88.62 658 SER A C 1
ATOM 5089 O O . SER A 1 658 ? 30.639 24.024 -7.193 1.00 88.62 658 SER A O 1
ATOM 5091 N N . ARG A 1 659 ? 29.811 22.026 -6.542 1.00 84.75 659 ARG A N 1
ATOM 5092 C CA . ARG A 1 659 ? 29.208 21.620 -7.821 1.00 84.75 659 ARG A CA 1
ATOM 5093 C C . ARG A 1 659 ? 27.718 21.968 -7.923 1.00 84.75 659 ARG A C 1
ATOM 5095 O O . ARG A 1 659 ? 27.146 21.890 -9.006 1.00 84.75 659 ARG A O 1
ATOM 5102 N N . GLY A 1 660 ? 27.088 22.372 -6.818 1.00 87.06 660 GLY A N 1
ATOM 5103 C CA . GLY A 1 660 ? 25.655 22.663 -6.753 1.00 87.06 660 GLY A CA 1
ATOM 5104 C C . GLY A 1 660 ? 24.775 21.410 -6.787 1.00 87.06 660 GLY A C 1
ATOM 5105 O O . GLY A 1 660 ? 23.654 21.485 -7.290 1.00 87.06 660 GLY A O 1
ATOM 5106 N N . LEU A 1 661 ? 25.285 20.282 -6.283 1.00 90.88 661 LEU A N 1
ATOM 5107 C CA . LEU A 1 661 ? 24.589 18.997 -6.241 1.00 90.88 661 LEU A CA 1
ATOM 5108 C C . LEU A 1 661 ? 23.875 18.801 -4.904 1.00 90.88 661 LEU A C 1
ATOM 5110 O O . LEU A 1 661 ? 24.425 19.080 -3.829 1.00 90.88 661 LEU A O 1
ATOM 5114 N N . THR A 1 662 ? 22.643 18.299 -4.976 1.00 94.38 662 THR A N 1
ATOM 5115 C CA . THR A 1 662 ? 21.924 17.800 -3.800 1.00 94.38 662 THR A CA 1
ATOM 5116 C C . THR A 1 662 ? 22.583 16.518 -3.284 1.00 94.38 662 THR A C 1
ATOM 5118 O O . THR A 1 662 ? 23.454 15.955 -3.941 1.00 94.38 662 THR A O 1
ATOM 5121 N N . ALA A 1 663 ? 22.197 16.043 -2.095 1.00 94.44 663 ALA A N 1
ATOM 5122 C CA . ALA A 1 663 ? 22.683 14.745 -1.625 1.00 94.44 663 ALA A CA 1
ATOM 5123 C C . ALA A 1 663 ? 22.303 13.636 -2.618 1.00 94.44 663 ALA A C 1
ATOM 5125 O O . ALA A 1 663 ? 23.185 12.924 -3.079 1.00 94.44 663 ALA A O 1
ATOM 5126 N N . GLN A 1 664 ? 21.029 13.575 -3.013 1.00 94.12 664 GLN A N 1
ATOM 5127 C CA . GLN A 1 664 ? 20.514 12.621 -3.995 1.00 94.12 664 GLN A CA 1
ATOM 5128 C C . GLN A 1 664 ? 21.330 12.626 -5.298 1.00 94.12 664 GLN A C 1
ATOM 5130 O O . GLN A 1 664 ? 21.822 11.583 -5.721 1.00 94.12 664 GLN A O 1
ATOM 5135 N N . ASP A 1 665 ? 21.553 13.807 -5.887 1.00 94.06 665 ASP A N 1
ATOM 5136 C CA . ASP A 1 665 ? 22.314 13.933 -7.137 1.00 94.06 665 ASP A CA 1
ATOM 5137 C C . ASP A 1 665 ? 23.760 13.463 -6.999 1.00 94.06 665 ASP A C 1
ATOM 5139 O O . ASP A 1 665 ? 24.337 12.963 -7.958 1.00 94.06 665 ASP A O 1
ATOM 5143 N N . SER A 1 666 ? 24.372 13.598 -5.824 1.00 93.44 666 SER A N 1
ATOM 5144 C CA . SER A 1 666 ? 25.737 13.124 -5.604 1.00 93.44 666 SER A CA 1
ATOM 5145 C C . SER A 1 666 ? 25.860 11.599 -5.620 1.00 93.44 666 SER A C 1
ATOM 5147 O O . SER A 1 666 ? 26.981 11.118 -5.527 1.00 93.44 666 SER A O 1
ATOM 5149 N N . GLY A 1 667 ? 24.772 10.829 -5.728 1.00 94.62 667 GLY A N 1
ATOM 5150 C CA . GLY A 1 667 ? 24.772 9.365 -5.750 1.00 94.62 667 GLY A CA 1
ATOM 5151 C C . GLY A 1 667 ? 25.019 8.725 -4.380 1.00 94.62 667 GLY A C 1
ATOM 5152 O O . GLY A 1 667 ? 25.826 9.192 -3.571 1.00 94.62 667 GLY A O 1
ATOM 5153 N N . GLY A 1 668 ? 24.359 7.602 -4.146 1.00 96.56 668 GLY A N 1
ATOM 5154 C CA . GLY A 1 668 ? 24.263 6.904 -2.875 1.00 96.56 668 GLY A CA 1
ATOM 5155 C C . GLY A 1 668 ? 22.898 7.087 -2.214 1.00 96.56 668 GLY A C 1
ATOM 5156 O O . GLY A 1 668 ? 21.934 7.546 -2.826 1.00 96.56 668 GLY A O 1
ATOM 5157 N N . TYR A 1 669 ? 22.856 6.761 -0.927 1.00 97.38 669 TYR A N 1
ATOM 5158 C CA . TYR A 1 669 ? 21.666 6.830 -0.083 1.00 97.38 669 TYR A CA 1
ATOM 5159 C C . TYR A 1 669 ? 21.709 8.073 0.813 1.00 97.38 669 TYR A C 1
ATOM 5161 O O . TYR A 1 669 ? 22.717 8.313 1.477 1.00 97.38 669 TYR A O 1
ATOM 5169 N N . VAL A 1 670 ? 20.643 8.875 0.853 1.00 96.19 670 VAL A N 1
ATOM 5170 C CA . VAL A 1 670 ? 20.529 10.093 1.685 1.00 96.19 670 VAL A CA 1
ATOM 5171 C C . VAL A 1 670 ? 20.249 9.768 3.151 1.00 96.19 670 VAL A C 1
ATOM 5173 O O . VAL A 1 670 ? 20.507 10.587 4.036 1.00 96.19 670 VAL A O 1
ATOM 5176 N N . HIS A 1 671 ? 19.744 8.563 3.408 1.00 96.12 671 HIS A N 1
ATOM 5177 C CA . HIS A 1 671 ? 19.486 8.026 4.735 1.00 96.12 671 HIS A CA 1
ATOM 5178 C C . HIS A 1 671 ? 20.569 7.030 5.164 1.00 96.12 671 HIS A C 1
ATOM 5180 O O . HIS A 1 671 ? 21.358 6.533 4.361 1.00 96.12 671 HIS A O 1
ATOM 5186 N N . ALA A 1 672 ? 20.628 6.764 6.469 1.00 94.69 672 ALA A N 1
ATOM 5187 C CA . ALA A 1 672 ? 21.594 5.836 7.044 1.00 94.69 672 ALA A CA 1
ATOM 5188 C C . ALA A 1 672 ? 21.356 4.398 6.547 1.00 94.69 672 ALA A C 1
ATOM 5190 O O . ALA A 1 672 ? 20.217 3.994 6.311 1.00 94.69 672 ALA A O 1
ATOM 5191 N N . ILE A 1 673 ? 22.420 3.603 6.433 1.00 96.06 673 ILE A N 1
ATOM 5192 C CA . ILE A 1 673 ? 22.344 2.227 5.915 1.00 96.06 673 ILE A CA 1
ATOM 5193 C C . ILE A 1 673 ? 21.504 1.313 6.814 1.00 96.06 673 ILE A C 1
ATOM 5195 O O . ILE A 1 673 ? 20.915 0.342 6.343 1.00 96.06 673 ILE A O 1
ATOM 5199 N N . GLU A 1 674 ? 21.379 1.636 8.098 1.00 96.06 674 GLU A N 1
ATOM 5200 C CA . GLU A 1 674 ? 20.449 0.982 9.013 1.00 96.06 674 GLU A CA 1
ATOM 5201 C C . GLU A 1 674 ? 18.998 1.099 8.533 1.00 96.06 674 GLU A C 1
ATOM 5203 O O . GLU A 1 674 ? 18.283 0.103 8.560 1.00 96.06 674 GLU A O 1
ATOM 5208 N N . PHE A 1 675 ? 18.585 2.272 8.043 1.00 97.81 675 PHE A N 1
ATOM 5209 C CA . PHE A 1 675 ? 17.252 2.479 7.471 1.00 97.81 675 PHE A CA 1
ATOM 5210 C C . PHE A 1 675 ? 17.086 1.715 6.154 1.00 97.81 675 PHE A C 1
ATOM 5212 O O . PHE A 1 675 ? 16.123 0.973 5.994 1.00 97.81 675 PHE A O 1
ATOM 5219 N N . VAL A 1 676 ? 18.069 1.807 5.253 1.00 97.88 676 VAL A N 1
ATOM 5220 C CA . VAL A 1 676 ? 18.074 1.066 3.976 1.00 97.88 676 VAL A CA 1
ATOM 5221 C C . VAL A 1 676 ? 17.907 -0.439 4.211 1.00 97.88 676 VAL A C 1
ATOM 5223 O O . VAL A 1 676 ? 17.107 -1.103 3.558 1.00 97.88 676 VAL A O 1
ATOM 5226 N N . ASN A 1 677 ? 18.608 -0.983 5.207 1.00 97.69 677 ASN A N 1
ATOM 5227 C CA . ASN A 1 677 ? 18.498 -2.391 5.573 1.00 97.69 677 ASN A CA 1
ATOM 5228 C C . ASN A 1 677 ? 17.128 -2.754 6.172 1.00 97.69 677 ASN A C 1
ATOM 5230 O O . ASN A 1 677 ? 16.710 -3.900 6.015 1.00 97.69 677 ASN A O 1
ATOM 5234 N N . VAL A 1 678 ? 16.425 -1.824 6.833 1.00 98.12 678 VAL A N 1
ATOM 5235 C CA . VAL A 1 678 ? 15.029 -2.038 7.258 1.00 98.12 678 VAL A CA 1
ATOM 5236 C C . VAL A 1 678 ? 14.114 -2.159 6.044 1.00 98.12 678 VAL A C 1
ATOM 5238 O O . VAL A 1 678 ? 13.309 -3.090 5.996 1.00 98.12 678 VAL A O 1
ATOM 5241 N N . VAL A 1 679 ? 14.264 -1.288 5.044 1.00 98.50 679 VAL A N 1
ATOM 5242 C CA . VAL A 1 679 ? 13.481 -1.367 3.799 1.00 98.50 679 VAL A CA 1
ATOM 5243 C C . VAL A 1 679 ? 13.755 -2.686 3.075 1.00 98.50 679 VAL A C 1
ATOM 5245 O O . VAL A 1 679 ? 12.828 -3.440 2.790 1.00 98.50 679 VAL A O 1
ATOM 5248 N N . HIS A 1 680 ? 15.028 -3.055 2.894 1.00 97.75 680 HIS A N 1
ATOM 5249 C CA . HIS A 1 680 ? 15.388 -4.342 2.293 1.00 97.75 680 HIS A CA 1
ATOM 5250 C C . HIS A 1 680 ? 14.806 -5.531 3.076 1.00 97.75 680 HIS A C 1
ATOM 5252 O O . HIS A 1 680 ? 14.251 -6.447 2.477 1.00 97.75 680 HIS A O 1
ATOM 5258 N N . GLU A 1 681 ? 14.904 -5.548 4.406 1.00 96.94 681 GLU A N 1
ATOM 5259 C CA . GLU A 1 681 ? 14.366 -6.639 5.228 1.00 96.94 681 GLU A CA 1
ATOM 5260 C C . GLU A 1 681 ? 12.839 -6.742 5.116 1.00 96.94 681 GLU A C 1
ATOM 5262 O O . GLU A 1 681 ? 12.314 -7.842 4.971 1.00 96.94 681 GLU A O 1
ATOM 5267 N N . THR A 1 682 ? 12.124 -5.619 5.159 1.00 98.12 682 THR A N 1
ATOM 5268 C CA . THR A 1 682 ? 10.652 -5.596 5.117 1.00 98.12 682 THR A CA 1
ATOM 5269 C C . THR A 1 682 ? 10.101 -5.954 3.736 1.00 98.12 682 THR A C 1
ATOM 5271 O O . THR A 1 682 ? 9.197 -6.786 3.656 1.00 98.12 682 THR A O 1
ATOM 5274 N N . GLN A 1 683 ? 10.684 -5.425 2.657 1.00 98.31 683 GLN A N 1
ATOM 5275 C CA . GLN A 1 683 ? 10.194 -5.658 1.296 1.00 98.31 683 GLN A CA 1
ATOM 5276 C C . GLN A 1 683 ? 10.784 -6.907 0.634 1.00 98.31 683 GLN A C 1
ATOM 5278 O O . GLN A 1 683 ? 10.087 -7.562 -0.122 1.00 98.31 683 GLN A O 1
ATOM 5283 N N . THR A 1 684 ? 12.022 -7.313 0.942 1.00 97.88 684 THR A N 1
ATOM 5284 C CA . THR A 1 684 ? 12.692 -8.437 0.240 1.00 97.88 684 THR A CA 1
ATOM 5285 C C . THR A 1 684 ? 12.993 -9.642 1.130 1.00 97.88 684 THR A C 1
ATOM 5287 O O . THR A 1 684 ? 13.436 -10.684 0.648 1.00 97.88 684 THR A O 1
ATOM 5290 N N . GLY A 1 685 ? 12.734 -9.558 2.441 1.00 96.62 685 GLY A N 1
ATOM 5291 C CA . GLY A 1 685 ? 13.065 -10.628 3.391 1.00 96.62 685 GLY A CA 1
ATOM 5292 C C . GLY A 1 685 ? 12.399 -11.976 3.088 1.00 96.62 685 GLY A C 1
ATOM 5293 O O . GLY A 1 685 ? 12.947 -13.017 3.452 1.00 96.62 685 GLY A O 1
ATOM 5294 N N . HIS A 1 686 ? 11.258 -11.966 2.392 1.00 98.06 686 HIS A N 1
ATOM 5295 C CA . HIS A 1 686 ? 10.527 -13.160 1.964 1.00 98.06 686 HIS A CA 1
ATOM 5296 C C . HIS A 1 686 ? 11.091 -13.808 0.690 1.00 98.06 686 HIS A C 1
ATOM 5298 O O . HIS A 1 686 ? 10.699 -14.927 0.371 1.00 98.06 686 HIS A O 1
ATOM 5304 N N . LEU A 1 687 ? 12.008 -13.152 -0.030 1.00 97.88 687 LEU A N 1
ATOM 5305 C CA . LEU A 1 687 ? 12.584 -13.698 -1.258 1.00 97.88 687 LEU A CA 1
ATOM 5306 C C . LEU A 1 687 ? 13.494 -14.904 -0.969 1.00 97.88 687 LEU A C 1
ATOM 5308 O O . LEU A 1 687 ? 14.141 -14.961 0.091 1.00 97.88 687 LEU A O 1
ATOM 5312 N N . PRO A 1 688 ? 13.626 -15.857 -1.908 1.00 95.12 688 PRO A N 1
ATOM 5313 C CA . PRO A 1 688 ? 14.505 -17.004 -1.745 1.00 95.12 688 PRO A CA 1
ATOM 5314 C C . PRO A 1 688 ? 15.948 -16.568 -1.515 1.00 95.12 688 PRO A C 1
ATOM 5316 O O . PRO A 1 688 ? 16.421 -15.563 -2.048 1.00 95.12 688 PRO A O 1
ATOM 5319 N N . ARG A 1 689 ? 16.673 -17.332 -0.696 1.00 90.31 689 ARG A N 1
ATOM 5320 C CA . ARG A 1 689 ? 18.066 -17.012 -0.377 1.00 90.31 689 ARG A CA 1
ATOM 5321 C C . ARG A 1 689 ? 18.934 -17.112 -1.631 1.00 90.31 689 ARG A C 1
ATOM 5323 O O . ARG A 1 689 ? 19.245 -18.214 -2.076 1.00 90.31 689 ARG A O 1
ATOM 5330 N N . GLY A 1 690 ? 19.367 -15.956 -2.127 1.00 81.19 690 GLY A N 1
ATOM 5331 C CA . GLY A 1 690 ? 20.314 -15.861 -3.230 1.00 81.19 690 GLY A CA 1
ATOM 5332 C C . GLY A 1 690 ? 21.691 -16.401 -2.862 1.00 81.19 690 GLY A C 1
ATOM 5333 O O . GLY A 1 690 ? 22.035 -16.554 -1.685 1.00 81.19 690 GLY A O 1
ATOM 5334 N N . MET A 1 691 ? 22.495 -16.679 -3.887 1.00 77.19 691 MET A N 1
ATOM 5335 C CA . MET A 1 691 ? 23.868 -17.170 -3.719 1.00 77.19 691 MET A CA 1
ATOM 5336 C C . MET A 1 691 ? 24.799 -16.129 -3.109 1.00 77.19 691 MET A C 1
ATOM 5338 O O . MET A 1 691 ? 25.757 -16.485 -2.423 1.00 77.19 691 MET A O 1
ATOM 5342 N N . ASP A 1 692 ? 24.524 -14.854 -3.372 1.00 86.44 692 ASP A N 1
ATOM 5343 C CA . ASP A 1 692 ? 25.241 -13.752 -2.765 1.00 86.44 692 ASP A CA 1
ATOM 5344 C C . ASP A 1 692 ? 24.452 -13.219 -1.565 1.00 86.44 692 ASP A C 1
ATOM 5346 O O . ASP A 1 692 ? 23.446 -12.533 -1.700 1.00 86.44 692 ASP A O 1
ATOM 5350 N N . GLN A 1 693 ? 24.918 -13.581 -0.373 1.00 84.00 693 GLN A N 1
ATOM 5351 C CA . GLN A 1 693 ? 24.391 -13.107 0.912 1.00 84.00 693 GLN A CA 1
ATOM 5352 C C . GLN A 1 693 ? 25.310 -12.027 1.520 1.00 84.00 693 GLN A C 1
ATOM 5354 O O . GLN A 1 693 ? 25.153 -11.645 2.682 1.00 84.00 693 GLN A O 1
ATOM 5359 N N . GLY A 1 694 ? 26.336 -11.593 0.778 1.00 88.44 694 GLY A N 1
ATOM 5360 C CA . GLY A 1 694 ? 27.336 -10.645 1.246 1.00 88.44 694 GLY A CA 1
ATOM 5361 C C . GLY A 1 694 ? 26.784 -9.226 1.317 1.00 88.44 694 GLY A C 1
ATOM 5362 O O . GLY A 1 694 ? 26.008 -8.793 0.466 1.00 88.44 694 GLY A O 1
ATOM 5363 N N . LYS A 1 695 ? 27.232 -8.457 2.306 1.00 92.19 695 LYS A N 1
ATOM 5364 C CA . LYS A 1 695 ? 26.944 -7.020 2.377 1.00 92.19 695 LYS A CA 1
ATOM 5365 C C . LYS A 1 695 ? 27.923 -6.235 1.507 1.00 92.19 695 LYS A C 1
ATOM 5367 O O . LYS A 1 695 ? 29.054 -6.672 1.302 1.00 92.19 695 LYS A O 1
ATOM 5372 N N . CYS A 1 696 ? 27.500 -5.076 1.010 1.00 93.06 696 CYS A N 1
ATOM 5373 C CA . CYS A 1 696 ? 28.428 -4.085 0.464 1.00 93.06 696 CYS A CA 1
ATOM 5374 C C . CYS A 1 696 ? 29.381 -3.586 1.563 1.00 93.06 696 CYS A C 1
ATOM 5376 O O . CYS A 1 696 ? 29.105 -3.754 2.753 1.00 93.06 696 CYS A O 1
ATOM 5378 N N . GLU A 1 697 ? 30.480 -2.930 1.182 1.00 90.94 697 GLU A N 1
ATOM 5379 C CA . GLU A 1 697 ? 31.463 -2.390 2.139 1.00 90.94 697 GLU A CA 1
ATOM 5380 C C . GLU A 1 697 ? 30.838 -1.417 3.151 1.00 90.94 697 GLU A C 1
ATOM 5382 O O . GLU A 1 697 ? 31.264 -1.356 4.302 1.00 90.94 697 GLU A O 1
ATOM 5387 N N . SER A 1 698 ? 29.774 -0.712 2.757 1.00 92.50 698 SER A N 1
ATOM 5388 C CA . SER A 1 698 ? 28.999 0.175 3.630 1.00 92.50 698 SER A CA 1
ATOM 5389 C C . SER A 1 698 ? 28.135 -0.544 4.675 1.00 92.50 698 SER A C 1
ATOM 5391 O O . SER A 1 698 ? 27.538 0.107 5.529 1.00 92.50 698 SER A O 1
ATOM 5393 N N . GLY A 1 699 ? 28.030 -1.875 4.615 1.00 95.69 699 GLY A N 1
ATOM 5394 C CA . GLY A 1 699 ? 27.127 -2.673 5.448 1.00 95.69 699 GLY A CA 1
ATOM 5395 C C . GLY A 1 699 ? 25.702 -2.804 4.897 1.00 95.69 699 GLY A C 1
ATOM 5396 O O . GLY A 1 699 ? 24.851 -3.403 5.564 1.00 95.69 699 GLY A O 1
ATOM 5397 N N . MET A 1 700 ? 25.438 -2.280 3.696 1.00 96.38 700 MET A N 1
ATOM 5398 C CA . MET A 1 700 ? 24.161 -2.428 2.993 1.00 96.38 700 MET A CA 1
ATOM 5399 C C . MET A 1 700 ? 23.946 -3.884 2.560 1.00 96.38 700 MET A C 1
ATOM 5401 O O . MET A 1 700 ? 24.867 -4.519 2.039 1.00 96.38 700 MET A O 1
ATOM 5405 N N . SER A 1 701 ? 22.750 -4.427 2.786 1.00 95.56 701 SER A N 1
ATOM 5406 C CA . SER A 1 701 ? 22.351 -5.734 2.257 1.00 95.56 701 SER A CA 1
ATOM 5407 C C . SER A 1 701 ? 22.084 -5.677 0.750 1.00 95.56 701 SER A C 1
ATOM 5409 O O . SER A 1 701 ? 21.807 -4.619 0.193 1.00 95.56 701 SER A O 1
ATOM 5411 N N . VAL A 1 702 ? 22.162 -6.835 0.097 1.00 95.56 702 VAL A N 1
ATOM 5412 C CA . VAL A 1 702 ? 21.787 -7.035 -1.310 1.00 95.56 702 VAL A CA 1
ATOM 5413 C C . VAL A 1 702 ? 20.658 -8.061 -1.375 1.00 95.56 702 VAL A C 1
ATOM 5415 O O . VAL A 1 702 ? 20.569 -8.908 -0.484 1.00 95.56 702 VAL A O 1
ATOM 5418 N N . TYR A 1 703 ? 19.800 -7.980 -2.394 1.00 95.62 703 TYR A N 1
ATOM 5419 C CA . TYR A 1 703 ? 18.602 -8.830 -2.484 1.00 95.62 703 TYR A CA 1
ATOM 5420 C C . TYR A 1 703 ? 18.407 -9.535 -3.833 1.00 95.62 703 TYR A C 1
ATOM 5422 O O . TYR A 1 703 ? 17.442 -10.280 -3.986 1.00 95.62 703 TYR A O 1
ATOM 5430 N N . PHE A 1 704 ? 19.304 -9.337 -4.805 1.00 97.00 704 PHE A N 1
ATOM 5431 C CA . PHE A 1 704 ? 19.222 -10.044 -6.083 1.00 97.00 704 PHE A CA 1
ATOM 5432 C C . PHE A 1 704 ? 19.334 -11.561 -5.874 1.00 97.00 704 PHE A C 1
ATOM 5434 O O . PHE A 1 704 ? 20.158 -12.056 -5.098 1.00 97.00 704 PHE A O 1
ATOM 5441 N N . THR A 1 705 ? 18.459 -12.306 -6.537 1.00 97.69 705 THR A N 1
ATOM 5442 C CA . THR A 1 705 ? 18.294 -13.748 -6.337 1.00 97.69 705 THR A CA 1
ATOM 5443 C C . THR A 1 705 ? 17.555 -14.358 -7.520 1.00 97.69 705 THR A C 1
ATOM 5445 O O . THR A 1 705 ? 17.032 -13.641 -8.368 1.00 97.69 705 THR A O 1
ATOM 5448 N N . ASP A 1 706 ? 17.502 -15.680 -7.582 1.00 96.62 706 ASP A N 1
ATOM 5449 C CA . ASP A 1 706 ? 16.726 -16.411 -8.574 1.00 96.62 706 ASP A CA 1
ATOM 5450 C C . ASP A 1 706 ? 15.868 -17.478 -7.904 1.00 96.62 706 ASP A C 1
ATOM 5452 O O . ASP A 1 706 ? 16.190 -17.950 -6.808 1.00 96.62 706 ASP A O 1
ATOM 5456 N N . PHE A 1 707 ? 14.771 -17.849 -8.555 1.00 95.81 707 PHE A N 1
ATOM 5457 C CA . PHE A 1 707 ? 13.927 -18.946 -8.105 1.00 95.81 707 PHE A CA 1
ATOM 5458 C C . PHE A 1 707 ? 13.045 -19.477 -9.228 1.00 95.81 707 PHE A C 1
ATOM 5460 O O . PHE A 1 707 ? 12.767 -18.783 -10.202 1.00 95.81 707 PHE A O 1
ATOM 5467 N N . LYS A 1 708 ? 12.594 -20.721 -9.066 1.00 94.06 708 LYS A N 1
ATOM 5468 C CA . LYS A 1 708 ? 11.663 -21.371 -9.992 1.00 94.06 708 LYS A CA 1
ATOM 5469 C C . LYS A 1 708 ? 10.289 -21.482 -9.353 1.00 94.06 708 LYS A C 1
ATOM 5471 O O . LYS A 1 708 ? 10.207 -21.836 -8.173 1.00 94.06 708 LYS A O 1
ATOM 5476 N N . TYR A 1 709 ? 9.252 -21.199 -10.125 1.00 93.94 709 TYR A N 1
ATOM 5477 C CA . TYR A 1 709 ? 7.864 -21.362 -9.713 1.00 93.94 709 TYR A CA 1
ATOM 5478 C C . TYR A 1 709 ? 7.026 -21.704 -10.943 1.00 93.94 709 TYR A C 1
ATOM 5480 O O . TYR A 1 709 ? 7.149 -21.029 -11.968 1.00 93.94 709 TYR A O 1
ATOM 5488 N N . ALA A 1 710 ? 6.232 -22.773 -10.859 1.00 93.06 710 ALA A N 1
ATOM 5489 C CA . ALA A 1 710 ? 5.569 -23.379 -12.009 1.00 93.06 710 ALA A CA 1
ATOM 5490 C C . ALA A 1 710 ? 6.587 -23.699 -13.130 1.00 93.06 710 ALA A C 1
ATOM 5492 O O . ALA A 1 710 ? 7.632 -24.308 -12.882 1.00 93.06 710 ALA A O 1
ATOM 5493 N N . ASN A 1 711 ? 6.314 -23.275 -14.363 1.00 91.12 711 ASN A N 1
ATOM 5494 C CA . ASN A 1 711 ? 7.177 -23.447 -15.536 1.00 91.12 711 ASN A CA 1
ATOM 5495 C C . ASN A 1 711 ? 8.068 -22.221 -15.838 1.00 91.12 711 ASN A C 1
ATOM 5497 O O . ASN A 1 711 ? 8.594 -22.097 -16.948 1.00 91.12 711 ASN A O 1
ATOM 5501 N N . VAL A 1 712 ? 8.302 -21.342 -14.853 1.00 95.25 712 VAL A N 1
ATOM 5502 C CA . VAL A 1 712 ? 9.105 -20.117 -15.014 1.00 95.25 712 VAL A CA 1
ATOM 5503 C C . VAL A 1 712 ? 10.347 -20.116 -14.105 1.00 95.25 712 VAL A C 1
ATOM 5505 O O . VAL A 1 712 ? 10.280 -20.462 -12.924 1.00 95.25 712 VAL A O 1
ATOM 5508 N N . ASP A 1 713 ? 11.499 -19.726 -14.662 1.00 96.50 713 ASP A N 1
ATOM 5509 C CA . ASP A 1 713 ? 12.764 -19.468 -13.951 1.00 96.50 713 ASP A CA 1
ATOM 5510 C C . ASP A 1 713 ? 12.969 -17.950 -13.876 1.00 96.50 713 ASP A C 1
ATOM 5512 O O . ASP A 1 713 ? 13.207 -17.301 -14.896 1.00 96.50 713 ASP A O 1
ATOM 5516 N N . PHE A 1 714 ? 12.851 -17.378 -12.679 1.00 98.06 714 PHE A N 1
ATOM 5517 C CA . PHE A 1 714 ? 12.931 -15.939 -12.442 1.00 98.06 714 PHE A CA 1
ATOM 5518 C C . PHE A 1 714 ? 14.333 -15.517 -12.006 1.00 98.06 714 PHE A C 1
ATOM 5520 O O . PHE A 1 714 ? 14.916 -16.131 -11.111 1.00 98.06 714 PHE A O 1
ATOM 5527 N N . ALA A 1 715 ? 14.832 -14.408 -12.550 1.00 98.38 715 ALA A N 1
ATOM 5528 C CA . ALA A 1 715 ? 15.941 -13.644 -11.988 1.00 98.38 715 ALA A CA 1
ATOM 5529 C C . ALA A 1 715 ? 15.452 -12.287 -11.480 1.00 98.38 715 ALA A C 1
ATOM 5531 O O . ALA A 1 715 ? 14.876 -11.497 -12.223 1.00 98.38 715 ALA A O 1
ATOM 5532 N N . ILE A 1 716 ? 15.738 -12.000 -10.216 1.00 98.56 716 ILE A N 1
ATOM 5533 C CA . ILE A 1 716 ? 15.487 -10.714 -9.576 1.00 98.56 716 ILE A CA 1
ATOM 5534 C C . ILE A 1 716 ? 16.792 -9.929 -9.567 1.00 98.56 716 ILE A C 1
ATOM 5536 O O . ILE A 1 716 ? 17.789 -10.387 -8.999 1.00 98.56 716 ILE A O 1
ATOM 5540 N N . VAL A 1 717 ? 16.771 -8.738 -10.156 1.00 98.25 717 VAL A N 1
ATOM 5541 C CA . VAL A 1 717 ? 17.886 -7.787 -10.134 1.00 98.25 717 VAL A CA 1
ATOM 5542 C C . VAL A 1 717 ? 17.440 -6.453 -9.540 1.00 98.25 717 VAL A C 1
ATOM 5544 O O . VAL A 1 717 ? 16.252 -6.175 -9.411 1.00 98.25 717 VAL A O 1
ATOM 5547 N N . SER A 1 718 ? 18.409 -5.631 -9.151 1.00 97.31 718 SER A N 1
ATOM 5548 C CA . SER A 1 718 ? 18.197 -4.233 -8.793 1.00 97.31 718 SER A CA 1
ATOM 5549 C C . SER A 1 718 ? 18.984 -3.329 -9.725 1.00 97.31 718 SER A C 1
ATOM 5551 O O . SER A 1 718 ? 20.217 -3.314 -9.669 1.00 97.31 718 SER A O 1
ATOM 5553 N N . ASP A 1 719 ? 18.300 -2.523 -10.529 1.00 97.62 719 ASP A N 1
ATOM 5554 C CA . ASP A 1 719 ? 18.947 -1.468 -11.311 1.00 97.62 719 ASP A CA 1
ATOM 5555 C C . ASP A 1 719 ? 19.144 -0.160 -10.528 1.00 97.62 719 ASP A C 1
ATOM 5557 O O . ASP A 1 719 ? 19.620 0.828 -11.080 1.00 97.62 719 ASP A O 1
ATOM 5561 N N . ARG A 1 720 ? 18.901 -0.182 -9.208 1.00 97.38 720 ARG A N 1
ATOM 5562 C CA . ARG A 1 720 ? 19.158 0.940 -8.291 1.00 97.38 720 ARG A CA 1
ATOM 5563 C C . ARG A 1 720 ? 20.392 0.754 -7.417 1.00 97.38 720 ARG A C 1
ATOM 5565 O O . ARG A 1 720 ? 21.194 1.677 -7.298 1.00 97.38 720 ARG A O 1
ATOM 5572 N N . GLN A 1 721 ? 20.591 -0.426 -6.815 1.00 96.69 721 GLN A N 1
ATOM 5573 C CA . GLN A 1 721 ? 21.565 -0.630 -5.723 1.00 96.69 721 GLN A CA 1
ATOM 5574 C C . GLN A 1 721 ? 23.010 -0.219 -6.051 1.00 96.69 721 GLN A C 1
ATOM 5576 O O . GLN A 1 721 ? 23.727 0.283 -5.178 1.00 96.69 721 GLN A O 1
ATOM 5581 N N . PHE A 1 722 ? 23.443 -0.435 -7.292 1.00 96.88 722 PHE A N 1
ATOM 5582 C CA . PHE A 1 722 ? 24.830 -0.230 -7.724 1.00 96.88 722 PHE A CA 1
ATOM 5583 C C . PHE A 1 722 ? 24.990 0.848 -8.788 1.00 96.88 722 PHE A C 1
ATOM 5585 O O . PHE A 1 722 ? 26.122 1.148 -9.161 1.00 96.88 722 PHE A O 1
ATOM 5592 N N . LYS A 1 723 ? 23.886 1.433 -9.250 1.00 97.62 723 LYS A N 1
ATOM 5593 C CA . LYS A 1 723 ? 23.897 2.402 -10.335 1.00 97.62 723 LYS A CA 1
ATOM 5594 C C . LYS A 1 723 ? 24.672 3.650 -9.933 1.00 97.62 723 LYS A C 1
ATOM 5596 O O . LYS A 1 723 ? 24.431 4.211 -8.860 1.00 97.62 723 LYS A O 1
ATOM 5601 N N . ASP A 1 724 ? 25.600 4.074 -10.783 1.00 97.44 724 ASP A N 1
ATOM 5602 C CA . ASP A 1 724 ? 26.356 5.307 -10.567 1.00 97.44 724 ASP A CA 1
ATOM 5603 C C . ASP A 1 724 ? 25.488 6.540 -10.810 1.00 97.44 724 ASP A C 1
ATOM 5605 O O . ASP A 1 724 ? 24.498 6.474 -11.522 1.00 97.44 724 ASP A O 1
ATOM 5609 N N . SER A 1 725 ? 25.859 7.691 -10.247 1.00 96.50 725 SER A N 1
ATOM 5610 C CA . SER A 1 725 ? 25.188 8.957 -10.570 1.00 96.50 725 SER A CA 1
ATOM 5611 C C . SER A 1 725 ? 25.868 9.644 -11.751 1.00 96.50 725 SER A C 1
ATOM 5613 O O . SER A 1 725 ? 27.065 9.940 -11.689 1.00 96.50 725 SER A O 1
ATOM 5615 N N . ALA A 1 726 ? 25.099 9.989 -12.788 1.00 96.88 726 ALA A N 1
ATOM 5616 C CA . ALA A 1 726 ? 25.591 10.767 -13.927 1.00 96.88 726 ALA A CA 1
ATOM 5617 C C . ALA A 1 726 ? 26.133 12.138 -13.499 1.00 96.88 726 ALA A C 1
ATOM 5619 O O . ALA A 1 726 ? 27.132 12.613 -14.036 1.00 96.88 726 ALA A O 1
ATOM 5620 N N . SER A 1 727 ? 25.533 12.752 -12.474 1.00 95.00 727 SER A N 1
ATOM 5621 C CA . SER A 1 727 ? 26.012 14.016 -11.907 1.00 95.00 727 SER A CA 1
ATOM 5622 C C . SER A 1 727 ? 27.414 13.899 -11.324 1.00 95.00 727 SER A C 1
ATOM 5624 O O . SER A 1 727 ? 28.113 14.910 -11.264 1.00 95.00 727 SER A O 1
ATOM 5626 N N . ASP A 1 728 ? 27.824 12.697 -10.902 1.00 92.12 728 ASP A N 1
ATOM 5627 C CA . ASP A 1 728 ? 29.153 12.418 -10.369 1.00 92.12 728 ASP A CA 1
ATOM 5628 C C . ASP A 1 728 ? 30.145 12.047 -11.479 1.00 92.12 728 ASP A C 1
ATOM 5630 O O . ASP A 1 728 ? 31.173 12.715 -11.613 1.00 92.12 728 ASP A O 1
ATOM 5634 N N . VAL A 1 729 ? 29.804 11.048 -12.305 1.00 95.38 729 VAL A N 1
ATOM 5635 C CA . VAL A 1 729 ? 30.723 10.439 -13.288 1.00 95.38 729 VAL A CA 1
ATOM 5636 C C . VAL A 1 729 ? 30.737 11.131 -14.659 1.00 95.38 729 VAL A C 1
ATOM 5638 O O . VAL A 1 729 ? 31.649 10.892 -15.446 1.00 95.38 729 VAL A O 1
ATOM 5641 N N . VAL A 1 730 ? 29.783 12.030 -14.931 1.00 96.12 730 VAL A N 1
ATOM 5642 C CA . VAL A 1 730 ? 29.667 12.801 -16.185 1.00 96.12 730 VAL A CA 1
ATOM 5643 C C . VAL A 1 730 ? 29.564 14.313 -15.893 1.00 96.12 730 VAL A C 1
ATOM 5645 O O . VAL A 1 730 ? 28.528 14.946 -16.128 1.00 96.12 730 VAL A O 1
ATOM 5648 N N . PRO A 1 731 ? 30.629 14.949 -15.363 1.00 92.50 731 PRO A N 1
ATOM 5649 C CA . PRO A 1 731 ? 30.575 16.343 -14.911 1.00 92.50 731 PRO A CA 1
ATOM 5650 C C . PRO A 1 731 ? 30.232 17.345 -16.027 1.00 92.50 731 PRO A C 1
ATOM 5652 O O . PRO A 1 731 ? 29.600 18.370 -15.757 1.00 92.50 731 PRO A O 1
ATOM 5655 N N . ASP A 1 732 ? 30.594 17.042 -17.276 1.00 94.50 732 ASP A N 1
ATOM 5656 C CA . ASP A 1 732 ? 30.375 17.926 -18.425 1.00 94.50 732 ASP A CA 1
ATOM 5657 C C . ASP A 1 732 ? 28.889 18.105 -18.768 1.00 94.50 732 ASP A C 1
ATOM 5659 O O . ASP A 1 732 ? 28.487 19.192 -19.188 1.00 94.50 732 ASP A O 1
ATOM 5663 N N . GLY A 1 733 ? 28.052 17.095 -18.504 1.00 95.06 733 GLY A N 1
ATOM 5664 C CA . GLY A 1 733 ? 26.601 17.179 -18.702 1.00 95.06 733 GLY A CA 1
ATOM 5665 C C . GLY A 1 733 ? 25.888 18.056 -17.667 1.00 95.06 733 GLY A C 1
ATOM 5666 O O . GLY A 1 733 ? 24.751 18.487 -17.892 1.00 95.06 733 GLY A O 1
ATOM 5667 N N . LYS A 1 734 ? 26.557 18.374 -16.544 1.00 95.25 734 LYS A N 1
ATOM 5668 C CA . LYS A 1 734 ? 26.012 19.154 -15.416 1.00 95.25 734 LYS A CA 1
ATOM 5669 C C . LYS A 1 734 ? 24.637 18.648 -14.970 1.00 95.25 734 LYS A C 1
ATOM 5671 O O . LYS A 1 734 ? 23.714 19.445 -14.793 1.00 95.25 734 LYS A O 1
ATOM 5676 N N . PHE A 1 735 ? 24.499 17.329 -14.858 1.00 95.62 735 PHE A N 1
ATOM 5677 C CA . PHE A 1 735 ? 23.226 16.686 -14.559 1.00 95.62 735 PHE A CA 1
ATOM 5678 C C . PHE A 1 735 ? 22.612 17.211 -13.254 1.00 95.62 735 PHE A C 1
ATOM 5680 O O . PHE A 1 735 ? 23.311 17.501 -12.280 1.00 95.62 735 PHE A O 1
ATOM 5687 N N . LYS A 1 736 ? 21.288 17.371 -13.273 1.00 94.12 736 LYS A N 1
ATOM 5688 C CA . LYS A 1 736 ? 20.458 17.675 -12.106 1.00 94.12 736 LYS A CA 1
ATOM 5689 C C . LYS A 1 736 ? 19.203 16.826 -12.167 1.00 94.12 736 LYS A C 1
ATOM 5691 O O . LYS A 1 736 ? 18.478 16.890 -13.160 1.00 94.12 736 LYS A O 1
ATOM 5696 N N . ASN A 1 737 ? 18.951 16.063 -11.113 1.00 93.94 737 ASN A N 1
ATOM 5697 C CA . ASN A 1 737 ? 17.825 15.148 -11.001 1.00 93.94 737 ASN A CA 1
ATOM 5698 C C . ASN A 1 737 ? 17.687 14.210 -12.214 1.00 93.94 737 ASN A C 1
ATOM 5700 O O . ASN A 1 737 ? 16.589 14.028 -12.725 1.00 93.94 737 ASN A O 1
ATOM 5704 N N . GLY A 1 738 ? 18.815 13.715 -12.732 1.00 94.88 738 GLY A N 1
ATOM 5705 C CA . GLY A 1 738 ? 18.864 12.826 -13.898 1.00 94.88 738 GLY A CA 1
ATOM 5706 C C . GLY A 1 738 ? 18.921 13.514 -15.269 1.00 94.88 738 GLY A C 1
ATOM 5707 O O . GLY A 1 738 ? 19.143 12.854 -16.280 1.00 94.88 738 GLY A O 1
ATOM 5708 N N . TRP A 1 739 ? 18.801 14.847 -15.331 1.00 96.31 739 TRP A N 1
ATOM 5709 C CA . TRP A 1 739 ? 18.707 15.591 -16.596 1.00 96.31 739 TRP A CA 1
ATOM 5710 C C . TRP A 1 739 ? 19.930 16.464 -16.866 1.00 96.31 739 TRP A C 1
ATOM 5712 O O . TRP A 1 739 ? 20.299 17.294 -16.028 1.00 96.31 739 TRP A O 1
ATOM 5722 N N . ALA A 1 740 ? 20.509 16.358 -18.064 1.00 96.31 740 ALA A N 1
ATOM 5723 C CA . ALA A 1 740 ? 21.613 17.214 -18.497 1.00 96.31 740 ALA A CA 1
ATOM 5724 C C . ALA A 1 740 ? 21.197 18.697 -18.529 1.00 96.31 740 ALA A C 1
ATOM 5726 O O . ALA A 1 740 ? 20.161 19.057 -19.089 1.00 96.31 740 ALA A O 1
ATOM 5727 N N . GLN A 1 741 ? 22.018 19.573 -17.942 1.00 95.12 741 GLN A N 1
ATOM 5728 C CA . GLN A 1 741 ? 21.767 21.023 -17.893 1.00 95.12 741 GLN A CA 1
ATOM 5729 C C . GLN A 1 741 ? 22.762 21.828 -18.732 1.00 95.12 741 GLN A C 1
ATOM 5731 O O . GLN A 1 741 ? 22.592 23.036 -18.920 1.00 95.12 741 GLN A O 1
ATOM 5736 N N . ALA A 1 742 ? 23.830 21.193 -19.216 1.00 95.38 742 ALA A N 1
ATOM 5737 C CA . ALA A 1 742 ? 24.789 21.843 -20.091 1.00 95.38 742 ALA A CA 1
ATOM 5738 C C . ALA A 1 742 ? 24.152 22.165 -21.456 1.00 95.38 742 ALA A C 1
ATOM 5740 O O . ALA A 1 742 ? 23.559 21.314 -22.115 1.00 95.38 742 ALA A O 1
ATOM 5741 N N . VAL A 1 743 ? 24.267 23.428 -21.880 1.00 92.81 743 VAL A N 1
ATOM 5742 C CA . VAL A 1 743 ? 23.710 23.901 -23.155 1.00 92.81 743 VAL A CA 1
ATOM 5743 C C . VAL A 1 743 ? 24.372 23.158 -24.313 1.00 92.81 743 VAL A C 1
ATOM 5745 O O . VAL A 1 743 ? 25.592 23.188 -24.442 1.00 92.81 743 VAL A O 1
ATOM 5748 N N . GLY A 1 744 ? 23.557 22.536 -25.167 1.00 91.44 744 GLY A N 1
ATOM 5749 C CA . GLY A 1 744 ? 24.029 21.808 -26.347 1.00 91.44 744 GLY A CA 1
ATOM 5750 C C . GLY A 1 744 ? 24.665 20.448 -26.052 1.00 91.44 744 GLY A C 1
ATOM 5751 O O . GLY A 1 744 ? 25.210 19.851 -26.973 1.00 91.44 744 GLY A O 1
ATOM 5752 N N . TYR A 1 745 ? 24.605 19.965 -24.807 1.00 95.75 745 TYR A N 1
ATOM 5753 C CA . TYR A 1 745 ? 25.077 18.629 -24.453 1.00 95.75 745 TYR A CA 1
ATOM 5754 C C . TYR A 1 745 ? 24.181 17.558 -25.082 1.00 95.75 745 TYR A C 1
ATOM 5756 O O . TYR A 1 745 ? 22.957 17.624 -24.945 1.00 95.75 745 TYR A O 1
ATOM 5764 N N . ASP A 1 746 ? 24.784 16.583 -25.762 1.00 95.38 746 ASP A N 1
ATOM 5765 C CA . ASP A 1 746 ? 24.074 15.426 -26.298 1.00 95.38 746 ASP A CA 1
ATOM 5766 C C . ASP A 1 746 ? 24.048 14.319 -25.232 1.00 95.38 746 ASP A C 1
ATOM 5768 O O . ASP A 1 746 ? 25.110 13.840 -24.836 1.00 95.38 746 ASP A O 1
ATOM 5772 N N . PRO A 1 747 ? 22.875 13.873 -24.746 1.00 94.81 747 PRO A N 1
ATOM 5773 C CA . PRO A 1 747 ? 22.796 12.798 -23.755 1.00 94.81 747 PRO A CA 1
ATOM 5774 C C . PRO A 1 747 ? 23.433 11.474 -24.204 1.00 94.81 747 PRO A C 1
ATOM 5776 O O . PRO A 1 747 ? 23.788 10.647 -23.365 1.00 94.81 747 PRO A O 1
ATOM 5779 N N . ARG A 1 748 ? 23.632 11.278 -25.513 1.00 95.50 748 ARG A N 1
ATOM 5780 C CA . ARG A 1 748 ? 24.397 10.146 -26.059 1.00 95.50 748 ARG A CA 1
ATOM 5781 C C . ARG A 1 748 ? 25.867 10.155 -25.631 1.00 95.50 748 ARG A C 1
ATOM 5783 O O . ARG A 1 748 ? 26.461 9.088 -25.529 1.00 95.50 748 ARG A O 1
ATOM 5790 N N . ASP A 1 749 ? 26.419 11.319 -25.297 1.00 96.50 749 ASP A N 1
ATOM 5791 C CA . ASP A 1 749 ? 27.790 11.472 -24.795 1.00 96.50 749 ASP A CA 1
ATOM 5792 C C . ASP A 1 749 ? 27.911 11.159 -23.288 1.00 96.50 749 ASP A C 1
ATOM 5794 O O . ASP A 1 749 ? 28.974 11.349 -22.695 1.00 96.50 749 ASP A O 1
ATOM 5798 N N . ALA A 1 750 ? 26.829 10.705 -22.639 1.00 96.56 750 ALA A N 1
ATOM 5799 C CA . ALA A 1 750 ? 26.827 10.356 -21.217 1.00 96.56 750 ALA A CA 1
ATOM 5800 C C . ALA A 1 750 ? 27.380 8.952 -20.919 1.00 96.56 750 ALA A C 1
ATOM 5802 O O . ALA A 1 750 ? 27.514 8.598 -19.746 1.00 96.56 750 ALA A O 1
ATOM 5803 N N . ASP A 1 751 ? 27.701 8.152 -21.941 1.00 96.56 751 ASP A N 1
ATOM 5804 C CA . ASP A 1 751 ? 28.336 6.847 -21.743 1.00 96.56 751 ASP A CA 1
ATOM 5805 C C . ASP A 1 751 ? 29.821 7.031 -21.414 1.00 96.56 751 ASP A C 1
ATOM 5807 O O . ASP A 1 751 ? 30.610 7.482 -22.249 1.00 96.56 751 ASP A O 1
ATOM 5811 N N . VAL A 1 752 ? 30.218 6.685 -20.188 1.00 95.88 752 VAL A N 1
ATOM 5812 C CA . VAL A 1 752 ? 31.601 6.836 -19.720 1.00 95.88 752 VAL A CA 1
ATOM 5813 C C . VAL A 1 752 ? 32.188 5.497 -19.267 1.00 95.88 752 VAL A C 1
ATOM 5815 O O . VAL A 1 752 ? 31.492 4.694 -18.635 1.00 95.88 752 VAL A O 1
ATOM 5818 N N . PRO A 1 753 ? 33.479 5.225 -19.547 1.00 95.06 753 PRO A N 1
ATOM 5819 C CA . PRO A 1 753 ? 34.114 3.981 -19.132 1.00 95.06 753 PRO A CA 1
ATOM 5820 C C . PRO A 1 753 ? 34.029 3.756 -17.620 1.00 95.06 753 PRO A C 1
ATOM 5822 O O . PRO A 1 753 ? 34.415 4.612 -16.828 1.00 95.06 753 PRO A O 1
ATOM 5825 N N . GLY A 1 754 ? 33.577 2.565 -17.229 1.00 93.75 754 GLY A N 1
ATOM 5826 C CA . GLY A 1 754 ? 33.524 2.140 -15.830 1.00 93.75 754 GLY A CA 1
ATOM 5827 C C . GLY A 1 754 ? 32.238 2.496 -15.085 1.00 93.75 754 GLY A C 1
ATOM 5828 O O . GLY A 1 754 ? 32.063 1.969 -13.988 1.00 93.75 754 GLY A O 1
ATOM 5829 N N . ALA A 1 755 ? 31.332 3.291 -15.668 1.00 96.88 755 ALA A N 1
ATOM 5830 C CA . ALA A 1 755 ? 30.027 3.546 -15.063 1.00 96.88 755 ALA A CA 1
ATOM 5831 C C . ALA A 1 755 ? 29.202 2.252 -14.935 1.00 96.88 755 ALA A C 1
ATOM 5833 O O . ALA A 1 755 ? 29.195 1.398 -15.830 1.00 96.88 755 ALA A O 1
ATOM 5834 N N . GLN A 1 756 ? 28.520 2.108 -13.804 1.00 97.38 756 GLN A N 1
ATOM 5835 C CA . GLN A 1 756 ? 27.792 0.908 -13.406 1.00 97.38 756 GLN A CA 1
ATOM 5836 C C . GLN A 1 756 ? 26.273 1.107 -13.503 1.00 97.38 756 GLN A C 1
ATOM 5838 O O . GLN A 1 756 ? 25.751 2.168 -13.161 1.00 97.38 756 GLN A O 1
ATOM 5843 N N . LEU A 1 757 ? 25.570 0.044 -13.917 1.00 98.31 757 LEU A N 1
ATOM 5844 C CA . LEU A 1 757 ? 24.116 -0.108 -13.774 1.00 98.31 757 LEU A CA 1
ATOM 5845 C C . LEU A 1 757 ? 23.811 -1.146 -12.683 1.00 98.31 757 LEU A C 1
ATOM 5847 O O . LEU A 1 757 ? 23.499 -0.797 -11.550 1.00 98.31 757 LEU A O 1
ATOM 5851 N N . LEU A 1 758 ? 23.989 -2.432 -13.004 1.00 97.94 758 LEU A N 1
ATOM 5852 C CA . LEU A 1 758 ? 23.748 -3.538 -12.071 1.00 97.94 758 LEU A CA 1
ATOM 5853 C C . LEU A 1 758 ? 24.940 -3.789 -11.129 1.00 97.94 758 LEU A C 1
ATOM 5855 O O . LEU A 1 758 ? 24.781 -4.373 -10.058 1.00 97.94 758 LEU A O 1
ATOM 5859 N N . GLY A 1 759 ? 26.143 -3.351 -11.500 1.00 95.88 759 GLY A N 1
ATOM 5860 C CA . GLY A 1 759 ? 27.370 -3.691 -10.782 1.00 95.88 759 GLY A CA 1
ATOM 5861 C C . GLY A 1 759 ? 27.854 -5.119 -11.071 1.00 95.88 759 GLY A C 1
ATOM 5862 O O . GLY A 1 759 ? 27.079 -6.017 -11.404 1.00 95.88 759 GLY A O 1
ATOM 5863 N N . GLU A 1 760 ? 29.157 -5.356 -10.894 1.00 94.69 760 GLU A N 1
ATOM 5864 C CA . GLU A 1 760 ? 29.817 -6.629 -11.241 1.00 94.69 760 GLU A CA 1
ATOM 5865 C C . GLU A 1 760 ? 29.163 -7.861 -10.584 1.00 94.69 760 GLU A C 1
ATOM 5867 O O . GLU A 1 760 ? 29.013 -8.913 -11.210 1.00 94.69 760 GLU A O 1
ATOM 5872 N N . ARG A 1 761 ? 28.742 -7.736 -9.318 1.00 94.56 761 ARG A N 1
ATOM 5873 C CA . ARG A 1 761 ? 28.138 -8.839 -8.549 1.00 94.56 761 ARG A CA 1
ATOM 5874 C C . ARG A 1 761 ? 26.842 -9.336 -9.193 1.00 94.56 761 ARG A C 1
ATOM 5876 O O . ARG A 1 761 ? 26.662 -10.547 -9.329 1.00 94.56 761 ARG A O 1
ATOM 5883 N N . GLN A 1 762 ? 25.982 -8.415 -9.629 1.00 96.56 762 GLN A N 1
ATOM 5884 C CA . GLN A 1 762 ? 24.718 -8.747 -10.284 1.00 96.56 762 GLN A CA 1
ATOM 5885 C C . GLN A 1 762 ? 24.916 -9.197 -11.727 1.00 96.56 762 GLN A C 1
ATOM 5887 O O . GLN A 1 762 ? 24.293 -10.171 -12.130 1.00 96.56 762 GLN A O 1
ATOM 5892 N N . GLU A 1 763 ? 25.816 -8.565 -12.490 1.00 97.06 763 GLU A N 1
ATOM 5893 C CA . GLU A 1 763 ? 26.121 -9.001 -13.862 1.00 97.06 763 GLU A CA 1
ATOM 5894 C C . GLU A 1 763 ? 26.630 -10.454 -13.882 1.00 97.06 763 GLU A C 1
ATOM 5896 O O . GLU A 1 763 ? 26.206 -11.264 -14.711 1.00 97.06 763 GLU A O 1
ATOM 5901 N N . LYS A 1 764 ? 27.481 -10.828 -12.916 1.00 96.81 764 LYS A N 1
ATOM 5902 C CA . LYS A 1 764 ? 27.964 -12.205 -12.754 1.00 96.81 764 LYS A CA 1
ATOM 5903 C C . LYS A 1 764 ? 26.852 -13.175 -12.356 1.00 96.81 764 LYS A C 1
ATOM 5905 O O . LYS A 1 764 ? 26.817 -14.301 -12.858 1.00 96.81 764 LYS A O 1
ATOM 5910 N N . PHE A 1 765 ? 25.970 -12.762 -11.448 1.00 97.50 765 PHE A N 1
ATOM 5911 C CA . PHE A 1 765 ? 24.786 -13.533 -11.072 1.00 97.50 765 PHE A CA 1
ATOM 5912 C C . PHE A 1 765 ? 23.881 -13.778 -12.289 1.00 97.50 765 PHE A C 1
ATOM 5914 O O . PHE A 1 765 ? 23.606 -14.936 -12.610 1.00 97.50 765 PHE A O 1
ATOM 5921 N N . LEU A 1 766 ? 23.512 -12.716 -13.007 1.00 97.81 766 LEU A N 1
ATOM 5922 C CA . LEU A 1 766 ? 22.612 -12.768 -14.154 1.00 97.81 766 LEU A CA 1
ATOM 5923 C C . LEU A 1 766 ? 23.203 -13.616 -15.287 1.00 97.81 766 LEU A C 1
ATOM 5925 O O . LEU A 1 766 ? 22.518 -14.477 -15.826 1.00 97.81 766 LEU A O 1
ATOM 5929 N N . SER A 1 767 ? 24.503 -13.475 -15.573 1.00 97.94 767 SER A N 1
ATOM 5930 C CA . SER A 1 767 ? 25.208 -14.305 -16.566 1.00 97.94 767 SER A CA 1
ATOM 5931 C C . SER A 1 767 ? 25.181 -15.794 -16.205 1.00 97.94 767 SER A C 1
ATOM 5933 O O . SER A 1 767 ? 24.999 -16.670 -17.058 1.00 97.94 767 SER A O 1
ATOM 5935 N N . ARG A 1 768 ? 25.360 -16.116 -14.917 1.00 96.69 768 ARG A N 1
ATOM 5936 C CA . ARG A 1 768 ? 25.276 -17.500 -14.447 1.00 96.69 768 ARG A CA 1
ATOM 5937 C C . ARG A 1 768 ? 23.856 -18.037 -14.577 1.00 96.69 768 ARG A C 1
ATOM 5939 O O . ARG A 1 768 ? 23.713 -19.175 -14.999 1.00 96.69 768 ARG A O 1
ATOM 5946 N N . TRP A 1 769 ? 22.846 -17.255 -14.209 1.00 97.00 769 TRP A N 1
ATOM 5947 C CA . TRP A 1 769 ? 21.436 -17.625 -14.339 1.00 97.00 769 TRP A CA 1
ATOM 5948 C C . TRP A 1 769 ? 21.030 -17.855 -15.805 1.00 97.00 769 TRP A C 1
ATOM 5950 O O . TRP A 1 769 ? 20.444 -18.892 -16.128 1.00 97.00 769 TRP A O 1
ATOM 5960 N N . ALA A 1 770 ? 21.420 -16.941 -16.696 1.00 97.00 770 ALA A N 1
ATOM 5961 C CA . ALA A 1 770 ? 21.153 -16.993 -18.133 1.00 97.00 770 ALA A CA 1
ATOM 5962 C C . ALA A 1 770 ? 21.723 -18.261 -18.781 1.00 97.00 770 ALA A C 1
ATOM 5964 O O . ALA A 1 770 ? 21.062 -18.919 -19.577 1.00 97.00 770 ALA A O 1
ATOM 5965 N N . SER A 1 771 ? 22.933 -18.661 -18.379 1.00 95.62 771 SER A N 1
ATOM 5966 C CA . SER A 1 771 ? 23.614 -19.841 -18.929 1.00 95.62 771 SER A CA 1
ATOM 5967 C C . SER A 1 771 ? 23.126 -21.191 -18.381 1.00 95.62 771 SER A C 1
ATOM 5969 O O . SER A 1 771 ? 23.563 -22.236 -18.878 1.00 95.62 771 SER A O 1
ATOM 5971 N N . ARG A 1 772 ? 22.234 -21.221 -17.377 1.00 93.31 772 ARG A N 1
ATOM 5972 C CA . ARG A 1 772 ? 21.686 -22.485 -16.849 1.00 93.31 772 ARG A CA 1
ATOM 5973 C C . ARG A 1 772 ? 20.721 -23.128 -17.843 1.00 93.31 772 ARG A C 1
ATOM 5975 O O . ARG A 1 772 ? 19.826 -22.461 -18.350 1.00 93.31 772 ARG A O 1
ATOM 5982 N N . LYS A 1 773 ? 20.881 -24.440 -18.052 1.00 85.25 773 LYS A N 1
ATOM 5983 C CA . LYS A 1 773 ? 20.064 -25.280 -18.952 1.00 85.25 773 LYS A CA 1
ATOM 5984 C C . LYS A 1 773 ? 19.317 -26.401 -18.217 1.00 85.25 773 LYS A C 1
ATOM 5986 O O . LYS A 1 773 ? 19.102 -27.479 -18.766 1.00 85.25 773 LYS A O 1
ATOM 5991 N N . ASP A 1 774 ? 19.025 -26.210 -16.936 1.00 82.44 774 ASP A N 1
ATOM 5992 C CA . ASP A 1 774 ? 18.394 -27.214 -16.083 1.00 82.44 774 ASP A CA 1
ATOM 5993 C C . ASP A 1 774 ? 16.860 -27.126 -16.156 1.00 82.44 774 ASP A C 1
ATOM 5995 O O . ASP A 1 774 ? 16.201 -26.594 -15.260 1.00 82.44 774 ASP A O 1
ATOM 5999 N N . GLY A 1 775 ? 16.316 -27.686 -17.239 1.00 80.81 775 GLY A N 1
ATOM 6000 C CA . GLY A 1 775 ? 14.882 -27.756 -17.532 1.00 80.81 775 GLY A CA 1
ATOM 6001 C C . GLY A 1 775 ? 14.461 -26.851 -18.688 1.00 80.81 775 GLY A C 1
ATOM 6002 O O . GLY A 1 775 ? 15.257 -26.054 -19.182 1.00 80.81 775 GLY A O 1
ATOM 6003 N N . ASP A 1 776 ? 13.211 -27.009 -19.112 1.00 85.94 776 ASP A N 1
ATOM 6004 C CA . ASP A 1 776 ? 12.574 -26.209 -20.161 1.00 85.94 776 ASP A CA 1
ATOM 6005 C C . ASP A 1 776 ? 11.678 -25.149 -19.504 1.00 85.94 776 ASP A C 1
ATOM 6007 O O . ASP A 1 776 ? 10.469 -25.317 -19.374 1.00 85.94 776 ASP A O 1
ATOM 6011 N N . TYR A 1 777 ? 12.318 -24.120 -18.945 1.00 91.88 777 TYR A N 1
ATOM 6012 C CA . TYR A 1 777 ? 11.650 -23.036 -18.225 1.00 91.88 777 TYR A CA 1
ATOM 6013 C C . TYR A 1 777 ? 11.623 -21.778 -19.086 1.00 91.88 777 TYR A C 1
ATOM 6015 O O . TYR A 1 777 ? 12.654 -21.396 -19.645 1.00 91.88 777 TYR A O 1
ATOM 6023 N N . GLN A 1 778 ? 10.492 -21.068 -19.095 1.00 94.62 778 GLN A N 1
ATOM 6024 C CA . GLN A 1 778 ? 10.492 -19.688 -19.574 1.00 94.62 778 GLN A CA 1
ATOM 6025 C C . GLN A 1 778 ? 11.365 -18.852 -18.633 1.00 94.62 778 GLN A C 1
ATOM 6027 O O . GLN A 1 778 ? 11.155 -18.848 -17.420 1.00 94.62 778 GLN A O 1
ATOM 6032 N N . LYS A 1 779 ? 12.343 -18.132 -19.183 1.00 97.12 779 LYS A N 1
ATOM 6033 C CA . LYS A 1 779 ? 13.193 -17.232 -18.399 1.00 97.12 779 LYS A CA 1
ATOM 6034 C C . LYS A 1 779 ? 12.562 -15.849 -18.301 1.00 97.12 779 LYS A C 1
ATOM 6036 O O . LYS A 1 779 ? 12.133 -15.287 -19.313 1.00 97.12 779 LYS A O 1
ATOM 6041 N N . VAL A 1 780 ? 12.514 -15.310 -17.083 1.00 98.50 780 VAL A N 1
ATOM 6042 C CA . VAL A 1 780 ? 11.954 -13.984 -16.790 1.00 98.50 780 VAL A CA 1
ATOM 6043 C C . VAL A 1 780 ? 12.902 -13.201 -15.884 1.00 98.50 780 VAL A C 1
ATOM 6045 O O . VAL A 1 780 ? 13.339 -13.703 -14.852 1.00 98.50 780 VAL A O 1
ATOM 6048 N N . VAL A 1 781 ? 13.207 -11.959 -16.251 1.00 98.88 781 VAL A N 1
ATOM 6049 C CA . VAL A 1 781 ? 13.947 -11.005 -15.415 1.00 98.88 781 VAL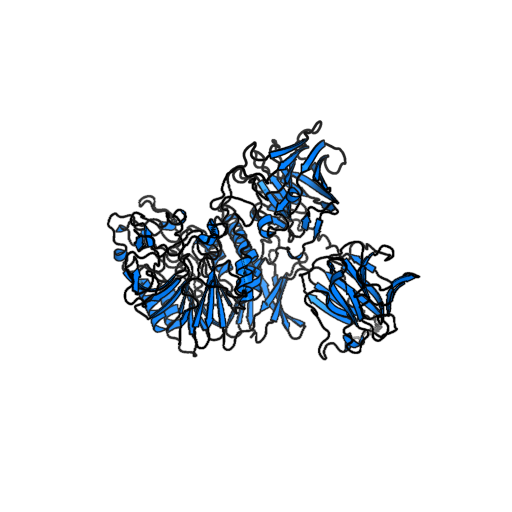 A CA 1
ATOM 6050 C C . VAL A 1 781 ? 12.978 -9.985 -14.825 1.00 98.88 781 VAL A C 1
ATOM 6052 O O . VAL A 1 781 ? 12.104 -9.493 -15.534 1.00 98.88 781 VAL A O 1
ATOM 6055 N N . LEU A 1 782 ? 13.148 -9.671 -13.543 1.00 98.81 782 LEU A N 1
ATOM 6056 C CA . LEU A 1 782 ? 12.369 -8.692 -12.783 1.00 98.81 782 LEU A CA 1
ATOM 6057 C C . LEU A 1 782 ? 13.290 -7.539 -12.338 1.00 98.81 782 LEU A C 1
ATOM 6059 O O . LEU A 1 782 ? 14.307 -7.806 -11.686 1.00 98.81 782 LEU A O 1
ATOM 6063 N N . SER A 1 783 ? 12.949 -6.290 -12.670 1.00 98.69 783 SER A N 1
ATOM 6064 C CA . SER A 1 783 ? 13.720 -5.074 -12.337 1.00 98.69 783 SER A CA 1
ATOM 6065 C C . SER A 1 783 ? 12.825 -3.870 -12.009 1.00 98.69 783 SER A C 1
ATOM 6067 O O . SER A 1 783 ? 11.618 -3.901 -12.237 1.00 98.69 783 SER A O 1
ATOM 6069 N N . GLN A 1 784 ? 13.407 -2.785 -11.496 1.00 98.50 784 GLN A N 1
ATOM 6070 C CA . GLN A 1 784 ? 12.669 -1.547 -11.248 1.00 98.50 784 GLN A CA 1
ATOM 6071 C C . GLN A 1 784 ? 12.297 -0.872 -12.563 1.00 98.50 784 GLN A C 1
ATOM 6073 O O . GLN A 1 784 ? 11.130 -0.569 -12.792 1.00 98.50 784 GLN A O 1
ATOM 6078 N N . THR A 1 785 ? 13.267 -0.697 -13.465 1.00 98.12 785 THR A N 1
ATOM 6079 C CA . THR A 1 785 ? 13.052 0.022 -14.729 1.00 98.12 785 THR A CA 1
ATOM 6080 C C . THR A 1 785 ? 13.315 -0.853 -15.961 1.00 98.12 785 THR A C 1
ATOM 6082 O O . THR A 1 785 ? 14.155 -1.763 -15.920 1.00 98.12 785 THR A O 1
ATOM 6085 N N . PRO A 1 786 ? 12.642 -0.600 -17.104 1.00 97.94 786 PRO A N 1
ATOM 6086 C CA . PRO A 1 786 ? 13.079 -1.170 -18.372 1.00 97.94 786 PRO A CA 1
ATOM 6087 C C . PRO A 1 786 ? 14.461 -0.609 -18.731 1.00 97.94 786 PRO A C 1
ATOM 6089 O O . PRO A 1 786 ? 14.771 0.553 -18.467 1.00 97.94 786 PRO A O 1
ATOM 6092 N N . PHE A 1 787 ? 15.300 -1.403 -19.399 1.00 98.19 787 PHE A N 1
ATOM 6093 C CA . PHE A 1 787 ? 16.656 -0.986 -19.767 1.00 98.19 787 PHE A CA 1
ATOM 6094 C C . PHE A 1 787 ? 16.666 -0.143 -21.054 1.00 98.19 787 PHE A C 1
ATOM 6096 O O . PHE A 1 787 ? 17.311 -0.474 -22.051 1.00 98.19 787 PHE A O 1
ATOM 6103 N N . CYS A 1 788 ? 15.879 0.930 -21.046 1.00 97.44 788 CYS A N 1
ATOM 6104 C CA . CYS A 1 788 ? 15.762 1.987 -22.050 1.00 97.44 788 CYS A CA 1
ATOM 6105 C C . CYS A 1 788 ? 15.070 3.204 -21.410 1.00 97.44 788 CYS A C 1
ATOM 6107 O O . CYS A 1 788 ? 14.500 3.084 -20.326 1.00 97.44 788 CYS A O 1
ATOM 6109 N N . ASN A 1 789 ? 15.032 4.351 -22.094 1.00 96.94 789 ASN A N 1
ATOM 6110 C CA . ASN A 1 789 ? 14.173 5.466 -21.682 1.00 96.94 789 ASN A CA 1
ATOM 6111 C C . ASN A 1 789 ? 13.013 5.685 -22.663 1.00 96.94 789 ASN A C 1
ATOM 6113 O O . ASN A 1 789 ? 13.142 6.414 -23.648 1.00 96.94 789 ASN A O 1
ATOM 6117 N N . LEU A 1 790 ? 11.851 5.093 -22.371 1.00 96.94 790 LEU A N 1
ATOM 6118 C CA . LEU A 1 790 ? 10.643 5.281 -23.176 1.00 96.94 790 LEU A CA 1
ATOM 6119 C C . LEU A 1 790 ? 9.848 6.507 -22.704 1.00 96.94 790 LEU A C 1
ATOM 6121 O O . LEU A 1 790 ? 8.800 6.397 -22.073 1.00 96.94 790 LEU A O 1
ATOM 6125 N N . ALA A 1 791 ? 10.346 7.700 -23.015 1.00 96.69 791 ALA A N 1
ATOM 6126 C CA . ALA A 1 791 ? 9.623 8.934 -22.739 1.00 96.69 791 ALA A CA 1
ATOM 6127 C C . ALA A 1 791 ? 9.934 10.031 -23.761 1.00 96.69 791 ALA A C 1
ATOM 6129 O O . ALA A 1 791 ? 10.985 10.070 -24.402 1.00 96.69 791 ALA A O 1
ATOM 6130 N N . THR A 1 792 ? 8.999 10.966 -23.879 1.00 97.56 792 THR A N 1
ATOM 6131 C CA . THR A 1 792 ? 9.128 12.190 -24.664 1.00 97.56 792 THR A CA 1
ATOM 6132 C C . THR A 1 792 ? 8.751 13.404 -23.829 1.00 97.56 792 THR A C 1
ATOM 6134 O O . THR A 1 792 ? 7.922 13.334 -22.920 1.00 97.56 792 THR A O 1
ATOM 6137 N N . LEU A 1 793 ? 9.359 14.541 -24.151 1.00 96.56 793 LEU A N 1
ATOM 6138 C CA . LEU A 1 793 ? 9.093 15.829 -23.518 1.00 96.56 793 LEU A CA 1
ATOM 6139 C C . LEU A 1 793 ? 8.861 16.904 -24.574 1.00 96.56 793 LEU A C 1
ATOM 6141 O O . LEU A 1 793 ? 9.412 16.787 -25.666 1.00 96.56 793 LEU A O 1
ATOM 6145 N N . PRO A 1 794 ? 8.138 17.990 -24.259 1.00 96.38 794 PRO A N 1
ATOM 6146 C CA . PRO A 1 794 ? 8.117 19.163 -25.124 1.00 96.38 794 PRO A CA 1
ATOM 6147 C C . PRO A 1 794 ? 9.545 19.639 -25.442 1.00 96.38 794 PRO A C 1
ATOM 6149 O O . PRO A 1 794 ? 10.408 19.654 -24.562 1.00 96.38 794 PRO A O 1
ATOM 6152 N N . GLU A 1 795 ? 9.806 20.058 -26.681 1.00 93.94 795 GLU A N 1
ATOM 6153 C CA . GLU A 1 795 ? 11.157 20.375 -27.188 1.00 93.94 795 GLU A CA 1
ATOM 6154 C C . GLU A 1 795 ? 11.961 21.323 -26.282 1.00 93.94 795 GLU A C 1
ATOM 6156 O O . GLU A 1 795 ? 13.165 21.143 -26.072 1.00 93.94 795 GLU A O 1
ATOM 6161 N N . LYS A 1 796 ? 11.280 22.325 -25.716 1.00 91.75 796 LYS A N 1
ATOM 6162 C CA . LYS A 1 796 ? 11.877 23.373 -24.874 1.00 91.75 796 LYS A CA 1
ATOM 6163 C C . LYS A 1 796 ? 12.113 22.945 -23.424 1.00 91.75 796 LYS A C 1
ATOM 6165 O O . LYS A 1 796 ? 12.776 23.671 -22.687 1.00 91.75 796 LYS A O 1
ATOM 6170 N N . SER A 1 797 ? 11.572 21.807 -23.000 1.00 94.31 797 SER A N 1
ATOM 6171 C CA . SER A 1 797 ? 11.703 21.326 -21.627 1.00 94.31 797 SER A CA 1
ATOM 6172 C C . SER A 1 797 ? 13.092 20.745 -21.386 1.00 94.31 797 SER A C 1
ATOM 6174 O O . SER A 1 797 ? 13.631 20.017 -22.220 1.00 94.31 797 SER A O 1
ATOM 6176 N N . MET A 1 798 ? 13.670 21.064 -20.231 1.00 91.94 798 MET A N 1
ATOM 6177 C CA . MET A 1 798 ? 14.991 20.579 -19.808 1.00 91.94 798 MET A CA 1
ATOM 6178 C C . MET A 1 798 ? 14.907 19.452 -18.770 1.00 91.94 798 MET A C 1
ATOM 6180 O O . MET A 1 798 ? 15.937 18.916 -18.381 1.00 91.94 798 MET A O 1
ATOM 6184 N N . SER A 1 799 ? 13.702 19.113 -18.302 1.00 94.19 799 SER A N 1
ATOM 6185 C CA . SER A 1 799 ? 13.456 18.007 -17.377 1.00 94.19 799 SER A CA 1
ATOM 6186 C C . SER A 1 799 ? 11.999 17.539 -17.424 1.00 94.19 799 SER A C 1
ATOM 6188 O O . SER A 1 799 ? 11.132 18.204 -18.004 1.00 94.19 799 SER A O 1
ATOM 6190 N N . GLY A 1 800 ? 11.726 16.404 -16.774 1.00 92.69 800 GLY A N 1
ATOM 6191 C CA . GLY A 1 800 ? 10.387 15.834 -16.618 1.00 92.69 800 GLY A CA 1
ATOM 6192 C C . GLY A 1 800 ? 9.454 16.588 -15.664 1.00 92.69 800 GLY A C 1
ATOM 6193 O O . GLY A 1 800 ? 8.281 16.245 -15.588 1.00 92.69 800 GLY A O 1
ATOM 6194 N N . SER A 1 801 ? 9.905 17.645 -14.974 1.00 93.69 801 SER A N 1
ATOM 6195 C CA . SER A 1 801 ? 9.071 18.375 -13.998 1.00 93.69 801 SER A CA 1
ATOM 6196 C C . SER A 1 801 ? 7.837 19.052 -14.602 1.00 93.69 801 SER A C 1
ATOM 6198 O O . SER A 1 801 ? 6.915 19.422 -13.879 1.00 93.69 801 SER A O 1
ATOM 6200 N N . VAL A 1 802 ? 7.803 19.210 -15.927 1.00 93.81 802 VAL A N 1
ATOM 6201 C CA . VAL A 1 802 ? 6.647 19.746 -16.653 1.00 93.81 802 VAL A CA 1
ATOM 6202 C C . VAL A 1 802 ? 5.498 18.741 -16.754 1.00 93.81 802 VAL A C 1
ATOM 6204 O O . VAL A 1 802 ? 4.347 19.163 -16.863 1.00 93.81 802 VAL A O 1
ATOM 6207 N N . LEU A 1 803 ? 5.790 17.433 -16.707 1.00 94.06 803 LEU A N 1
ATOM 6208 C CA . LEU A 1 803 ? 4.858 16.352 -17.048 1.00 94.06 803 LEU A CA 1
ATOM 6209 C C . LEU A 1 803 ? 3.519 16.424 -16.297 1.00 94.06 803 LEU A C 1
ATOM 6211 O O . LEU A 1 803 ? 2.493 16.327 -16.973 1.00 94.06 803 LEU A O 1
ATOM 6215 N N . PRO A 1 804 ? 3.473 16.657 -14.967 1.00 91.94 804 PRO A N 1
ATOM 6216 C CA . PRO A 1 804 ? 2.202 16.675 -14.234 1.00 91.94 804 PRO A CA 1
ATOM 6217 C C . PRO A 1 804 ? 1.268 17.826 -14.620 1.00 91.94 804 PRO A C 1
ATOM 6219 O O . PRO A 1 804 ? 0.074 17.757 -14.348 1.00 91.94 804 PRO A O 1
ATOM 6222 N N . SER A 1 805 ? 1.812 18.895 -15.212 1.00 90.69 805 SER A N 1
ATOM 6223 C CA . SER A 1 805 ? 1.065 20.101 -15.606 1.00 90.69 805 SER A CA 1
ATOM 6224 C C . SER A 1 805 ? 0.713 20.166 -17.090 1.00 90.69 805 SER A C 1
ATOM 6226 O O . SER A 1 805 ? 0.044 21.107 -17.515 1.00 90.69 805 SER A O 1
ATOM 6228 N N . LEU A 1 806 ? 1.199 19.220 -17.896 1.00 93.25 806 LEU A N 1
ATOM 6229 C CA . LEU A 1 806 ? 0.890 19.213 -19.319 1.00 93.25 806 LEU A CA 1
ATOM 6230 C C . LEU A 1 806 ? -0.576 18.818 -19.529 1.00 93.25 806 LEU A C 1
ATOM 6232 O O . LEU A 1 806 ? -1.042 17.899 -18.854 1.00 93.25 806 LEU A O 1
ATOM 6236 N N . PRO A 1 807 ? -1.276 19.449 -20.488 1.00 92.00 807 PRO A N 1
ATOM 6237 C CA . PRO A 1 807 ? -2.640 19.069 -20.813 1.00 92.00 807 PRO A CA 1
ATOM 6238 C C . PRO A 1 807 ? -2.695 17.614 -21.281 1.00 92.00 807 PRO A C 1
ATOM 6240 O O . PRO A 1 807 ? -1.746 17.097 -21.891 1.00 92.00 807 PRO A O 1
ATOM 6243 N N . THR A 1 808 ? -3.821 16.978 -20.984 1.00 94.50 808 THR A N 1
ATOM 6244 C CA . THR A 1 808 ? -4.138 15.642 -21.466 1.00 94.50 808 THR A CA 1
ATOM 6245 C C . THR A 1 808 ? -4.754 15.747 -22.869 1.00 94.50 808 THR A C 1
ATOM 6247 O O . THR A 1 808 ? -5.724 16.487 -23.027 1.00 94.50 808 THR A O 1
ATOM 6250 N N . PRO A 1 809 ? -4.201 15.069 -23.892 1.00 95.44 809 PRO A N 1
ATOM 6251 C CA . PRO A 1 809 ? -4.746 15.092 -25.252 1.00 95.44 809 PRO A CA 1
ATOM 6252 C C . PRO A 1 809 ? -6.129 14.442 -25.355 1.00 95.44 809 PRO A C 1
ATOM 6254 O O . PRO A 1 809 ? -6.433 13.503 -24.619 1.00 95.44 809 PRO A O 1
ATOM 6257 N N . GLU A 1 810 ? -6.936 14.871 -26.324 1.00 96.00 810 GLU A N 1
ATOM 6258 C CA . GLU A 1 810 ? -8.187 14.179 -26.654 1.00 96.00 810 GLU A CA 1
ATOM 6259 C C . GLU A 1 810 ? -7.919 12.812 -27.302 1.00 96.00 810 GLU A C 1
ATOM 6261 O O . GLU A 1 810 ? -6.881 12.581 -27.932 1.00 96.00 810 GLU A O 1
ATOM 6266 N N . LYS A 1 811 ? -8.872 11.877 -27.198 1.00 90.31 811 LYS A N 1
ATOM 6267 C CA . LYS A 1 811 ? -8.720 10.548 -27.809 1.00 90.31 811 LYS A CA 1
ATOM 6268 C C . LYS A 1 811 ? -8.507 10.664 -29.327 1.00 90.31 811 LYS A C 1
ATOM 6270 O O . LYS A 1 811 ? -9.362 11.164 -30.054 1.00 90.31 811 LYS A O 1
ATOM 6275 N N . GLY A 1 812 ? -7.376 10.142 -29.807 1.00 86.81 812 GLY A N 1
ATOM 6276 C CA . GLY A 1 812 ? -6.973 10.189 -31.218 1.00 86.81 812 GLY A CA 1
ATOM 6277 C C . GLY A 1 812 ? -6.165 11.430 -31.615 1.00 86.81 812 GLY A C 1
ATOM 6278 O O . GLY A 1 812 ? -5.671 11.494 -32.741 1.00 86.81 812 GLY A O 1
ATOM 6279 N N . GLU A 1 813 ? -5.984 12.397 -30.714 1.00 93.69 813 GLU A N 1
ATOM 6280 C CA . GLU A 1 813 ? -5.053 13.505 -30.912 1.00 93.69 813 GLU A CA 1
ATOM 6281 C C . GLU A 1 813 ? -3.602 13.009 -30.811 1.00 93.69 813 GLU A C 1
ATOM 6283 O O . GLU A 1 813 ? -3.247 12.249 -29.910 1.00 93.69 813 GLU A O 1
ATOM 6288 N N . TYR A 1 814 ? -2.740 13.462 -31.728 1.00 93.69 814 TYR A N 1
ATOM 6289 C CA . TYR A 1 814 ? -1.300 13.205 -31.668 1.00 93.69 814 TYR A CA 1
ATOM 6290 C C . TYR A 1 814 ? -0.533 14.518 -31.437 1.00 93.69 814 TYR A C 1
ATOM 6292 O O . TYR A 1 814 ? -0.302 15.269 -32.398 1.00 93.69 814 TYR A O 1
ATOM 6300 N N . PRO A 1 815 ? -0.122 14.804 -30.187 1.00 94.06 815 PRO A N 1
ATOM 6301 C CA . PRO A 1 815 ? 0.633 16.004 -29.846 1.00 94.06 815 PRO A CA 1
ATOM 6302 C C . PRO A 1 815 ? 1.919 16.172 -30.671 1.00 94.06 815 PRO A C 1
ATOM 6304 O O . PRO A 1 815 ? 2.644 15.216 -30.935 1.00 94.06 815 PRO A O 1
ATOM 6307 N N . GLN A 1 816 ? 2.216 17.415 -31.059 1.00 93.81 816 GLN A N 1
ATOM 6308 C CA . GLN A 1 816 ? 3.415 17.797 -31.821 1.00 93.81 816 GLN A CA 1
ATOM 6309 C C . GLN A 1 816 ? 4.403 18.586 -30.946 1.00 93.81 816 GLN A C 1
ATOM 6311 O O . GLN A 1 816 ? 4.043 19.068 -29.872 1.00 93.81 816 GLN A O 1
ATOM 6316 N N . GLY A 1 817 ? 5.643 18.761 -31.417 1.00 95.25 817 GLY A N 1
ATOM 6317 C CA . GLY A 1 817 ? 6.663 19.558 -30.714 1.00 95.25 817 GLY A CA 1
ATOM 6318 C C . GLY A 1 817 ? 7.283 18.846 -29.509 1.00 95.25 817 GLY A C 1
ATOM 6319 O O . GLY A 1 817 ? 7.606 19.483 -28.501 1.00 95.25 817 GLY A O 1
ATOM 6320 N N . TYR A 1 818 ? 7.419 17.524 -29.607 1.00 96.31 818 TYR A N 1
ATOM 6321 C CA . TYR A 1 818 ? 8.053 16.664 -28.613 1.00 96.31 818 TYR A CA 1
ATOM 6322 C C . TYR A 1 818 ? 9.447 16.217 -29.073 1.00 96.31 818 TYR A C 1
ATOM 6324 O O . TYR A 1 818 ? 9.738 16.140 -30.261 1.00 96.31 818 TYR A O 1
ATOM 6332 N N . LYS A 1 819 ? 10.313 15.888 -28.118 1.00 96.06 819 LYS A N 1
ATOM 6333 C CA . LYS A 1 819 ? 11.629 15.271 -28.318 1.00 96.06 819 LYS A CA 1
ATOM 6334 C C . LYS A 1 819 ? 11.760 14.031 -27.443 1.00 96.06 819 LYS A C 1
ATOM 6336 O O . LYS A 1 819 ? 11.084 13.931 -26.418 1.00 96.06 819 LYS A O 1
ATOM 6341 N N . PHE A 1 820 ? 12.662 13.126 -27.810 1.00 97.25 820 PHE A N 1
ATOM 6342 C CA . PHE A 1 820 ? 13.042 12.008 -26.947 1.00 97.25 820 PHE A CA 1
ATOM 6343 C C . PHE A 1 820 ? 13.633 12.524 -25.631 1.00 97.25 820 PHE A C 1
ATOM 6345 O O . PHE A 1 820 ? 14.437 13.462 -25.623 1.00 97.25 820 PHE A O 1
ATOM 6352 N N . ALA A 1 821 ? 13.193 11.940 -24.522 1.00 96.50 821 ALA A N 1
ATOM 6353 C CA . ALA A 1 821 ? 13.754 12.191 -23.205 1.00 96.50 821 ALA A CA 1
ATOM 6354 C C . ALA A 1 821 ? 15.016 11.343 -22.991 1.00 96.50 821 ALA A C 1
ATOM 6356 O O . ALA A 1 821 ? 15.158 10.275 -23.583 1.00 96.50 821 ALA A O 1
ATOM 6357 N N . ALA A 1 822 ? 15.916 11.841 -22.147 1.00 96.44 822 ALA A N 1
ATOM 6358 C CA . ALA A 1 822 ? 17.124 11.144 -21.728 1.00 96.44 822 ALA A CA 1
ATOM 6359 C C . ALA A 1 822 ? 17.344 11.407 -20.232 1.00 96.44 822 ALA A C 1
ATOM 6361 O O . ALA A 1 822 ? 18.077 12.317 -19.840 1.00 96.44 822 ALA A O 1
ATOM 6362 N N . ASP A 1 823 ? 16.620 10.650 -19.416 1.00 96.50 823 ASP A N 1
ATOM 6363 C CA . ASP A 1 823 ? 16.672 10.677 -17.960 1.00 96.50 823 ASP A CA 1
ATOM 6364 C C . ASP A 1 823 ? 17.633 9.599 -17.452 1.00 96.50 823 ASP A C 1
ATOM 6366 O O . ASP A 1 823 ? 17.372 8.404 -17.616 1.00 96.50 823 ASP A O 1
ATOM 6370 N N . THR A 1 824 ? 18.758 9.993 -16.849 1.00 97.31 824 THR A N 1
ATOM 6371 C CA . THR A 1 824 ? 19.766 9.031 -16.366 1.00 97.31 824 THR A CA 1
ATOM 6372 C C . THR A 1 824 ? 19.292 8.255 -15.143 1.00 97.31 824 THR A C 1
ATOM 6374 O O . THR A 1 824 ? 19.997 7.369 -14.659 1.00 97.31 824 THR A O 1
ATOM 6377 N N . ASP A 1 825 ? 18.119 8.585 -14.609 1.00 95.81 825 ASP A N 1
ATOM 6378 C CA . ASP A 1 825 ? 17.455 7.762 -13.615 1.00 95.81 825 ASP A CA 1
ATOM 6379 C C . ASP A 1 825 ? 16.833 6.490 -14.220 1.00 95.81 825 ASP A C 1
ATOM 6381 O O . ASP A 1 825 ? 16.846 5.448 -13.576 1.00 95.81 825 ASP A O 1
ATOM 6385 N N . SER A 1 826 ? 16.455 6.498 -15.503 1.00 96.31 826 SER A N 1
ATOM 6386 C CA . SER A 1 826 ? 15.958 5.305 -16.213 1.00 96.31 826 SER A CA 1
ATOM 6387 C C . SER A 1 826 ? 17.042 4.248 -16.466 1.00 96.31 826 SER A C 1
ATOM 6389 O O . SER A 1 826 ? 18.235 4.561 -16.534 1.00 96.31 826 SER A O 1
ATOM 6391 N N . GLY A 1 827 ? 16.646 2.998 -16.711 1.00 96.94 827 GLY A N 1
ATOM 6392 C CA . GLY A 1 827 ? 17.546 1.900 -17.079 1.00 96.94 827 GLY A CA 1
ATOM 6393 C C . GLY A 1 827 ? 18.214 2.034 -18.454 1.00 96.94 827 GLY A C 1
ATOM 6394 O O . GLY A 1 827 ? 18.995 1.165 -18.838 1.00 96.94 827 GLY A O 1
ATOM 6395 N N . GLY A 1 828 ? 17.939 3.103 -19.212 1.00 97.12 828 GLY A N 1
ATOM 6396 C CA . GLY A 1 828 ? 18.610 3.394 -20.486 1.00 97.12 828 GLY A CA 1
ATOM 6397 C C . GLY A 1 828 ? 20.064 3.864 -20.352 1.00 97.12 828 GLY A C 1
ATOM 6398 O O . GLY A 1 828 ? 20.778 3.907 -21.354 1.00 97.12 828 GLY A O 1
ATOM 6399 N N . TRP A 1 829 ? 20.511 4.196 -19.137 1.00 97.94 829 TRP A N 1
ATOM 6400 C CA . TRP A 1 829 ? 21.856 4.694 -18.841 1.00 97.94 829 TRP A CA 1
ATOM 6401 C C . TRP A 1 829 ? 22.435 4.013 -17.580 1.00 97.94 829 TRP A C 1
ATOM 6403 O O . TRP A 1 829 ? 21.674 3.760 -16.641 1.00 97.94 829 TRP A O 1
ATOM 6413 N N . PRO A 1 830 ? 23.760 3.754 -17.498 1.00 97.75 830 PRO A N 1
ATOM 6414 C CA . PRO A 1 830 ? 24.787 3.977 -18.529 1.00 97.75 830 PRO A CA 1
ATOM 6415 C C . PRO A 1 830 ? 24.710 2.978 -19.687 1.00 97.75 830 PRO A C 1
ATOM 6417 O O . PRO A 1 830 ? 24.519 1.782 -19.459 1.00 97.75 830 PRO A O 1
ATOM 6420 N N . GLN A 1 831 ? 24.909 3.441 -20.923 1.00 97.69 831 GLN A N 1
ATOM 6421 C CA . GLN A 1 831 ? 24.675 2.651 -22.138 1.00 97.69 831 GLN A CA 1
ATOM 6422 C C . GLN A 1 831 ? 25.557 1.398 -22.201 1.00 97.69 831 GLN A C 1
ATOM 6424 O O . GLN A 1 831 ? 25.055 0.304 -22.458 1.00 97.69 831 GLN A O 1
ATOM 6429 N N . SER A 1 832 ? 26.855 1.505 -21.904 1.00 97.50 832 SER A N 1
ATOM 6430 C CA . SER A 1 832 ? 27.767 0.355 -21.937 1.00 97.50 832 SER A CA 1
ATOM 6431 C C . SER A 1 832 ? 27.404 -0.727 -20.910 1.00 97.50 832 SER A C 1
ATOM 6433 O O . SER A 1 832 ? 27.517 -1.918 -21.205 1.00 97.50 832 SER A O 1
ATOM 6435 N N . ALA A 1 833 ? 26.970 -0.344 -19.704 1.00 98.00 833 ALA A N 1
ATOM 6436 C CA . ALA A 1 833 ? 26.533 -1.292 -18.673 1.00 98.00 833 ALA A CA 1
ATOM 6437 C C . ALA A 1 833 ? 25.168 -1.903 -19.006 1.00 98.00 833 ALA A C 1
ATOM 6439 O O . ALA A 1 833 ? 24.996 -3.122 -18.941 1.00 98.00 833 ALA A O 1
ATOM 6440 N N . ARG A 1 834 ? 24.235 -1.065 -19.464 1.00 97.75 834 ARG A N 1
ATOM 6441 C CA . ARG A 1 834 ? 22.939 -1.478 -19.998 1.00 97.75 834 ARG A CA 1
ATOM 6442 C C . ARG A 1 834 ? 23.087 -2.516 -21.109 1.00 97.75 834 ARG A C 1
ATOM 6444 O O . ARG A 1 834 ? 22.425 -3.547 -21.068 1.00 97.75 834 ARG A O 1
ATOM 6451 N N . ASN A 1 835 ? 23.971 -2.284 -22.079 1.00 98.12 835 ASN A N 1
ATOM 6452 C CA . ASN A 1 835 ? 24.145 -3.174 -23.229 1.00 98.12 835 ASN A CA 1
ATOM 6453 C C . ASN A 1 835 ? 24.642 -4.562 -22.816 1.00 98.12 835 ASN A C 1
ATOM 6455 O O . ASN A 1 835 ? 24.174 -5.555 -23.364 1.00 98.12 835 ASN A O 1
ATOM 6459 N N . ARG A 1 836 ? 25.524 -4.657 -21.809 1.00 98.00 836 ARG A N 1
ATOM 6460 C CA . ARG A 1 836 ? 25.924 -5.958 -21.246 1.00 98.00 836 ARG A CA 1
ATOM 6461 C C . ARG A 1 836 ? 24.739 -6.685 -20.615 1.00 98.00 836 ARG A C 1
ATOM 6463 O O . ARG A 1 836 ? 24.545 -7.863 -20.890 1.00 98.00 836 ARG A O 1
ATOM 6470 N N . ALA A 1 837 ? 23.941 -5.990 -19.804 1.00 98.25 837 ALA A N 1
ATOM 6471 C CA . ALA A 1 837 ? 22.770 -6.583 -19.161 1.00 98.25 837 ALA A CA 1
ATOM 6472 C C . ALA A 1 837 ? 21.733 -7.064 -20.190 1.00 98.25 837 ALA A C 1
ATOM 6474 O O . ALA A 1 837 ? 21.273 -8.200 -20.114 1.00 98.25 837 ALA A O 1
ATOM 6475 N N . VAL A 1 838 ? 21.423 -6.239 -21.195 1.00 98.44 838 VAL A N 1
ATOM 6476 C CA . VAL A 1 838 ? 20.489 -6.591 -22.274 1.00 98.44 838 VAL A CA 1
ATOM 6477 C C . VAL A 1 838 ? 21.010 -7.735 -23.138 1.00 98.44 838 VAL A C 1
ATOM 6479 O O . VAL A 1 838 ? 20.222 -8.602 -23.503 1.00 98.44 838 VAL A O 1
ATOM 6482 N N . GLN A 1 839 ? 22.319 -7.808 -23.400 1.00 98.50 839 GLN A N 1
ATOM 6483 C CA . GLN A 1 839 ? 22.901 -8.964 -24.083 1.00 98.50 839 GLN A CA 1
ATOM 6484 C C . GLN A 1 839 ? 22.693 -10.256 -23.285 1.00 98.50 839 GLN A C 1
ATOM 6486 O O . GLN A 1 839 ? 22.289 -11.256 -23.863 1.00 98.50 839 GLN A O 1
ATOM 6491 N N . ILE A 1 840 ? 22.899 -10.235 -21.963 1.00 98.31 840 ILE A N 1
ATOM 6492 C CA . ILE A 1 840 ? 22.687 -11.416 -21.110 1.00 98.31 840 ILE A CA 1
ATOM 6493 C C . ILE A 1 840 ? 21.210 -11.852 -21.111 1.00 98.31 840 ILE A C 1
ATOM 6495 O O . ILE A 1 840 ? 20.928 -13.048 -21.149 1.00 98.31 840 ILE A O 1
ATOM 6499 N N . ILE A 1 841 ? 20.273 -10.897 -21.080 1.00 98.00 841 ILE A N 1
ATOM 6500 C CA . ILE A 1 841 ? 18.825 -11.161 -21.197 1.00 98.00 841 ILE A CA 1
ATOM 6501 C C . ILE A 1 841 ? 18.508 -11.795 -22.561 1.00 98.00 841 ILE A C 1
ATOM 6503 O O . ILE A 1 841 ? 17.780 -12.784 -22.623 1.00 98.00 841 ILE A O 1
ATOM 6507 N N . GLY A 1 842 ? 19.103 -11.262 -23.630 1.00 97.31 842 GLY A N 1
ATOM 6508 C CA . GLY A 1 842 ? 18.997 -11.773 -24.995 1.00 97.31 842 GLY A CA 1
ATOM 6509 C C . GLY A 1 842 ? 19.515 -13.195 -25.167 1.00 97.31 842 GLY A C 1
ATOM 6510 O O . GLY A 1 842 ? 18.824 -14.047 -25.715 1.00 97.31 842 GLY A O 1
ATOM 6511 N N . ASP A 1 843 ? 20.708 -13.477 -24.645 1.00 96.25 843 ASP A N 1
ATOM 6512 C CA . ASP A 1 843 ? 21.339 -14.802 -24.708 1.00 96.25 843 ASP A CA 1
ATOM 6513 C C . ASP A 1 843 ? 20.511 -15.885 -23.990 1.00 96.25 843 ASP A C 1
ATOM 6515 O O . ASP A 1 843 ? 20.655 -17.076 -24.276 1.00 96.25 843 ASP A O 1
ATOM 6519 N N . ALA A 1 844 ? 19.660 -15.471 -23.047 1.00 96.12 844 ALA A N 1
ATOM 6520 C CA . ALA A 1 844 ? 18.743 -16.317 -22.296 1.00 96.12 844 ALA A CA 1
ATOM 6521 C C . ALA A 1 844 ? 17.350 -16.451 -22.936 1.00 96.12 844 ALA A C 1
ATOM 6523 O O . ALA A 1 844 ? 16.529 -17.184 -22.384 1.00 96.12 844 ALA A O 1
ATOM 6524 N N . ASP A 1 845 ? 17.074 -15.719 -24.022 1.00 94.56 845 ASP A N 1
ATOM 6525 C CA . ASP A 1 845 ? 15.730 -15.514 -24.585 1.00 94.56 845 ASP A CA 1
ATOM 6526 C C . ASP A 1 845 ? 14.698 -15.131 -23.506 1.00 94.56 845 ASP A C 1
ATOM 6528 O O . ASP A 1 845 ? 13.569 -15.622 -23.436 1.00 94.56 845 ASP A O 1
ATOM 6532 N N . ALA A 1 846 ? 15.139 -14.289 -22.567 1.00 97.38 846 ALA A N 1
ATOM 6533 C CA . ALA A 1 846 ? 14.349 -13.950 -21.400 1.00 97.38 846 ALA A CA 1
ATOM 6534 C C . ALA A 1 846 ? 13.364 -12.815 -21.698 1.00 97.38 846 ALA A C 1
ATOM 6536 O O . ALA A 1 846 ? 13.676 -11.849 -22.400 1.00 97.38 846 ALA A O 1
ATOM 6537 N N . ILE A 1 847 ? 12.189 -12.904 -21.078 1.00 98.38 847 ILE A N 1
ATOM 6538 C CA . ILE A 1 847 ? 11.242 -11.793 -20.964 1.00 98.38 847 ILE A CA 1
ATOM 6539 C C . ILE A 1 847 ? 11.694 -10.899 -19.811 1.00 98.38 847 ILE A C 1
ATOM 6541 O O . ILE A 1 847 ? 12.158 -11.390 -18.785 1.00 98.38 847 ILE A O 1
ATOM 6545 N N . HIS A 1 848 ? 11.542 -9.588 -19.950 1.00 98.81 848 HIS A N 1
ATOM 6546 C CA . HIS A 1 848 ? 11.858 -8.629 -18.897 1.00 98.81 848 HIS A CA 1
ATOM 6547 C C . HIS A 1 848 ? 10.588 -7.926 -18.407 1.00 98.81 848 HIS A C 1
ATOM 6549 O O . HIS A 1 848 ? 9.839 -7.375 -19.209 1.00 98.81 848 HIS A O 1
ATOM 6555 N N . LEU A 1 849 ? 10.327 -7.943 -17.103 1.00 98.88 849 LEU A N 1
ATOM 6556 C CA . LEU A 1 849 ? 9.199 -7.247 -16.485 1.00 98.88 849 LEU A CA 1
ATOM 6557 C C . LEU A 1 849 ? 9.726 -6.133 -15.580 1.00 98.88 849 LEU A C 1
ATOM 6559 O O . LEU A 1 849 ? 10.648 -6.368 -14.801 1.00 98.88 849 LEU A O 1
ATOM 6563 N N . ALA A 1 850 ? 9.135 -4.943 -15.689 1.00 98.50 850 ALA A N 1
ATOM 6564 C CA . ALA A 1 850 ? 9.592 -3.748 -14.981 1.00 98.50 850 ALA A CA 1
ATOM 6565 C C . ALA A 1 850 ? 8.444 -2.807 -14.552 1.00 98.50 850 ALA A C 1
ATOM 6567 O O . ALA A 1 850 ? 7.294 -2.991 -14.960 1.00 98.50 850 ALA A O 1
ATOM 6568 N N . GLY A 1 851 ? 8.774 -1.781 -13.759 1.00 96.88 851 GLY A N 1
ATOM 6569 C CA . GLY A 1 851 ? 7.903 -0.689 -13.296 1.00 96.88 851 GLY A CA 1
ATOM 6570 C C . GLY A 1 851 ? 8.493 0.708 -13.572 1.00 96.88 851 GLY A C 1
ATOM 6571 O O . GLY A 1 851 ? 8.952 0.953 -14.692 1.00 96.88 851 GLY A O 1
ATOM 6572 N N . ASP A 1 852 ? 8.452 1.607 -12.569 1.00 94.19 852 ASP A N 1
ATOM 6573 C CA . ASP A 1 852 ? 8.996 2.993 -12.490 1.00 94.19 852 ASP A CA 1
ATOM 6574 C C . ASP A 1 852 ? 8.511 4.008 -13.537 1.00 94.19 852 ASP A C 1
ATOM 6576 O O . ASP A 1 852 ? 8.214 5.163 -13.230 1.00 94.19 852 ASP A O 1
ATOM 6580 N N . GLN A 1 853 ? 8.446 3.640 -14.814 1.00 90.94 853 GLN A N 1
ATOM 6581 C CA . GLN A 1 853 ? 8.277 4.624 -15.881 1.00 90.94 853 GLN A CA 1
ATOM 6582 C C . GLN A 1 853 ? 6.887 5.275 -15.870 1.00 90.94 853 GLN A C 1
ATOM 6584 O O . GLN A 1 853 ? 6.692 6.257 -16.581 1.00 90.94 853 GLN A O 1
ATOM 6589 N N . HIS A 1 854 ? 5.932 4.803 -15.057 1.00 95.19 854 HIS A N 1
ATOM 6590 C CA . HIS A 1 854 ? 4.563 5.338 -14.976 1.00 95.19 854 HIS A CA 1
ATOM 6591 C C . HIS A 1 854 ? 3.858 5.388 -16.344 1.00 95.19 854 HIS A C 1
ATOM 6593 O O . HIS A 1 854 ? 2.972 6.212 -16.583 1.00 95.19 854 HIS A O 1
ATOM 6599 N N . LEU A 1 855 ? 4.284 4.529 -17.267 1.00 97.38 855 LEU A N 1
ATOM 6600 C CA . LEU A 1 855 ? 3.794 4.460 -18.631 1.00 97.38 855 LEU A CA 1
ATOM 6601 C C . LEU A 1 855 ? 3.724 2.991 -19.024 1.00 97.38 855 LEU A C 1
ATOM 6603 O O . LEU A 1 855 ? 4.749 2.373 -19.325 1.00 97.38 855 LEU A O 1
ATOM 6607 N N . GLY A 1 856 ? 2.505 2.448 -19.009 1.00 98.19 856 GLY A N 1
ATOM 6608 C CA . GLY A 1 856 ? 2.257 1.080 -19.449 1.00 98.19 856 GLY A CA 1
ATOM 6609 C C . GLY A 1 856 ? 2.791 0.908 -20.865 1.00 98.19 856 GLY A C 1
ATOM 6610 O O . GLY A 1 856 ? 2.374 1.632 -21.770 1.00 98.19 856 GLY A O 1
ATOM 6611 N N . SER A 1 857 ? 3.753 0.013 -21.058 1.00 98.62 857 SER A N 1
ATOM 6612 C CA . SER A 1 857 ? 4.431 -0.122 -22.343 1.00 98.62 857 SER A CA 1
ATOM 6613 C C . SER A 1 857 ? 4.931 -1.530 -22.599 1.00 98.62 857 SER A C 1
ATOM 6615 O O . SER A 1 857 ? 5.345 -2.250 -21.695 1.00 98.62 857 SER A O 1
ATOM 6617 N N . LEU A 1 858 ? 4.881 -1.912 -23.869 1.00 98.62 858 LEU A N 1
ATOM 6618 C CA . LEU A 1 858 ? 5.401 -3.168 -24.375 1.00 98.62 858 LEU A CA 1
ATOM 6619 C C . LEU A 1 858 ? 6.347 -2.864 -25.533 1.00 98.62 858 LEU A C 1
ATOM 6621 O O . LEU A 1 858 ? 5.967 -2.192 -26.499 1.00 98.62 858 LEU A O 1
ATOM 6625 N N . LEU A 1 859 ? 7.580 -3.348 -25.438 1.00 97.44 859 LEU A N 1
ATOM 6626 C CA . LEU A 1 859 ? 8.605 -3.126 -26.454 1.00 97.44 859 LEU A CA 1
ATOM 6627 C C . LEU A 1 859 ? 9.561 -4.318 -26.557 1.00 97.44 859 LEU A C 1
ATOM 6629 O O . LEU A 1 859 ? 9.532 -5.242 -25.745 1.00 97.44 859 LEU A O 1
ATOM 6633 N N . ARG A 1 860 ? 10.421 -4.295 -27.574 1.00 97.88 860 ARG A N 1
ATOM 6634 C CA . ARG A 1 860 ? 11.577 -5.189 -27.694 1.00 97.88 860 ARG A CA 1
ATOM 6635 C C . ARG A 1 860 ? 12.866 -4.395 -27.637 1.00 97.88 860 ARG A C 1
ATOM 6637 O O . ARG A 1 860 ? 12.953 -3.304 -28.205 1.00 97.88 860 ARG A O 1
ATOM 6644 N N . TYR A 1 861 ? 13.884 -4.979 -27.022 1.00 98.12 861 TYR A N 1
ATOM 6645 C CA . TYR A 1 861 ? 15.253 -4.534 -27.243 1.00 98.12 861 TYR A CA 1
ATOM 6646 C C . TYR A 1 861 ? 15.665 -4.962 -28.651 1.00 98.12 861 TYR A C 1
ATOM 6648 O O . TYR A 1 861 ? 15.904 -6.145 -28.885 1.00 98.12 861 TYR A O 1
ATOM 6656 N N . THR A 1 862 ? 15.715 -4.025 -29.601 1.00 95.81 862 THR A N 1
ATOM 6657 C CA . THR A 1 862 ? 15.856 -4.349 -31.033 1.00 95.81 862 THR A CA 1
ATOM 6658 C C . THR A 1 862 ? 17.095 -5.193 -31.332 1.00 95.81 862 THR A C 1
ATOM 6660 O O . THR A 1 862 ? 17.037 -6.066 -32.192 1.00 95.81 862 THR A O 1
ATOM 6663 N N . ASP A 1 863 ? 18.188 -4.978 -30.595 1.00 90.06 863 ASP A N 1
ATOM 6664 C CA . ASP A 1 863 ? 19.458 -5.685 -30.803 1.00 90.06 863 ASP A CA 1
ATOM 6665 C C . ASP A 1 863 ? 19.388 -7.186 -30.507 1.00 90.06 863 ASP A C 1
ATOM 6667 O O . ASP A 1 863 ? 20.085 -7.972 -31.145 1.00 90.06 863 ASP A O 1
ATOM 6671 N N . VAL A 1 864 ? 18.569 -7.582 -29.528 1.00 95.88 864 VAL A N 1
ATOM 6672 C CA . VAL A 1 864 ? 18.543 -8.958 -29.004 1.00 95.88 864 VAL A CA 1
ATOM 6673 C C . VAL A 1 864 ? 17.188 -9.648 -29.151 1.00 95.88 864 VAL A C 1
ATOM 6675 O O . VAL A 1 864 ? 17.100 -10.856 -28.989 1.00 95.88 864 VAL A O 1
ATOM 6678 N N . GLY A 1 865 ? 16.125 -8.905 -29.462 1.00 94.75 865 GLY A N 1
ATOM 6679 C CA . GLY A 1 865 ? 14.779 -9.435 -29.690 1.00 94.75 865 GLY A CA 1
ATOM 6680 C C . GLY A 1 865 ? 13.933 -9.651 -28.431 1.00 94.75 865 GLY A C 1
ATOM 6681 O O . GLY A 1 865 ? 12.707 -9.676 -28.555 1.00 94.75 865 GLY A O 1
ATOM 6682 N N . SER A 1 866 ? 14.543 -9.729 -27.241 1.00 97.00 866 SER A N 1
ATOM 6683 C CA . SER A 1 866 ? 13.838 -9.906 -25.963 1.00 97.00 866 SER A CA 1
ATOM 6684 C C . SER A 1 866 ? 12.734 -8.873 -25.749 1.00 97.00 866 SER A C 1
ATOM 6686 O O . SER A 1 866 ? 12.933 -7.668 -25.945 1.00 97.00 866 SER A O 1
ATOM 6688 N N . VAL A 1 867 ? 11.573 -9.361 -25.310 1.00 98.25 867 VAL A N 1
ATOM 6689 C CA . VAL A 1 867 ? 10.406 -8.542 -24.970 1.00 98.25 867 VAL A CA 1
ATOM 6690 C C . VAL A 1 867 ? 10.566 -7.986 -23.560 1.00 98.25 867 VAL A C 1
ATOM 6692 O O . VAL A 1 867 ? 10.894 -8.721 -22.629 1.00 98.25 867 VAL A O 1
ATOM 6695 N N . VAL A 1 868 ? 10.288 -6.694 -23.399 1.00 98.38 868 VAL A N 1
ATOM 6696 C CA . VAL A 1 868 ? 10.143 -6.050 -22.094 1.00 98.38 868 VAL A CA 1
ATOM 6697 C C . VAL A 1 868 ? 8.758 -5.434 -21.965 1.00 98.38 868 VAL A C 1
ATOM 6699 O O . VAL A 1 868 ? 8.272 -4.752 -22.872 1.00 98.38 868 VAL A O 1
ATOM 6702 N N . PHE A 1 869 ? 8.129 -5.697 -20.826 1.00 98.81 869 PHE A N 1
ATOM 6703 C CA . PHE A 1 869 ? 6.843 -5.139 -20.448 1.00 98.81 869 PHE A CA 1
ATOM 6704 C C . PHE A 1 869 ? 6.996 -4.324 -19.169 1.00 98.81 869 PHE A C 1
ATOM 6706 O O . PHE A 1 869 ? 7.439 -4.834 -18.139 1.00 98.81 869 PHE A O 1
ATOM 6713 N N . THR A 1 870 ? 6.608 -3.058 -19.244 1.00 98.56 870 THR A N 1
ATOM 6714 C CA . THR A 1 870 ? 6.492 -2.179 -18.088 1.00 98.56 870 THR A CA 1
ATOM 6715 C C . THR A 1 870 ? 5.019 -2.012 -17.767 1.00 98.56 870 THR A C 1
ATOM 6717 O O . THR A 1 870 ? 4.270 -1.462 -18.580 1.00 98.56 870 THR A O 1
ATOM 6720 N N . SER A 1 871 ? 4.593 -2.499 -16.602 1.00 97.19 871 SER A N 1
ATOM 6721 C CA . SER A 1 871 ? 3.211 -2.317 -16.160 1.00 97.19 871 SER A CA 1
ATOM 6722 C C . SER A 1 871 ? 2.938 -0.833 -15.868 1.00 97.19 871 SER A C 1
ATOM 6724 O O . SER A 1 871 ? 3.834 -0.110 -15.419 1.00 97.19 871 SER A O 1
ATOM 6726 N N . PRO A 1 872 ? 1.722 -0.331 -16.149 1.00 97.56 872 PRO A N 1
ATOM 6727 C CA . PRO A 1 872 ? 1.352 1.032 -15.783 1.00 97.56 872 PRO A CA 1
ATOM 6728 C C . PRO A 1 872 ? 1.382 1.198 -14.258 1.00 97.56 872 PRO A C 1
ATOM 6730 O O . PRO A 1 872 ? 1.215 0.230 -13.517 1.00 97.56 872 PRO A O 1
ATOM 6733 N N . ALA A 1 873 ? 1.563 2.435 -13.795 1.00 98.06 873 ALA A N 1
ATOM 6734 C CA . ALA A 1 873 ? 1.457 2.747 -12.373 1.00 98.06 873 ALA A CA 1
ATOM 6735 C C . ALA A 1 873 ? 0.034 2.458 -11.872 1.00 98.06 873 ALA A C 1
ATOM 6737 O O . ALA A 1 873 ? -0.940 2.831 -12.533 1.00 98.06 873 ALA A O 1
ATOM 6738 N N . MET A 1 874 ? -0.099 1.879 -10.678 1.00 97.94 874 MET A N 1
ATOM 6739 C CA . MET A 1 874 ? -1.409 1.670 -10.045 1.00 97.94 874 MET A CA 1
ATOM 6740 C C . MET A 1 874 ? -2.140 2.997 -9.804 1.00 97.94 874 MET A C 1
ATOM 6742 O O . MET A 1 874 ? -3.365 3.084 -9.922 1.00 97.94 874 MET A O 1
ATOM 6746 N N . ALA A 1 875 ? -1.387 4.057 -9.506 1.00 95.50 875 ALA A N 1
ATOM 6747 C CA . ALA A 1 875 ? -1.903 5.414 -9.453 1.00 95.50 875 ALA A CA 1
ATOM 6748 C C . ALA A 1 875 ? -0.836 6.420 -9.902 1.00 95.50 875 ALA A C 1
ATOM 6750 O O . ALA A 1 875 ? 0.228 6.551 -9.302 1.00 95.50 875 ALA A O 1
ATOM 6751 N N . ASN A 1 876 ? -1.115 7.147 -10.985 1.00 94.06 876 ASN A N 1
ATOM 6752 C CA . ASN A 1 876 ? -0.083 7.879 -11.709 1.00 94.06 876 ASN A CA 1
ATOM 6753 C C . ASN A 1 876 ? -0.073 9.379 -11.367 1.00 94.06 876 ASN A C 1
ATOM 6755 O O . ASN A 1 876 ? -0.966 10.128 -11.760 1.00 94.06 876 ASN A O 1
ATOM 6759 N N . THR A 1 877 ? 0.965 9.859 -10.676 1.00 91.44 877 THR A N 1
ATOM 6760 C CA . THR A 1 877 ? 1.201 11.311 -10.478 1.00 91.44 877 THR A CA 1
ATOM 6761 C C . THR A 1 877 ? 2.259 11.900 -11.402 1.00 91.44 877 THR A C 1
ATOM 6763 O O . THR A 1 877 ? 2.401 13.123 -11.477 1.00 91.44 877 THR A O 1
ATOM 6766 N N . TRP A 1 878 ? 2.956 11.049 -12.151 1.00 93.06 878 TRP A N 1
ATOM 6767 C CA . TRP A 1 878 ? 4.025 11.433 -13.062 1.00 93.06 878 TRP A CA 1
ATOM 6768 C C . TRP A 1 878 ? 3.729 10.883 -14.462 1.00 93.06 878 TRP A C 1
ATOM 6770 O O . TRP A 1 878 ? 4.353 9.909 -14.873 1.00 93.06 878 TRP A O 1
ATOM 6780 N N . PRO A 1 879 ? 2.755 11.466 -15.195 1.00 94.38 879 PRO A N 1
ATOM 6781 C CA . PRO A 1 879 ? 2.259 10.918 -16.456 1.00 94.38 879 PRO A CA 1
ATOM 6782 C C . PRO A 1 879 ? 3.294 11.087 -17.576 1.00 94.38 879 PRO A C 1
ATOM 6784 O O . PRO A 1 879 ? 3.198 11.994 -18.423 1.00 94.38 879 PRO A O 1
ATOM 6787 N N . ARG A 1 880 ? 4.318 10.219 -17.550 1.00 95.81 880 ARG A N 1
ATOM 6788 C CA . ARG A 1 880 ? 5.262 10.023 -18.649 1.00 95.81 880 ARG A CA 1
ATOM 6789 C C . ARG A 1 880 ? 4.471 9.609 -19.886 1.00 95.81 880 ARG A C 1
ATOM 6791 O O . ARG A 1 880 ? 3.334 9.150 -19.820 1.00 95.81 880 ARG A O 1
ATOM 6798 N N . ARG A 1 881 ? 5.056 9.898 -21.039 1.00 96.06 881 ARG A N 1
ATOM 6799 C CA . ARG A 1 881 ? 4.332 9.958 -22.301 1.00 96.06 881 ARG A CA 1
ATOM 6800 C C . ARG A 1 881 ? 5.248 9.714 -23.485 1.00 96.06 881 ARG A C 1
ATOM 6802 O O . ARG A 1 881 ? 6.408 10.129 -23.458 1.00 96.06 881 ARG A O 1
ATOM 6809 N N . TRP A 1 882 ? 4.722 9.105 -24.536 1.00 97.38 882 TRP A N 1
ATOM 6810 C CA . TRP A 1 882 ? 5.453 8.714 -25.733 1.00 97.38 882 TRP A CA 1
ATOM 6811 C C . TRP A 1 882 ? 4.747 9.214 -26.997 1.00 97.38 882 TRP A C 1
ATOM 6813 O O . TRP A 1 882 ? 3.885 8.545 -27.568 1.00 97.38 882 TRP A O 1
ATOM 6823 N N . TRP A 1 883 ? 5.160 10.399 -27.444 1.00 96.69 883 TRP A N 1
ATOM 6824 C CA . TRP A 1 883 ? 4.774 11.003 -28.718 1.00 96.69 883 TRP A CA 1
ATOM 6825 C C . TRP A 1 883 ? 6.035 11.305 -29.526 1.00 96.69 883 TRP A C 1
ATOM 6827 O O . TRP A 1 883 ? 6.495 12.450 -29.556 1.00 96.69 883 TRP A O 1
ATOM 6837 N N . PRO A 1 884 ? 6.671 10.274 -30.115 1.00 96.69 884 PRO A N 1
ATOM 6838 C CA . PRO A 1 884 ? 7.897 10.460 -30.873 1.00 96.69 884 PRO A CA 1
ATOM 6839 C C . PRO A 1 884 ? 7.687 11.472 -32.015 1.00 96.69 884 PRO A C 1
ATOM 6841 O O . PRO A 1 884 ? 6.643 11.449 -32.676 1.00 96.69 884 PRO A O 1
ATOM 6844 N N . PRO A 1 885 ? 8.670 12.357 -32.280 1.00 93.88 885 PRO A N 1
ATOM 6845 C CA . PRO A 1 885 ? 8.574 13.357 -33.351 1.00 93.88 885 PRO A CA 1
ATOM 6846 C C . PRO A 1 885 ? 8.738 12.772 -34.758 1.00 93.88 885 PRO A C 1
ATOM 6848 O O . PRO A 1 885 ? 8.566 13.477 -35.751 1.00 93.88 885 PRO A O 1
ATOM 6851 N N . LEU A 1 886 ? 9.129 11.503 -34.852 1.00 92.62 886 LEU A N 1
ATOM 6852 C CA . LEU A 1 886 ? 9.401 10.791 -36.091 1.00 92.62 886 LEU A CA 1
ATOM 6853 C C . LEU A 1 886 ? 8.557 9.521 -36.136 1.00 92.62 886 LEU A C 1
ATOM 6855 O O . LEU A 1 886 ? 8.189 8.988 -35.094 1.00 92.62 886 LEU A O 1
ATOM 6859 N N . TRP A 1 887 ? 8.329 9.012 -37.344 1.00 91.81 887 TRP A N 1
ATOM 6860 C CA . TRP A 1 887 ? 7.715 7.704 -37.540 1.00 91.81 887 TRP A CA 1
ATOM 6861 C C . TRP A 1 887 ? 8.700 6.601 -37.164 1.00 91.81 887 TRP A C 1
ATOM 6863 O O . TRP A 1 887 ? 9.868 6.648 -37.572 1.00 91.81 887 TRP A O 1
ATOM 6873 N N . GLY A 1 888 ? 8.215 5.592 -36.442 1.00 93.12 888 GLY A N 1
ATOM 6874 C CA . GLY A 1 888 ? 8.978 4.375 -36.200 1.00 93.12 888 GLY A CA 1
ATOM 6875 C C . GLY A 1 888 ? 9.270 3.664 -37.516 1.00 93.12 888 GLY A C 1
ATOM 6876 O O . GLY A 1 888 ? 8.409 3.559 -38.398 1.00 93.12 888 GLY A O 1
ATOM 6877 N N . LYS A 1 889 ? 10.502 3.181 -37.687 1.00 95.19 889 LYS A N 1
ATOM 6878 C CA . LYS A 1 889 ? 10.827 2.346 -38.854 1.00 95.19 889 LYS A CA 1
ATOM 6879 C C . LYS A 1 889 ? 10.171 0.978 -38.680 1.00 95.19 889 LYS A C 1
ATOM 6881 O O . LYS A 1 889 ? 9.893 0.567 -37.564 1.00 95.19 889 LYS A O 1
ATOM 6886 N N . ASN A 1 890 ? 9.915 0.269 -39.777 1.00 93.81 890 ASN A N 1
ATOM 6887 C CA . ASN A 1 890 ? 9.342 -1.085 -39.738 1.00 93.81 890 ASN A CA 1
ATOM 6888 C C . ASN A 1 890 ? 8.024 -1.206 -38.939 1.00 93.81 890 ASN A C 1
ATOM 6890 O O . ASN A 1 890 ? 7.667 -2.300 -38.505 1.00 93.81 890 ASN A O 1
ATOM 6894 N N . ALA A 1 891 ? 7.288 -0.103 -38.758 1.00 91.19 891 ALA A N 1
ATOM 6895 C CA . ALA A 1 891 ? 5.977 -0.128 -38.127 1.00 91.19 891 ALA A CA 1
ATOM 6896 C C . ALA A 1 891 ? 5.005 -0.986 -38.952 1.00 91.19 891 ALA A C 1
ATOM 6898 O O . ALA A 1 891 ? 5.015 -0.960 -40.189 1.00 91.19 891 ALA A O 1
ATOM 6899 N N . VAL A 1 892 ? 4.148 -1.738 -38.262 1.00 90.56 892 VAL A N 1
ATOM 6900 C CA . VAL A 1 892 ? 3.109 -2.542 -38.912 1.00 90.56 892 VAL A CA 1
ATOM 6901 C C . VAL A 1 892 ? 2.134 -1.599 -39.634 1.00 90.56 892 VAL A C 1
ATOM 6903 O O . VAL A 1 892 ? 1.693 -0.615 -39.037 1.00 90.56 892 VAL A O 1
ATOM 6906 N N . PRO A 1 893 ? 1.772 -1.850 -40.908 1.00 89.81 893 PRO A N 1
ATOM 6907 C CA . PRO A 1 893 ? 0.820 -1.003 -41.621 1.00 89.81 893 PRO A CA 1
ATOM 6908 C C . PRO A 1 893 ? -0.499 -0.841 -40.853 1.00 89.81 893 PRO A C 1
ATOM 6910 O O . PRO A 1 893 ? -1.152 -1.827 -40.523 1.00 89.81 893 PRO A O 1
ATOM 6913 N N . GLY A 1 894 ? -0.896 0.408 -40.593 1.00 88.06 894 GLY A N 1
ATOM 6914 C CA . GLY A 1 894 ? -2.109 0.738 -39.836 1.00 88.06 894 GLY A CA 1
ATOM 6915 C C . GLY A 1 894 ? -1.939 0.776 -38.313 1.00 88.06 894 GLY A C 1
ATOM 6916 O O . GLY A 1 894 ? -2.894 1.135 -37.631 1.00 88.06 894 GLY A O 1
ATOM 6917 N N . ALA A 1 895 ? -0.756 0.455 -37.781 1.00 90.50 895 ALA A N 1
ATOM 6918 C CA . ALA A 1 895 ? -0.466 0.611 -36.359 1.00 90.50 895 ALA A CA 1
ATOM 6919 C C . ALA A 1 895 ? -0.360 2.096 -35.953 1.00 90.50 895 ALA A C 1
ATOM 6921 O O . ALA A 1 895 ? -0.072 2.951 -36.802 1.00 90.50 895 ALA A O 1
ATOM 6922 N N . PRO A 1 896 ? -0.562 2.424 -34.661 1.00 91.69 896 PRO A N 1
ATOM 6923 C CA . PRO A 1 896 ? -0.410 3.786 -34.164 1.00 91.69 896 PRO A CA 1
ATOM 6924 C C . PRO A 1 896 ? 0.971 4.377 -34.476 1.00 91.69 896 PRO A C 1
ATOM 6926 O O . PRO A 1 896 ? 1.987 3.682 -34.433 1.00 91.69 896 PRO A O 1
ATOM 6929 N N . HIS A 1 897 ? 1.023 5.688 -34.732 1.00 91.81 897 HIS A N 1
ATOM 6930 C CA . HIS A 1 897 ? 2.245 6.407 -35.136 1.00 91.81 897 HIS A CA 1
ATOM 6931 C C . HIS A 1 897 ? 3.415 6.241 -34.147 1.00 91.81 897 HIS A C 1
ATOM 6933 O O . HIS A 1 897 ? 4.577 6.274 -34.542 1.00 91.81 897 HIS A O 1
ATOM 6939 N N . TYR A 1 898 ? 3.118 6.007 -32.870 1.00 95.19 898 TYR A N 1
ATOM 6940 C CA . TYR A 1 898 ? 4.125 5.838 -31.829 1.00 95.19 898 TYR A CA 1
ATOM 6941 C C . TYR A 1 898 ? 4.819 4.456 -31.825 1.00 95.19 898 TYR A C 1
ATOM 6943 O O . TYR A 1 898 ? 5.684 4.224 -30.979 1.00 95.19 898 TYR A O 1
ATOM 6951 N N . THR A 1 899 ? 4.436 3.539 -32.723 1.00 97.38 899 THR A N 1
ATOM 6952 C CA . THR A 1 899 ? 4.958 2.160 -32.815 1.00 97.38 899 THR A CA 1
ATOM 6953 C C . THR A 1 899 ? 6.058 2.006 -33.872 1.00 97.38 899 THR A C 1
ATO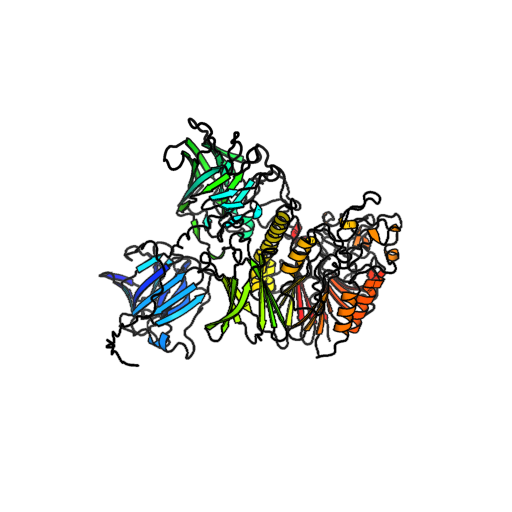M 6955 O O . THR A 1 899 ? 6.236 2.867 -34.735 1.00 97.38 899 THR A O 1
ATOM 6958 N N . GLY A 1 900 ? 6.801 0.898 -33.808 1.00 97.75 900 GLY A N 1
ATOM 6959 C CA . GLY A 1 900 ? 7.923 0.586 -34.701 1.00 97.75 900 GLY A CA 1
ATOM 6960 C C . GLY A 1 900 ? 9.290 0.801 -34.049 1.00 97.75 900 GLY A C 1
ATOM 6961 O O . GLY A 1 900 ? 9.401 0.933 -32.832 1.00 97.75 900 GLY A O 1
ATOM 6962 N N . ASP A 1 901 ? 10.340 0.807 -34.863 1.00 98.06 901 ASP A N 1
ATOM 6963 C CA . ASP A 1 901 ? 11.728 0.928 -34.423 1.00 98.06 901 ASP A CA 1
ATOM 6964 C C . ASP A 1 901 ? 12.124 2.391 -34.218 1.00 98.06 901 ASP A C 1
ATOM 6966 O O . ASP A 1 901 ? 12.009 3.229 -35.124 1.00 98.06 901 ASP A O 1
ATOM 6970 N N . PHE A 1 902 ? 12.683 2.663 -33.045 1.00 98.19 902 PHE A N 1
ATOM 6971 C CA . PHE A 1 902 ? 13.190 3.954 -32.611 1.00 98.19 902 PHE A CA 1
ATOM 6972 C C . PHE A 1 902 ? 14.587 3.822 -32.013 1.00 98.19 902 PHE A C 1
ATOM 6974 O O . PHE A 1 902 ? 15.061 2.739 -31.678 1.00 98.19 902 PHE A O 1
ATOM 6981 N N . ILE A 1 903 ? 15.230 4.975 -31.863 1.00 97.19 903 ILE A N 1
ATOM 6982 C CA . ILE A 1 903 ? 16.411 5.154 -31.030 1.00 97.19 903 ILE A CA 1
ATOM 6983 C C . ILE A 1 903 ? 15.979 6.066 -29.880 1.00 97.19 903 ILE A C 1
ATOM 6985 O O . ILE A 1 903 ? 15.461 7.154 -30.147 1.00 97.19 903 ILE A O 1
ATOM 6989 N N . ASP A 1 904 ? 16.135 5.621 -28.634 1.00 96.75 904 ASP A N 1
ATOM 6990 C CA . ASP A 1 904 ? 15.782 6.426 -27.460 1.00 96.75 904 ASP A CA 1
ATOM 6991 C C . ASP A 1 904 ? 16.738 7.622 -27.267 1.00 96.75 904 ASP A C 1
ATOM 6993 O O . ASP A 1 904 ? 17.704 7.809 -28.016 1.00 96.75 904 ASP A O 1
ATOM 6997 N N . GLY A 1 905 ? 16.483 8.465 -26.260 1.00 96.25 905 GLY A N 1
ATOM 6998 C CA . GLY A 1 905 ? 17.292 9.666 -26.029 1.00 96.25 905 GLY A CA 1
ATOM 6999 C C . GLY A 1 905 ? 18.759 9.405 -25.660 1.00 96.25 905 GLY A C 1
ATOM 7000 O O . GLY A 1 905 ? 19.568 10.325 -25.770 1.00 96.25 905 GLY A O 1
ATOM 7001 N N . PHE A 1 906 ? 19.121 8.176 -25.277 1.00 97.62 906 PHE A N 1
ATOM 7002 C CA . PHE A 1 906 ? 20.498 7.766 -24.984 1.00 97.62 906 PHE A CA 1
ATOM 7003 C C . PHE A 1 906 ? 21.194 7.076 -26.155 1.00 97.62 906 PHE A C 1
ATOM 7005 O O . PHE A 1 906 ? 22.396 6.812 -26.073 1.00 97.62 906 PHE A O 1
ATOM 7012 N N . GLY A 1 907 ? 20.478 6.822 -27.252 1.00 96.88 907 GLY A N 1
ATOM 7013 C CA . GLY A 1 907 ? 21.011 6.105 -28.403 1.00 96.88 907 GLY A CA 1
ATOM 7014 C C . GLY A 1 907 ? 20.690 4.609 -28.417 1.00 96.88 907 GLY A C 1
ATOM 7015 O O . GLY A 1 907 ? 21.219 3.908 -29.277 1.00 96.88 907 GLY A O 1
ATOM 7016 N N . ASN A 1 908 ? 19.844 4.109 -27.512 1.00 97.81 908 ASN A N 1
ATOM 7017 C CA . ASN A 1 908 ? 19.512 2.687 -27.448 1.00 97.81 908 ASN A CA 1
ATOM 7018 C C . ASN A 1 908 ? 18.425 2.337 -28.479 1.00 97.81 908 ASN A C 1
ATOM 7020 O O . ASN A 1 908 ? 17.405 3.031 -28.543 1.00 97.81 908 ASN A O 1
ATOM 7024 N N . PRO A 1 909 ? 18.588 1.262 -29.265 1.00 97.56 909 PRO A N 1
ATOM 7025 C CA . PRO A 1 909 ? 17.576 0.842 -30.221 1.00 97.56 909 PRO A CA 1
ATOM 7026 C C . PRO A 1 909 ? 16.458 0.046 -29.533 1.00 97.56 909 PRO A C 1
ATOM 7028 O O . PRO A 1 909 ? 16.698 -0.908 -28.783 1.00 97.56 909 PRO A O 1
ATOM 7031 N N . ILE A 1 910 ? 15.221 0.465 -29.791 1.00 97.94 910 ILE A N 1
ATOM 7032 C CA . ILE A 1 910 ? 14.003 -0.123 -29.229 1.00 97.94 910 ILE A CA 1
ATOM 7033 C C . ILE A 1 910 ? 12.935 -0.282 -30.309 1.00 97.94 910 ILE A C 1
ATOM 7035 O O . ILE A 1 910 ? 12.786 0.572 -31.181 1.00 97.94 910 ILE A O 1
ATOM 7039 N N . THR A 1 911 ? 12.144 -1.346 -30.216 1.00 98.38 911 THR A N 1
ATOM 7040 C CA . THR A 1 911 ? 10.966 -1.552 -31.065 1.00 98.38 911 THR A CA 1
ATOM 7041 C C . THR A 1 911 ? 9.723 -1.442 -30.197 1.00 98.38 911 THR A C 1
ATOM 7043 O O . THR A 1 911 ? 9.463 -2.320 -29.377 1.00 98.38 911 THR A O 1
ATOM 7046 N N . VAL A 1 912 ? 8.959 -0.366 -30.357 1.00 98.50 912 VAL A N 1
ATOM 7047 C CA . VAL A 1 912 ? 7.763 -0.078 -29.555 1.00 98.50 912 VAL A CA 1
ATOM 7048 C C . VAL A 1 912 ? 6.554 -0.797 -30.149 1.00 98.50 912 VAL A C 1
ATOM 7050 O O . VAL A 1 912 ? 6.239 -0.606 -31.326 1.00 98.50 912 VAL A O 1
ATOM 7053 N N . ILE A 1 913 ? 5.873 -1.604 -29.330 1.00 97.75 913 ILE A N 1
ATOM 7054 C CA . ILE A 1 913 ? 4.706 -2.407 -29.727 1.00 97.75 913 ILE A CA 1
ATOM 7055 C C . ILE A 1 913 ? 3.408 -1.731 -29.276 1.00 97.75 913 ILE A C 1
ATOM 7057 O O . ILE A 1 913 ? 2.520 -1.516 -30.096 1.00 97.75 913 ILE A O 1
ATOM 7061 N N . ALA A 1 914 ? 3.302 -1.376 -27.993 1.00 98.06 914 ALA A N 1
ATOM 7062 C CA . ALA A 1 914 ? 2.101 -0.774 -27.413 1.00 98.06 914 ALA A CA 1
ATOM 7063 C C . ALA A 1 914 ? 2.463 0.194 -26.279 1.00 98.06 914 ALA A C 1
ATOM 7065 O O . ALA A 1 914 ? 3.441 -0.033 -25.562 1.00 98.06 914 ALA A O 1
ATOM 7066 N N . VAL A 1 915 ? 1.687 1.275 -26.126 1.00 98.12 915 VAL A N 1
ATOM 7067 C CA . VAL A 1 915 ? 1.885 2.291 -25.079 1.00 98.12 915 VAL A CA 1
ATOM 7068 C C . VAL A 1 915 ? 0.543 2.846 -24.590 1.00 98.12 915 VAL A C 1
ATOM 7070 O O . VAL A 1 915 ? -0.251 3.348 -25.383 1.00 98.12 915 VAL A O 1
ATOM 7073 N N . ALA A 1 916 ? 0.324 2.842 -23.274 1.00 97.38 916 ALA A N 1
ATOM 7074 C CA . ALA A 1 916 ? -0.830 3.439 -22.601 1.00 97.38 916 ALA A CA 1
ATOM 7075 C C . ALA A 1 916 ? -0.624 4.952 -22.377 1.00 97.38 916 ALA A C 1
ATOM 7077 O O . ALA A 1 916 ? -0.449 5.424 -21.255 1.00 97.38 916 ALA A O 1
ATOM 7078 N N . ASN A 1 917 ? -0.583 5.717 -23.471 1.00 97.50 917 ASN A N 1
ATOM 7079 C CA . ASN A 1 917 ? -0.379 7.168 -23.435 1.00 97.50 917 ASN A CA 1
ATOM 7080 C C . ASN A 1 917 ? -1.533 7.913 -22.725 1.00 97.50 917 ASN A C 1
ATOM 7082 O O . ASN A 1 917 ? -2.686 7.560 -22.974 1.00 97.50 917 ASN A O 1
ATOM 7086 N N . PRO A 1 918 ? -1.256 8.974 -21.930 1.00 96.88 918 PRO A N 1
ATOM 7087 C CA . PRO A 1 918 ? -2.284 9.829 -21.326 1.00 96.88 918 PRO A CA 1
ATOM 7088 C C . PRO A 1 918 ? -3.296 10.364 -22.343 1.00 96.88 918 PRO A C 1
ATOM 7090 O O . PRO A 1 918 ? -2.886 10.903 -23.374 1.00 96.88 918 PRO A O 1
ATOM 7093 N N . ILE A 1 919 ? -4.589 10.242 -22.036 1.00 96.38 919 ILE A N 1
ATOM 7094 C CA . ILE A 1 919 ? -5.712 10.737 -22.851 1.00 96.38 919 ILE A CA 1
ATOM 7095 C C . ILE A 1 919 ? -6.845 11.236 -21.956 1.00 96.38 919 ILE A C 1
ATOM 7097 O O . ILE A 1 919 ? -6.999 10.756 -20.837 1.00 96.38 919 ILE A O 1
ATOM 7101 N N . ASN A 1 920 ? -7.638 12.187 -22.447 1.00 96.94 920 ASN A N 1
ATOM 7102 C CA . ASN A 1 920 ? -8.876 12.591 -21.794 1.00 96.94 920 ASN A CA 1
ATOM 7103 C C . ASN A 1 920 ? -9.849 11.404 -21.831 1.00 96.94 920 ASN A C 1
ATOM 7105 O O . ASN A 1 920 ? -10.316 10.997 -22.901 1.00 96.94 920 ASN A O 1
ATOM 7109 N N . THR A 1 921 ? -10.097 10.808 -20.668 1.00 96.12 921 THR A N 1
ATOM 7110 C CA . THR A 1 921 ? -10.957 9.628 -20.517 1.00 96.12 921 THR A CA 1
ATOM 7111 C C . THR A 1 921 ? -12.433 9.993 -20.387 1.00 96.12 921 THR A C 1
ATOM 7113 O O . THR A 1 921 ? -13.293 9.156 -20.666 1.00 96.12 921 THR A O 1
ATOM 7116 N N . GLY A 1 922 ? -12.730 11.231 -19.978 1.00 95.94 922 GLY A N 1
ATOM 7117 C CA . GLY A 1 922 ? -14.068 11.671 -19.582 1.00 95.94 922 GLY A CA 1
ATOM 7118 C C . GLY A 1 922 ? -14.552 11.101 -18.240 1.00 95.94 922 GLY A C 1
ATOM 7119 O O . GLY A 1 922 ? -15.746 11.187 -17.958 1.00 95.94 922 GLY A O 1
ATOM 7120 N N . LEU A 1 923 ? -13.663 10.497 -17.442 1.00 95.25 923 LEU A N 1
ATOM 7121 C CA . LEU A 1 923 ? -13.951 9.953 -16.111 1.00 95.25 923 LEU A CA 1
ATOM 7122 C C . LEU A 1 923 ? -13.469 10.913 -15.013 1.00 95.25 923 LEU A C 1
ATOM 7124 O O . LEU A 1 923 ? -12.460 11.592 -15.185 1.00 95.25 923 LEU A O 1
ATOM 7128 N N . GLU A 1 924 ? -14.146 10.918 -13.862 1.00 93.19 924 GLU A N 1
ATOM 7129 C CA . GLU A 1 924 ? -13.787 11.756 -12.710 1.00 93.19 924 GLU A CA 1
ATOM 7130 C C . GLU A 1 924 ? -13.363 10.918 -11.494 1.00 93.19 924 GLU A C 1
ATOM 7132 O O . GLU A 1 924 ? -14.052 9.941 -11.202 1.00 93.19 924 GLU A O 1
ATOM 7137 N N . PRO A 1 925 ? -12.285 11.292 -10.772 1.00 91.88 925 PRO A N 1
ATOM 7138 C CA . PRO A 1 925 ? -11.500 12.506 -10.985 1.00 91.88 925 PRO A CA 1
ATOM 7139 C C . PRO A 1 925 ? -10.535 12.384 -12.174 1.00 91.88 925 PRO A C 1
ATOM 7141 O O . PRO A 1 925 ? -9.703 11.471 -12.228 1.00 91.88 925 PRO A O 1
ATOM 7144 N N . ALA A 1 926 ? -10.565 13.360 -13.086 1.00 92.88 926 ALA A N 1
ATOM 7145 C CA . ALA A 1 926 ? -9.685 13.392 -14.260 1.00 92.88 926 ALA A CA 1
ATOM 7146 C C . ALA A 1 926 ? -8.198 13.310 -13.868 1.00 92.88 926 ALA A C 1
ATOM 7148 O O . ALA A 1 926 ? -7.387 12.669 -14.532 1.00 92.88 926 ALA A O 1
ATOM 7149 N N . SER A 1 927 ? -7.833 13.891 -12.718 1.00 90.56 927 SER A N 1
ATOM 7150 C CA . SER A 1 927 ? -6.465 13.848 -12.185 1.00 90.56 927 SER A CA 1
ATOM 7151 C C . SER A 1 927 ? -5.924 12.430 -11.957 1.00 90.56 927 SER A C 1
ATOM 7153 O O . SER A 1 927 ? -4.702 12.265 -11.952 1.00 90.56 927 SER A O 1
ATOM 7155 N N . LEU A 1 928 ? -6.804 11.436 -11.795 1.00 93.81 928 LEU A N 1
ATOM 7156 C CA . LEU A 1 928 ? -6.472 10.023 -11.673 1.00 93.81 928 LEU A CA 1
ATOM 7157 C C . LEU A 1 928 ? -6.566 9.317 -13.027 1.00 93.81 928 LEU A C 1
ATOM 7159 O O . LEU A 1 928 ? -5.572 8.763 -13.493 1.00 93.81 928 LEU A O 1
ATOM 7163 N N . TYR A 1 929 ? -7.741 9.343 -13.662 1.00 96.12 929 TYR A N 1
ATOM 7164 C CA . TYR A 1 929 ? -8.049 8.466 -14.796 1.00 96.12 929 TYR A CA 1
ATOM 7165 C C . TYR A 1 929 ? -7.366 8.874 -16.106 1.00 96.12 929 TYR A C 1
ATOM 7167 O O . TYR A 1 929 ? -6.880 8.011 -16.836 1.00 96.12 929 TYR A O 1
ATOM 7175 N N . ASP A 1 930 ? -7.187 10.173 -16.353 1.00 96.50 930 ASP A N 1
ATOM 7176 C CA . ASP A 1 930 ? -6.550 10.678 -17.579 1.00 96.50 930 ASP A CA 1
ATOM 7177 C C . ASP A 1 930 ? -5.053 10.357 -17.678 1.00 96.50 930 ASP A C 1
ATOM 7179 O O . ASP A 1 930 ? -4.420 10.472 -18.732 1.00 96.50 930 ASP A O 1
ATOM 7183 N N . ARG A 1 931 ? -4.459 9.949 -16.555 1.00 95.62 931 ARG A N 1
ATOM 7184 C CA . ARG A 1 931 ? -3.044 9.585 -16.444 1.00 95.62 931 ARG A CA 1
ATOM 7185 C C . ARG A 1 931 ? -2.804 8.089 -16.657 1.00 95.62 931 ARG A C 1
ATOM 7187 O O . ARG A 1 931 ? -1.698 7.613 -16.408 1.00 95.62 931 ARG A O 1
ATOM 7194 N N . MET A 1 932 ? -3.827 7.373 -17.123 1.00 97.00 932 MET A N 1
ATOM 7195 C CA . MET A 1 932 ? -3.796 5.958 -17.509 1.00 97.00 932 MET A CA 1
ATOM 7196 C C . MET A 1 932 ? -3.253 5.001 -16.434 1.00 97.00 932 MET A C 1
ATOM 7198 O O . MET A 1 932 ? -2.419 4.146 -16.743 1.00 97.00 932 MET A O 1
ATOM 7202 N N . PRO A 1 933 ? -3.687 5.121 -15.164 1.00 97.75 933 PRO A N 1
ATOM 7203 C CA . PRO A 1 933 ? -3.336 4.148 -14.142 1.00 97.75 933 PRO A CA 1
ATOM 7204 C C . PRO A 1 933 ? -3.942 2.769 -14.433 1.00 97.75 933 PRO A C 1
ATOM 7206 O O . PRO A 1 933 ? -5.011 2.650 -15.040 1.00 97.75 933 PRO A O 1
ATOM 7209 N N . GLY A 1 934 ? -3.281 1.718 -13.959 1.00 98.12 934 GLY A N 1
ATOM 7210 C CA . GLY A 1 934 ? -3.702 0.351 -14.232 1.00 98.12 934 GLY A CA 1
ATOM 7211 C C . GLY A 1 934 ? -2.799 -0.704 -13.615 1.00 98.12 934 GLY A C 1
ATOM 7212 O O . GLY A 1 934 ? -2.071 -0.442 -12.662 1.00 98.12 934 GLY A O 1
ATOM 7213 N N . TYR A 1 935 ? -2.841 -1.901 -14.190 1.00 98.69 935 TYR A N 1
ATOM 7214 C CA . TYR A 1 935 ? -1.982 -3.021 -13.816 1.00 98.69 935 TYR A CA 1
ATOM 7215 C C . TYR A 1 935 ? -1.733 -3.937 -15.019 1.00 98.69 935 TYR A C 1
ATOM 7217 O O . TYR A 1 935 ? -2.435 -3.872 -16.032 1.00 98.69 935 TYR A O 1
ATOM 7225 N N . GLY A 1 936 ? -0.708 -4.781 -14.923 1.00 98.62 936 GLY A N 1
ATOM 7226 C CA . GLY A 1 936 ? -0.406 -5.785 -15.938 1.00 98.62 936 GLY A CA 1
ATOM 7227 C C . GLY A 1 936 ? -0.746 -7.197 -15.477 1.00 98.62 936 GLY A C 1
ATOM 7228 O O . GLY A 1 936 ? -0.583 -7.505 -14.298 1.00 98.62 936 GLY A O 1
ATOM 7229 N N . VAL A 1 937 ? -1.137 -8.073 -16.403 1.00 98.81 937 VAL A N 1
ATOM 7230 C CA . VAL A 1 937 ? -1.182 -9.526 -16.170 1.00 98.81 937 VAL A CA 1
ATOM 7231 C C . VAL A 1 937 ? -0.444 -10.246 -17.280 1.00 98.81 937 VAL A C 1
ATOM 7233 O O . VAL A 1 937 ? -0.628 -9.950 -18.455 1.00 98.81 937 VAL A O 1
ATOM 7236 N N . ILE A 1 938 ? 0.428 -11.175 -16.904 1.00 98.62 938 ILE A N 1
ATOM 7237 C CA . ILE A 1 938 ? 1.206 -11.969 -17.847 1.00 98.62 938 ILE A CA 1
ATOM 7238 C C . ILE A 1 938 ? 0.819 -13.425 -17.652 1.00 98.62 938 ILE A C 1
ATOM 7240 O O . ILE A 1 938 ? 0.918 -13.943 -16.539 1.00 98.62 938 ILE A O 1
ATOM 7244 N N . ARG A 1 939 ? 0.370 -14.070 -18.729 1.00 98.19 939 ARG A N 1
ATOM 7245 C CA . ARG A 1 939 ? -0.034 -15.478 -18.736 1.00 98.19 939 ARG A CA 1
ATOM 7246 C C . ARG A 1 939 ? 0.979 -16.295 -19.518 1.00 98.19 939 ARG A C 1
ATOM 7248 O O . ARG A 1 939 ? 1.266 -15.984 -20.670 1.00 98.19 939 ARG A O 1
ATOM 7255 N N . PHE A 1 940 ? 1.503 -17.326 -18.880 1.00 96.69 940 PHE A N 1
ATOM 7256 C CA . PHE A 1 940 ? 2.490 -18.255 -19.398 1.00 96.69 940 PHE A CA 1
ATOM 7257 C C . PHE A 1 940 ? 1.792 -19.575 -19.697 1.00 96.69 940 PHE A C 1
ATOM 7259 O O . PHE A 1 940 ? 1.305 -20.244 -18.790 1.00 96.69 940 PHE A O 1
ATOM 7266 N N . SER A 1 941 ? 1.758 -19.921 -20.978 1.00 92.06 941 SER A N 1
ATOM 7267 C CA . SER A 1 941 ? 1.226 -21.176 -21.510 1.00 92.06 941 SER A CA 1
ATOM 7268 C C . SER A 1 941 ? 2.138 -21.639 -22.663 1.00 92.06 941 SER A C 1
ATOM 7270 O O . SER A 1 941 ? 3.357 -21.402 -22.620 1.00 92.06 941 SER A O 1
ATOM 7272 N N . ASP A 1 942 ? 1.576 -22.250 -23.708 1.00 90.38 942 ASP A N 1
ATOM 7273 C CA . ASP A 1 942 ? 2.271 -22.446 -24.989 1.00 90.38 942 ASP A CA 1
ATOM 7274 C C . ASP A 1 942 ? 2.735 -21.099 -25.567 1.00 90.38 942 ASP A C 1
ATOM 7276 O O . ASP A 1 942 ? 3.899 -20.948 -25.932 1.00 90.38 942 ASP A O 1
ATOM 7280 N N . ASP A 1 943 ? 1.859 -20.093 -25.526 1.00 94.75 943 ASP A N 1
ATOM 7281 C CA . ASP A 1 943 ? 2.192 -18.698 -25.808 1.00 94.75 943 ASP A CA 1
ATOM 7282 C C . ASP A 1 943 ? 2.342 -17.904 -24.501 1.00 94.75 943 ASP A C 1
ATOM 7284 O O . ASP A 1 943 ? 1.802 -18.281 -23.450 1.00 94.75 943 ASP A O 1
ATOM 7288 N N . VAL A 1 944 ? 3.039 -16.766 -24.565 1.00 97.62 944 VAL A N 1
ATOM 7289 C CA . VAL A 1 944 ? 3.039 -15.778 -23.478 1.00 97.62 944 VAL A CA 1
ATOM 7290 C C . VAL A 1 944 ? 2.136 -14.607 -23.844 1.00 97.62 944 VAL A C 1
ATOM 7292 O O . VAL A 1 944 ? 2.372 -13.908 -24.829 1.00 97.62 944 VAL A O 1
ATOM 7295 N N . ILE A 1 945 ? 1.101 -14.377 -23.041 1.00 98.44 945 ILE A N 1
ATOM 7296 C CA . ILE A 1 945 ? 0.123 -13.311 -23.258 1.00 98.44 945 ILE A CA 1
ATOM 7297 C C . ILE A 1 945 ? 0.408 -12.177 -22.281 1.00 98.44 945 ILE A C 1
ATOM 7299 O O . ILE A 1 945 ? 0.420 -12.382 -21.069 1.00 98.44 945 ILE A O 1
ATOM 7303 N N . PHE A 1 946 ? 0.606 -10.978 -22.814 1.00 98.75 946 PHE A N 1
ATOM 7304 C CA . PHE A 1 946 ? 0.743 -9.750 -22.044 1.00 98.75 946 PHE A CA 1
ATOM 7305 C C . PHE A 1 946 ? -0.586 -9.009 -22.063 1.00 98.75 946 PHE A C 1
ATOM 7307 O O . PHE A 1 946 ? -1.103 -8.678 -23.132 1.00 98.75 946 PHE A O 1
ATOM 7314 N N . GLU A 1 947 ? -1.109 -8.715 -20.884 1.00 98.75 947 GLU A N 1
ATOM 7315 C CA . GLU A 1 947 ? -2.325 -7.947 -20.672 1.00 98.75 947 GLU A CA 1
ATOM 7316 C C . GLU A 1 947 ? -2.009 -6.650 -19.922 1.00 98.75 947 GLU A C 1
ATOM 7318 O O . GLU A 1 947 ? -1.171 -6.631 -19.018 1.00 98.75 947 GLU A O 1
ATOM 7323 N N . CYS A 1 948 ? -2.690 -5.563 -20.284 1.00 98.75 948 CYS A N 1
ATOM 7324 C CA . CYS A 1 948 ? -2.496 -4.245 -19.680 1.00 98.75 948 CYS A CA 1
ATOM 7325 C C . CYS A 1 948 ? -3.857 -3.587 -19.448 1.00 98.75 948 CYS A C 1
ATOM 7327 O O . CYS A 1 948 ? -4.511 -3.112 -20.382 1.00 98.75 948 CYS A O 1
ATOM 7329 N N . TRP A 1 949 ? -4.304 -3.607 -18.198 1.00 98.62 949 TRP A N 1
ATOM 7330 C CA . TRP A 1 949 ? -5.668 -3.267 -17.821 1.00 98.62 949 TRP A CA 1
ATOM 7331 C C . TRP A 1 949 ? -5.743 -1.855 -17.237 1.00 98.62 949 TRP A C 1
ATOM 7333 O O . TRP A 1 949 ? -4.990 -1.546 -16.309 1.00 98.62 949 TRP A O 1
ATOM 7343 N N . PRO A 1 950 ? -6.663 -1.002 -17.727 1.00 98.25 950 PRO A N 1
ATOM 7344 C CA . PRO A 1 950 ? -7.022 0.220 -17.027 1.00 98.25 950 PRO A CA 1
ATOM 7345 C C . PRO A 1 950 ? -7.615 -0.119 -15.665 1.00 98.25 950 PRO A C 1
ATOM 7347 O O . PRO A 1 950 ? -8.388 -1.072 -15.551 1.00 98.25 950 PRO A O 1
ATOM 7350 N N . ARG A 1 951 ? -7.296 0.675 -14.639 1.00 96.75 951 ARG A N 1
ATOM 7351 C CA . ARG A 1 951 ? -7.796 0.398 -13.283 1.00 96.75 951 ARG A CA 1
ATOM 7352 C C . ARG A 1 951 ? -9.329 0.339 -13.216 1.00 96.75 951 ARG A C 1
ATOM 7354 O O . ARG A 1 951 ? -9.852 -0.570 -12.593 1.00 96.75 951 ARG A O 1
ATOM 7361 N N . TRP A 1 952 ? -10.025 1.204 -13.959 1.00 95.88 952 TRP A N 1
ATOM 7362 C CA . TRP A 1 952 ? -11.487 1.371 -13.940 1.00 95.88 952 TRP A CA 1
ATOM 7363 C C . TRP A 1 952 ? -12.273 0.318 -14.729 1.00 95.88 952 TRP A C 1
ATOM 7365 O O . TRP A 1 952 ? -13.495 0.414 -14.847 1.00 95.88 952 TRP A O 1
ATOM 7375 N N . VAL A 1 953 ? -11.597 -0.659 -15.336 1.00 97.44 953 VAL A N 1
ATOM 7376 C CA . VAL A 1 953 ? -12.255 -1.700 -16.129 1.00 97.44 953 VAL A CA 1
ATOM 7377 C C . VAL A 1 953 ? -12.368 -2.971 -15.305 1.00 97.44 953 VAL A C 1
ATOM 7379 O O . VAL A 1 953 ? -11.360 -3.608 -15.005 1.00 97.44 953 VAL A O 1
ATOM 7382 N N . ASN A 1 954 ? -13.604 -3.386 -15.019 1.00 97.12 954 ASN A N 1
ATOM 7383 C CA . ASN A 1 954 ? -13.863 -4.707 -14.466 1.00 97.12 954 ASN A CA 1
ATOM 7384 C C . ASN A 1 954 ? -13.623 -5.776 -15.553 1.00 97.12 954 ASN A C 1
ATOM 7386 O O . ASN A 1 954 ? -14.336 -5.799 -16.560 1.00 97.12 954 ASN A O 1
ATOM 7390 N N . PRO A 1 955 ? -12.653 -6.691 -15.377 1.00 96.56 955 PRO A N 1
ATOM 7391 C CA . PRO A 1 955 ? -12.293 -7.666 -16.405 1.00 96.56 955 PRO A CA 1
ATOM 7392 C C . PRO A 1 955 ? -13.358 -8.750 -16.633 1.00 96.56 955 PRO A C 1
ATOM 7394 O O . PRO A 1 955 ? -13.279 -9.481 -17.618 1.00 96.56 955 PRO A O 1
ATOM 7397 N N . SER A 1 956 ? -14.355 -8.863 -15.749 1.00 94.38 956 SER A N 1
ATOM 7398 C CA . SER A 1 956 ? -15.480 -9.796 -15.899 1.00 94.38 956 SER A CA 1
ATOM 7399 C C . SER A 1 956 ? -16.627 -9.229 -16.742 1.00 94.38 956 SER A C 1
ATOM 7401 O O . SER A 1 956 ? -17.522 -9.981 -17.139 1.00 94.38 956 SER A O 1
ATOM 7403 N N . ASP A 1 957 ? -16.621 -7.924 -17.030 1.00 95.75 957 ASP A N 1
ATOM 7404 C CA . ASP A 1 957 ? -17.695 -7.284 -17.780 1.00 95.75 957 ASP A CA 1
ATOM 7405 C C . ASP A 1 957 ? -17.708 -7.705 -19.251 1.00 95.75 957 ASP A C 1
ATOM 7407 O O . ASP A 1 957 ? -16.686 -7.866 -19.928 1.00 95.75 957 ASP A O 1
ATOM 7411 N N . LYS A 1 958 ? -18.919 -7.830 -19.802 1.00 93.75 958 LYS A N 1
ATOM 7412 C CA . LYS A 1 958 ? -19.094 -8.124 -21.222 1.00 93.75 958 LYS A CA 1
ATOM 7413 C C . LYS A 1 958 ? -18.591 -6.947 -22.058 1.00 93.75 958 LYS A C 1
ATOM 7415 O O . LYS A 1 958 ? -19.245 -5.912 -22.139 1.00 93.75 958 LYS A O 1
ATOM 7420 N N . GLY A 1 959 ? -17.487 -7.163 -22.767 1.00 93.88 959 GLY A N 1
ATOM 7421 C CA . GLY A 1 959 ? -16.860 -6.135 -23.595 1.00 93.88 959 GLY A CA 1
ATOM 7422 C C . GLY A 1 959 ? -15.826 -5.294 -22.851 1.00 93.88 959 GLY A C 1
ATOM 7423 O O . GLY A 1 959 ? -15.477 -4.234 -23.359 1.00 93.88 959 GLY A O 1
ATOM 7424 N N . ALA A 1 960 ? -15.337 -5.758 -21.694 1.00 96.56 960 ALA A N 1
ATOM 7425 C CA . ALA A 1 960 ? -14.175 -5.186 -21.025 1.00 96.56 960 ALA A CA 1
ATOM 7426 C C . ALA A 1 960 ? -13.001 -5.029 -22.009 1.00 96.56 960 ALA A C 1
ATOM 7428 O O . ALA A 1 960 ? -12.702 -5.939 -22.790 1.00 96.56 960 ALA A O 1
ATOM 7429 N N . GLN A 1 961 ? -12.361 -3.858 -21.997 1.00 96.75 961 GLN A N 1
ATOM 7430 C CA . GLN A 1 961 ? -11.258 -3.529 -22.899 1.00 96.75 961 GLN A CA 1
ATOM 7431 C C . GLN A 1 961 ? -9.999 -3.194 -22.110 1.00 96.75 961 GLN A C 1
ATOM 7433 O O . GLN A 1 961 ? -10.026 -2.412 -21.162 1.00 96.75 961 GLN A O 1
ATOM 7438 N N . GLN A 1 962 ? -8.893 -3.775 -22.555 1.00 98.00 962 GLN A N 1
ATOM 7439 C CA . GLN A 1 962 ? -7.550 -3.395 -22.144 1.00 98.00 962 GLN A CA 1
ATOM 7440 C C . GLN A 1 962 ? -7.145 -2.075 -22.816 1.00 98.00 962 GLN A C 1
ATOM 7442 O O . GLN A 1 962 ? -7.859 -1.558 -23.683 1.00 98.00 962 GLN A O 1
ATOM 7447 N N . PHE A 1 963 ? -5.988 -1.528 -22.444 1.00 97.69 963 PHE A N 1
ATOM 7448 C CA . PHE A 1 963 ? -5.405 -0.429 -23.213 1.00 97.69 963 PHE A CA 1
ATOM 7449 C C . PHE A 1 963 ? -5.147 -0.851 -24.673 1.00 97.69 963 PHE A C 1
ATOM 7451 O O . PHE A 1 963 ? -4.958 -2.029 -24.983 1.00 97.69 963 PHE A O 1
ATOM 7458 N N . GLU A 1 964 ? -5.141 0.120 -25.589 1.00 94.56 964 GLU A N 1
ATOM 7459 C CA . GLU A 1 964 ? -4.916 -0.138 -27.015 1.00 94.56 964 GLU A CA 1
ATOM 7460 C C . GLU A 1 964 ? -3.552 -0.808 -27.252 1.00 94.56 964 GLU A C 1
ATOM 7462 O O . GLU A 1 964 ? -2.530 -0.350 -26.747 1.00 94.56 964 GLU A O 1
ATOM 7467 N N . GLY A 1 965 ? -3.543 -1.887 -28.039 1.00 94.56 965 GLY A N 1
ATOM 7468 C CA . GLY A 1 965 ? -2.352 -2.703 -28.298 1.00 94.56 965 GLY A CA 1
ATOM 7469 C C . GLY A 1 965 ? -2.243 -3.958 -27.425 1.00 94.56 965 GLY A C 1
ATOM 7470 O O . GLY A 1 965 ? -1.372 -4.786 -27.689 1.00 94.56 965 GLY A O 1
ATOM 7471 N N . TRP A 1 966 ? -3.146 -4.136 -26.454 1.00 98.06 966 TRP A N 1
ATOM 7472 C CA . TRP A 1 966 ? -3.259 -5.341 -25.633 1.00 98.06 966 TRP A CA 1
ATOM 7473 C C . TRP A 1 966 ? -4.631 -6.037 -25.805 1.00 98.06 966 TRP A C 1
ATOM 7475 O O . TRP A 1 966 ? -5.611 -5.377 -26.164 1.00 98.06 966 TRP A O 1
ATOM 7485 N N . PRO A 1 967 ? -4.733 -7.360 -25.562 1.00 97.75 967 PRO A N 1
ATOM 7486 C CA . PRO A 1 967 ? -3.644 -8.270 -25.199 1.00 97.75 967 PRO A CA 1
ATOM 7487 C C . PRO A 1 967 ? -2.658 -8.489 -26.354 1.00 97.75 967 PRO A C 1
ATOM 7489 O O . PRO A 1 967 ? -3.046 -8.519 -27.523 1.00 97.75 967 PRO A O 1
ATOM 7492 N N . PHE A 1 968 ? -1.380 -8.659 -26.021 1.00 97.69 968 PHE A N 1
ATOM 7493 C CA . PHE A 1 968 ? -0.335 -9.025 -26.977 1.00 97.69 968 PHE A CA 1
ATOM 7494 C C . PHE A 1 968 ? 0.082 -10.478 -26.761 1.00 97.69 968 PHE A C 1
ATOM 7496 O O . PHE A 1 968 ? 0.359 -10.877 -25.633 1.00 97.69 968 PHE A O 1
ATOM 7503 N N . ILE A 1 969 ? 0.165 -11.250 -27.843 1.00 97.94 969 ILE A N 1
ATOM 7504 C CA . ILE A 1 969 ? 0.521 -12.671 -27.807 1.00 97.94 969 ILE A CA 1
ATOM 7505 C C . ILE A 1 969 ? 1.934 -12.837 -28.369 1.00 97.94 969 ILE A C 1
ATOM 7507 O O . ILE A 1 969 ? 2.191 -12.527 -29.535 1.00 97.94 969 ILE A O 1
ATOM 7511 N N . LEU A 1 970 ? 2.847 -13.325 -27.533 1.00 96.25 970 LEU A N 1
ATOM 7512 C CA . LEU A 1 970 ? 4.181 -13.764 -27.920 1.00 96.25 970 LEU A CA 1
ATOM 7513 C C . LEU A 1 970 ? 4.152 -15.278 -28.143 1.00 96.25 970 LEU A C 1
ATOM 7515 O O . LEU A 1 970 ? 4.109 -16.046 -27.184 1.00 96.25 970 LEU A O 1
ATOM 7519 N N . THR A 1 971 ? 4.182 -15.687 -29.409 1.00 91.56 971 THR A N 1
ATOM 7520 C CA . THR A 1 971 ? 4.263 -17.100 -29.794 1.00 91.56 971 THR A CA 1
ATOM 7521 C C . THR A 1 971 ? 5.679 -17.629 -29.595 1.00 91.56 971 THR A C 1
ATOM 7523 O O . THR A 1 971 ? 6.612 -16.994 -30.102 1.00 91.56 971 THR A O 1
ATOM 7526 N N . LYS A 1 972 ? 5.827 -18.748 -28.877 1.00 69.69 972 LYS A N 1
ATOM 7527 C CA . LYS A 1 972 ? 7.120 -19.424 -28.669 1.00 69.69 972 LYS A CA 1
ATOM 7528 C C . LYS A 1 972 ? 7.685 -20.053 -29.944 1.00 69.69 972 LYS A C 1
ATOM 7530 O O . LYS A 1 972 ? 6.894 -20.446 -30.835 1.00 69.69 972 LYS A O 1
#